Protein AF-0000000073371604 (afdb_homodimer)

Secondary structure (DSSP, 8-state):
---------------------SSS--TT-TT-SSEEPPTTSEEE-SHHHHHHHHHIIIIIHHHHHHHHH-TTTT-HHHHHHHHHTSS-----S-TTHHHHHHHHHHHHHHHHHHH--HHHHHHHHHHHHHHHHHS-TTS---HHHHHHHHHT---HHHHHTTTSSHHHHHHHHHHHHHHHHHHH---HHHHHHHHHHHHHHHHHHH--TTTTPPPSSTHHHHHHHHHHHHH--HHHHHHHHHHHHHTT-STT--TTTT-SS-GGG--S--EEHHHHHHHHHHHHHHHHHH--HHHHHHHHHHHHHIIIII--TTS----EEEEEES-S--S-GGG-EEEEEEE-STT---STT----HHHHHHHHHHHHHHHHHH--HHHHHHHHHHIIIIIGGGB-TTSS-B-SS--SEE-TT-SS--TT-SS-BS--TT-TTHHHHHHHHHHHGGGGSEEE-SSEEEE-S-SSEEEEEE-TTS-EEEEEEEE-TTT--EEEEEEEE--SS-EEEEEEE-TT--S-EEEETTEE--SPP-TTEEEEEEE---TT-EEEEE----EEEEEE-TT-GGGTT-BEEEETTEEEEEEGGGS-TT--GGGEEE-TT---EEEEEEETTEEEEEEEEEEEE-S----TT-SEEEPP----EEEEEEEEEGGGTTTTSS--EESSBB-/---------------------SSS--TT-TT-SSEEPPTTSEEE-SHHHHHHHHHIIIIIHHHHHHHHH-TTTT-HHHHHHHHHTSS-----S-TTHHHHHHHHHHHHHHHHHHH--HHHHHHHHHHHHHHHHHS-TTS---HHHHHHHHHT---HHHHHTTTSSHHHHHHHHHHHHHHHHHHH---HHHHHHHHHHHHHHHHHHH--TTTTPPPSSTHHHHHHHHHHHHH--HHHHHHHHHHHHHTT-STT--TTTT-SS-GGG--S--EEHHHHHHHHHHHHHHHHHH--HHHHHHHHHHHHHIIIII--TTS----EEEEEES-S--S-GGG-EEEEEEE-STT---STT----HHHHHHHHHHHHHHHHHH--HHHHHHHHHHIIIIIGGGB-TTSS-B-SS--SEE-TT-SS--SS-SS-BS--TT-TTHHHHHHHHHHHGGGGSEEE-SSEEEE-S-SSEEEEEE-TTS-EEEEEEEE-TTT--EEEEEEEE--SS-EEEEEEE-TT--S-EEEETTEE--S---TTEEEEEEE---TT-EEEEE----EEEEEE-TT-GGGTT-BEEEETTEEEEEEGGGS-TT--GGGEEE-TT---EEEEEEETTEEEEEEEEEEEE-S----TT-SEEEPP-S--EEEEEEEEEGGGTTTTSS--EESSBB-

Foldseek 3Di:
DPPPPPDPPPPPPPPPPPFQQFLQRLLPQQLWFWGFFHLQQKFFDDADLNLLLCLLVPPQLVLVVVQCVDCVHANLLVLLCLLLVVDPDADDFDQLSLLLVLLSLLLLLSLCLHVVDVVSVVVSVVSLVSQVSNADPQLQHGSNQSNCVVVVNDDPVVVVVPQACSLVNLLSQLSSQLNNCSSPVDCSSVVSNVSNLSSLLVCVVPDDLSSLPAYQAQSNLSSLLSNCSRVVPVSSLVSSVVNLVSALVDCPDDQQSPRVHRLLPAQAFKHALLNRLSVLLSLLSSCSRVVDVSSVNSSVRHVCRCVAFFADQLLFHQFAQKDWPPPPPDPDVVNIGIGGSITHPGLAHAFQRGFRFLSSLLSLLSNLLSVCRSPVFLLSLLSNLSSVQFSNLLQAASSNQWGFGGAGQWDWPPDPDADPRGDATGRADRNDRSSSSNSSSCSSRVSRSQWIARPQAIEGRDARFIWGWGAHPVGFTWIWTWDDNPPVFQKIKIFTQGDDQDKHKYWYAAAQVFDPKWKDKPNHTDDDDDDHRGTDIDIDRDDHGIMMIIGGDWDWDWDDGDVSNVNQHQWTFIDTRSFTKKFWCVQDPPPAIQQQKAFDPPWPQDWDWDDDPNDIFIKTKGKIWGDPPDDCVVHDDDDDDPDDTDIDITIIGTNSNPCSVHDTIMHRIHHD/DCPPPPDDDDPPPPPPPPFQQFLQRLLPLQLWFWGFFHLQQKFFDDADLNLLLCLLVPPQLVLVVVQCVDCVHANLLVLLCLLLVVDPDADDFDQLSLLLVLLSLLLLLSLCLHVVDVVSVVVSVVSLVSQVSNADPQLQHGSNQSNCVVVVNDDPVVVVVPQACSLVNLLSQLSSQLNNCSSPVDCSSVVSNVSNLRSLLVCVVPDDLVSLAAYQAQSNLSSLLSNCSRVVPVSSLVSSVVNLVSALVDCPDDQQQPRVHRLLPAQAFKHALLNRLSVLLSLLSSCSRVVDVSSVNSSVRHVCRCPAFFADQLLFHQFAQKDWPPPPPDPDCVNIGIGGSITHPGLAHAFQRGFRFLSSLLSLLSNLLSVCRSPVFLLSLLSNLSSVQFSNLLQAASSNQWGFGGAGQWDWPPDPDADPGHPATGRADRNDRSSSSNSSSCSSRVSRSQWIARPQAIEGRDARFIWGWGAHPVGFTWIWTWDDNPPVFQKIKIFTQGDDQDKHKYWYAAAQVFDPKWKDKPNHTDDDDDDHRGTDIDIDRDDHGIMMIIGGDWDWDWDDGDVSNVNQHQWTFIDTRSFTKKFWCVQDPPPAIQQQKAFDPPWPQDWDWDDDPNDIFIKTKGKIWGDPPDDCVVHDDDDDDPDDTDIDITIIGTNSNPCSVHDTIMHRIHHD

Organism: Flavobacterium johnsoniae (strain ATCC 17061 / DSM 2064 / JCM 8514 / BCRC 14874 / CCUG 350202 / NBRC 14942 / NCIMB 11054 / UW101) (NCBI:txid376686)

Sequence (1344 aa):
MKKNIIISSLFLSTVIFAQNKGLVANSESPYSKLQSVGLQDVKWTNGFWKEQFDVETKNTLPYMWDLYHNDEISHAYKNFEIAAGLSKGTFKGPSFHDGDFYKIFEGMAATYAVTKDKKLDAEMDKAIALFAKVQRKDGYIHTPVLIDERWGTLGPEEVKKQLGFEKYNMGHLMTAACIHYRATGKTNFLNIAKGVADFLYDFYKKASPELARNAICPSHYMGIVEMYRTTKNPKYLELANNLIDIRGTTNDGTDDNQDRVPFRQQTTAMGHAVRANYLYAGVADLYAETGEKKLLDNLESIWDDVTYRKMYITGGCGSLYDGVSPDGTSYDPTVVQKIHQAYGRPFQLPNATAHTETCANIGNVLWNWRMLQITGDAKYADIIELALYNSVLSGMDLEGEKFLYNNPLNVSNDLPFHQRWGNEREGYIALSNCCAPNVTRTIAEVGNYAYNISKEGLYVNLYGSNQLKTKSLNGEEIEIEQQTNYPWDGKITLKIVKAPKDLQNFFLRIPGWSQNAEILINNSKINDKIVSGTYLKLNQKWKKGDVIELNFPMPVELMEANPLVEEVKNQVAVKRGPLVYCLESDQLPAKVSVNDVALNLKSNFATNNFILNNRNLVSIDAEAVINSNNSWNKTLYKPLSSKNADAVQVKLIPYFAWGNKGKGEMTVWMSHMKKNIIISSLFLSTVIFAQNKGLVANSESPYSKLQSVGLQDVKWTNGFWKEQFDVETKNTLPYMWDLYHNDEISHAYKNFEIAAGLSKGTFKGPSFHDGDFYKIFEGMAATYAVTKDKKLDAEMDKAIALFAKVQRKDGYIHTPVLIDERWGTLGPEEVKKQLGFEKYNMGHLMTAACIHYRATGKTNFLNIAKGVADFLYDFYKKASPELARNAICPSHYMGIVEMYRTTKNPKYLELANNLIDIRGTTNDGTDDNQDRVPFRQQTTAMGHAVRANYLYAGVADLYAETGEKKLLDNLESIWDDVTYRKMYITGGCGSLYDGVSPDGTSYDPTVVQKIHQAYGRPFQLPNATAHTETCANIGNVLWNWRMLQITGDAKYADIIELALYNSVLSGMDLEGEKFLYNNPLNVSNDLPFHQRWGNEREGYIALSNCCAPNVTRTIAEVGNYAYNISKEGLYVNLYGSNQLKTKSLNGEEIEIEQQTNYPWDGKITLKIVKAPKDLQNFFLRIPGWSQNAEILINNSKINDKIVSGTYLKLNQKWKKGDVIELNFPMPVELMEANPLVEEVKNQVAVKRGPLVYCLESDQLPAKVSVNDVALNLKSNFATNNFILNNRNLVSIDAEAVINSNNSWNKTLYKPLSSKNADAVQVKLIPYFAWGNKGKGEMTVWMSH

pLDDT: mean 92.51, std 12.66, range [18.44, 98.94]

Nearest PDB structures (foldseek):
  5mqo-assembly1_A  TM=9.715E-01  e=7.439E-67  Bacteroides thetaiotaomicron
  4qk0-assembly2_D  TM=9.090E-01  e=9.825E-52  Geobacillus stearothermophilus
  3wrf-assembly1_A  TM=8.839E-01  e=6.726E-46  Bifidobacterium longum subsp. longum JCM 1217
  3wkw-assembly1_A-2  TM=8.711E-01  e=8.942E-45  Bifidobacterium longum subsp. longum JCM 1217
  8qf8-assembly1_A  TM=7.336E-01  e=1.470E-26  Bacteroides thetaiotaomicron

InterPro domains:
  IPR008928 Six-hairpin glycosidase superfamily [SSF48208] (45-420)
  IPR012878 Non-reducing end beta-L-arabinofuranosidase-like, GH127 catalytic domain [PF07944] (41-447)
  IPR049046 Non-reducing end beta-L-arabinofuranosidase-like, GH127 middle domain [PF20736] (458-554)
  IPR049049 Non-reducing end beta-L-arabinofuranosidase-like, GH127 C-terminal domain [PF20737] (556-670)
  IPR049174 Non-reducing end beta-L-arabinofuranosidase-like [PTHR43465] (1-671)

Radius of gyration: 36.55 Å; Cα contacts (8 Å, |Δi|>4): 3092; chains: 2; bounding box: 75×176×73 Å

Structure (mmCIF, N/CA/C/O backbone):
data_AF-0000000073371604-model_v1
#
loop_
_entity.id
_entity.type
_entity.pdbx_description
1 polymer 'ATP-binding protein'
#
loop_
_atom_site.group_PDB
_atom_site.id
_atom_site.type_symbol
_atom_site.label_atom_id
_atom_site.label_alt_id
_atom_site.label_comp_id
_atom_site.label_asym_id
_atom_site.label_entity_id
_atom_site.label_seq_id
_atom_site.pdbx_PDB_ins_code
_atom_site.Cartn_x
_atom_site.Cartn_y
_atom_site.Cartn_z
_atom_site.occupancy
_atom_site.B_iso_or_equiv
_atom_site.auth_seq_id
_atom_site.auth_comp_id
_atom_site.auth_asym_id
_atom_site.auth_atom_id
_atom_site.pdbx_PDB_model_num
ATOM 1 N N . MET A 1 1 ? 28.234 91.875 9.203 1 18.44 1 MET A N 1
ATOM 2 C CA . MET A 1 1 ? 26.938 91.375 8.734 1 18.44 1 MET A CA 1
ATOM 3 C C . MET A 1 1 ? 26.875 89.875 8.781 1 18.44 1 MET A C 1
ATOM 5 O O . MET A 1 1 ? 27.438 89.188 7.922 1 18.44 1 MET A O 1
ATOM 9 N N . LYS A 1 2 ? 26.984 89.438 10.07 1 27.58 2 LYS A N 1
ATOM 10 C CA . LYS A 1 2 ? 27.016 88.062 10.555 1 27.58 2 LYS A CA 1
ATOM 11 C C . LYS A 1 2 ? 25.797 87.25 10.078 1 27.58 2 LYS A C 1
ATOM 13 O O . LYS A 1 2 ? 24.672 87.625 10.359 1 27.58 2 LYS A O 1
ATOM 18 N N . LYS A 1 3 ? 25.859 86.688 8.789 1 34.72 3 LYS A N 1
ATOM 19 C CA . LYS A 1 3 ? 24.844 85.875 8.125 1 34.72 3 LYS A CA 1
ATOM 20 C C . LYS A 1 3 ? 24.328 84.812 9.047 1 34.72 3 LYS A C 1
ATOM 22 O O . LYS A 1 3 ? 25.094 83.938 9.484 1 34.72 3 LYS A O 1
ATOM 27 N N . ASN A 1 4 ? 23.297 85.062 9.906 1 27.45 4 ASN A N 1
ATOM 28 C CA . ASN A 1 4 ? 22.688 84.125 10.875 1 27.45 4 ASN A CA 1
ATOM 29 C C . ASN A 1 4 ? 21.922 83 10.188 1 27.45 4 ASN A C 1
ATOM 31 O O . ASN A 1 4 ? 20.953 83.25 9.453 1 27.45 4 ASN A O 1
ATOM 35 N N . ILE A 1 5 ? 22.484 81.938 9.789 1 39.12 5 ILE A N 1
ATOM 36 C CA . ILE A 1 5 ? 21.906 80.75 9.148 1 39.12 5 ILE A CA 1
ATOM 37 C C . ILE A 1 5 ? 20.969 80.062 10.125 1 39.12 5 ILE A C 1
ATOM 39 O O . ILE A 1 5 ? 21.406 79.562 11.188 1 39.12 5 ILE A O 1
ATOM 43 N N . ILE A 1 6 ? 19.734 80.438 10.25 1 39.75 6 ILE A N 1
ATOM 44 C CA . ILE A 1 6 ? 18.719 79.75 11.031 1 39.75 6 ILE A CA 1
ATOM 45 C C . ILE A 1 6 ? 18.578 78.312 10.531 1 39.75 6 ILE A C 1
ATOM 47 O O . ILE A 1 6 ? 18.312 78.062 9.344 1 39.75 6 ILE A O 1
ATOM 51 N N . ILE A 1 7 ? 19.031 77.25 11.266 1 39.25 7 ILE A N 1
ATOM 52 C CA . ILE A 1 7 ? 18.953 75.812 11.172 1 39.25 7 ILE A CA 1
ATOM 53 C C . ILE A 1 7 ? 17.5 75.375 11.352 1 39.25 7 ILE A C 1
ATOM 55 O O . ILE A 1 7 ? 16.906 75.562 12.414 1 39.25 7 ILE A O 1
ATOM 59 N N . SER A 1 8 ? 16.625 75.375 10.383 1 37.47 8 SER A N 1
ATOM 60 C CA . SER A 1 8 ? 15.305 74.75 10.391 1 37.47 8 SER A CA 1
ATOM 61 C C . SER A 1 8 ? 15.391 73.312 10.781 1 37.47 8 SER A C 1
ATOM 63 O O . SER A 1 8 ? 16.094 72.5 10.133 1 37.47 8 SER A O 1
ATOM 65 N N . SER A 1 9 ? 15.117 72.938 12.031 1 35 9 SER A N 1
ATOM 66 C CA . SER A 1 9 ? 15.055 71.562 12.547 1 35 9 SER A CA 1
ATOM 67 C C . SER A 1 9 ? 13.922 70.812 11.898 1 35 9 SER A C 1
ATOM 69 O O . SER A 1 9 ? 12.75 71.125 12.047 1 35 9 SER A O 1
ATOM 71 N N . LEU A 1 10 ? 14.047 70.125 10.805 1 39.75 10 LEU A N 1
ATOM 72 C CA . LEU A 1 10 ? 13.141 69.125 10.219 1 39.75 10 LEU A CA 1
ATOM 73 C C . LEU A 1 10 ? 12.859 68 11.195 1 39.75 10 LEU A C 1
ATOM 75 O O . LEU A 1 10 ? 13.766 67.25 11.531 1 39.75 10 LEU A O 1
ATOM 79 N N . PHE A 1 11 ? 11.82 68.062 12.047 1 37.44 11 PHE A N 1
ATOM 80 C CA . PHE A 1 11 ? 11.297 66.938 12.805 1 37.44 11 PHE A CA 1
ATOM 81 C C . PHE A 1 11 ? 10.945 65.812 11.875 1 37.44 11 PHE A C 1
ATOM 83 O O . PHE A 1 11 ? 10 65.875 11.086 1 37.44 11 PHE A O 1
ATOM 90 N N . LEU A 1 12 ? 11.867 64.938 11.484 1 36.81 12 LEU A N 1
ATOM 91 C CA . LEU A 1 12 ? 11.555 63.656 10.867 1 36.81 12 LEU A CA 1
ATOM 92 C C . LEU A 1 12 ? 10.633 62.844 11.75 1 36.81 12 LEU A C 1
ATOM 94 O O . LEU A 1 12 ? 11.023 62.406 12.844 1 36.81 12 LEU A O 1
ATOM 98 N N . SER A 1 13 ? 9.359 63.094 11.68 1 34.16 13 SER A N 1
ATOM 99 C CA . SER A 1 13 ? 8.422 62.125 12.25 1 34.16 13 SER A CA 1
ATOM 100 C C . SER A 1 13 ? 8.812 60.688 11.906 1 34.16 13 SER A C 1
ATOM 102 O O . SER A 1 13 ? 8.789 60.312 10.734 1 34.16 13 SER A O 1
ATOM 104 N N . THR A 1 14 ? 9.68 60.156 12.602 1 35.03 14 THR A N 1
ATOM 105 C CA . THR A 1 14 ? 9.859 58.719 12.5 1 35.03 14 THR A CA 1
ATOM 106 C C . THR A 1 14 ? 8.516 58 12.617 1 35.03 14 THR A C 1
ATOM 108 O O . THR A 1 14 ? 7.887 58.031 13.672 1 35.03 14 THR A O 1
ATOM 111 N N . VAL A 1 15 ? 7.723 57.938 11.594 1 36.44 15 VAL A N 1
ATOM 112 C CA . VAL A 1 15 ? 6.625 56.969 11.578 1 36.44 15 VAL A CA 1
ATOM 113 C C . VAL A 1 15 ? 7.102 55.656 12.148 1 36.44 15 VAL A C 1
ATOM 115 O O . VAL A 1 15 ? 7.949 54.969 11.555 1 36.44 15 VAL A O 1
ATOM 118 N N . ILE A 1 16 ? 7.188 55.562 13.406 1 38.84 16 ILE A N 1
ATOM 119 C CA . ILE A 1 16 ? 7.359 54.25 14.023 1 38.84 16 ILE A CA 1
ATOM 120 C C . ILE A 1 16 ? 6.371 53.25 13.414 1 38.84 16 ILE A C 1
ATOM 122 O O . ILE A 1 16 ? 5.168 53.344 13.672 1 38.84 16 ILE A O 1
ATOM 126 N N . PHE A 1 17 ? 6.551 52.875 12.234 1 44.5 17 PHE A N 1
ATOM 127 C CA . PHE A 1 17 ? 5.777 51.719 11.719 1 44.5 17 PHE A CA 1
ATOM 128 C C . PHE A 1 17 ? 5.684 50.625 12.766 1 44.5 17 PHE A C 1
ATOM 130 O O . PHE A 1 17 ? 6.703 50.094 13.203 1 44.5 17 PHE A O 1
ATOM 137 N N . ALA A 1 18 ? 4.684 50.656 13.555 1 52.22 18 ALA A N 1
ATOM 138 C CA . ALA A 1 18 ? 4.387 49.625 14.531 1 52.22 18 ALA A CA 1
ATOM 139 C C . ALA A 1 18 ? 4.539 48.219 13.914 1 52.22 18 ALA A C 1
ATOM 141 O O . ALA A 1 18 ? 3.955 47.938 12.867 1 52.22 18 ALA A O 1
ATOM 142 N N . GLN A 1 19 ? 5.543 47.625 14.188 1 63.91 19 GLN A N 1
ATOM 143 C CA . GLN A 1 19 ? 5.852 46.25 13.734 1 63.91 19 GLN A CA 1
ATOM 144 C C . GLN A 1 19 ? 4.637 45.344 13.875 1 63.91 19 GLN A C 1
ATOM 146 O O . GLN A 1 19 ? 3.936 45.375 14.891 1 63.91 19 GLN A O 1
ATOM 151 N N . ASN A 1 20 ? 4.273 44.656 12.719 1 75.19 20 ASN A N 1
ATOM 152 C CA . ASN A 1 20 ? 3.248 43.625 12.727 1 75.19 20 ASN A CA 1
ATOM 153 C C . ASN A 1 20 ? 3.525 42.562 13.797 1 75.19 20 ASN A C 1
ATOM 155 O O . ASN A 1 20 ? 4.625 42 13.852 1 75.19 20 ASN A O 1
ATOM 159 N N . LYS A 1 21 ? 2.639 42.344 14.656 1 89 21 LYS A N 1
ATOM 160 C CA . LYS A 1 21 ? 2.809 41.469 15.82 1 89 21 LYS A CA 1
ATOM 161 C C . LYS A 1 21 ? 2.076 40.125 15.633 1 89 21 LYS A C 1
ATOM 163 O O . LYS A 1 21 ? 1.649 39.5 16.609 1 89 21 LYS A O 1
ATOM 168 N N . GLY A 1 22 ? 1.844 39.812 14.352 1 94.62 22 GLY A N 1
ATOM 169 C CA . GLY A 1 22 ? 1.153 38.562 14.094 1 94.62 22 GLY A CA 1
ATOM 170 C C . GLY A 1 22 ? 2.084 37.375 14.055 1 94.62 22 GLY A C 1
ATOM 171 O O . GLY A 1 22 ? 3.307 37.531 14.07 1 94.62 22 GLY A O 1
ATOM 172 N N . LEU A 1 23 ? 1.544 36.125 14.109 1 95.5 23 LEU A N 1
ATOM 173 C CA . LEU A 1 23 ? 2.301 34.906 13.984 1 95.5 23 LEU A CA 1
ATOM 174 C C . LEU A 1 23 ? 3.127 34.906 12.695 1 95.5 23 LEU A C 1
ATOM 176 O O . LEU A 1 23 ? 4.281 34.469 12.695 1 95.5 23 LEU A O 1
ATOM 180 N N . VAL A 1 24 ? 2.484 35.25 11.617 1 96.06 24 VAL A N 1
ATOM 181 C CA . VAL A 1 24 ? 3.143 35.562 10.352 1 96.06 24 VAL A CA 1
ATOM 182 C C . VAL A 1 24 ? 3.166 37.062 10.133 1 96.06 24 VAL A C 1
ATOM 184 O O . VAL A 1 24 ? 2.113 37.719 10.055 1 96.06 24 VAL A O 1
ATOM 187 N N . ALA A 1 25 ? 4.312 37.688 10.07 1 95.94 25 ALA A N 1
ATOM 188 C CA . ALA A 1 25 ? 4.441 39.156 10.008 1 95.94 25 ALA A CA 1
ATOM 189 C C . ALA A 1 25 ? 4.359 39.625 8.562 1 95.94 25 ALA A C 1
ATOM 191 O O . ALA A 1 25 ? 5.312 40.219 8.055 1 95.94 25 ALA A O 1
ATOM 192 N N . ASN A 1 26 ? 3.164 39.562 7.98 1 95.25 26 ASN A N 1
ATOM 193 C CA . ASN A 1 26 ? 3.041 39.812 6.547 1 95.25 26 ASN A CA 1
ATOM 194 C C . ASN A 1 26 ? 2.32 41.125 6.273 1 95.25 26 ASN A C 1
ATOM 196 O O . ASN A 1 26 ? 1.763 41.312 5.191 1 95.25 26 ASN A O 1
ATOM 200 N N . SER A 1 27 ? 2.262 42.031 7.242 1 93.25 27 SER A N 1
ATOM 201 C CA . SER A 1 27 ? 1.56 43.312 7.062 1 93.25 27 SER A CA 1
ATOM 202 C C . SER A 1 27 ? 2.201 44.125 5.957 1 93.25 27 SER A C 1
ATOM 204 O O . SER A 1 27 ? 1.529 44.938 5.312 1 93.25 27 SER A O 1
ATOM 206 N N . GLU A 1 28 ? 3.498 43.938 5.754 1 94.19 28 GLU A N 1
ATOM 207 C CA . GLU A 1 28 ? 4.195 44.719 4.734 1 94.19 28 GLU A CA 1
ATOM 208 C C . GLU A 1 28 ? 4.609 43.844 3.559 1 94.19 28 GLU A C 1
ATOM 210 O O . GLU A 1 28 ? 5.449 44.25 2.748 1 94.19 28 GLU A O 1
ATOM 215 N N . SER A 1 29 ? 4.133 42.656 3.492 1 96.81 29 SER A N 1
ATOM 216 C CA . SER A 1 29 ? 4.391 41.781 2.354 1 96.81 29 SER A CA 1
ATOM 217 C C . SER A 1 29 ? 3.562 42.188 1.141 1 96.81 29 SER A C 1
ATOM 219 O O . SER A 1 29 ? 2.334 42.094 1.155 1 96.81 29 SER A O 1
ATOM 221 N N . PRO A 1 30 ? 4.195 42.5 0.097 1 97.06 30 PRO A N 1
ATOM 222 C CA . PRO A 1 30 ? 3.484 43.156 -1 1 97.06 30 PRO A CA 1
ATOM 223 C C . PRO A 1 30 ? 2.484 42.25 -1.693 1 97.06 30 PRO A C 1
ATOM 225 O O . PRO A 1 30 ? 1.519 42.719 -2.299 1 97.06 30 PRO A O 1
ATOM 228 N N . TYR A 1 31 ? 2.658 40.969 -1.651 1 97.94 31 TYR A N 1
ATOM 229 C CA . TYR A 1 31 ? 1.809 40.062 -2.428 1 97.94 31 TYR A CA 1
ATOM 230 C C . TYR A 1 31 ? 0.915 39.219 -1.515 1 97.94 31 TYR A C 1
ATOM 232 O O . TYR A 1 31 ? 0.353 38.219 -1.94 1 97.94 31 TYR A O 1
ATOM 240 N N . SER A 1 32 ? 0.854 39.594 -0.247 1 97.31 32 SER A N 1
ATOM 241 C CA . SER A 1 32 ? -0.151 39.031 0.663 1 97.31 32 SER A CA 1
ATOM 242 C C . SER A 1 32 ? -1.464 39.812 0.556 1 97.31 32 SER A C 1
ATOM 244 O O . SER A 1 32 ? -1.471 41.062 0.57 1 97.31 32 SER A O 1
ATOM 246 N N . LYS A 1 33 ? -2.5 39.094 0.413 1 97.56 33 LYS A N 1
ATOM 247 C CA . LYS A 1 33 ? -3.822 39.688 0.365 1 97.56 33 LYS A CA 1
ATOM 248 C C . LYS A 1 33 ? -4.359 39.969 1.769 1 97.56 33 LYS A C 1
ATOM 250 O O . LYS A 1 33 ? -5.023 40.969 2.01 1 97.56 33 LYS A O 1
ATOM 255 N N . LEU A 1 34 ? -4.148 39.062 2.641 1 98.06 34 LEU A N 1
ATOM 256 C CA . LEU A 1 34 ? -4.598 39.125 4.023 1 98.06 34 LEU A CA 1
ATOM 257 C C . LEU A 1 34 ? -3.414 39.25 4.977 1 98.06 34 LEU A C 1
ATOM 259 O O . LEU A 1 34 ? -2.365 38.656 4.746 1 98.06 34 LEU A O 1
ATOM 263 N N . GLN A 1 35 ? -3.592 39.969 6.047 1 96.94 35 GLN A N 1
ATOM 264 C CA . GLN A 1 35 ? -2.562 40.156 7.062 1 96.94 35 GLN A CA 1
ATOM 265 C C . GLN A 1 35 ? -3.004 39.594 8.406 1 96.94 35 GLN A C 1
ATOM 267 O O . GLN A 1 35 ? -4.184 39.656 8.758 1 96.94 35 GLN A O 1
ATOM 272 N N . SER A 1 36 ? -2.057 39.188 9.148 1 97.38 36 SER A N 1
ATOM 273 C CA . SER A 1 36 ? -2.322 38.594 10.461 1 97.38 36 SER A CA 1
ATOM 274 C C . SER A 1 36 ? -2.74 39.656 11.461 1 97.38 36 SER A C 1
ATOM 276 O O . SER A 1 36 ? -2.295 40.812 11.375 1 97.38 36 SER A O 1
ATOM 278 N N . VAL A 1 37 ? -3.596 39.312 12.391 1 97.25 37 VAL A N 1
ATOM 279 C CA . VAL A 1 37 ? -3.793 40.125 13.586 1 97.25 37 VAL A CA 1
ATOM 280 C C . VAL A 1 37 ? -2.654 39.875 14.57 1 97.25 37 VAL A C 1
ATOM 282 O O . VAL A 1 37 ? -1.853 38.938 14.391 1 97.25 37 VAL A O 1
ATOM 285 N N . GLY A 1 38 ? -2.582 40.719 15.594 1 96.56 38 GLY A N 1
ATOM 286 C CA . GLY A 1 38 ? -1.527 40.531 16.578 1 96.56 38 GLY A CA 1
ATOM 287 C C . GLY A 1 38 ? -1.698 39.312 17.422 1 96.56 38 GLY A C 1
ATOM 288 O O . GLY A 1 38 ? -2.816 38.812 17.625 1 96.56 38 GLY A O 1
ATOM 289 N N . LEU A 1 39 ? -0.634 38.844 18 1 96.88 39 LEU A N 1
ATOM 290 C CA . LEU A 1 39 ? -0.629 37.625 18.812 1 96.88 39 LEU A CA 1
ATOM 291 C C . LEU A 1 39 ? -1.572 37.781 20 1 96.88 39 LEU A C 1
ATOM 293 O O . LEU A 1 39 ? -2.156 36.812 20.469 1 96.88 39 LEU A O 1
ATOM 297 N N . GLN A 1 40 ? -1.719 38.938 20.469 1 96.06 40 GLN A N 1
ATOM 298 C CA . GLN A 1 40 ? -2.482 39.188 21.688 1 96.06 40 GLN A CA 1
ATOM 299 C C . GLN A 1 40 ? -3.912 39.625 21.375 1 96.06 40 GLN A C 1
ATOM 301 O O . GLN A 1 40 ? -4.73 39.812 22.281 1 96.06 40 GLN A O 1
ATOM 306 N N . ASP A 1 41 ? -4.168 39.781 20.109 1 97.69 41 ASP A N 1
ATOM 307 C CA . ASP A 1 41 ? -5.391 40.469 19.703 1 97.69 41 ASP A CA 1
ATOM 308 C C . ASP A 1 41 ? -6.617 39.594 19.953 1 97.69 41 ASP A C 1
ATOM 310 O O . ASP A 1 41 ? -7.742 40.094 20.031 1 97.69 41 ASP A O 1
ATOM 314 N N . VAL A 1 42 ? -6.457 38.281 20.016 1 98.38 42 VAL A N 1
ATOM 315 C CA . VAL A 1 42 ? -7.574 37.375 20.156 1 98.38 42 VAL A CA 1
ATOM 316 C C . VAL A 1 42 ? -7.465 36.625 21.484 1 98.38 42 VAL A C 1
ATOM 318 O O . VAL A 1 42 ? -6.445 36 21.766 1 98.38 42 VAL A O 1
ATOM 321 N N . LYS A 1 43 ? -8.453 36.688 22.266 1 98.25 43 LYS A N 1
ATOM 322 C CA . LYS A 1 43 ? -8.531 35.969 23.531 1 98.25 43 LYS A CA 1
ATOM 323 C C . LYS A 1 43 ? -9.75 35.031 23.562 1 98.25 43 LYS A C 1
ATOM 325 O O . LYS A 1 43 ? -10.891 35.531 23.531 1 98.25 43 LYS A 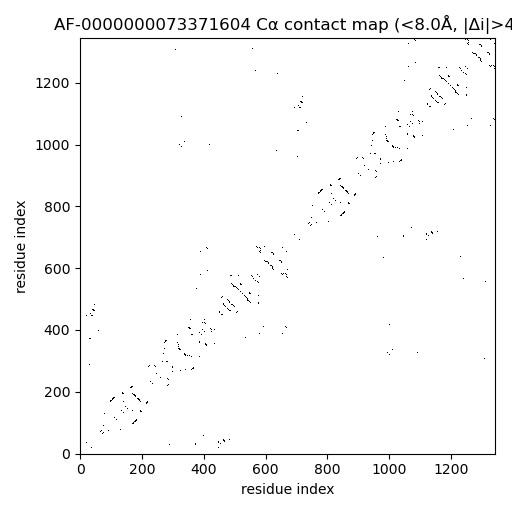O 1
ATOM 330 N N . TRP A 1 44 ? -9.484 33.781 23.625 1 98.25 44 TRP A N 1
ATOM 331 C CA . TRP A 1 44 ? -10.602 32.844 23.797 1 98.25 44 TRP A CA 1
ATOM 332 C C . TRP A 1 44 ? -11.305 33.094 25.125 1 98.25 44 TRP A C 1
ATOM 334 O O . TRP A 1 44 ? -10.656 33.25 26.156 1 98.25 44 TRP A O 1
ATOM 344 N N . THR A 1 45 ? -12.633 33.031 25.078 1 98.31 45 THR A N 1
ATOM 345 C CA . THR A 1 45 ? -13.352 33.438 26.297 1 98.31 45 THR A CA 1
ATOM 346 C C . THR A 1 45 ? -14.188 32.281 26.828 1 98.31 45 THR A C 1
ATOM 348 O O . THR A 1 45 ? -14.469 32.219 28.031 1 98.31 45 THR A O 1
ATOM 351 N N . ASN A 1 46 ? -14.617 31.422 26.016 1 97.56 46 ASN A N 1
ATOM 352 C CA . ASN A 1 46 ? -15.438 30.266 26.391 1 97.56 46 ASN A CA 1
ATOM 353 C C . ASN A 1 46 ? -15.438 29.203 25.297 1 97.56 46 ASN A C 1
ATOM 355 O O . ASN A 1 46 ? -14.875 29.406 24.219 1 97.56 46 ASN A O 1
ATOM 359 N N . GLY A 1 47 ? -15.961 28.031 25.688 1 97 47 GLY A N 1
ATOM 360 C CA . GLY A 1 47 ? -16.203 27 24.672 1 97 47 GLY A CA 1
ATOM 361 C C . GLY A 1 47 ? -14.969 26.188 24.359 1 97 47 GLY A C 1
ATOM 362 O O . GLY A 1 47 ? -14.047 26.094 25.172 1 97 47 GLY A O 1
ATOM 363 N N . PHE A 1 48 ? -14.977 25.547 23.188 1 97.75 48 PHE A N 1
ATOM 364 C CA . PHE A 1 48 ? -14.062 24.484 22.797 1 97.75 48 PHE A CA 1
ATOM 365 C C . PHE A 1 48 ? -12.625 24.984 22.812 1 97.75 48 PHE A C 1
ATOM 367 O O . PHE A 1 48 ? -11.766 24.375 23.469 1 97.75 48 PHE A O 1
ATOM 374 N N . TRP A 1 49 ? -12.32 26.062 22.125 1 98.19 49 TRP A N 1
ATOM 375 C CA . TRP A 1 49 ? -10.938 26.5 21.969 1 98.19 49 TRP A CA 1
ATOM 376 C C . TRP A 1 49 ? -10.422 27.125 23.266 1 98.19 49 TRP A C 1
ATOM 378 O O . TRP A 1 49 ? -9.227 27.094 23.547 1 98.19 49 TRP A O 1
ATOM 388 N N . LYS A 1 50 ? -11.328 27.734 24.078 1 98 50 LYS A N 1
ATOM 389 C CA . LYS A 1 50 ? -10.906 28.188 25.406 1 98 50 LYS A CA 1
ATOM 390 C C . LYS A 1 50 ? -10.469 27 26.266 1 98 50 LYS A C 1
ATOM 392 O O . LYS A 1 50 ? -9.453 27.078 26.969 1 98 50 LYS A O 1
ATOM 397 N N . GLU A 1 51 ? -11.258 25.953 26.234 1 96.88 51 GLU A N 1
ATOM 398 C CA . GLU A 1 51 ? -10.898 24.75 26.969 1 96.88 51 GLU A CA 1
ATOM 399 C C . GLU A 1 51 ? -9.555 24.188 26.5 1 96.88 51 GLU A C 1
ATOM 401 O O . GLU A 1 51 ? -8.727 23.797 27.328 1 96.88 51 GLU A O 1
ATOM 406 N N . GLN A 1 52 ? -9.398 24.156 25.203 1 97.38 52 GLN A N 1
ATOM 407 C CA . GLN A 1 52 ? -8.133 23.672 24.656 1 97.38 52 GLN A CA 1
ATOM 408 C C . GLN A 1 52 ? -6.969 24.547 25.078 1 97.38 52 GLN A C 1
ATOM 410 O O . GLN A 1 52 ? -5.891 24.047 25.406 1 97.38 52 GLN A O 1
ATOM 415 N N . PHE A 1 53 ? -7.145 25.844 25 1 97.75 53 PHE A N 1
ATOM 416 C CA . PHE A 1 53 ? -6.105 26.781 25.406 1 97.75 53 PHE A CA 1
ATOM 417 C C . PHE A 1 53 ? -5.789 26.641 26.891 1 97.75 53 PHE A C 1
ATOM 419 O O . PHE A 1 53 ? -4.625 26.734 27.297 1 97.75 53 PHE A O 1
ATOM 426 N N . ASP A 1 54 ? -6.801 26.391 27.688 1 97.31 54 ASP A N 1
ATOM 427 C CA . ASP A 1 54 ? -6.586 26.172 29.125 1 97.31 54 ASP A CA 1
ATOM 428 C C . ASP A 1 54 ? -5.758 24.906 29.359 1 97.31 54 ASP A C 1
ATOM 430 O O . ASP A 1 54 ? -4.855 24.906 30.203 1 97.31 54 ASP A O 1
ATOM 434 N N . VAL A 1 55 ? -6.105 23.875 28.672 1 97.44 55 VAL A N 1
ATOM 435 C CA . VAL A 1 55 ? -5.324 22.641 28.766 1 97.44 55 VAL A CA 1
ATOM 436 C C . VAL A 1 55 ? -3.873 22.922 28.375 1 97.44 55 VAL A C 1
ATOM 438 O O . VAL A 1 55 ? -2.945 22.469 29.047 1 97.44 55 VAL A O 1
ATOM 441 N N . GLU A 1 56 ? -3.68 23.656 27.312 1 97.5 56 GLU A N 1
ATOM 442 C CA . GLU A 1 56 ? -2.346 24.016 26.828 1 97.5 56 GLU A CA 1
ATOM 443 C C . GLU A 1 56 ? -1.565 24.781 27.891 1 97.5 56 GLU A C 1
ATOM 445 O O . GLU A 1 56 ? -0.418 24.453 28.203 1 97.5 56 GLU A O 1
ATOM 450 N N . THR A 1 57 ? -2.182 25.781 28.547 1 96.62 57 THR A N 1
ATOM 451 C CA . THR A 1 57 ? -1.499 26.703 29.453 1 96.62 57 THR A CA 1
ATOM 452 C C . THR A 1 57 ? -1.287 26.062 30.828 1 96.62 57 THR A C 1
ATOM 454 O O . THR A 1 57 ? -0.275 26.312 31.484 1 96.62 57 THR A O 1
ATOM 457 N N . LYS A 1 58 ? -2.191 25.188 31.188 1 96.56 58 LYS A N 1
ATOM 458 C CA . LYS A 1 58 ? -2.164 24.688 32.562 1 96.56 58 LYS A CA 1
ATOM 459 C C . LYS A 1 58 ? -1.485 23.312 32.594 1 96.56 58 LYS A C 1
ATOM 461 O O . LYS A 1 58 ? -0.932 22.938 33.656 1 96.56 58 LYS A O 1
ATOM 466 N N . ASN A 1 59 ? -1.58 22.578 31.516 1 97.56 59 ASN A N 1
ATOM 467 C CA . ASN A 1 59 ? -1.088 21.219 31.562 1 97.56 59 ASN A CA 1
ATOM 468 C C . ASN A 1 59 ? 0.035 21 30.547 1 97.56 59 ASN A C 1
ATOM 470 O O . ASN A 1 59 ? 1.16 20.656 30.922 1 97.56 59 ASN A O 1
ATOM 474 N N . THR A 1 60 ? -0.226 21.219 29.297 1 98.06 60 THR A N 1
ATOM 475 C CA . THR A 1 60 ? 0.662 20.797 28.219 1 98.06 60 THR A CA 1
ATOM 476 C C . THR A 1 60 ? 1.997 21.531 28.297 1 98.06 60 THR A C 1
ATOM 478 O O . THR A 1 60 ? 3.057 20.906 28.312 1 98.06 60 THR A O 1
ATOM 481 N N . LEU A 1 61 ? 1.927 22.859 28.328 1 97.69 61 LEU A N 1
ATOM 482 C CA . LEU A 1 61 ? 3.129 23.688 28.297 1 97.69 61 LEU A CA 1
ATOM 483 C C . LEU A 1 61 ? 3.99 23.438 29.531 1 97.69 61 LEU A C 1
ATOM 485 O O . LEU A 1 61 ? 5.195 23.219 29.422 1 97.69 61 LEU A O 1
ATOM 489 N N . PRO A 1 62 ? 3.418 23.406 30.766 1 97.19 62 PRO A N 1
ATOM 490 C CA . PRO A 1 62 ? 4.234 23.094 31.938 1 97.19 62 PRO A CA 1
ATOM 491 C C . PRO A 1 62 ? 4.832 21.688 31.875 1 97.19 62 PRO A C 1
ATOM 493 O O . PRO A 1 62 ? 5.992 21.484 32.25 1 97.19 62 PRO A O 1
ATOM 496 N N . TYR A 1 63 ? 4.047 20.734 31.438 1 97.62 63 TYR A N 1
ATOM 497 C CA . TYR A 1 63 ? 4.527 19.359 31.312 1 97.62 63 TYR A CA 1
ATOM 498 C C . TYR A 1 63 ? 5.727 19.297 30.375 1 97.62 63 TYR A C 1
ATOM 500 O O . TYR A 1 63 ? 6.746 18.688 30.703 1 97.62 63 TYR A O 1
ATOM 508 N N . MET A 1 64 ? 5.625 19.891 29.219 1 97.19 64 MET A N 1
ATOM 509 C CA . MET A 1 64 ? 6.688 19.859 28.219 1 97.19 64 MET A CA 1
ATOM 510 C C . MET A 1 64 ? 7.93 20.578 28.734 1 97.19 64 MET A C 1
ATOM 512 O O . MET A 1 64 ? 9.055 20.125 28.5 1 97.19 64 MET A O 1
ATOM 516 N N . TRP A 1 65 ? 7.723 21.734 29.344 1 96.94 65 TRP A N 1
ATOM 517 C CA . TRP A 1 65 ? 8.844 22.5 29.875 1 96.94 65 TRP A CA 1
ATOM 518 C C . TRP A 1 65 ? 9.617 21.703 30.922 1 96.94 65 TRP A C 1
ATOM 520 O O . TRP A 1 65 ? 10.844 21.656 30.891 1 96.94 65 TRP A O 1
ATOM 530 N N . ASP A 1 66 ? 8.883 21.047 31.812 1 97 66 ASP A N 1
ATOM 531 C CA . ASP A 1 66 ? 9.5 20.203 32.844 1 97 66 ASP A CA 1
ATOM 532 C C . ASP A 1 66 ? 10.219 19.016 32.219 1 97 66 ASP A C 1
ATOM 534 O O . ASP A 1 66 ? 11.336 18.672 32.625 1 97 66 ASP A O 1
ATOM 538 N N . LEU A 1 67 ? 9.562 18.406 31.297 1 96.75 67 LEU A N 1
ATOM 539 C CA . LEU A 1 67 ? 10.117 17.25 30.609 1 96.75 67 LEU A CA 1
ATOM 540 C C . LEU A 1 67 ? 11.445 17.594 29.938 1 96.75 67 LEU A C 1
ATOM 542 O O . LEU A 1 67 ? 12.422 16.844 30.047 1 96.75 67 LEU A O 1
ATOM 546 N N . TYR A 1 68 ? 11.555 18.719 29.281 1 96.38 68 TYR A N 1
ATOM 547 C CA . TYR A 1 68 ? 12.734 19.109 28.516 1 96.38 68 TYR A CA 1
ATOM 548 C C . TYR A 1 68 ? 13.82 19.656 29.438 1 96.38 68 TYR A C 1
ATOM 550 O O . TYR A 1 68 ? 14.969 19.812 29.016 1 96.38 68 TYR A O 1
ATOM 558 N N . HIS A 1 69 ? 13.469 19.859 30.688 1 96.56 69 HIS A N 1
ATOM 559 C CA . HIS A 1 69 ? 14.461 20.219 31.703 1 96.56 69 HIS A CA 1
ATOM 560 C C . HIS A 1 69 ? 14.898 19 32.5 1 96.56 69 HIS A C 1
ATOM 562 O O . HIS A 1 69 ? 15.805 19.094 33.312 1 96.56 69 HIS A O 1
ATOM 568 N N . ASN A 1 70 ? 14.211 17.938 32.25 1 96.06 70 ASN A N 1
ATOM 569 C CA . ASN A 1 70 ? 14.586 16.703 32.938 1 96.06 70 ASN A CA 1
ATOM 570 C C . ASN A 1 70 ? 15.773 16.031 32.25 1 96.06 70 ASN A C 1
ATOM 572 O O . ASN A 1 70 ? 15.641 15.469 31.172 1 96.06 70 ASN A O 1
ATOM 576 N N . ASP A 1 71 ? 16.859 15.969 32.906 1 93.75 71 ASP A N 1
ATOM 577 C CA . ASP A 1 71 ? 18.109 15.461 32.344 1 93.75 71 ASP A CA 1
ATOM 578 C C . ASP A 1 71 ? 18.078 13.938 32.25 1 93.75 71 ASP A C 1
ATOM 580 O O . ASP A 1 71 ? 18.844 13.359 31.453 1 93.75 71 ASP A O 1
ATOM 584 N N . GLU A 1 72 ? 17.188 13.32 32.938 1 93.88 72 GLU A N 1
ATOM 585 C CA . GLU A 1 72 ? 17.109 11.867 32.938 1 93.88 72 GLU A CA 1
ATOM 586 C C . GLU A 1 72 ? 16.219 11.359 31.812 1 93.88 72 GLU A C 1
ATOM 588 O O . GLU A 1 72 ? 16.344 10.211 31.375 1 93.88 72 GLU A O 1
ATOM 593 N N . ILE A 1 73 ? 15.352 12.211 31.312 1 93.56 73 ILE A N 1
ATOM 594 C CA . ILE A 1 73 ? 14.383 11.75 30.328 1 93.56 73 ILE A CA 1
ATOM 595 C C . ILE A 1 73 ? 14.688 12.375 28.969 1 93.56 73 ILE A C 1
ATOM 597 O O . ILE A 1 73 ? 15.18 11.703 28.062 1 93.56 73 ILE A O 1
ATOM 601 N N . SER A 1 74 ? 14.562 13.68 28.828 1 92.31 74 SER A N 1
ATOM 602 C CA . SER A 1 74 ? 14.719 14.359 27.547 1 92.31 74 SER A CA 1
ATOM 603 C C . SER A 1 74 ? 16.156 14.812 27.328 1 92.31 74 SER A C 1
ATOM 605 O O . SER A 1 74 ? 16.719 14.617 26.25 1 92.31 74 SER A O 1
ATOM 607 N N . HIS A 1 75 ? 16.797 15.461 28.359 1 93.81 75 HIS A N 1
ATOM 608 C CA . HIS A 1 75 ? 18.188 15.898 28.359 1 93.81 75 HIS A CA 1
ATOM 609 C C . HIS A 1 75 ? 18.375 17.125 27.469 1 93.81 75 HIS A C 1
ATOM 611 O O . HIS A 1 75 ? 19.516 17.516 27.188 1 93.81 75 HIS A O 1
ATOM 617 N N . ALA A 1 76 ? 17.312 17.766 26.984 1 95.06 76 ALA A N 1
ATOM 618 C CA . ALA A 1 76 ? 17.406 18.844 26.016 1 95.06 76 ALA A CA 1
ATOM 619 C C . ALA A 1 76 ? 18.078 20.078 26.625 1 95.06 76 ALA A C 1
ATOM 621 O O . ALA A 1 76 ? 19.031 20.625 26.062 1 95.06 76 ALA A O 1
ATOM 622 N N . TYR A 1 77 ? 17.609 20.547 27.703 1 96.5 77 TYR A N 1
ATOM 623 C CA . TYR A 1 77 ? 18.172 21.703 28.375 1 96.5 77 TYR A CA 1
ATOM 624 C C . TYR A 1 77 ? 19.594 21.438 28.844 1 96.5 77 TYR A C 1
ATOM 626 O O . TYR A 1 77 ? 20.469 22.312 28.734 1 96.5 77 TYR A O 1
ATOM 634 N N . LYS A 1 78 ? 19.859 20.266 29.297 1 97 78 LYS A N 1
ATOM 635 C CA . LYS A 1 78 ? 21.188 19.844 29.719 1 97 78 LYS A CA 1
ATOM 636 C C . LYS A 1 78 ? 22.188 19.938 28.578 1 97 78 LYS A C 1
ATOM 638 O O . LYS A 1 78 ? 23.344 20.297 28.781 1 97 78 LYS A O 1
ATOM 643 N N . ASN A 1 79 ? 21.75 19.562 27.391 1 97.12 79 ASN A N 1
ATOM 644 C CA . ASN A 1 79 ? 22.609 19.703 26.234 1 97.12 79 ASN A CA 1
ATOM 645 C C . ASN A 1 79 ? 23.109 21.141 26.062 1 97.12 79 ASN A C 1
ATOM 647 O O . ASN A 1 79 ? 24.266 21.359 25.703 1 97.12 79 ASN A O 1
ATOM 651 N N . PHE A 1 80 ? 22.25 22.094 26.312 1 97.75 80 PHE A N 1
ATOM 652 C CA . PHE A 1 80 ? 22.641 23.5 26.203 1 97.75 80 PHE A CA 1
ATOM 653 C C . PHE A 1 80 ? 23.625 23.875 27.312 1 97.75 80 PHE A C 1
ATOM 655 O O . PHE A 1 80 ? 24.578 24.609 27.078 1 97.75 80 PHE A O 1
ATOM 662 N N . GLU A 1 81 ? 23.406 23.375 28.484 1 97.69 81 GLU A N 1
ATOM 663 C CA . GLU A 1 81 ? 24.344 23.625 29.578 1 97.69 81 GLU A CA 1
ATOM 664 C C . GLU A 1 81 ? 25.734 23.078 29.266 1 97.69 81 GLU A C 1
ATOM 666 O O . GLU A 1 81 ? 26.734 23.75 29.531 1 97.69 81 GLU A O 1
ATOM 671 N N . ILE A 1 82 ? 25.703 21.891 28.703 1 97.25 82 ILE A N 1
ATOM 672 C CA . ILE A 1 82 ? 26.969 21.266 28.344 1 97.25 82 ILE A CA 1
ATOM 673 C C . ILE A 1 82 ? 27.641 22.078 27.234 1 97.25 82 ILE A C 1
ATOM 675 O O . ILE A 1 82 ? 28.844 22.375 27.312 1 97.25 82 ILE A O 1
ATOM 679 N N . ALA A 1 83 ? 26.906 22.438 26.266 1 96.81 83 ALA A N 1
ATOM 680 C CA . ALA A 1 83 ? 27.453 23.219 25.156 1 96.81 83 ALA A CA 1
ATOM 681 C C . ALA A 1 83 ? 27.984 24.562 25.641 1 96.81 83 ALA A C 1
ATOM 683 O O . ALA A 1 83 ? 28.953 25.078 25.094 1 96.81 83 ALA A O 1
ATOM 684 N N . ALA A 1 84 ? 27.391 25.141 26.703 1 96.69 84 ALA A N 1
ATOM 685 C CA . ALA A 1 84 ? 27.781 26.438 27.25 1 96.69 84 ALA A CA 1
ATOM 686 C C . ALA A 1 84 ? 29 26.312 28.156 1 96.69 84 ALA A C 1
ATOM 688 O O . ALA A 1 84 ? 29.578 27.312 28.578 1 96.69 84 ALA A O 1
ATOM 689 N N . GLY A 1 85 ? 29.297 25.078 28.484 1 95.06 85 GLY A N 1
ATOM 690 C CA . GLY A 1 85 ? 30.422 24.828 29.375 1 95.06 85 GLY A CA 1
ATOM 691 C C . GLY A 1 85 ? 30.062 24.938 30.844 1 95.06 85 GLY A C 1
ATOM 692 O O . GLY A 1 85 ? 30.953 24.984 31.703 1 95.06 85 GLY A O 1
ATOM 693 N N . LEU A 1 86 ? 28.859 24.891 31.109 1 95.94 86 LEU A N 1
ATOM 694 C CA . LEU A 1 86 ? 28.391 25.016 32.469 1 95.94 86 LEU A CA 1
ATOM 695 C C . LEU A 1 86 ? 28.359 23.656 33.156 1 95.94 86 LEU A C 1
ATOM 697 O O . LEU A 1 86 ? 28.297 23.578 34.406 1 95.94 86 LEU A O 1
ATOM 701 N N . SER A 1 87 ? 28.359 22.625 32.375 1 92.94 87 SER A N 1
ATOM 702 C CA . SER A 1 87 ? 28.391 21.25 32.844 1 92.94 87 SER A CA 1
ATOM 703 C C . SER A 1 87 ? 29.188 20.359 31.906 1 92.94 87 SER A C 1
ATOM 705 O O . SER A 1 87 ? 29.344 20.672 30.734 1 92.94 87 SER A O 1
ATOM 707 N N . LYS A 1 88 ? 29.641 19.25 32.469 1 92.69 88 LYS A N 1
ATOM 708 C CA . LYS A 1 88 ? 30.297 18.234 31.641 1 92.69 88 LYS A CA 1
ATOM 709 C C . LYS A 1 88 ? 29.297 17.188 31.141 1 92.69 88 LYS A C 1
ATOM 711 O O . LYS A 1 88 ? 28.25 16.984 31.75 1 92.69 88 LYS A O 1
ATOM 716 N N . GLY A 1 89 ? 29.656 16.625 30.047 1 93.12 89 GLY A N 1
ATOM 717 C CA . GLY A 1 89 ? 28.828 15.555 29.531 1 93.12 89 GLY A CA 1
ATOM 718 C C . GLY A 1 89 ? 28.828 15.461 28.016 1 93.12 89 GLY A C 1
ATOM 719 O O . GLY A 1 89 ? 29.609 16.141 27.359 1 93.12 89 GLY A O 1
ATOM 720 N N . THR A 1 90 ? 28.047 14.461 27.5 1 92.75 90 THR A N 1
ATOM 721 C CA . THR A 1 90 ? 27.891 14.242 26.062 1 92.75 90 THR A CA 1
ATOM 722 C C . THR A 1 90 ? 26.453 14.562 25.609 1 92.75 90 THR A C 1
ATOM 724 O O . THR A 1 90 ? 25.547 14.633 26.438 1 92.75 90 THR A O 1
ATOM 727 N N . PHE A 1 91 ? 26.375 14.812 24.328 1 93.25 91 PHE A N 1
ATOM 728 C CA . PHE A 1 91 ? 25.047 15.055 23.766 1 93.25 91 PHE A CA 1
ATOM 729 C C . PHE A 1 91 ? 24.156 13.82 23.922 1 93.25 91 PHE A C 1
ATOM 731 O O . PHE A 1 91 ? 24.625 12.695 23.734 1 93.25 91 PHE A O 1
ATOM 738 N N . LYS A 1 92 ? 22.953 13.961 24.281 1 92.88 92 LYS A N 1
ATOM 739 C CA . LYS A 1 92 ? 21.953 12.898 24.297 1 92.88 92 LYS A CA 1
ATOM 740 C C . LYS A 1 92 ? 20.672 13.336 23.578 1 92.88 92 LYS A C 1
ATOM 742 O O . LYS A 1 92 ? 20.297 14.508 23.625 1 92.88 92 LYS A O 1
ATOM 747 N N . GLY A 1 93 ? 19.984 12.328 22.953 1 90.31 93 GLY A N 1
ATOM 748 C CA . GLY A 1 93 ? 18.75 12.602 22.219 1 90.31 93 GLY A CA 1
ATOM 749 C C . GLY A 1 93 ? 18.953 12.719 20.719 1 90.31 93 GLY A C 1
ATOM 750 O O . GLY A 1 93 ? 20.078 12.57 20.234 1 90.31 93 GLY A O 1
ATOM 751 N N . PRO A 1 94 ? 17.828 12.977 20.047 1 89.81 94 PRO A N 1
ATOM 752 C CA . PRO A 1 94 ? 17.969 13.125 18.609 1 89.81 94 PRO A CA 1
ATOM 753 C C . PRO A 1 94 ? 18.656 14.43 18.203 1 89.81 94 PRO A C 1
ATOM 755 O O . PRO A 1 94 ? 18.703 15.375 19 1 89.81 94 PRO A O 1
ATOM 758 N N . SER A 1 95 ? 19.125 14.484 17 1 87.69 95 SER A N 1
ATOM 759 C CA . SER A 1 95 ? 19.891 15.633 16.516 1 87.69 95 SER A CA 1
ATOM 760 C C . SER A 1 95 ? 19.016 16.875 16.391 1 87.69 95 SER A C 1
ATOM 762 O O . SER A 1 95 ? 19.516 17.984 16.312 1 87.69 95 SER A O 1
ATOM 764 N N . PHE A 1 96 ? 17.688 16.719 16.359 1 90.81 96 PHE A N 1
ATOM 765 C CA . PHE A 1 96 ? 16.781 17.844 16.172 1 90.81 96 PHE A CA 1
ATOM 766 C C . PHE A 1 96 ? 16.25 18.344 17.516 1 90.81 96 PHE A C 1
ATOM 768 O O . PHE A 1 96 ? 15.32 19.156 17.562 1 90.81 96 PHE A O 1
ATOM 775 N N . HIS A 1 97 ? 16.859 17.969 18.578 1 92.06 97 HIS A N 1
ATOM 776 C CA . HIS A 1 97 ? 16.375 18.234 19.922 1 92.06 97 HIS A CA 1
ATOM 777 C C . HIS A 1 97 ? 16.328 19.734 20.219 1 92.06 97 HIS A C 1
ATOM 779 O O . HIS A 1 97 ? 15.438 20.203 20.922 1 92.06 97 HIS A O 1
ATOM 785 N N . ASP A 1 98 ? 17.328 20.484 19.703 1 95.62 98 ASP A N 1
ATOM 786 C CA . ASP A 1 98 ? 17.328 21.938 19.906 1 95.62 98 ASP A CA 1
ATOM 787 C C . ASP A 1 98 ? 16.047 22.562 19.375 1 95.62 98 ASP A C 1
ATOM 789 O O . ASP A 1 98 ? 15.438 23.391 20.047 1 95.62 98 ASP A O 1
ATOM 793 N N . GLY A 1 99 ? 15.719 22.125 18.141 1 95.81 99 GLY A N 1
ATOM 794 C CA . GLY A 1 99 ? 14.523 22.656 17.5 1 95.81 99 GLY A CA 1
ATOM 795 C C . GLY A 1 99 ? 13.258 22.375 18.281 1 95.81 99 GLY A C 1
ATOM 796 O O . GLY A 1 99 ? 12.352 23.203 18.344 1 95.81 99 GLY A O 1
ATOM 797 N N . ASP A 1 100 ? 13.219 21.25 18.875 1 95.81 100 ASP A N 1
ATOM 798 C CA . ASP A 1 100 ? 12.047 20.859 19.672 1 95.81 100 ASP A CA 1
ATOM 799 C C . ASP A 1 100 ? 11.93 21.719 20.922 1 95.81 100 ASP A C 1
ATOM 801 O O . ASP A 1 100 ? 10.828 22.062 21.344 1 95.81 100 ASP A O 1
ATOM 805 N N . PHE A 1 101 ? 13.062 22.016 21.453 1 97.19 101 PHE A N 1
ATOM 806 C CA . PHE A 1 101 ? 13.062 22.922 22.594 1 97.19 101 PHE A CA 1
ATOM 807 C C . PHE A 1 101 ? 12.602 24.312 22.172 1 97.19 101 PHE A C 1
ATOM 809 O O . PHE A 1 101 ? 11.836 24.969 22.891 1 97.19 101 PHE A O 1
ATOM 816 N N . TYR A 1 102 ? 13.094 24.766 21.016 1 98.25 102 TYR A N 1
ATOM 817 C CA . TYR A 1 102 ? 12.68 26.078 20.5 1 98.25 102 TYR A CA 1
ATOM 818 C C . TYR A 1 102 ? 11.18 26.094 20.219 1 98.25 102 TYR A C 1
ATOM 820 O O . TYR A 1 102 ? 10.531 27.141 20.391 1 98.25 102 TYR A O 1
ATOM 828 N N . LYS A 1 103 ? 10.578 25 19.828 1 98.19 103 LYS A N 1
ATOM 829 C CA . LYS A 1 103 ? 9.133 24.922 19.609 1 98.19 103 LYS A CA 1
ATOM 830 C C . LYS A 1 103 ? 8.375 25.156 20.922 1 98.19 103 LYS A C 1
ATOM 832 O O . LYS A 1 103 ? 7.363 25.859 20.938 1 98.19 103 LYS A O 1
ATOM 837 N N . ILE A 1 104 ? 8.844 24.5 21.953 1 98.12 104 ILE A N 1
ATOM 838 C CA . ILE A 1 104 ? 8.227 24.719 23.266 1 98.12 104 ILE A CA 1
ATOM 839 C C . ILE A 1 104 ? 8.336 26.188 23.641 1 98.12 104 ILE A C 1
ATOM 841 O O . ILE A 1 104 ? 7.363 26.797 24.078 1 98.12 104 ILE A O 1
ATOM 845 N N . PHE A 1 105 ? 9.516 26.734 23.453 1 98.44 105 PHE A N 1
ATOM 846 C CA . PHE A 1 105 ? 9.758 28.156 23.719 1 98.44 105 PHE A CA 1
ATOM 847 C C . PHE A 1 105 ? 8.789 29.031 22.938 1 98.44 105 PHE A C 1
ATOM 849 O O . PHE A 1 105 ? 8.242 30 23.469 1 98.44 105 PHE A O 1
ATOM 856 N N . GLU A 1 106 ? 8.648 28.719 21.672 1 98.62 106 GLU A N 1
ATOM 857 C CA . GLU A 1 106 ? 7.703 29.438 20.828 1 98.62 106 GLU A CA 1
ATOM 858 C C . GLU A 1 106 ? 6.301 29.422 21.438 1 98.62 106 GLU A C 1
ATOM 860 O O . GLU A 1 106 ? 5.605 30.438 21.453 1 98.62 106 GLU A O 1
ATOM 865 N N . GLY A 1 107 ? 5.875 28.25 21.938 1 98.44 107 GLY A N 1
ATOM 866 C CA . GLY A 1 107 ? 4.598 28.141 22.625 1 98.44 107 GLY A CA 1
ATOM 867 C C . GLY A 1 107 ? 4.504 29.016 23.859 1 98.44 107 GLY A C 1
ATOM 868 O O . GLY A 1 107 ? 3.459 29.609 24.125 1 98.44 107 GLY A O 1
ATOM 869 N N . MET A 1 108 ? 5.609 29.156 24.609 1 98.5 108 MET A N 1
ATOM 870 C CA . MET A 1 108 ? 5.656 30.016 25.781 1 98.5 108 MET A CA 1
ATOM 871 C C . MET A 1 108 ? 5.473 31.484 25.375 1 98.5 108 MET A C 1
ATOM 873 O O . MET A 1 108 ? 4.715 32.219 26.016 1 98.5 108 MET A O 1
ATOM 877 N N . ALA A 1 109 ? 6.156 31.844 24.344 1 98.62 109 ALA A N 1
ATOM 878 C CA . ALA A 1 109 ? 6.066 33.219 23.875 1 98.62 109 ALA A CA 1
ATOM 879 C C . ALA A 1 109 ? 4.648 33.562 23.422 1 98.62 109 ALA A C 1
ATOM 881 O O . ALA A 1 109 ? 4.121 34.625 23.75 1 98.62 109 ALA A O 1
ATOM 882 N N . ALA A 1 110 ? 4.07 32.656 22.656 1 98.19 110 ALA A N 1
ATOM 883 C CA . ALA A 1 110 ? 2.705 32.875 22.172 1 98.19 110 ALA A CA 1
ATOM 884 C C . ALA A 1 110 ? 1.725 32.938 23.344 1 98.19 110 ALA A C 1
ATOM 886 O O . ALA A 1 110 ? 0.807 33.781 23.344 1 98.19 110 ALA A O 1
ATOM 887 N N . THR A 1 111 ? 1.89 32.062 24.328 1 98.12 111 THR A N 1
ATOM 888 C CA . THR A 1 111 ? 1.043 32.062 25.516 1 98.12 111 THR A CA 1
ATOM 889 C C . THR A 1 111 ? 1.214 33.344 26.297 1 98.12 111 THR A C 1
ATOM 891 O O . THR A 1 111 ? 0.232 33.969 26.75 1 98.12 111 THR A O 1
ATOM 894 N N . TYR A 1 112 ? 2.424 33.812 26.453 1 98.19 112 TYR A N 1
ATOM 895 C CA . TYR A 1 112 ? 2.715 35.062 27.141 1 98.19 112 TYR A CA 1
ATOM 896 C C . TYR A 1 112 ? 2.035 36.25 26.469 1 98.19 112 TYR A C 1
ATOM 898 O O . TYR A 1 112 ? 1.55 37.156 27.141 1 98.19 112 TYR A O 1
ATOM 906 N N . ALA A 1 113 ? 2.049 36.25 25.156 1 97.75 113 ALA A N 1
ATOM 907 C CA . ALA A 1 113 ? 1.447 37.344 24.406 1 97.75 113 ALA A CA 1
ATOM 908 C C . ALA A 1 113 ? -0.003 37.562 24.828 1 97.75 113 ALA A C 1
ATOM 910 O O . ALA A 1 113 ? -0.479 38.719 24.859 1 97.75 113 ALA A O 1
ATOM 911 N N . VAL A 1 114 ? -0.67 36.5 25.172 1 96.5 114 VAL A N 1
ATOM 912 C CA . VAL A 1 114 ? -2.092 36.562 25.5 1 96.5 114 VAL A CA 1
ATOM 913 C C . VAL A 1 114 ? -2.271 36.719 27 1 96.5 114 VAL A C 1
ATOM 915 O O . VAL A 1 114 ? -3.096 37.531 27.453 1 96.5 114 VAL A O 1
ATOM 918 N N . THR A 1 115 ? -1.462 36.031 27.844 1 96.56 115 THR A N 1
ATOM 919 C CA . THR A 1 115 ? -1.702 35.938 29.281 1 96.56 115 THR A CA 1
ATOM 920 C C . THR A 1 115 ? -0.898 37 30.031 1 96.56 115 THR A C 1
ATOM 922 O O . THR A 1 115 ? -1.244 37.375 31.156 1 96.56 115 THR A O 1
ATOM 925 N N . LYS A 1 116 ? 0.231 37.406 29.5 1 97.25 116 LYS A N 1
ATOM 926 C CA . LYS A 1 116 ? 1.183 38.312 30.125 1 97.25 116 LYS A CA 1
ATOM 927 C C . LYS A 1 116 ? 1.674 37.75 31.469 1 97.25 116 LYS A C 1
ATOM 929 O O . LYS A 1 116 ? 1.886 38.531 32.406 1 97.25 116 LYS A O 1
ATOM 934 N N . ASP A 1 117 ? 1.744 36.469 31.516 1 97.12 117 ASP A N 1
ATOM 935 C CA . ASP A 1 117 ? 2.227 35.812 32.719 1 97.12 117 ASP A CA 1
ATOM 936 C C . ASP A 1 117 ? 3.709 36.094 32.938 1 97.12 117 ASP A C 1
ATOM 938 O O . ASP A 1 117 ? 4.562 35.594 32.219 1 97.12 117 ASP A O 1
ATOM 942 N N . LYS A 1 118 ? 4.082 36.625 34.031 1 97.44 118 LYS A N 1
ATOM 943 C CA . LYS A 1 118 ? 5.445 37.062 34.312 1 97.44 118 LYS A CA 1
ATOM 944 C C . LYS A 1 118 ? 6.371 35.875 34.5 1 97.44 118 LYS A C 1
ATOM 946 O O . LYS A 1 118 ? 7.57 35.938 34.25 1 97.44 118 LYS A O 1
ATOM 951 N N . LYS A 1 119 ? 5.801 34.812 35 1 97.12 119 LYS A N 1
ATOM 952 C CA . LYS A 1 119 ? 6.609 33.625 35.188 1 97.12 119 LYS A CA 1
ATOM 953 C C . LYS A 1 119 ? 7.148 33.094 33.844 1 97.12 119 LYS A C 1
ATOM 955 O O . LYS A 1 119 ? 8.312 32.688 33.75 1 97.12 119 LYS A O 1
ATOM 960 N N . LEU A 1 120 ? 6.273 33.094 32.812 1 97.69 120 LEU A N 1
ATOM 961 C CA . LEU A 1 120 ? 6.707 32.688 31.484 1 97.69 120 LEU A CA 1
ATOM 962 C C . LEU A 1 120 ? 7.828 33.594 30.984 1 97.69 120 LEU A C 1
ATOM 964 O O . LEU A 1 120 ? 8.82 33.094 30.422 1 97.69 120 LEU A O 1
ATOM 968 N N . ASP A 1 121 ? 7.656 34.812 31.172 1 97.88 121 ASP A N 1
ATOM 969 C CA . ASP A 1 121 ? 8.648 35.781 30.734 1 97.88 121 ASP A CA 1
ATOM 970 C C . ASP A 1 121 ? 10.008 35.531 31.375 1 97.88 121 ASP A C 1
ATOM 972 O O . ASP A 1 121 ? 11.039 35.531 30.703 1 97.88 121 ASP A O 1
ATOM 976 N N . ALA A 1 122 ? 10.016 35.25 32.656 1 98.12 122 ALA A N 1
ATOM 977 C CA . ALA A 1 122 ? 11.25 35 33.375 1 98.12 122 ALA A CA 1
ATOM 978 C C . ALA A 1 122 ? 11.922 33.719 32.906 1 98.12 122 ALA A C 1
ATOM 980 O O . ALA A 1 122 ? 13.148 33.688 32.781 1 98.12 122 ALA A O 1
ATOM 981 N N . GLU A 1 123 ? 11.156 32.719 32.75 1 97.75 123 GLU A N 1
ATOM 982 C CA . GLU A 1 123 ? 11.688 31.453 32.281 1 97.75 123 GLU A CA 1
ATOM 983 C C . GLU A 1 123 ? 12.305 31.578 30.906 1 97.75 123 GLU A C 1
ATOM 985 O O . GLU A 1 123 ? 13.359 31.016 30.625 1 97.75 123 GLU A O 1
ATOM 990 N N . MET A 1 124 ? 11.648 32.312 30.031 1 98.5 124 MET A N 1
ATOM 991 C CA . MET A 1 124 ? 12.172 32.531 28.688 1 98.5 124 MET A CA 1
ATOM 992 C C . MET A 1 124 ? 13.484 33.312 28.75 1 98.5 124 MET A C 1
ATOM 994 O O . MET A 1 124 ? 14.438 33 28.031 1 98.5 124 MET A O 1
ATOM 998 N N . ASP A 1 125 ? 13.539 34.312 29.609 1 98.5 125 ASP A N 1
ATOM 999 C CA . ASP A 1 125 ? 14.766 35.094 29.75 1 98.5 125 ASP A CA 1
ATOM 1000 C C . ASP A 1 125 ? 15.938 34.219 30.172 1 98.5 125 ASP A C 1
ATOM 1002 O O . ASP A 1 125 ? 17.047 34.375 29.672 1 98.5 125 ASP A O 1
ATOM 1006 N N . LYS A 1 126 ? 15.648 33.375 31.094 1 98.12 126 LYS A N 1
ATOM 1007 C CA . LYS A 1 126 ? 16.688 32.438 31.562 1 98.12 126 LYS A CA 1
ATOM 1008 C C . LYS A 1 126 ? 17.188 31.562 30.422 1 98.12 126 LYS A C 1
ATOM 1010 O O . LYS A 1 126 ? 18.391 31.359 30.281 1 98.12 126 LYS A O 1
ATOM 1015 N N . ALA A 1 127 ? 16.297 31.031 29.703 1 98.38 127 ALA A N 1
ATOM 1016 C CA . ALA A 1 127 ? 16.672 30.188 28.578 1 98.38 127 ALA A CA 1
ATOM 1017 C C . ALA A 1 127 ? 17.469 30.953 27.547 1 98.38 127 ALA A C 1
ATOM 1019 O O . ALA A 1 127 ? 18.453 30.453 27 1 98.38 127 ALA A O 1
ATOM 1020 N N . ILE A 1 128 ? 17.047 32.156 27.219 1 98.75 128 ILE A N 1
ATOM 1021 C CA . ILE A 1 128 ? 17.703 33 26.219 1 98.75 128 ILE A CA 1
ATOM 1022 C C . ILE A 1 128 ? 19.141 33.281 26.641 1 98.75 128 ILE A C 1
ATOM 1024 O O . ILE A 1 128 ? 20.047 33.281 25.812 1 98.75 128 ILE A O 1
ATOM 1028 N N . ALA A 1 129 ? 19.312 33.531 27.875 1 98.38 129 ALA A N 1
ATOM 1029 C CA . ALA A 1 129 ? 20.656 33.75 28.391 1 98.38 129 ALA A CA 1
ATOM 1030 C C . ALA A 1 129 ? 21.547 32.531 28.125 1 98.38 129 ALA A C 1
ATOM 1032 O O . ALA A 1 129 ? 22.734 32.688 27.797 1 98.38 129 ALA A O 1
ATOM 1033 N N . LEU A 1 130 ? 21.031 31.406 28.328 1 98.19 130 LEU A N 1
ATOM 1034 C CA . LEU A 1 130 ? 21.766 30.172 28.062 1 98.19 130 LEU A CA 1
ATOM 1035 C C . LEU A 1 130 ? 22.062 30.031 26.578 1 98.19 130 LEU A C 1
ATOM 1037 O O . LEU A 1 130 ? 23.172 29.625 26.203 1 98.19 130 LEU A O 1
ATOM 1041 N N . PHE A 1 131 ? 21.062 30.312 25.688 1 98.56 131 PHE A N 1
ATOM 1042 C CA . PHE A 1 131 ? 21.281 30.281 24.25 1 98.56 131 PHE A CA 1
ATOM 1043 C C . PHE A 1 131 ? 22.453 31.172 23.859 1 98.56 131 PHE A C 1
ATOM 1045 O O . PHE A 1 131 ? 23.281 30.797 23.031 1 98.56 131 PHE A O 1
ATOM 1052 N N . ALA A 1 132 ? 22.438 32.344 24.438 1 98.25 132 ALA A N 1
ATOM 1053 C CA . ALA A 1 132 ? 23.484 33.312 24.141 1 98.25 132 ALA A CA 1
ATOM 1054 C C . ALA A 1 132 ? 24.859 32.781 24.484 1 98.25 132 ALA A C 1
ATOM 1056 O O . ALA A 1 132 ? 25.844 33.031 23.781 1 98.25 132 ALA A O 1
ATOM 1057 N N . LYS A 1 133 ? 24.953 32.062 25.547 1 97.5 133 LYS A N 1
ATOM 1058 C CA . LYS A 1 133 ? 26.219 31.484 25.984 1 97.5 133 LYS A CA 1
ATOM 1059 C C . LYS A 1 133 ? 26.688 30.375 25.047 1 97.5 133 LYS A C 1
ATOM 1061 O O . LYS A 1 133 ? 27.891 30.125 24.922 1 97.5 133 LYS A O 1
ATOM 1066 N N . VAL A 1 134 ? 25.797 29.703 24.469 1 97.62 134 VAL A N 1
ATOM 1067 C CA . VAL A 1 134 ? 26.078 28.562 23.625 1 97.62 134 VAL A CA 1
ATOM 1068 C C . VAL A 1 134 ? 26.516 29.031 22.234 1 97.62 134 VAL A C 1
ATOM 1070 O O . VAL A 1 134 ? 27.328 28.391 21.578 1 97.62 134 VAL A O 1
ATOM 1073 N N . GLN A 1 135 ? 25.922 30.109 21.719 1 97.81 135 GLN A N 1
ATOM 1074 C CA . GLN A 1 135 ? 26.125 30.562 20.359 1 97.81 135 GLN A CA 1
ATOM 1075 C C . GLN A 1 135 ? 27.594 30.875 20.109 1 97.81 135 GLN A C 1
ATOM 1077 O O . GLN A 1 135 ? 28.234 31.594 20.891 1 97.81 135 GLN A O 1
ATOM 1082 N N . ARG A 1 136 ? 28.109 30.375 19.062 1 96.31 136 ARG A N 1
ATOM 1083 C CA . ARG A 1 136 ? 29.484 30.656 18.641 1 96.31 136 ARG A CA 1
ATOM 1084 C C . ARG A 1 136 ? 29.609 32.094 18.141 1 96.31 136 ARG A C 1
ATOM 1086 O O . ARG A 1 136 ? 28.609 32.719 17.734 1 96.31 136 ARG A O 1
ATOM 1093 N N . LYS A 1 137 ? 30.781 32.625 17.984 1 95.88 137 LYS A N 1
ATOM 1094 C CA . LYS A 1 137 ? 31.047 34.031 17.625 1 95.88 137 LYS A CA 1
ATOM 1095 C C . LYS A 1 137 ? 30.531 34.344 16.234 1 95.88 137 LYS A C 1
ATOM 1097 O O . LYS A 1 137 ? 30.109 35.469 15.953 1 95.88 137 LYS A O 1
ATOM 1102 N N . ASP A 1 138 ? 30.453 33.375 15.422 1 95.25 138 ASP A N 1
ATOM 1103 C CA . ASP A 1 138 ? 30.016 33.625 14.039 1 95.25 138 ASP A CA 1
ATOM 1104 C C . ASP A 1 138 ? 28.516 33.438 13.906 1 95.25 138 ASP A C 1
ATOM 1106 O O . ASP A 1 138 ? 27.984 33.438 12.789 1 95.25 138 ASP A O 1
ATOM 1110 N N . GLY A 1 139 ? 27.844 33.188 15 1 96.88 139 GLY A N 1
ATOM 1111 C CA . GLY A 1 139 ? 26.406 33.094 15.008 1 96.88 139 GLY A CA 1
ATOM 1112 C C . GLY A 1 139 ? 25.891 31.656 15.016 1 96.88 139 GLY A C 1
ATOM 1113 O O . GLY A 1 139 ? 24.703 31.422 15.25 1 96.88 139 GLY A O 1
ATOM 1114 N N . TYR A 1 140 ? 26.797 30.625 14.82 1 94.19 140 TYR A N 1
ATOM 1115 C CA . TYR A 1 140 ? 26.422 29.219 14.758 1 94.19 140 TYR A CA 1
ATOM 1116 C C . TYR A 1 140 ? 25.906 28.719 16.109 1 94.19 140 TYR A C 1
ATOM 1118 O O . TYR A 1 140 ? 26.484 29.047 17.156 1 94.19 140 TYR A O 1
ATOM 1126 N N . ILE A 1 141 ? 24.812 28.016 16.094 1 95.75 141 ILE A N 1
ATOM 1127 C CA . ILE A 1 141 ? 24.297 27.391 17.312 1 95.75 141 ILE A CA 1
ATOM 1128 C C . ILE A 1 141 ? 23.672 26.031 16.984 1 95.75 141 ILE A C 1
ATOM 1130 O O . ILE A 1 141 ? 22.734 25.969 16.188 1 95.75 141 ILE A O 1
ATOM 1134 N N . HIS A 1 142 ? 24.172 24.984 17.469 1 94.38 142 HIS A N 1
ATOM 1135 C CA . HIS A 1 142 ? 23.75 23.594 17.375 1 94.38 142 HIS A CA 1
ATOM 1136 C C . HIS A 1 142 ? 24.469 22.734 18.406 1 94.38 142 HIS A C 1
ATOM 1138 O O . HIS A 1 142 ? 25.672 22.469 18.266 1 94.38 142 HIS A O 1
ATOM 1144 N N . THR A 1 143 ? 23.734 22.266 19.375 1 95.12 143 THR A N 1
ATOM 1145 C CA . THR A 1 143 ? 24.375 21.734 20.578 1 95.12 143 THR A CA 1
ATOM 1146 C C . THR A 1 143 ? 25.156 20.469 20.266 1 95.12 143 THR A C 1
ATOM 1148 O O . THR A 1 143 ? 26.234 20.234 20.812 1 95.12 143 THR A O 1
ATOM 1151 N N . PRO A 1 144 ? 24.547 19.5 19.391 1 91.5 144 PRO A N 1
ATOM 1152 C CA . PRO A 1 144 ? 25.344 18.297 19.141 1 91.5 144 PRO A CA 1
ATOM 1153 C C . PRO A 1 144 ? 26.766 18.594 18.672 1 91.5 144 PRO A C 1
ATOM 1155 O O . PRO A 1 144 ? 27.719 18.031 19.219 1 91.5 144 PRO A O 1
ATOM 1158 N N . VAL A 1 145 ? 26.938 19.469 17.766 1 89.94 145 VAL A N 1
ATOM 1159 C CA . VAL A 1 145 ? 28.25 19.781 17.188 1 89.94 145 VAL A CA 1
ATOM 1160 C C . VAL A 1 145 ? 29.078 20.578 18.188 1 89.94 145 VAL A C 1
ATOM 1162 O O . VAL A 1 145 ? 30.266 20.328 18.359 1 89.94 145 VAL A O 1
ATOM 1165 N N . LEU A 1 146 ? 28.469 21.547 18.859 1 93.12 146 LEU A N 1
ATOM 1166 C CA . LEU A 1 146 ? 29.188 22.438 19.766 1 93.12 146 LEU A CA 1
ATOM 1167 C C . LEU A 1 146 ? 29.703 21.672 20.984 1 93.12 146 LEU A C 1
ATOM 1169 O O . LEU A 1 146 ? 30.766 21.984 21.531 1 93.12 146 LEU A O 1
ATOM 1173 N N . ILE A 1 147 ? 28.922 20.672 21.391 1 93.38 147 ILE A N 1
ATOM 1174 C CA . ILE A 1 147 ? 29.359 19.812 22.484 1 93.38 147 ILE A CA 1
ATOM 1175 C C . ILE A 1 147 ? 30.578 19 22.062 1 93.38 147 ILE A C 1
ATOM 1177 O O . ILE A 1 147 ? 31.578 18.922 22.781 1 93.38 147 ILE A O 1
ATOM 1181 N N . ASP A 1 148 ? 30.484 18.422 20.922 1 89.19 148 ASP A N 1
ATOM 1182 C CA . ASP A 1 148 ? 31.594 17.625 20.406 1 89.19 148 ASP A CA 1
ATOM 1183 C C . ASP A 1 148 ? 32.844 18.5 20.203 1 89.19 148 ASP A C 1
ATOM 1185 O O . ASP A 1 148 ? 33.969 18.047 20.438 1 89.19 148 ASP A O 1
ATOM 1189 N N . GLU A 1 149 ? 32.625 19.672 19.656 1 86.75 149 GLU A N 1
ATOM 1190 C CA . GLU A 1 149 ? 33.75 20.609 19.5 1 86.75 149 GLU A CA 1
ATOM 1191 C C . GLU A 1 149 ? 34.375 20.953 20.844 1 86.75 149 GLU A C 1
ATOM 1193 O O . GLU A 1 149 ? 35.625 21.031 20.938 1 86.75 149 GLU A O 1
ATOM 1198 N N . ARG A 1 150 ? 33.531 21.172 21.812 1 87.38 150 ARG A N 1
ATOM 1199 C CA . ARG A 1 150 ? 34 21.562 23.141 1 87.38 150 ARG A CA 1
ATOM 1200 C C . ARG A 1 150 ? 34.875 20.469 23.766 1 87.38 150 ARG A C 1
ATOM 1202 O O . ARG A 1 150 ? 35.875 20.766 24.438 1 87.38 150 ARG A O 1
ATOM 1209 N N . TRP A 1 151 ? 34.5 19.25 23.469 1 85.94 151 TRP A N 1
ATOM 1210 C CA . TRP A 1 151 ? 35.188 18.156 24.125 1 85.94 151 TRP A CA 1
ATOM 1211 C C . TRP A 1 151 ? 36.188 17.5 23.188 1 85.94 151 TRP A C 1
ATOM 1213 O O . TRP A 1 151 ? 36.844 16.516 23.531 1 85.94 151 TRP A O 1
ATOM 1223 N N . GLY A 1 152 ? 36.438 18.109 21.984 1 77.19 152 GLY A N 1
ATOM 1224 C CA . GLY A 1 152 ? 37.406 17.641 21.016 1 77.19 152 GLY A CA 1
ATOM 1225 C C . GLY A 1 152 ? 37.031 16.312 20.391 1 77.19 152 GLY A C 1
ATOM 1226 O O . GLY A 1 152 ? 37.938 15.516 20.047 1 77.19 152 GLY A O 1
ATOM 1227 N N . THR A 1 153 ? 35.781 15.961 20.312 1 73.75 153 THR A N 1
ATOM 1228 C CA . THR A 1 153 ? 35.344 14.656 19.828 1 73.75 153 THR A CA 1
ATOM 1229 C C . THR A 1 153 ? 34.719 14.773 18.438 1 73.75 153 THR A C 1
ATOM 1231 O O . THR A 1 153 ? 34.156 13.805 17.922 1 73.75 153 THR A O 1
ATOM 1234 N N . LEU A 1 154 ? 34.812 15.953 17.953 1 72.44 154 LEU A N 1
ATOM 1235 C CA . LEU A 1 154 ? 34.25 16.172 16.641 1 72.44 154 LEU A CA 1
ATOM 1236 C C . LEU A 1 154 ? 35.031 15.414 15.562 1 72.44 154 LEU A C 1
ATOM 1238 O O . LEU A 1 154 ? 36.219 15.664 15.375 1 72.44 154 LEU A O 1
ATOM 1242 N N . GLY A 1 155 ? 34.375 14.328 15.055 1 61.84 155 GLY A N 1
ATOM 1243 C CA . GLY A 1 155 ? 35.062 13.57 14.016 1 61.84 155 GLY A CA 1
ATOM 1244 C C . GLY A 1 155 ? 35 14.234 12.656 1 61.84 155 GLY A C 1
ATOM 1245 O O . GLY A 1 155 ? 34.219 15.156 12.445 1 61.84 155 GLY A O 1
ATOM 1246 N N . PRO A 1 156 ? 35.938 13.797 11.773 1 56.97 156 PRO A N 1
ATOM 1247 C CA . PRO A 1 156 ? 36.031 14.383 10.438 1 56.97 156 PRO A CA 1
ATOM 1248 C C . PRO A 1 156 ? 34.688 14.297 9.68 1 56.97 156 PRO A C 1
ATOM 1250 O O . PRO A 1 156 ? 34.375 15.195 8.906 1 56.97 156 PRO A O 1
ATOM 1253 N N . GLU A 1 157 ? 34 13.25 9.844 1 52.47 157 GLU A N 1
ATOM 1254 C CA . GLU A 1 157 ? 32.75 13.008 9.102 1 52.47 157 GLU A CA 1
ATOM 1255 C C . GLU A 1 157 ? 31.641 13.953 9.547 1 52.47 157 GLU A C 1
ATOM 1257 O O . GLU A 1 157 ? 30.812 14.367 8.742 1 52.47 157 GLU A O 1
ATOM 1262 N N . GLU A 1 158 ? 31.688 14.227 10.758 1 53.25 158 GLU A N 1
ATOM 1263 C CA . GLU A 1 158 ? 30.641 15.102 11.289 1 53.25 158 GLU A CA 1
ATOM 1264 C C . GLU A 1 158 ? 30.797 16.531 10.781 1 53.25 158 GLU A C 1
ATOM 1266 O O . GLU A 1 158 ? 29.812 17.234 10.57 1 53.25 158 GLU A O 1
ATOM 1271 N N . VAL A 1 159 ? 32.031 16.938 10.594 1 47.97 159 VAL A N 1
ATOM 1272 C CA . VAL A 1 159 ? 32.281 18.219 9.961 1 47.97 159 VAL A CA 1
ATOM 1273 C C . VAL A 1 159 ? 31.688 18.234 8.555 1 47.97 159 VAL A C 1
ATOM 1275 O O . VAL A 1 159 ? 31.141 19.25 8.117 1 47.97 159 VAL A O 1
ATOM 1278 N N . LYS A 1 160 ? 31.766 17 7.934 1 47.53 160 LYS A N 1
ATOM 1279 C CA . LYS A 1 160 ? 31.281 16.844 6.566 1 47.53 160 LYS A CA 1
ATOM 1280 C C . LYS A 1 160 ? 29.75 16.781 6.531 1 47.53 160 LYS A C 1
ATOM 1282 O O . LYS A 1 160 ? 29.141 17.141 5.527 1 47.53 160 LYS A O 1
ATOM 1287 N N . LYS A 1 161 ? 29.312 16.172 7.59 1 53.66 161 LYS A N 1
ATOM 1288 C CA . LYS A 1 161 ? 27.875 16.016 7.695 1 53.66 161 LYS A CA 1
ATOM 1289 C C . LYS A 1 161 ? 27.219 17.297 8.211 1 53.66 161 LYS A C 1
ATOM 1291 O O . LYS A 1 161 ? 26.062 17.281 8.656 1 53.66 161 LYS A O 1
ATOM 1296 N N . GLN A 1 162 ? 28.047 18.328 8.156 1 51.06 162 GLN A N 1
ATOM 1297 C CA . GLN A 1 162 ? 27.594 19.656 8.523 1 51.06 162 GLN A CA 1
ATOM 1298 C C . GLN A 1 162 ? 26.359 20.062 7.723 1 51.06 162 GLN A C 1
ATOM 1300 O O . GLN A 1 162 ? 26.266 19.781 6.527 1 51.06 162 GLN A O 1
ATOM 1305 N N . LEU A 1 163 ? 25.125 20.234 8.453 1 56.28 163 LEU A N 1
ATOM 1306 C CA . LEU A 1 163 ? 23.812 20.828 8.156 1 56.28 163 LEU A CA 1
ATOM 1307 C C . LEU A 1 163 ? 22.766 19.734 7.914 1 56.28 163 LEU A C 1
ATOM 1309 O O . LEU A 1 163 ? 21.875 19.906 7.086 1 56.28 163 LEU A O 1
ATOM 1313 N N . GLY A 1 164 ? 23.062 18.609 8.68 1 70.06 164 GLY A N 1
ATOM 1314 C CA . GLY A 1 164 ? 21.953 17.672 8.695 1 70.06 164 GLY A CA 1
ATOM 1315 C C . GLY A 1 164 ? 20.672 18.266 9.258 1 70.06 164 GLY A C 1
ATOM 1316 O O . GLY A 1 164 ? 19.938 18.938 8.539 1 70.06 164 GLY A O 1
ATOM 1317 N N . PHE A 1 165 ? 20.438 18.234 10.617 1 80.25 165 PHE A N 1
ATOM 1318 C CA . PHE A 1 165 ? 19.25 18.781 11.266 1 80.25 165 PHE A CA 1
ATOM 1319 C C . PHE A 1 165 ? 19.531 20.156 11.844 1 80.25 165 PHE A C 1
ATOM 1321 O O . PHE A 1 165 ? 18.688 20.75 12.516 1 80.25 165 PHE A O 1
ATOM 1328 N N . GLU A 1 166 ? 20.75 20.766 11.516 1 87.81 166 GLU A N 1
ATOM 1329 C CA . GLU A 1 166 ? 21.109 22.109 11.977 1 87.81 166 GLU A CA 1
ATOM 1330 C C . GLU A 1 166 ? 20.141 23.141 11.438 1 87.81 166 GLU A C 1
ATOM 1332 O O . GLU A 1 166 ? 19.625 23.969 12.188 1 87.81 166 GLU A O 1
ATOM 1337 N N . LYS A 1 167 ? 19.875 23.016 10.141 1 88.81 167 LYS A N 1
ATOM 1338 C CA . LYS A 1 167 ? 19 24 9.516 1 88.81 167 LYS A CA 1
ATOM 1339 C C . LYS A 1 167 ? 17.578 23.875 10.055 1 88.81 167 LYS A C 1
ATOM 1341 O O . LYS A 1 167 ? 16.859 24.875 10.172 1 88.81 167 LYS A O 1
ATOM 1346 N N . TYR A 1 168 ? 17.234 22.672 10.344 1 91.44 168 TYR A N 1
ATOM 1347 C CA . TYR A 1 168 ? 15.945 22.438 10.992 1 91.44 168 TYR A CA 1
ATOM 1348 C C . TYR A 1 168 ? 15.875 23.172 12.328 1 91.44 168 TYR A C 1
ATOM 1350 O O . TYR A 1 168 ? 14.914 23.906 12.586 1 91.44 168 TYR A O 1
ATOM 1358 N N . ASN A 1 169 ? 16.859 23.016 13.117 1 94.81 169 ASN A N 1
ATOM 1359 C CA . ASN A 1 169 ? 16.922 23.641 14.43 1 94.81 169 ASN A CA 1
ATOM 1360 C C . ASN A 1 169 ? 16.984 25.172 14.328 1 94.81 169 ASN A C 1
ATOM 1362 O O . ASN A 1 169 ? 16.297 25.875 15.055 1 94.81 169 ASN A O 1
ATOM 1366 N N . MET A 1 170 ? 17.812 25.641 13.43 1 95.81 170 MET A N 1
ATOM 1367 C CA . MET A 1 170 ? 17.984 27.062 13.242 1 95.81 170 MET A CA 1
ATOM 1368 C C . MET A 1 170 ? 16.703 27.719 12.742 1 95.81 170 MET A C 1
ATOM 1370 O O . MET A 1 170 ? 16.406 28.859 13.094 1 95.81 170 MET A O 1
ATOM 1374 N N . GLY A 1 171 ? 15.969 26.969 11.859 1 96.69 171 GLY A N 1
ATOM 1375 C CA . GLY A 1 171 ? 14.68 27.484 11.414 1 96.69 171 GLY A CA 1
ATOM 1376 C C . GLY A 1 171 ? 13.711 27.719 12.547 1 96.69 171 GLY A C 1
ATOM 1377 O O . GLY A 1 171 ? 13.062 28.766 12.602 1 96.69 171 GLY A O 1
ATOM 1378 N N . HIS A 1 172 ? 13.617 26.781 13.438 1 97.75 172 HIS A N 1
ATOM 1379 C CA . HIS A 1 172 ? 12.734 26.922 14.586 1 97.75 172 HIS A CA 1
ATOM 1380 C C . HIS A 1 172 ? 13.234 28.016 15.523 1 97.75 172 HIS A C 1
ATOM 1382 O O . HIS A 1 172 ? 12.43 28.734 16.125 1 97.75 172 HIS A O 1
ATOM 1388 N N . LEU A 1 173 ? 14.539 28.141 15.672 1 98.5 173 LEU A N 1
ATOM 1389 C CA . LEU A 1 173 ? 15.117 29.203 16.484 1 98.5 173 LEU A CA 1
ATOM 1390 C C . LEU A 1 173 ? 14.711 30.578 15.953 1 98.5 173 LEU A C 1
ATOM 1392 O O . LEU A 1 173 ? 14.242 31.438 16.719 1 98.5 173 LEU A O 1
ATOM 1396 N N . MET A 1 174 ? 14.875 30.781 14.695 1 98.62 174 MET A N 1
ATOM 1397 C CA . MET A 1 174 ? 14.555 32.062 14.078 1 98.62 174 MET A CA 1
ATOM 1398 C C . MET A 1 174 ? 13.078 32.406 14.242 1 98.62 174 MET A C 1
ATOM 1400 O O . MET A 1 174 ? 12.719 33.531 14.609 1 98.62 174 MET A O 1
ATOM 1404 N N . THR A 1 175 ? 12.211 31.422 13.969 1 98.44 175 THR A N 1
ATOM 1405 C CA . THR A 1 175 ? 10.773 31.641 14.117 1 98.44 175 THR A CA 1
ATOM 1406 C C . THR A 1 175 ? 10.422 31.984 15.562 1 98.44 175 THR A C 1
ATOM 1408 O O . THR A 1 175 ? 9.695 32.938 15.82 1 98.44 175 THR A O 1
ATOM 1411 N N . ALA A 1 176 ? 10.969 31.203 16.5 1 98.69 176 ALA A N 1
ATOM 1412 C CA . ALA A 1 176 ? 10.688 31.422 17.906 1 98.69 176 ALA A CA 1
ATOM 1413 C C . ALA A 1 176 ? 11.172 32.812 18.359 1 98.69 176 ALA A C 1
ATOM 1415 O O . ALA A 1 176 ? 10.5 33.5 19.125 1 98.69 176 ALA A O 1
ATOM 1416 N N . ALA A 1 177 ? 12.289 33.219 17.906 1 98.81 177 ALA A N 1
ATOM 1417 C CA . ALA A 1 177 ? 12.852 34.531 18.25 1 98.81 177 ALA A CA 1
ATOM 1418 C C . ALA A 1 177 ? 11.969 35.656 17.766 1 98.81 177 ALA A C 1
ATOM 1420 O O . ALA A 1 177 ? 11.758 36.656 18.469 1 98.81 177 ALA A O 1
ATOM 1421 N N . CYS A 1 178 ? 11.523 35.531 16.594 1 98.56 178 CYS A N 1
ATOM 1422 C CA . CYS A 1 178 ? 10.633 36.562 16.047 1 98.56 178 CYS A CA 1
ATOM 1423 C C . CYS A 1 178 ? 9.344 36.625 16.859 1 98.56 178 CYS A C 1
ATOM 1425 O O . CYS A 1 178 ? 8.875 37.719 17.188 1 98.56 178 CYS A O 1
ATOM 1427 N N . ILE A 1 179 ? 8.766 35.5 17.172 1 98.44 179 ILE A N 1
ATOM 1428 C CA . ILE A 1 179 ? 7.523 35.469 17.938 1 98.44 179 ILE A CA 1
ATOM 1429 C C . ILE A 1 179 ? 7.754 36.031 19.328 1 98.44 179 ILE A C 1
ATOM 1431 O O . ILE A 1 179 ? 6.922 36.781 19.844 1 98.44 179 ILE A O 1
ATOM 1435 N N . HIS A 1 180 ? 8.883 35.75 19.969 1 98.75 180 HIS A N 1
ATOM 1436 C CA . HIS A 1 180 ? 9.227 36.312 21.266 1 98.75 180 HIS A CA 1
ATOM 1437 C C . HIS A 1 180 ? 9.328 37.812 21.203 1 98.75 180 HIS A C 1
ATOM 1439 O O . HIS A 1 180 ? 8.828 38.5 22.094 1 98.75 180 HIS A O 1
ATOM 1445 N N . TYR A 1 181 ? 9.969 38.312 20.172 1 98.5 181 TYR A N 1
ATOM 1446 C CA . TYR A 1 181 ? 10.102 39.75 19.984 1 98.5 181 TYR A CA 1
ATOM 1447 C C . TYR A 1 181 ? 8.734 40.406 19.891 1 98.5 181 TYR A C 1
ATOM 1449 O O . TYR A 1 181 ? 8.492 41.438 20.516 1 98.5 181 TYR A O 1
ATOM 1457 N N . ARG A 1 182 ? 7.922 39.812 19.156 1 97.69 182 ARG A N 1
ATOM 1458 C CA . ARG A 1 182 ? 6.586 40.375 18.953 1 97.69 182 ARG A CA 1
ATOM 1459 C C . ARG A 1 182 ? 5.766 40.281 20.25 1 97.69 182 ARG A C 1
ATOM 1461 O O . ARG A 1 182 ? 4.941 41.156 20.516 1 97.69 182 ARG A O 1
ATOM 1468 N N . ALA A 1 183 ? 5.953 39.281 21.031 1 97.75 183 ALA A N 1
ATOM 1469 C CA . ALA A 1 183 ? 5.199 39.094 22.266 1 97.75 183 ALA A CA 1
ATOM 1470 C C . ALA A 1 183 ? 5.688 40 23.375 1 97.75 183 ALA A C 1
ATOM 1472 O O . ALA A 1 183 ? 4.898 40.438 24.203 1 97.75 183 ALA A O 1
ATOM 1473 N N . THR A 1 184 ? 7.035 40.406 23.359 1 97.38 184 THR A N 1
ATOM 1474 C CA . THR A 1 184 ? 7.609 41.031 24.547 1 97.38 184 THR A CA 1
ATOM 1475 C C . THR A 1 184 ? 8.211 42.375 24.188 1 97.38 184 THR A C 1
ATOM 1477 O O . THR A 1 184 ? 8.398 43.219 25.062 1 97.38 184 THR A O 1
ATOM 1480 N N . GLY A 1 185 ? 8.656 42.531 22.938 1 96.62 185 GLY A N 1
ATOM 1481 C CA . GLY A 1 185 ? 9.406 43.719 22.531 1 96.62 185 GLY A CA 1
ATOM 1482 C C . GLY A 1 185 ? 10.891 43.594 22.812 1 96.62 185 GLY A C 1
ATOM 1483 O O . GLY A 1 185 ? 11.672 44.438 22.359 1 96.62 185 GLY A O 1
ATOM 1484 N N . LYS A 1 186 ? 11.312 42.5 23.438 1 97.94 186 LYS A N 1
ATOM 1485 C CA . LYS A 1 186 ? 12.727 42.344 23.75 1 97.94 186 LYS A CA 1
ATOM 1486 C C . LYS A 1 186 ? 13.508 41.875 22.531 1 97.94 186 LYS A C 1
ATOM 1488 O O . LYS A 1 186 ? 12.992 41.125 21.688 1 97.94 186 LYS A O 1
ATOM 1493 N N . THR A 1 187 ? 14.766 42.281 22.484 1 98.25 187 THR A N 1
ATOM 1494 C CA . THR A 1 187 ? 15.531 41.969 21.281 1 98.25 187 THR A CA 1
ATOM 1495 C C . THR A 1 187 ? 16.625 40.938 21.562 1 98.25 187 THR A C 1
ATOM 1497 O O . THR A 1 187 ? 17.328 40.5 20.656 1 98.25 187 THR A O 1
ATOM 1500 N N . ASN A 1 188 ? 16.797 40.531 22.812 1 98.06 188 ASN A N 1
ATOM 1501 C CA . ASN A 1 188 ? 17.906 39.656 23.172 1 98.06 188 ASN A CA 1
ATOM 1502 C C . ASN A 1 188 ? 17.875 38.344 22.391 1 98.06 188 ASN A C 1
ATOM 1504 O O . ASN A 1 188 ? 18.906 37.938 21.844 1 98.06 188 ASN A O 1
ATOM 1508 N N . PHE A 1 189 ? 16.703 37.656 22.328 1 98.75 189 PHE A N 1
ATOM 1509 C CA . PHE A 1 189 ? 16.609 36.438 21.547 1 98.75 189 PHE A CA 1
ATOM 1510 C C . PHE A 1 189 ? 16.719 36.75 20.047 1 98.75 189 PHE A C 1
ATOM 1512 O O . PHE A 1 189 ? 17.312 36 19.297 1 98.75 189 PHE A O 1
ATOM 1519 N N . LEU A 1 190 ? 16.109 37.844 19.578 1 98.69 190 LEU A N 1
ATOM 1520 C CA . LEU A 1 190 ? 16.172 38.281 18.172 1 98.69 190 LEU A CA 1
ATOM 1521 C C . LEU A 1 190 ? 17.625 38.469 17.75 1 98.69 190 LEU A C 1
ATOM 1523 O O . LEU A 1 190 ? 17.984 38.156 16.609 1 98.69 190 LEU A O 1
ATOM 1527 N N . ASN A 1 191 ? 18.438 39.031 18.625 1 98.62 191 ASN A N 1
ATOM 1528 C CA . ASN A 1 191 ? 19.844 39.219 18.312 1 98.62 191 ASN A CA 1
ATOM 1529 C C . ASN A 1 191 ? 20.578 37.906 18.078 1 98.62 191 ASN A C 1
ATOM 1531 O O . ASN A 1 191 ? 21.438 37.812 17.219 1 98.62 191 ASN A O 1
ATOM 1535 N N . ILE A 1 192 ? 20.281 36.906 18.875 1 98.75 192 ILE A N 1
ATOM 1536 C CA . ILE A 1 192 ? 20.828 35.594 18.656 1 98.75 192 ILE A CA 1
ATOM 1537 C C . ILE A 1 192 ? 20.406 35.062 17.281 1 98.75 192 ILE A C 1
ATOM 1539 O O . ILE A 1 192 ? 21.234 34.562 16.531 1 98.75 192 ILE A O 1
ATOM 1543 N N . ALA A 1 193 ? 19.141 35.281 16.922 1 98.81 193 ALA A N 1
ATOM 1544 C CA . ALA A 1 193 ? 18.609 34.812 15.648 1 98.81 193 ALA A CA 1
ATOM 1545 C C . ALA A 1 193 ? 19.266 35.531 14.484 1 98.81 193 ALA A C 1
ATOM 1547 O O . ALA A 1 193 ? 19.484 34.969 13.422 1 98.81 193 ALA A O 1
ATOM 1548 N N . LYS A 1 194 ? 19.516 36.844 14.656 1 98.62 194 LYS A N 1
ATOM 1549 C CA . LYS A 1 194 ? 20.25 37.594 13.641 1 98.62 194 LYS A CA 1
ATOM 1550 C C . LYS A 1 194 ? 21.609 36.969 13.375 1 98.62 194 LYS A C 1
ATOM 1552 O O . LYS A 1 194 ? 22.031 36.844 12.219 1 98.62 194 LYS A O 1
ATOM 1557 N N . GLY A 1 195 ? 22.266 36.594 14.492 1 98.38 195 GLY A N 1
ATOM 1558 C CA . GLY A 1 195 ? 23.531 35.875 14.336 1 98.38 195 GLY A CA 1
ATOM 1559 C C . GLY A 1 195 ? 23.406 34.594 13.508 1 98.38 195 GLY A C 1
ATOM 1560 O O . GLY A 1 195 ? 24.234 34.344 12.648 1 98.38 195 GLY A O 1
ATOM 1561 N N . VAL A 1 196 ? 22.391 33.812 13.773 1 97.38 196 VAL A N 1
ATOM 1562 C CA . VAL A 1 196 ? 22.156 32.562 13.07 1 97.38 196 VAL A CA 1
ATOM 1563 C C . VAL A 1 196 ? 21.875 32.844 11.594 1 97.38 196 VAL A C 1
ATOM 1565 O O . VAL A 1 196 ? 22.438 32.156 10.719 1 97.38 196 VAL A O 1
ATOM 1568 N N . ALA A 1 197 ? 21 33.781 11.281 1 97.25 197 ALA A N 1
ATOM 1569 C CA . ALA A 1 197 ? 20.656 34.125 9.906 1 97.25 197 ALA A CA 1
ATOM 1570 C C . ALA A 1 197 ? 21.891 34.594 9.133 1 97.25 197 ALA A C 1
ATOM 1572 O O . ALA A 1 197 ? 22.078 34.25 7.973 1 97.25 197 ALA A O 1
ATOM 1573 N N . ASP A 1 198 ? 22.672 35.438 9.789 1 97.19 198 ASP A N 1
ATOM 1574 C CA . ASP A 1 198 ? 23.906 35.906 9.172 1 97.19 198 ASP A CA 1
ATOM 1575 C C . ASP A 1 198 ? 24.875 34.75 8.898 1 97.19 198 ASP A C 1
ATOM 1577 O O . ASP A 1 198 ? 25.531 34.719 7.859 1 97.19 198 ASP A O 1
ATOM 1581 N N . PHE A 1 199 ? 25 33.875 9.836 1 94.75 199 PHE A N 1
ATOM 1582 C CA . PHE A 1 199 ? 25.828 32.688 9.641 1 94.75 199 PHE A CA 1
ATOM 1583 C C . PHE A 1 199 ? 25.391 31.922 8.406 1 94.75 199 PHE A C 1
ATOM 1585 O O . PHE A 1 199 ? 26.219 31.547 7.57 1 94.75 199 PHE A O 1
ATOM 1592 N N . LEU A 1 200 ? 24.062 31.672 8.297 1 92.44 200 LEU A N 1
ATOM 1593 C CA . LEU A 1 200 ? 23.531 30.938 7.156 1 92.44 200 LEU A CA 1
ATOM 1594 C C . LEU A 1 200 ? 23.797 31.688 5.852 1 92.44 200 LEU A C 1
ATOM 1596 O O . LEU A 1 200 ? 24.141 31.078 4.84 1 92.44 200 LEU A O 1
ATOM 1600 N N . TYR A 1 201 ? 23.562 33 5.875 1 93.94 201 TYR A N 1
ATOM 1601 C CA . TYR A 1 201 ? 23.797 33.812 4.691 1 93.94 201 TYR A CA 1
ATOM 1602 C C . TYR A 1 201 ? 25.25 33.656 4.219 1 93.94 201 TYR A C 1
ATOM 1604 O O . TYR A 1 201 ? 25.5 33.406 3.037 1 93.94 201 TYR A O 1
ATOM 1612 N N . ASP A 1 202 ? 26.172 33.812 5.188 1 91.88 202 ASP A N 1
ATOM 1613 C CA . ASP A 1 202 ? 27.594 33.719 4.863 1 91.88 202 ASP A CA 1
ATOM 1614 C C . ASP A 1 202 ? 27.969 32.312 4.391 1 91.88 202 ASP A C 1
ATOM 1616 O O . ASP A 1 202 ? 28.766 32.156 3.473 1 91.88 202 ASP A O 1
ATOM 1620 N N . PHE A 1 203 ? 27.406 31.391 5.062 1 86.94 203 PHE A N 1
ATOM 1621 C CA . PHE A 1 203 ? 27.672 30.016 4.703 1 86.94 203 PHE A CA 1
ATOM 1622 C C . PHE A 1 203 ? 27.297 29.75 3.25 1 86.94 203 PHE A C 1
ATOM 1624 O O . PHE A 1 203 ? 28.094 29.172 2.49 1 86.94 203 PHE A O 1
ATOM 1631 N N . TYR A 1 204 ? 26.109 30.172 2.732 1 87.19 204 TYR A N 1
ATOM 1632 C CA . TYR A 1 204 ? 25.594 29.844 1.408 1 87.19 204 TYR A CA 1
ATOM 1633 C C . TYR A 1 204 ? 26.203 30.75 0.343 1 87.19 204 TYR A C 1
ATOM 1635 O O . TYR A 1 204 ? 26.156 30.422 -0.848 1 87.19 204 TYR A O 1
ATOM 1643 N N . LYS A 1 205 ? 26.688 31.797 0.766 1 85.06 205 LYS A N 1
ATOM 1644 C CA . LYS A 1 205 ? 27.422 32.656 -0.175 1 85.06 205 LYS A CA 1
ATOM 1645 C C . LYS A 1 205 ? 28.75 32 -0.57 1 85.06 205 LYS A C 1
ATOM 1647 O O . LYS A 1 205 ? 29.25 32.219 -1.682 1 85.06 205 LYS A O 1
ATOM 1652 N N . LYS A 1 206 ? 29.234 31.172 0.312 1 79.25 206 LYS A N 1
ATOM 1653 C CA . LYS A 1 206 ? 30.562 30.594 0.088 1 79.25 206 LYS A CA 1
ATOM 1654 C C . LYS A 1 206 ? 30.453 29.125 -0.283 1 79.25 206 LYS A C 1
ATOM 1656 O O . LYS A 1 206 ? 31.406 28.531 -0.794 1 79.25 206 LYS A O 1
ATOM 1661 N N . ALA A 1 207 ? 29.375 28.594 0.011 1 69.88 207 ALA A N 1
ATOM 1662 C CA . ALA A 1 207 ? 29.25 27.141 -0.053 1 69.88 207 ALA A CA 1
ATOM 1663 C C . ALA A 1 207 ? 29.312 26.641 -1.496 1 69.88 207 ALA A C 1
ATOM 1665 O O . ALA A 1 207 ? 28.781 27.297 -2.402 1 69.88 207 ALA A O 1
ATOM 1666 N N . SER A 1 208 ? 30.047 25.531 -1.668 1 62.78 208 SER A N 1
ATOM 1667 C CA . SER A 1 208 ? 30 24.781 -2.926 1 62.78 208 SER A CA 1
ATOM 1668 C C . SER A 1 208 ? 28.625 24.156 -3.141 1 62.78 208 SER A C 1
ATOM 1670 O O . SER A 1 208 ? 27.844 24.016 -2.199 1 62.78 208 SER A O 1
ATOM 1672 N N . PRO A 1 209 ? 28.391 23.812 -4.41 1 59.47 209 PRO A N 1
ATOM 1673 C CA . PRO A 1 209 ? 27.141 23.125 -4.695 1 59.47 209 PRO A CA 1
ATOM 1674 C C . PRO A 1 209 ? 26.922 21.891 -3.814 1 59.47 209 PRO A C 1
ATOM 1676 O O . PRO A 1 209 ? 25.797 21.609 -3.398 1 59.47 209 PRO A O 1
ATOM 1679 N N . GLU A 1 210 ? 27.953 21.25 -3.533 1 58.31 210 GLU A N 1
ATOM 1680 C CA . GLU A 1 210 ? 27.875 20.031 -2.736 1 58.31 210 GLU A CA 1
ATOM 1681 C C . GLU A 1 210 ? 27.469 20.344 -1.298 1 58.31 210 GLU A C 1
ATOM 1683 O O . GLU A 1 210 ? 26.703 19.594 -0.695 1 58.31 210 GLU A O 1
ATOM 1688 N N . LEU A 1 211 ? 28.094 21.359 -0.87 1 57.28 211 LEU A N 1
ATOM 1689 C CA . LEU A 1 211 ? 27.844 21.75 0.511 1 57.28 211 LEU A CA 1
ATOM 1690 C C . LEU A 1 211 ? 26.453 22.375 0.644 1 57.28 211 LEU A C 1
ATOM 16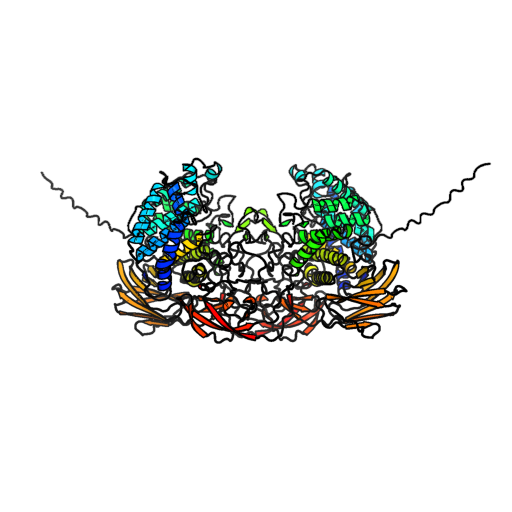92 O O . LEU A 1 211 ? 25.859 22.375 1.725 1 57.28 211 LEU A O 1
ATOM 1696 N N . ALA A 1 212 ? 26.109 22.859 -0.465 1 56.62 212 ALA A N 1
ATOM 1697 C CA . ALA A 1 212 ? 24.781 23.469 -0.49 1 56.62 212 ALA A CA 1
ATOM 1698 C C . ALA A 1 212 ? 23.688 22.422 -0.585 1 56.62 212 ALA A C 1
ATOM 1700 O O . ALA A 1 212 ? 22.531 22.734 -0.869 1 56.62 212 ALA A O 1
ATOM 1701 N N . ARG A 1 213 ? 24.25 21.281 -0.332 1 58.56 213 ARG A N 1
ATOM 1702 C CA . ARG A 1 213 ? 23.25 20.219 -0.355 1 58.56 213 ARG A CA 1
ATOM 1703 C C . ARG A 1 213 ? 22.062 20.578 0.532 1 58.56 213 ARG A C 1
ATOM 1705 O O . ARG A 1 213 ? 22.219 21.281 1.533 1 58.56 213 ARG A O 1
ATOM 1712 N N . ASN A 1 214 ? 20.953 20.156 -0.055 1 59.25 214 ASN A N 1
ATOM 1713 C CA . ASN A 1 214 ? 19.703 20.719 0.424 1 59.25 214 ASN A CA 1
ATOM 1714 C C . ASN A 1 214 ? 19.344 20.203 1.812 1 59.25 214 ASN A C 1
ATOM 1716 O O . ASN A 1 214 ? 19.578 19.031 2.121 1 59.25 214 ASN A O 1
ATOM 1720 N N . ALA A 1 215 ? 19.141 21.062 2.564 1 59.84 215 ALA A N 1
ATOM 1721 C CA . ALA A 1 215 ? 18.688 20.859 3.938 1 59.84 215 ALA A CA 1
ATOM 1722 C C . ALA A 1 215 ? 17.516 19.891 3.984 1 59.84 215 ALA A C 1
ATOM 1724 O O . ALA A 1 215 ? 16.609 19.953 3.148 1 59.84 215 ALA A O 1
ATOM 1725 N N . ILE A 1 216 ? 17.5 18.875 4.762 1 59.97 216 ILE A N 1
ATOM 1726 C CA . ILE A 1 216 ? 16.516 17.812 4.965 1 59.97 216 ILE A CA 1
ATOM 1727 C C . ILE A 1 216 ? 15.242 18.391 5.559 1 59.97 216 ILE A C 1
ATOM 1729 O O . ILE A 1 216 ? 14.141 18.062 5.109 1 59.97 216 ILE A O 1
ATOM 1733 N N . CYS A 1 217 ? 15.188 19.25 6.52 1 65.62 217 CYS A N 1
ATOM 1734 C CA . CYS A 1 217 ? 13.953 19.688 7.164 1 65.62 217 CYS A CA 1
ATOM 1735 C C . CYS A 1 217 ? 13.781 21.203 7.039 1 65.62 217 CYS A C 1
ATOM 1737 O O . CYS A 1 217 ? 14.492 21.969 7.695 1 65.62 217 CYS A O 1
ATOM 1739 N N . PRO A 1 218 ? 12.672 21.594 6.316 1 83.88 218 PRO A N 1
ATOM 1740 C CA . PRO A 1 218 ? 12.656 22.906 5.695 1 83.88 218 PRO A CA 1
ATOM 1741 C C . PRO A 1 218 ? 12.047 23.984 6.602 1 83.88 218 PRO A C 1
ATOM 1743 O O . PRO A 1 218 ? 11.383 24.906 6.117 1 83.88 218 PRO A O 1
ATOM 1746 N N . SER A 1 219 ? 12.266 23.906 7.879 1 89.38 219 SER A N 1
ATOM 1747 C CA . SER A 1 219 ? 11.766 24.953 8.766 1 89.38 219 SER A CA 1
ATOM 1748 C C . SER A 1 219 ? 12.484 26.266 8.539 1 89.38 219 SER A C 1
ATOM 1750 O O . SER A 1 219 ? 11.938 27.344 8.812 1 89.38 219 SER A O 1
ATOM 1752 N N . HIS A 1 220 ? 13.648 26.266 7.961 1 91.62 220 HIS A N 1
ATOM 1753 C CA . HIS A 1 220 ? 14.492 27.453 7.801 1 91.62 220 HIS A CA 1
ATOM 1754 C C . HIS A 1 220 ? 13.938 28.391 6.734 1 91.62 220 HIS A C 1
ATOM 1756 O O . HIS A 1 220 ? 14.156 29.594 6.785 1 91.62 220 HIS A O 1
ATOM 1762 N N . TYR A 1 221 ? 13.18 27.875 5.809 1 94.25 221 TYR A N 1
ATOM 1763 C CA . TYR A 1 221 ? 12.594 28.766 4.809 1 94.25 221 TYR A CA 1
ATOM 1764 C C . TYR A 1 221 ? 11.641 29.75 5.457 1 94.25 221 TYR A C 1
ATOM 1766 O O . TYR A 1 221 ? 11.758 30.969 5.234 1 94.25 221 TYR A O 1
ATOM 1774 N N . MET A 1 222 ? 10.758 29.281 6.285 1 97.38 222 MET A N 1
ATOM 1775 C CA . MET A 1 222 ? 9.836 30.156 7.012 1 97.38 222 MET A CA 1
ATOM 1776 C C . MET A 1 222 ? 10.602 31.062 7.969 1 97.38 222 MET A C 1
ATOM 1778 O O . MET A 1 222 ? 10.312 32.25 8.055 1 97.38 222 MET A O 1
ATOM 1782 N N . GLY A 1 223 ? 11.586 30.469 8.641 1 97.94 223 GLY A N 1
ATOM 1783 C CA . GLY A 1 223 ? 12.359 31.234 9.602 1 97.94 223 GLY A CA 1
ATOM 1784 C C . GLY A 1 223 ? 13.117 32.375 8.984 1 97.94 223 GLY A C 1
ATOM 1785 O O . GLY A 1 223 ? 13.117 33.5 9.516 1 97.94 223 GLY A O 1
ATOM 1786 N N . ILE A 1 224 ? 13.734 32.188 7.852 1 97.56 224 ILE A N 1
ATOM 1787 C CA . ILE A 1 224 ? 14.547 33.188 7.176 1 97.56 224 ILE A CA 1
ATOM 1788 C C . ILE A 1 224 ? 13.641 34.312 6.668 1 97.56 224 ILE A C 1
ATOM 1790 O O . ILE A 1 224 ? 13.977 35.5 6.801 1 97.56 224 ILE A O 1
ATOM 1794 N N . VAL A 1 225 ? 12.539 33.969 6.105 1 98.25 225 VAL A N 1
ATOM 1795 C CA . VAL A 1 225 ? 11.625 35 5.609 1 98.25 225 VAL A CA 1
ATOM 1796 C C . VAL A 1 225 ? 11.086 35.812 6.781 1 98.25 225 VAL A C 1
ATOM 1798 O O . VAL A 1 225 ? 10.93 37.031 6.676 1 98.25 225 VAL A O 1
ATOM 1801 N N . GLU A 1 226 ? 10.797 35.156 7.883 1 98.06 226 GLU A N 1
ATOM 1802 C CA . GLU A 1 226 ? 10.328 35.875 9.062 1 98.06 226 GLU A CA 1
ATOM 1803 C C . GLU A 1 226 ? 11.398 36.844 9.586 1 98.06 226 GLU A C 1
ATOM 1805 O O . GLU A 1 226 ? 11.078 37.906 10.07 1 98.06 226 GLU A O 1
ATOM 1810 N N . MET A 1 227 ? 12.633 36.375 9.492 1 98.44 227 MET A N 1
ATOM 1811 C CA . MET A 1 227 ? 13.727 37.281 9.867 1 98.44 227 MET A CA 1
ATOM 1812 C C . MET A 1 227 ? 13.758 38.5 8.977 1 98.44 227 MET A C 1
ATOM 1814 O O . MET A 1 227 ? 13.984 39.625 9.461 1 98.44 227 MET A O 1
ATOM 1818 N N . TYR A 1 228 ? 13.562 38.438 7.672 1 98.19 228 TYR A N 1
ATOM 1819 C CA . TYR A 1 228 ? 13.477 39.562 6.754 1 98.19 228 TYR A CA 1
ATOM 1820 C C . TYR A 1 228 ? 12.344 40.5 7.145 1 98.19 228 TYR A C 1
ATOM 1822 O O . TYR A 1 228 ? 12.547 41.688 7.273 1 98.19 228 TYR A O 1
ATOM 1830 N N . ARG A 1 229 ? 11.18 39.844 7.371 1 98.06 229 ARG A N 1
ATOM 1831 C CA . ARG A 1 229 ? 10 40.625 7.703 1 98.06 229 ARG A CA 1
ATOM 1832 C C . ARG A 1 229 ? 10.219 41.406 8.984 1 98.06 229 ARG A C 1
ATOM 1834 O O . ARG A 1 229 ? 9.773 42.562 9.102 1 98.06 229 ARG A O 1
ATOM 1841 N N . THR A 1 230 ? 10.891 40.812 9.945 1 97.69 230 THR A N 1
ATOM 1842 C CA . THR A 1 230 ? 11.062 41.375 11.281 1 97.69 230 THR A CA 1
ATOM 1843 C C . THR A 1 230 ? 12.18 42.438 11.281 1 97.69 230 THR A C 1
ATOM 1845 O O . THR A 1 230 ? 12.047 43.469 11.898 1 97.69 230 THR A O 1
ATOM 1848 N N . THR A 1 231 ? 13.273 42.156 10.547 1 97.44 231 THR A N 1
ATOM 1849 C CA . THR A 1 231 ? 14.461 43 10.633 1 97.44 231 THR A CA 1
ATOM 1850 C C . THR A 1 231 ? 14.547 43.938 9.43 1 97.44 231 THR A C 1
ATOM 1852 O O . THR A 1 231 ? 15.312 44.906 9.445 1 97.44 231 THR A O 1
ATOM 1855 N N . LYS A 1 232 ? 13.938 43.594 8.367 1 96.62 232 LYS A N 1
ATOM 1856 C CA . LYS A 1 232 ? 13.945 44.344 7.098 1 96.62 232 LYS A CA 1
ATOM 1857 C C . LYS A 1 232 ? 15.32 44.281 6.441 1 96.62 232 LYS A C 1
ATOM 1859 O O . LYS A 1 232 ? 15.656 45.125 5.621 1 96.62 232 LYS A O 1
ATOM 1864 N N . ASN A 1 233 ? 16.078 43.281 6.926 1 97.94 233 ASN A N 1
ATOM 1865 C CA . ASN A 1 233 ? 17.375 43.094 6.289 1 97.94 233 ASN A CA 1
ATOM 1866 C C . ASN A 1 233 ? 17.25 42.344 4.961 1 97.94 233 ASN A C 1
ATOM 1868 O O . ASN A 1 233 ? 16.906 41.188 4.938 1 97.94 233 ASN A O 1
ATOM 1872 N N . PRO A 1 234 ? 17.578 42.969 3.838 1 97.62 234 PRO A N 1
ATOM 1873 C CA . PRO A 1 234 ? 17.344 42.344 2.523 1 97.62 234 PRO A CA 1
ATOM 1874 C C . PRO A 1 234 ? 18.203 41.094 2.301 1 97.62 234 PRO A C 1
ATOM 1876 O O . PRO A 1 234 ? 17.859 40.25 1.465 1 97.62 234 PRO A O 1
ATOM 1879 N N . LYS A 1 235 ? 19.281 40.938 3.061 1 97.31 235 LYS A N 1
ATOM 1880 C CA . LYS A 1 235 ? 20.125 39.75 2.963 1 97.31 235 LYS A CA 1
ATOM 1881 C C . LYS A 1 235 ? 19.312 38.469 3.207 1 97.31 235 LYS A C 1
ATOM 1883 O O . LYS A 1 235 ? 19.578 37.438 2.588 1 97.31 235 LYS A O 1
ATOM 1888 N N . TYR A 1 236 ? 18.438 38.594 4.039 1 97.94 236 TYR A N 1
ATOM 1889 C CA . TYR A 1 236 ? 17.688 37.406 4.418 1 97.94 236 TYR A CA 1
ATOM 1890 C C . TYR A 1 236 ? 16.719 37 3.314 1 97.94 236 TYR A C 1
ATOM 1892 O O . TYR A 1 236 ? 16.516 35.812 3.066 1 97.94 236 TYR A O 1
ATOM 1900 N N . LEU A 1 237 ? 16.047 37.906 2.641 1 98 237 LEU A N 1
ATOM 1901 C CA . LEU A 1 237 ? 15.195 37.594 1.498 1 98 237 LEU A CA 1
ATOM 1902 C C . LEU A 1 237 ? 16.016 37.031 0.352 1 98 237 LEU A C 1
ATOM 1904 O O . LEU A 1 237 ? 15.586 36.094 -0.328 1 98 237 LEU A O 1
ATOM 1908 N N . GLU A 1 238 ? 17.188 37.656 0.161 1 96.88 238 GLU A N 1
ATOM 1909 C CA . GLU A 1 238 ? 18.125 37.094 -0.832 1 96.88 238 GLU A CA 1
ATOM 1910 C C . GLU A 1 238 ? 18.484 35.656 -0.524 1 96.88 238 GLU A C 1
ATOM 1912 O O . GLU A 1 238 ? 18.5 34.812 -1.423 1 96.88 238 GLU A O 1
ATOM 1917 N N . LEU A 1 239 ? 18.75 35.375 0.728 1 94.69 239 LEU A N 1
ATOM 1918 C CA . LEU A 1 239 ? 19.078 34.031 1.157 1 94.69 239 LEU A CA 1
ATOM 1919 C C . LEU A 1 239 ? 17.938 33.062 0.878 1 94.69 239 LEU A C 1
ATOM 1921 O O . LEU A 1 239 ? 18.141 31.984 0.337 1 94.69 239 LEU A O 1
ATOM 1925 N N . ALA A 1 240 ? 16.703 33.438 1.225 1 95.25 240 ALA A N 1
ATOM 1926 C CA . ALA A 1 240 ? 15.539 32.594 1.007 1 95.25 240 ALA A CA 1
ATOM 1927 C C . ALA A 1 240 ? 15.367 32.281 -0.474 1 95.25 240 ALA A C 1
ATOM 1929 O O . ALA A 1 240 ? 15.109 31.125 -0.838 1 95.25 240 ALA A O 1
ATOM 1930 N N . ASN A 1 241 ? 15.5 33.281 -1.279 1 94.75 241 ASN A N 1
ATOM 1931 C CA . ASN A 1 241 ? 15.391 33.094 -2.723 1 94.75 241 ASN A CA 1
ATOM 1932 C C . ASN A 1 241 ? 16.469 32.125 -3.246 1 94.75 241 ASN A C 1
ATOM 1934 O O . ASN A 1 241 ? 16.188 31.25 -4.051 1 94.75 241 ASN A O 1
ATOM 1938 N N . ASN A 1 242 ? 17.672 32.375 -2.785 1 91.94 242 ASN A N 1
ATOM 1939 C CA . ASN A 1 242 ? 18.797 31.547 -3.223 1 91.94 242 ASN A CA 1
ATOM 1940 C C . ASN A 1 242 ? 18.609 30.094 -2.834 1 91.94 242 ASN A C 1
ATOM 1942 O O . ASN A 1 242 ? 18.984 29.188 -3.582 1 91.94 242 ASN A O 1
ATOM 1946 N N . LEU A 1 243 ? 18.125 29.875 -1.681 1 91.31 243 LEU A N 1
ATOM 1947 C CA . LEU A 1 243 ? 17.906 28.516 -1.208 1 91.31 243 LEU A CA 1
ATOM 1948 C C . LEU A 1 243 ? 16.922 27.781 -2.102 1 91.31 243 LEU A C 1
ATOM 1950 O O . LEU A 1 243 ? 17.078 26.594 -2.371 1 91.31 243 LEU A O 1
ATOM 1954 N N . ILE A 1 244 ? 15.852 28.438 -2.605 1 92.38 244 ILE A N 1
ATOM 1955 C CA . ILE A 1 244 ? 14.891 27.828 -3.51 1 92.38 244 ILE A CA 1
ATOM 1956 C C . ILE A 1 244 ? 15.523 27.625 -4.883 1 92.38 244 ILE A C 1
ATOM 1958 O O . ILE A 1 244 ? 15.289 26.609 -5.539 1 92.38 244 ILE A O 1
ATOM 1962 N N . ASP A 1 245 ? 16.391 28.562 -5.262 1 90.94 245 ASP A N 1
ATOM 1963 C CA . ASP A 1 245 ? 17.047 28.5 -6.562 1 90.94 245 ASP A CA 1
ATOM 1964 C C . ASP A 1 245 ? 17.953 27.266 -6.668 1 90.94 245 ASP A C 1
ATOM 1966 O O . ASP A 1 245 ? 18.031 26.641 -7.727 1 90.94 245 ASP A O 1
ATOM 1970 N N . ILE A 1 246 ? 18.547 26.953 -5.562 1 87.19 246 ILE A N 1
ATOM 1971 C CA . ILE A 1 246 ? 19.562 25.906 -5.645 1 87.19 246 ILE A CA 1
ATOM 1972 C C . ILE A 1 246 ? 18.938 24.547 -5.301 1 87.19 246 ILE A C 1
ATOM 1974 O O . ILE A 1 246 ? 19.547 23.5 -5.504 1 87.19 246 ILE A O 1
ATOM 1978 N N . ARG A 1 247 ? 17.766 24.547 -4.824 1 88.88 247 ARG A N 1
ATOM 1979 C CA . ARG A 1 247 ? 17.125 23.297 -4.445 1 88.88 247 ARG A CA 1
ATOM 1980 C C . ARG A 1 247 ? 16.828 22.438 -5.672 1 88.88 247 ARG A C 1
ATOM 1982 O O . ARG A 1 247 ? 16.25 22.906 -6.652 1 88.88 247 ARG A O 1
ATOM 1989 N N . GLY A 1 248 ? 17.172 21.156 -5.605 1 84.75 248 GLY A N 1
ATOM 1990 C CA . GLY A 1 248 ? 16.906 20.219 -6.68 1 84.75 248 GLY A CA 1
ATOM 1991 C C . GLY A 1 248 ? 17.875 20.344 -7.84 1 84.75 248 GLY A C 1
ATOM 1992 O O . GLY A 1 248 ? 17.578 19.875 -8.945 1 84.75 248 GLY A O 1
ATOM 1993 N N . THR A 1 249 ? 18.938 20.984 -7.629 1 84.56 249 THR A N 1
ATOM 1994 C CA . THR A 1 249 ? 19.891 21.188 -8.719 1 84.56 249 THR A CA 1
ATOM 1995 C C . THR A 1 249 ? 21.062 20.219 -8.594 1 84.56 249 THR A C 1
ATOM 1997 O O . THR A 1 249 ? 21.938 20.172 -9.469 1 84.56 249 THR A O 1
ATOM 2000 N N . THR A 1 250 ? 21.016 19.438 -7.516 1 81.12 250 THR A N 1
ATOM 2001 C CA . THR A 1 250 ? 22.094 18.469 -7.348 1 81.12 250 THR A CA 1
ATOM 2002 C C . THR A 1 250 ? 21.656 17.094 -7.836 1 81.12 250 THR A C 1
ATOM 2004 O O . THR A 1 250 ? 20.469 16.797 -7.91 1 81.12 250 THR A O 1
ATOM 2007 N N . ASN A 1 251 ? 22.609 16.203 -8.062 1 82.19 251 ASN A N 1
ATOM 2008 C CA . ASN A 1 251 ? 22.328 14.898 -8.641 1 82.19 251 ASN A CA 1
ATOM 2009 C C . ASN A 1 251 ? 21.906 13.898 -7.566 1 82.19 251 ASN A C 1
ATOM 2011 O O . ASN A 1 251 ? 21.391 12.82 -7.883 1 82.19 251 ASN A O 1
ATOM 2015 N N . ASP A 1 252 ? 22.031 14.25 -6.379 1 83.69 252 ASP A N 1
ATOM 2016 C CA . ASP A 1 252 ? 21.75 13.297 -5.309 1 83.69 252 ASP A CA 1
ATOM 2017 C C . ASP A 1 252 ? 20.438 13.625 -4.605 1 83.69 252 ASP A C 1
ATOM 2019 O O . ASP A 1 252 ? 20.188 13.141 -3.502 1 83.69 252 ASP A O 1
ATOM 2023 N N . GLY A 1 253 ? 19.688 14.484 -5.199 1 88.44 253 GLY A N 1
ATOM 2024 C CA . GLY A 1 253 ? 18.375 14.797 -4.633 1 88.44 253 GLY A CA 1
ATOM 2025 C C . GLY A 1 253 ? 17.453 13.594 -4.582 1 88.44 253 GLY A C 1
ATOM 2026 O O . GLY A 1 253 ? 17.625 12.633 -5.336 1 88.44 253 GLY A O 1
ATOM 2027 N N . THR A 1 254 ? 16.562 13.641 -3.637 1 92.25 254 THR A N 1
ATOM 2028 C CA . THR A 1 254 ? 15.648 12.523 -3.438 1 92.25 254 THR A CA 1
ATOM 2029 C C . THR A 1 254 ? 14.203 13.008 -3.402 1 92.25 254 THR A C 1
ATOM 2031 O O . THR A 1 254 ? 13.945 14.18 -3.104 1 92.25 254 THR A O 1
ATOM 2034 N N . ASP A 1 255 ? 13.273 12.164 -3.721 1 93.5 255 ASP A N 1
ATOM 2035 C CA . ASP A 1 255 ? 11.859 12.461 -3.516 1 93.5 255 ASP A CA 1
ATOM 2036 C C . ASP A 1 255 ? 11.539 12.633 -2.031 1 93.5 255 ASP A C 1
ATOM 2038 O O . ASP A 1 255 ? 10.695 13.445 -1.66 1 93.5 255 ASP A O 1
ATOM 2042 N N . ASP A 1 256 ? 12.25 11.898 -1.228 1 93.88 256 ASP A N 1
ATOM 2043 C CA . ASP A 1 256 ? 12.023 11.953 0.214 1 93.88 256 ASP A CA 1
ATOM 2044 C C . ASP A 1 256 ? 12.25 13.367 0.75 1 93.88 256 ASP A C 1
ATOM 2046 O O . ASP A 1 256 ? 11.539 13.812 1.655 1 93.88 256 ASP A O 1
ATOM 2050 N N . ASN A 1 257 ? 13.219 14.078 0.22 1 91.81 257 ASN A N 1
ATOM 2051 C CA . ASN A 1 257 ? 13.555 15.422 0.666 1 91.81 257 ASN A CA 1
ATOM 2052 C C . ASN A 1 257 ? 12.953 16.484 -0.25 1 91.81 257 ASN A C 1
ATOM 2054 O O . ASN A 1 257 ? 13.281 17.672 -0.137 1 91.81 257 ASN A O 1
ATOM 2058 N N . GLN A 1 258 ? 12.234 16.125 -1.217 1 92.06 258 GLN A N 1
ATOM 2059 C CA . GLN A 1 258 ? 11.617 17.031 -2.18 1 92.06 258 GLN A CA 1
ATOM 2060 C C . GLN A 1 258 ? 12.672 17.828 -2.932 1 92.06 258 GLN A C 1
ATOM 2062 O O . GLN A 1 258 ? 12.539 19.047 -3.082 1 92.06 258 GLN A O 1
ATOM 2067 N N . ASP A 1 259 ? 13.711 17.188 -3.34 1 91.88 259 ASP A N 1
ATOM 2068 C CA . ASP A 1 259 ? 14.742 17.938 -4.043 1 91.88 259 ASP A CA 1
ATOM 2069 C C . ASP A 1 259 ? 15.336 17.125 -5.191 1 91.88 259 ASP A C 1
ATOM 2071 O O . ASP A 1 259 ? 16.469 17.375 -5.617 1 91.88 259 ASP A O 1
ATOM 2075 N N . ARG A 1 260 ? 14.617 16.125 -5.582 1 91.69 260 ARG A N 1
ATOM 2076 C CA . ARG A 1 260 ? 15.039 15.391 -6.777 1 91.69 260 ARG A CA 1
ATOM 2077 C C . ARG A 1 260 ? 15.047 16.297 -7.996 1 91.69 260 ARG A C 1
ATOM 2079 O O . ARG A 1 260 ? 15.906 16.172 -8.875 1 91.69 260 ARG A O 1
ATOM 2086 N N . VAL A 1 261 ? 14.062 17.188 -8.078 1 92.94 261 VAL A N 1
ATOM 2087 C CA . VAL A 1 261 ? 13.961 18.203 -9.125 1 92.94 261 VAL A CA 1
ATOM 2088 C C . VAL A 1 261 ? 13.773 19.578 -8.5 1 92.94 261 VAL A C 1
ATOM 2090 O O . VAL A 1 261 ? 13.328 19.688 -7.355 1 92.94 261 VAL A O 1
ATOM 2093 N N . PRO A 1 262 ? 14.094 20.625 -9.266 1 93.75 262 PRO A N 1
ATOM 2094 C CA . PRO A 1 262 ? 13.844 21.969 -8.742 1 93.75 262 PRO A CA 1
ATOM 2095 C C . PRO A 1 262 ? 12.383 22.203 -8.367 1 93.75 262 PRO A C 1
ATOM 2097 O O . PRO A 1 262 ? 11.484 21.672 -9.016 1 93.75 262 PRO A O 1
ATOM 2100 N N . PHE A 1 263 ? 12.188 23.062 -7.383 1 94.69 263 PHE A N 1
ATOM 2101 C CA . PHE A 1 263 ? 10.828 23.297 -6.902 1 94.69 263 PHE A CA 1
ATOM 2102 C C . PHE A 1 263 ? 9.93 23.781 -8.031 1 94.69 263 PHE A C 1
ATOM 2104 O O . PHE A 1 263 ? 8.773 23.359 -8.141 1 94.69 263 PHE A O 1
ATOM 2111 N N . ARG A 1 264 ? 10.438 24.594 -8.836 1 97 264 ARG A N 1
ATOM 2112 C CA . ARG A 1 264 ? 9.688 25.25 -9.898 1 97 264 ARG A CA 1
ATOM 2113 C C . ARG A 1 264 ? 9.258 24.25 -10.969 1 97 264 ARG A C 1
ATOM 2115 O O . ARG A 1 264 ? 8.492 24.578 -11.875 1 97 264 ARG A O 1
ATOM 2122 N N . GLN A 1 265 ? 9.664 23 -10.82 1 96.81 265 GLN A N 1
ATOM 2123 C CA . GLN A 1 265 ? 9.25 21.922 -11.711 1 96.81 265 GLN A CA 1
ATOM 2124 C C . GLN A 1 265 ? 8.289 20.953 -11.016 1 96.81 265 GLN A C 1
ATOM 2126 O O . GLN A 1 265 ? 7.684 20.094 -11.656 1 96.81 265 GLN A O 1
ATOM 2131 N N . GLN A 1 266 ? 8.133 21.062 -9.758 1 96.44 266 GLN A N 1
ATOM 2132 C CA . GLN A 1 266 ? 7.285 20.156 -8.992 1 96.44 266 GLN A CA 1
ATOM 2133 C C . GLN A 1 266 ? 5.809 20.484 -9.188 1 96.44 266 GLN A C 1
ATOM 2135 O O . GLN A 1 266 ? 5.422 21.656 -9.172 1 96.44 266 GLN A O 1
ATOM 2140 N N . THR A 1 267 ? 4.973 19.422 -9.359 1 97.5 267 THR A N 1
ATOM 2141 C CA . THR A 1 267 ? 3.549 19.656 -9.562 1 97.5 267 THR A CA 1
ATOM 2142 C C . THR A 1 267 ? 2.715 18.75 -8.656 1 97.5 267 THR A C 1
ATOM 2144 O O . THR A 1 267 ? 1.489 18.891 -8.602 1 97.5 267 THR A O 1
ATOM 2147 N N . THR A 1 268 ? 3.32 17.828 -7.98 1 97.12 268 THR A N 1
ATOM 2148 C CA . THR A 1 268 ? 2.639 16.906 -7.082 1 97.12 268 THR A CA 1
ATOM 2149 C C . THR A 1 268 ? 3.41 16.766 -5.773 1 97.12 268 THR A C 1
ATOM 2151 O O . THR A 1 268 ? 4.605 17.047 -5.715 1 97.12 268 THR A O 1
ATOM 2154 N N . ALA A 1 269 ? 2.695 16.422 -4.742 1 97.25 269 ALA A N 1
ATOM 2155 C CA . ALA A 1 269 ? 3.344 16.141 -3.465 1 97.25 269 ALA A CA 1
ATOM 2156 C C . ALA A 1 269 ? 3.949 14.734 -3.453 1 97.25 269 ALA A C 1
ATOM 2158 O O . ALA A 1 269 ? 3.342 13.789 -3.955 1 97.25 269 ALA A O 1
ATOM 2159 N N . MET A 1 270 ? 5.137 14.625 -2.977 1 91.19 270 MET A N 1
ATOM 2160 C CA . MET A 1 270 ? 5.805 13.336 -2.844 1 91.19 270 MET A CA 1
ATOM 2161 C C . MET A 1 270 ? 6.781 13.344 -1.673 1 91.19 270 MET A C 1
ATOM 2163 O O . MET A 1 270 ? 7.125 14.406 -1.154 1 91.19 270 MET A O 1
ATOM 2167 N N . GLY A 1 271 ? 7.207 12.227 -1.307 1 95.25 271 GLY A N 1
ATOM 2168 C CA . GLY A 1 271 ? 8.242 12.078 -0.299 1 95.25 271 GLY A CA 1
ATOM 2169 C C . GLY A 1 271 ? 7.758 12.367 1.107 1 95.25 271 GLY A C 1
ATOM 2170 O O . GLY A 1 271 ? 6.574 12.18 1.409 1 95.25 271 GLY A O 1
ATOM 2171 N N . HIS A 1 272 ? 8.68 12.719 2.008 1 97 272 HIS A N 1
ATOM 2172 C CA . HIS A 1 272 ? 8.406 12.93 3.424 1 97 272 HIS A CA 1
ATOM 2173 C C . HIS A 1 272 ? 7.398 14.055 3.631 1 97 272 HIS A C 1
ATOM 2175 O O . HIS A 1 272 ? 7.656 15.195 3.258 1 97 272 HIS A O 1
ATOM 2181 N N . ALA A 1 273 ? 6.312 13.789 4.32 1 98.19 273 ALA A N 1
ATOM 2182 C CA . ALA A 1 273 ? 5.168 14.695 4.367 1 98.19 273 ALA A CA 1
ATOM 2183 C C . ALA A 1 273 ? 5.488 15.938 5.191 1 98.19 273 ALA A C 1
ATOM 2185 O O . ALA A 1 273 ? 5.082 17.047 4.836 1 98.19 273 ALA A O 1
ATOM 2186 N N . VAL A 1 274 ? 6.199 15.758 6.285 1 97.31 274 VAL A N 1
ATOM 2187 C CA . VAL A 1 274 ? 6.57 16.906 7.102 1 97.31 274 VAL A CA 1
ATOM 2188 C C . VAL A 1 274 ? 7.457 17.859 6.289 1 97.31 274 VAL A C 1
ATOM 2190 O O . VAL A 1 274 ? 7.195 19.062 6.223 1 97.31 274 VAL A O 1
ATOM 2193 N N . ARG A 1 275 ? 8.508 17.297 5.656 1 95.94 275 ARG A N 1
ATOM 2194 C CA . ARG A 1 275 ? 9.438 18.094 4.859 1 95.94 275 ARG A CA 1
ATOM 2195 C C . ARG A 1 275 ? 8.695 18.812 3.736 1 95.94 275 ARG A C 1
ATOM 2197 O O . ARG A 1 275 ? 8.945 20 3.486 1 95.94 275 ARG A O 1
ATOM 2204 N N . ALA A 1 276 ? 7.781 18.125 3.172 1 97.56 276 ALA A N 1
ATOM 2205 C CA . ALA A 1 276 ? 7.008 18.688 2.066 1 97.56 276 ALA A CA 1
ATOM 2206 C C . ALA A 1 276 ? 6.156 19.859 2.533 1 97.56 276 ALA A C 1
ATOM 2208 O O . ALA A 1 276 ? 6.285 20.969 2.016 1 97.56 276 ALA A O 1
ATOM 2209 N N . ASN A 1 277 ? 5.344 19.625 3.5 1 98.38 277 ASN A N 1
ATOM 2210 C CA . ASN A 1 277 ? 4.402 20.656 3.938 1 98.38 277 ASN A CA 1
ATOM 2211 C C . ASN A 1 277 ? 5.121 21.891 4.461 1 98.38 277 ASN A C 1
ATOM 2213 O O . ASN A 1 277 ? 4.664 23.016 4.246 1 98.38 277 ASN A O 1
ATOM 2217 N N . TYR A 1 278 ? 6.234 21.719 5.16 1 97.44 278 TYR A N 1
ATOM 2218 C CA . TYR A 1 278 ? 7.004 22.859 5.641 1 97.44 278 TYR A CA 1
ATOM 2219 C C . TYR A 1 278 ? 7.652 23.609 4.48 1 97.44 278 TYR A C 1
ATOM 2221 O O . TYR A 1 278 ? 7.738 24.828 4.496 1 97.44 278 TYR A O 1
ATOM 2229 N N . LEU A 1 279 ? 8.148 22.844 3.529 1 97 279 LEU A N 1
ATOM 2230 C CA . LEU A 1 279 ? 8.688 23.469 2.332 1 97 279 LEU A CA 1
ATOM 2231 C C . LEU A 1 279 ? 7.629 24.328 1.636 1 97 279 LEU A C 1
ATOM 2233 O O . LEU A 1 279 ? 7.891 25.469 1.264 1 97 279 LEU A O 1
ATOM 2237 N N . TYR A 1 280 ? 6.465 23.766 1.46 1 98.44 280 TYR A N 1
ATOM 2238 C CA . TYR A 1 280 ? 5.379 24.469 0.787 1 98.44 280 TYR A CA 1
ATOM 2239 C C . TYR A 1 280 ? 5.008 25.734 1.542 1 98.44 280 TYR A C 1
ATOM 2241 O O . TYR A 1 280 ? 4.754 26.781 0.931 1 98.44 280 TYR A O 1
ATOM 2249 N N . ALA A 1 281 ? 4.977 25.672 2.846 1 98.5 281 ALA A N 1
ATOM 2250 C CA . ALA A 1 281 ? 4.715 26.859 3.662 1 98.5 281 ALA A CA 1
ATOM 2251 C C . ALA A 1 281 ? 5.781 27.922 3.439 1 98.5 281 ALA A C 1
ATOM 2253 O O . ALA A 1 281 ? 5.465 29.109 3.273 1 98.5 281 ALA A O 1
ATOM 2254 N N . GLY A 1 282 ? 7.023 27.516 3.404 1 98 282 GLY A N 1
ATOM 2255 C CA . GLY A 1 282 ? 8.117 28.438 3.164 1 98 282 GLY A CA 1
ATOM 2256 C C . GLY A 1 282 ? 8.07 29.078 1.787 1 98 282 GLY A C 1
ATOM 2257 O O . GLY A 1 282 ? 8.352 30.266 1.637 1 98 282 GLY A O 1
ATOM 2258 N N . VAL A 1 283 ? 7.734 28.281 0.822 1 98.31 283 VAL A N 1
ATOM 2259 C CA . VAL A 1 283 ? 7.633 28.797 -0.542 1 98.31 283 VAL A CA 1
ATOM 2260 C C . VAL A 1 283 ? 6.484 29.797 -0.637 1 98.31 283 VAL A C 1
ATOM 2262 O O . VAL A 1 283 ? 6.582 30.797 -1.348 1 98.31 283 VAL A O 1
ATOM 2265 N N . ALA A 1 284 ? 5.402 29.5 0.033 1 98.81 284 ALA A N 1
ATOM 2266 C CA . ALA A 1 284 ? 4.301 30.469 0.08 1 98.81 284 ALA A CA 1
ATOM 2267 C C . ALA A 1 284 ? 4.754 31.797 0.688 1 98.81 284 ALA A C 1
ATOM 2269 O O . ALA A 1 284 ? 4.363 32.875 0.216 1 98.81 284 ALA A O 1
ATOM 2270 N N . ASP A 1 285 ? 5.566 31.734 1.719 1 98.62 285 ASP A N 1
ATOM 2271 C CA . ASP A 1 285 ? 6.133 32.938 2.311 1 98.62 285 ASP A CA 1
ATOM 2272 C C . ASP A 1 285 ? 6.992 33.688 1.301 1 98.62 285 ASP A C 1
ATOM 2274 O O . ASP A 1 285 ? 6.945 34.938 1.233 1 98.62 285 ASP A O 1
ATOM 2278 N N . LEU A 1 286 ? 7.781 32.969 0.603 1 98.44 286 LEU A N 1
ATOM 2279 C CA . LEU A 1 286 ? 8.633 33.625 -0.398 1 98.44 286 LEU A CA 1
ATOM 2280 C C . LEU A 1 286 ? 7.789 34.312 -1.471 1 98.44 286 LEU A C 1
ATOM 2282 O O . LEU A 1 286 ? 8.094 35.406 -1.885 1 98.44 286 LEU A O 1
ATOM 2286 N N . TYR A 1 287 ? 6.781 33.688 -1.952 1 98.62 287 TYR A N 1
ATOM 2287 C CA . TYR A 1 287 ? 5.879 34.312 -2.912 1 98.62 287 TYR A CA 1
ATOM 2288 C C . TYR A 1 287 ? 5.32 35.625 -2.361 1 98.62 287 TYR A C 1
ATOM 2290 O O . TYR A 1 287 ? 5.25 36.625 -3.078 1 98.62 287 TYR A O 1
ATOM 2298 N N . ALA A 1 288 ? 4.863 35.594 -1.099 1 98.69 288 ALA A N 1
ATOM 2299 C CA . ALA A 1 288 ? 4.258 36.75 -0.48 1 98.69 288 ALA A CA 1
ATOM 2300 C C . ALA A 1 288 ? 5.191 37.969 -0.562 1 98.69 288 ALA A C 1
ATOM 2302 O O . ALA A 1 288 ? 4.734 39.094 -0.596 1 98.69 288 ALA A O 1
ATOM 2303 N N . GLU A 1 289 ? 6.484 37.719 -0.61 1 98.56 289 GLU A N 1
ATOM 2304 C CA . GLU A 1 289 ? 7.473 38.781 -0.621 1 98.56 289 GLU A CA 1
ATOM 2305 C C . GLU A 1 289 ? 7.914 39.125 -2.045 1 98.56 289 GLU A C 1
ATOM 2307 O O . GLU A 1 289 ? 8.258 40.25 -2.346 1 98.56 289 GLU A O 1
ATOM 2312 N N . THR A 1 290 ? 7.879 38.125 -2.992 1 98.25 290 THR A N 1
ATOM 2313 C CA . THR A 1 290 ? 8.531 38.312 -4.285 1 98.25 290 THR A CA 1
ATOM 2314 C C . THR A 1 290 ? 7.496 38.406 -5.402 1 98.25 290 THR A C 1
ATOM 2316 O O . THR A 1 290 ? 7.781 38.938 -6.473 1 98.25 290 THR A O 1
ATOM 2319 N N . GLY A 1 291 ? 6.383 37.719 -5.223 1 98.38 291 GLY A N 1
ATOM 2320 C CA . GLY A 1 291 ? 5.332 37.719 -6.227 1 98.38 291 GLY A CA 1
ATOM 2321 C C . GLY A 1 291 ? 5.641 36.844 -7.422 1 98.38 291 GLY A C 1
ATOM 2322 O O . GLY A 1 291 ? 4.957 36.906 -8.445 1 98.38 291 GLY A O 1
ATOM 2323 N N . GLU A 1 292 ? 6.613 35.969 -7.293 1 98.38 292 GLU A N 1
ATOM 2324 C CA . GLU A 1 292 ? 6.941 35.094 -8.422 1 98.38 292 GLU A CA 1
ATOM 2325 C C . GLU A 1 292 ? 5.797 34.156 -8.734 1 98.38 292 GLU A C 1
ATOM 2327 O O . GLU A 1 292 ? 5.602 33.156 -8.031 1 98.38 292 GLU A O 1
ATOM 2332 N N . LYS A 1 293 ? 5.188 34.312 -9.836 1 98.44 293 LYS A N 1
ATOM 2333 C CA . LYS A 1 293 ? 3.967 33.594 -10.203 1 98.44 293 LYS A CA 1
ATOM 2334 C C . LYS A 1 293 ? 4.219 32.094 -10.297 1 98.44 293 LYS A C 1
ATOM 2336 O O . LYS A 1 293 ? 3.342 31.297 -9.977 1 98.44 293 LYS A O 1
ATOM 2341 N N . LYS A 1 294 ? 5.355 31.688 -10.789 1 98.31 294 LYS A N 1
ATOM 2342 C CA . LYS A 1 294 ? 5.688 30.281 -10.953 1 98.31 294 LYS A CA 1
ATOM 2343 C C . LYS A 1 294 ? 5.621 29.547 -9.617 1 98.31 294 LYS A C 1
ATOM 2345 O O . LYS A 1 294 ? 5.203 28.375 -9.562 1 98.31 294 LYS A O 1
ATOM 2350 N N . LEU A 1 295 ? 6.031 30.156 -8.531 1 98.56 295 LEU A N 1
ATOM 2351 C CA . LEU A 1 295 ? 5.949 29.547 -7.207 1 98.56 295 LEU A CA 1
ATOM 2352 C C . LEU A 1 295 ? 4.5 29.266 -6.824 1 98.56 295 LEU A C 1
ATOM 2354 O O . LEU A 1 295 ? 4.176 28.188 -6.332 1 98.56 295 LEU A O 1
ATOM 2358 N N . LEU A 1 296 ? 3.635 30.25 -7.066 1 98.75 296 LEU A N 1
ATOM 2359 C CA . LEU A 1 296 ? 2.225 30.109 -6.719 1 98.75 296 LEU A CA 1
ATOM 2360 C C . LEU A 1 296 ? 1.561 29.031 -7.582 1 98.75 296 LEU A C 1
ATOM 2362 O O . LEU A 1 296 ? 0.771 28.234 -7.086 1 98.75 296 LEU A O 1
ATOM 2366 N N . ASP A 1 297 ? 1.896 29.016 -8.914 1 98.69 297 ASP A N 1
ATOM 2367 C CA . ASP A 1 297 ? 1.346 28.016 -9.82 1 98.69 297 ASP A CA 1
ATOM 2368 C C . ASP A 1 297 ? 1.676 26.609 -9.336 1 98.69 297 ASP A C 1
ATOM 2370 O O . ASP A 1 297 ? 0.815 25.719 -9.344 1 98.69 297 ASP A O 1
ATOM 2374 N N . ASN A 1 298 ? 2.922 26.391 -8.969 1 98.62 298 ASN A N 1
ATOM 2375 C CA . ASN A 1 298 ? 3.357 25.094 -8.477 1 98.62 298 ASN A CA 1
ATOM 2376 C C . ASN A 1 298 ? 2.664 24.734 -7.164 1 98.62 298 ASN A C 1
ATOM 2378 O O . ASN A 1 298 ? 2.221 23.594 -6.984 1 98.62 298 ASN A O 1
ATOM 2382 N N . LEU A 1 299 ? 2.555 25.703 -6.246 1 98.81 299 LEU A N 1
ATOM 2383 C CA . LEU A 1 299 ? 1.894 25.453 -4.969 1 98.81 299 LEU A CA 1
ATOM 2384 C C . LEU A 1 299 ? 0.438 25.062 -5.176 1 98.81 299 LEU A C 1
ATOM 2386 O O . LEU A 1 299 ? -0.063 24.156 -4.5 1 98.81 299 LEU A O 1
ATOM 2390 N N . GLU A 1 300 ? -0.228 25.734 -6.102 1 98.81 300 GLU A N 1
ATOM 2391 C CA . GLU A 1 300 ? -1.633 25.438 -6.359 1 98.81 300 GLU A CA 1
ATOM 2392 C C . GLU A 1 300 ? -1.799 24.031 -6.949 1 98.81 300 GLU A C 1
ATOM 2394 O O . GLU A 1 300 ? -2.727 23.312 -6.59 1 98.81 300 GLU A O 1
ATOM 2399 N N . SER A 1 301 ? -0.902 23.672 -7.852 1 98.75 301 SER A N 1
ATOM 2400 C CA . SER A 1 301 ? -0.943 22.328 -8.43 1 98.75 301 SER A CA 1
ATOM 2401 C C . SER A 1 301 ? -0.705 21.266 -7.363 1 98.75 301 SER A C 1
ATOM 2403 O O . SER A 1 301 ? -1.416 20.266 -7.312 1 98.75 301 SER A O 1
ATOM 2405 N N . ILE A 1 302 ? 0.297 21.484 -6.551 1 98.75 302 ILE A N 1
ATOM 2406 C CA . ILE A 1 302 ? 0.628 20.547 -5.477 1 98.75 302 ILE A CA 1
ATOM 2407 C C . ILE A 1 302 ? -0.534 20.469 -4.492 1 98.75 302 ILE A C 1
ATOM 2409 O O . ILE A 1 302 ? -0.876 19.375 -4.016 1 98.75 302 ILE A O 1
ATOM 2413 N N . TRP A 1 303 ? -1.13 21.625 -4.215 1 98.88 303 TRP A N 1
ATOM 2414 C CA . TRP A 1 303 ? -2.258 21.656 -3.289 1 98.88 303 TRP A CA 1
ATOM 2415 C C . TRP A 1 303 ? -3.424 20.828 -3.816 1 98.88 303 TRP A C 1
ATOM 2417 O O . TRP A 1 303 ? -4.055 20.094 -3.061 1 98.88 303 TRP A O 1
ATOM 2427 N N . ASP A 1 304 ? -3.711 20.953 -5.094 1 98.56 304 ASP A N 1
ATOM 2428 C CA . ASP A 1 304 ? -4.762 20.141 -5.711 1 98.56 304 ASP A CA 1
ATOM 2429 C C . ASP A 1 304 ? -4.469 18.656 -5.566 1 98.56 304 ASP A C 1
ATOM 2431 O O . ASP A 1 304 ? -5.367 17.859 -5.266 1 98.56 304 ASP A O 1
ATOM 2435 N N . ASP A 1 305 ? -3.25 18.281 -5.777 1 98.38 305 ASP A N 1
ATOM 2436 C CA . ASP A 1 305 ? -2.844 16.891 -5.645 1 98.38 305 ASP A CA 1
ATOM 2437 C C . ASP A 1 305 ? -3.086 16.375 -4.23 1 98.38 305 ASP A C 1
ATOM 2439 O O . ASP A 1 305 ? -3.676 15.305 -4.043 1 98.38 305 ASP A O 1
ATOM 2443 N N . VAL A 1 306 ? -2.643 17.125 -3.24 1 98.81 306 VAL A N 1
ATOM 2444 C CA . VAL A 1 306 ? -2.764 16.719 -1.844 1 98.81 306 VAL A CA 1
ATOM 2445 C C . VAL A 1 306 ? -4.238 16.656 -1.451 1 98.81 306 VAL A C 1
ATOM 2447 O O . VAL A 1 306 ? -4.707 15.648 -0.932 1 98.81 306 VAL A O 1
ATOM 2450 N N . THR A 1 307 ? -5 17.688 -1.753 1 98.69 307 THR A N 1
ATOM 2451 C CA . THR A 1 307 ? -6.348 17.875 -1.226 1 98.69 307 THR A CA 1
ATOM 2452 C C . THR A 1 307 ? -7.328 16.938 -1.913 1 98.69 307 THR A C 1
ATOM 2454 O O . THR A 1 307 ? -8.25 16.406 -1.276 1 98.69 307 THR A O 1
ATOM 2457 N N . TYR A 1 308 ? -7.078 16.672 -3.178 1 98.19 308 TYR A N 1
ATOM 2458 C CA . TYR A 1 308 ? -8.117 15.961 -3.918 1 98.19 308 TYR A CA 1
ATOM 2459 C C . TYR A 1 308 ? -7.703 14.516 -4.176 1 98.19 308 TYR A C 1
ATOM 2461 O O . TYR A 1 308 ? -8.492 13.727 -4.695 1 98.19 308 TYR A O 1
ATOM 2469 N N . ARG A 1 309 ? -6.461 14.117 -3.703 1 98.25 309 ARG A N 1
ATOM 2470 C CA . ARG A 1 309 ? -6.062 12.75 -4.031 1 98.25 309 ARG A CA 1
ATOM 2471 C C . ARG A 1 309 ? -5.309 12.102 -2.877 1 98.25 309 ARG A C 1
ATOM 2473 O O . ARG A 1 309 ? -5.223 10.875 -2.791 1 98.25 309 ARG A O 1
ATOM 2480 N N . LYS A 1 310 ? -4.723 12.891 -1.963 1 98.69 310 LYS A N 1
ATOM 2481 C CA . LYS A 1 310 ? -3.736 12.281 -1.08 1 98.69 310 LYS A CA 1
ATOM 2482 C C . LYS A 1 310 ? -4.027 12.609 0.382 1 98.69 310 LYS A C 1
ATOM 2484 O O . LYS A 1 310 ? -3.348 12.109 1.282 1 98.69 310 LYS A O 1
ATOM 2489 N N . MET A 1 311 ? -5.023 13.367 0.696 1 98.88 311 MET A N 1
ATOM 2490 C CA . MET A 1 311 ? -5.324 13.789 2.062 1 98.88 311 MET A CA 1
ATOM 2491 C C . MET A 1 311 ? -6.422 12.922 2.67 1 98.88 311 MET A C 1
ATOM 2493 O O . MET A 1 311 ? -7.391 12.578 1.993 1 98.88 311 MET A O 1
ATOM 2497 N N . TYR A 1 312 ? -6.281 12.539 3.908 1 98.88 312 TYR A N 1
ATOM 2498 C CA . TYR A 1 312 ? -7.316 11.781 4.605 1 98.88 312 TYR A CA 1
ATOM 2499 C C . TYR A 1 312 ? -8.508 12.664 4.941 1 98.88 312 TYR A C 1
ATOM 2501 O O . TYR A 1 312 ? -8.383 13.891 5 1 98.88 312 TYR A O 1
ATOM 2509 N N . ILE A 1 313 ? -9.625 12.109 5.234 1 98.88 313 ILE A N 1
ATOM 2510 C CA . ILE A 1 313 ? -10.875 12.805 5.523 1 98.88 313 ILE A CA 1
ATOM 2511 C C . ILE A 1 313 ? -10.711 13.641 6.789 1 98.88 313 ILE A C 1
ATOM 2513 O O . ILE A 1 313 ? -11.484 14.578 7.023 1 98.88 313 ILE A O 1
ATOM 2517 N N . THR A 1 314 ? -9.672 13.391 7.613 1 98.88 314 THR A N 1
ATOM 2518 C CA . THR A 1 314 ? -9.383 14.094 8.859 1 98.88 314 THR A CA 1
ATOM 2519 C C . THR A 1 314 ? -8.445 15.273 8.609 1 98.88 314 THR A C 1
ATOM 2521 O O . THR A 1 314 ? -8.055 15.969 9.547 1 98.88 314 THR A O 1
ATOM 2524 N N . GLY A 1 315 ? -8 15.469 7.402 1 98.81 315 GLY A N 1
ATOM 2525 C CA . GLY A 1 315 ? -6.996 16.469 7.09 1 98.81 315 GLY A CA 1
ATOM 2526 C C . GLY A 1 315 ? -5.574 15.961 7.234 1 98.81 315 GLY A C 1
ATOM 2527 O O . GLY A 1 315 ? -4.617 16.703 7.035 1 98.81 315 GLY A O 1
ATOM 2528 N N . GLY A 1 316 ? -5.426 14.641 7.551 1 98.81 316 GLY A N 1
ATOM 2529 C CA . GLY A 1 316 ? -4.109 14.047 7.742 1 98.81 316 GLY A CA 1
ATOM 2530 C C . GLY A 1 316 ? -3.326 13.906 6.449 1 98.81 316 GLY A C 1
ATOM 2531 O O . GLY A 1 316 ? -3.906 13.688 5.387 1 98.81 316 GLY A O 1
ATOM 2532 N N . CYS A 1 317 ? -1.981 14.062 6.539 1 98.69 317 CYS A N 1
ATOM 2533 C CA . CYS A 1 317 ? -1.066 13.977 5.406 1 98.69 317 CYS A CA 1
ATOM 2534 C C . CYS A 1 317 ? 0.024 12.945 5.668 1 98.69 317 CYS A C 1
ATOM 2536 O O . CYS A 1 317 ? 0.469 12.781 6.805 1 98.69 317 CYS A O 1
ATOM 2538 N N . GLY A 1 318 ? 0.507 12.336 4.562 1 98.25 318 GLY A N 1
ATOM 2539 C CA . GLY A 1 318 ? 1.539 11.32 4.699 1 98.25 318 GLY A CA 1
ATOM 2540 C C . GLY A 1 318 ? 0.985 9.945 5.027 1 98.25 318 GLY A C 1
ATOM 2541 O O . GLY A 1 318 ? 0.941 9.547 6.191 1 98.25 318 GLY A O 1
ATOM 2542 N N . SER A 1 319 ? 0.694 9.188 3.984 1 97.88 319 SER A N 1
ATOM 2543 C CA . SER A 1 319 ? -0.022 7.926 4.168 1 97.88 319 SER A CA 1
ATOM 2544 C C . SER A 1 319 ? 0.939 6.781 4.473 1 97.88 319 SER A C 1
ATOM 2546 O O . SER A 1 319 ? 0.543 5.773 5.055 1 97.88 319 SER A O 1
ATOM 2548 N N . LEU A 1 320 ? 2.227 6.918 4.176 1 97.38 320 LEU A N 1
ATOM 2549 C CA . LEU A 1 320 ? 3.115 5.758 4.195 1 97.38 320 LEU A CA 1
ATOM 2550 C C . LEU A 1 320 ? 4.109 5.855 5.348 1 97.38 320 LEU A C 1
ATOM 2552 O O . LEU A 1 320 ? 4.73 6.902 5.551 1 97.38 320 LEU A O 1
ATOM 2556 N N . TYR A 1 321 ? 4.32 4.703 6.082 1 96.44 321 TYR A N 1
ATOM 2557 C CA . TYR A 1 321 ? 5.477 4.578 6.961 1 96.44 321 TYR A CA 1
ATOM 2558 C C . TYR A 1 321 ? 6.77 4.531 6.156 1 96.44 321 TYR A C 1
ATOM 2560 O O . TYR A 1 321 ? 7.641 5.391 6.32 1 96.44 321 TYR A O 1
ATOM 2568 N N . ASP A 1 322 ? 6.855 3.494 5.363 1 96.62 322 ASP A N 1
ATOM 2569 C CA . ASP A 1 322 ? 7.914 3.291 4.383 1 96.62 322 ASP A CA 1
ATOM 2570 C C . ASP A 1 322 ? 7.336 2.938 3.014 1 96.62 322 ASP A C 1
ATOM 2572 O O . ASP A 1 322 ? 6.254 2.355 2.924 1 96.62 322 ASP A O 1
ATOM 2576 N N . GLY A 1 323 ? 8 3.338 1.933 1 96.56 323 GLY A N 1
ATOM 2577 C CA . GLY A 1 323 ? 7.602 3.037 0.566 1 96.56 323 GLY A CA 1
ATOM 2578 C C . GLY A 1 323 ? 8.656 3.42 -0.458 1 96.56 323 GLY A C 1
ATOM 2579 O O . GLY A 1 323 ? 9.852 3.424 -0.157 1 96.56 323 GLY A O 1
ATOM 2580 N N . VAL A 1 324 ? 8.242 3.639 -1.689 1 96.81 324 VAL A N 1
ATOM 2581 C CA . VAL A 1 324 ? 9.148 4.051 -2.754 1 96.81 324 VAL A CA 1
ATOM 2582 C C . VAL A 1 324 ? 8.5 5.148 -3.594 1 96.81 324 VAL A C 1
ATOM 2584 O O . VAL A 1 324 ? 7.277 5.32 -3.564 1 96.81 324 VAL A O 1
ATOM 2587 N N . SER A 1 325 ? 9.25 5.844 -4.273 1 95.31 325 SER A N 1
ATOM 2588 C CA . SER A 1 325 ? 8.82 6.859 -5.23 1 95.31 325 SER A CA 1
ATOM 2589 C C . SER A 1 325 ? 9.797 6.965 -6.398 1 95.31 325 SER A C 1
ATOM 2591 O O . SER A 1 325 ? 11.008 7.113 -6.195 1 95.31 325 SER A O 1
ATOM 2593 N N . PRO A 1 326 ? 9.367 6.91 -7.75 1 94.31 326 PRO A N 1
ATOM 2594 C CA . PRO A 1 326 ? 7.98 6.582 -8.078 1 94.31 326 PRO A CA 1
ATOM 2595 C C . PRO A 1 326 ? 7.656 5.105 -7.855 1 94.31 326 PRO A C 1
ATOM 2597 O O . PRO A 1 326 ? 8.562 4.262 -7.859 1 94.31 326 PRO A O 1
ATOM 2600 N N . ASP A 1 327 ? 6.383 4.816 -7.613 1 93.69 327 ASP A N 1
ATOM 2601 C CA . ASP A 1 327 ? 5.926 3.447 -7.387 1 93.69 327 ASP A CA 1
ATOM 2602 C C . ASP A 1 327 ? 5.227 2.891 -8.625 1 93.69 327 ASP A C 1
ATOM 2604 O O . ASP A 1 327 ? 4.168 3.381 -9.023 1 93.69 327 ASP A O 1
ATOM 2608 N N . GLY A 1 328 ? 5.855 1.84 -9.172 1 93.25 328 GLY A N 1
ATOM 2609 C CA . GLY A 1 328 ? 5.215 1.009 -10.18 1 93.25 328 GLY A CA 1
ATOM 2610 C C . GLY A 1 328 ? 5.156 1.667 -11.547 1 93.25 328 GLY A C 1
ATOM 2611 O O . GLY A 1 328 ? 4.5 1.16 -12.461 1 93.25 328 GLY A O 1
ATOM 2612 N N . THR A 1 329 ? 5.816 2.754 -11.812 1 92.44 329 THR A N 1
ATOM 2613 C CA . THR A 1 329 ? 5.598 3.486 -13.055 1 92.44 329 THR A CA 1
ATOM 2614 C C . THR A 1 329 ? 6.883 3.561 -13.875 1 92.44 329 THR A C 1
ATOM 2616 O O . THR A 1 329 ? 6.855 3.9 -15.055 1 92.44 329 THR A O 1
ATOM 2619 N N . SER A 1 330 ? 8.008 3.262 -13.266 1 91.88 330 SER A N 1
ATOM 2620 C CA . SER A 1 330 ? 9.281 3.371 -13.961 1 91.88 330 SER A CA 1
ATOM 2621 C C . SER A 1 330 ? 9.828 1.996 -14.336 1 91.88 330 SER A C 1
ATOM 2623 O O . SER A 1 330 ? 9.773 1.062 -13.531 1 91.88 330 SER A O 1
ATOM 2625 N N . TYR A 1 331 ? 10.422 1.885 -15.531 1 88.38 331 TYR A N 1
ATOM 2626 C CA . TYR A 1 331 ? 11.109 0.672 -15.961 1 88.38 331 TYR A CA 1
ATOM 2627 C C . TYR A 1 331 ? 12.562 0.678 -15.492 1 88.38 331 TYR A C 1
ATOM 2629 O O . TYR A 1 331 ? 13.234 -0.354 -15.531 1 88.38 331 TYR A O 1
ATOM 2637 N N . ASP A 1 332 ? 13.008 1.914 -15.047 1 89.19 332 ASP A N 1
ATOM 2638 C CA . ASP A 1 332 ? 14.375 2.059 -14.555 1 89.19 332 ASP A CA 1
ATOM 2639 C C . ASP A 1 332 ? 14.422 1.982 -13.031 1 89.19 332 ASP A C 1
ATOM 2641 O O . ASP A 1 332 ? 14.086 2.949 -12.344 1 89.19 332 ASP A O 1
ATOM 2645 N N . PRO A 1 333 ? 14.875 0.94 -12.539 1 85.62 333 PRO A N 1
ATOM 2646 C CA . PRO A 1 333 ? 14.875 0.776 -11.086 1 85.62 333 PRO A CA 1
ATOM 2647 C C . PRO A 1 333 ? 15.742 1.81 -10.375 1 85.62 333 PRO A C 1
ATOM 2649 O O . PRO A 1 333 ? 15.562 2.055 -9.172 1 85.62 333 PRO A O 1
ATOM 2652 N N . THR A 1 334 ? 16.656 2.436 -11.109 1 88.5 334 THR A N 1
ATOM 2653 C CA . THR A 1 334 ? 17.594 3.355 -10.469 1 88.5 334 THR A CA 1
ATOM 2654 C C . THR A 1 334 ? 16.891 4.66 -10.086 1 88.5 334 THR A C 1
ATOM 2656 O O . THR A 1 334 ? 17.391 5.414 -9.25 1 88.5 334 THR A O 1
ATOM 2659 N N . VAL A 1 335 ? 15.781 4.914 -10.719 1 92.62 335 VAL A N 1
ATOM 2660 C CA . VAL A 1 335 ? 15.078 6.156 -10.414 1 92.62 335 VAL A CA 1
ATOM 2661 C C . VAL A 1 335 ? 14.109 5.93 -9.258 1 92.62 335 VAL A C 1
ATOM 2663 O O . VAL A 1 335 ? 13.609 6.887 -8.656 1 92.62 335 VAL A O 1
ATOM 2666 N N . VAL A 1 336 ? 13.781 4.641 -8.906 1 95.06 336 VAL A N 1
ATOM 2667 C CA . VAL A 1 336 ? 12.898 4.32 -7.789 1 95.06 336 VAL A CA 1
ATOM 2668 C C . VAL A 1 336 ? 13.656 4.473 -6.473 1 95.06 336 VAL A C 1
ATOM 2670 O O . VAL A 1 336 ? 14.664 3.799 -6.246 1 95.06 336 VAL A O 1
ATOM 2673 N N . GLN A 1 337 ? 13.203 5.328 -5.605 1 95.38 337 GLN A N 1
ATOM 2674 C CA . GLN A 1 337 ? 13.883 5.645 -4.355 1 95.38 337 GLN A CA 1
ATOM 2675 C C . GLN A 1 337 ? 13.039 5.242 -3.152 1 95.38 337 GLN A C 1
ATOM 2677 O O . GLN A 1 337 ? 11.805 5.309 -3.201 1 95.38 337 GLN A O 1
ATOM 2682 N N . LYS A 1 338 ? 13.727 4.863 -2.08 1 95.25 338 LYS A N 1
ATOM 2683 C CA . LYS A 1 338 ? 13.039 4.672 -0.805 1 95.25 338 LYS A CA 1
ATOM 2684 C C . LYS A 1 338 ? 12.594 6.008 -0.218 1 95.25 338 LYS A C 1
ATOM 2686 O O . LYS A 1 338 ? 13.312 7 -0.296 1 95.25 338 LYS A O 1
ATOM 2691 N N . ILE A 1 339 ? 11.406 6.016 0.308 1 96.19 339 ILE A N 1
ATOM 2692 C CA . ILE A 1 339 ? 10.883 7.18 1.018 1 96.19 339 ILE A CA 1
ATOM 2693 C C . ILE A 1 339 ? 10.328 6.75 2.373 1 96.19 339 ILE A C 1
ATOM 2695 O O . ILE A 1 339 ? 9.992 5.578 2.572 1 96.19 339 ILE A O 1
ATOM 2699 N N . HIS A 1 340 ? 10.25 7.645 3.377 1 95.06 340 HIS A N 1
ATOM 2700 C CA . HIS A 1 340 ? 9.773 7.375 4.73 1 95.06 340 HIS A CA 1
ATOM 2701 C C . HIS A 1 340 ? 8.859 8.492 5.23 1 95.06 340 HIS A C 1
ATOM 2703 O O . HIS A 1 340 ? 9.039 9.656 4.867 1 95.06 340 HIS A O 1
ATOM 2709 N N . GLN A 1 341 ? 7.75 8.039 5.984 1 96 341 GLN A N 1
ATOM 2710 C CA . GLN A 1 341 ? 6.812 9 6.543 1 96 341 GLN A CA 1
ATOM 2711 C C . GLN A 1 341 ? 6.273 9.938 5.461 1 96 341 GLN A C 1
ATOM 2713 O O . GLN A 1 341 ? 6.293 11.156 5.625 1 96 341 GLN A O 1
ATOM 2718 N N . ALA A 1 342 ? 5.777 9.32 4.348 1 97.88 342 ALA A N 1
ATOM 2719 C CA . ALA A 1 342 ? 5.723 10.031 3.072 1 97.88 342 ALA A CA 1
ATOM 2720 C C . ALA A 1 342 ? 4.309 10.016 2.498 1 97.88 342 ALA A C 1
ATOM 2722 O O . ALA A 1 342 ? 3.465 9.227 2.924 1 97.88 342 ALA A O 1
ATOM 2723 N N . TYR A 1 343 ? 4.121 10.914 1.542 1 98.31 343 TYR A N 1
ATOM 2724 C CA . TYR A 1 343 ? 2.975 10.789 0.649 1 98.31 343 TYR A CA 1
ATOM 2725 C C . TYR A 1 343 ? 3.105 9.555 -0.234 1 98.31 343 TYR A C 1
ATOM 2727 O O . TYR A 1 343 ? 4.215 9.18 -0.625 1 98.31 343 TYR A O 1
ATOM 2735 N N . GLY A 1 344 ? 1.995 8.891 -0.47 1 96.31 344 GLY A N 1
ATOM 2736 C CA . GLY A 1 344 ? 1.963 7.789 -1.417 1 96.31 344 GLY A CA 1
ATOM 2737 C C . GLY A 1 344 ? 1.456 8.195 -2.789 1 96.31 344 GLY A C 1
ATOM 2738 O O . GLY A 1 344 ? 1.39 9.383 -3.105 1 96.31 344 GLY A O 1
ATOM 2739 N N . ARG A 1 345 ? 1.112 7.258 -3.635 1 95.31 345 ARG A N 1
ATOM 2740 C CA . ARG A 1 345 ? 0.472 7.508 -4.922 1 95.31 345 ARG A CA 1
ATOM 2741 C C . ARG A 1 345 ? -0.901 8.148 -4.734 1 95.31 345 ARG A C 1
ATOM 2743 O O . ARG A 1 345 ? -1.477 8.086 -3.646 1 95.31 345 ARG A O 1
ATOM 2750 N N . PRO A 1 346 ? -1.369 8.75 -5.855 1 97.25 346 PRO A N 1
ATOM 2751 C CA . PRO A 1 346 ? -2.754 9.219 -5.758 1 97.25 346 PRO A CA 1
ATOM 2752 C C . PRO A 1 346 ? -3.711 8.125 -5.281 1 97.25 346 PRO A C 1
ATOM 2754 O O . PRO A 1 346 ? -3.666 7 -5.785 1 97.25 346 PRO A O 1
ATOM 2757 N N . PHE A 1 347 ? -4.508 8.414 -4.191 1 97.88 347 PHE A N 1
ATOM 2758 C CA . PHE A 1 347 ? -5.621 7.629 -3.678 1 97.88 347 PHE A CA 1
ATOM 2759 C C . PHE A 1 347 ? -5.117 6.469 -2.826 1 97.88 347 PHE A C 1
ATOM 2761 O O . PHE A 1 347 ? -5.906 5.625 -2.389 1 97.88 347 PHE A O 1
ATOM 2768 N N . GLN A 1 348 ? -3.764 6.352 -2.619 1 97.62 348 GLN A N 1
ATOM 2769 C CA . GLN A 1 348 ? -3.234 5.355 -1.692 1 97.62 348 GLN A CA 1
ATOM 2770 C C . GLN A 1 348 ? -3.369 5.824 -0.246 1 97.62 348 GLN A C 1
ATOM 2772 O O . GLN A 1 348 ? -2.479 6.496 0.279 1 97.62 348 GLN A O 1
ATOM 2777 N N . LEU A 1 349 ? -4.477 5.434 0.377 1 98.5 349 LEU A N 1
ATOM 2778 C CA . LEU A 1 349 ? -4.801 5.953 1.701 1 98.5 349 LEU A CA 1
ATOM 2779 C C . LEU A 1 349 ? -5.223 4.828 2.639 1 98.5 349 LEU A C 1
ATOM 2781 O O . LEU A 1 349 ? -6.371 4.785 3.086 1 98.5 349 LEU A O 1
ATOM 2785 N N . PRO A 1 350 ? -4.289 3.939 3.035 1 97.62 350 PRO A N 1
ATOM 2786 C CA . PRO A 1 350 ? -4.621 2.912 4.023 1 97.62 350 PRO A CA 1
ATOM 2787 C C . PRO A 1 350 ? -5.02 3.504 5.375 1 97.62 350 PRO A C 1
ATOM 2789 O O . PRO A 1 350 ? -4.629 4.625 5.703 1 97.62 350 PRO A O 1
ATOM 2792 N N . ASN A 1 351 ? -5.785 2.756 6.16 1 98 351 ASN A N 1
ATOM 2793 C CA . ASN A 1 351 ? -6.289 3.287 7.426 1 98 351 ASN A CA 1
ATOM 2794 C C . ASN A 1 351 ? -5.496 2.75 8.609 1 98 351 ASN A C 1
ATOM 2796 O O . ASN A 1 351 ? -5.09 3.514 9.492 1 98 351 ASN A O 1
ATOM 2800 N N . ALA A 1 352 ? -5.246 1.419 8.672 1 96.5 352 ALA A N 1
ATOM 2801 C CA . ALA A 1 352 ? -4.547 0.798 9.797 1 96.5 352 ALA A CA 1
ATOM 2802 C C . ALA A 1 352 ? -3.078 1.207 9.82 1 96.5 352 ALA A C 1
ATOM 2804 O O . ALA A 1 352 ? -2.477 1.317 10.891 1 96.5 352 ALA A O 1
ATOM 2805 N N . THR A 1 353 ? -2.523 1.461 8.633 1 96.19 353 THR A N 1
ATOM 2806 C CA . THR A 1 353 ? -1.115 1.831 8.539 1 96.19 353 THR A CA 1
ATOM 2807 C C . THR A 1 353 ? -0.967 3.289 8.109 1 96.19 353 THR A C 1
ATOM 2809 O O . THR A 1 353 ? 0.051 3.672 7.531 1 96.19 353 THR A O 1
ATOM 2812 N N . ALA A 1 354 ? -2.025 4.086 8.289 1 97.19 354 ALA A N 1
ATOM 2813 C CA . ALA A 1 354 ? -1.894 5.52 8.039 1 97.19 354 ALA A CA 1
ATOM 2814 C C . ALA A 1 354 ? -0.819 6.133 8.93 1 97.19 354 ALA A C 1
ATOM 2816 O O . ALA A 1 354 ? -0.911 6.066 10.156 1 97.19 354 ALA A O 1
ATOM 2817 N N . HIS A 1 355 ? 0.185 6.652 8.312 1 97.31 355 HIS A N 1
ATOM 2818 C CA . HIS A 1 355 ? 1.207 7.312 9.117 1 97.31 355 HIS A CA 1
ATOM 2819 C C . HIS A 1 355 ? 0.69 8.625 9.695 1 97.31 355 HIS A C 1
ATOM 2821 O O . HIS A 1 355 ? 0.446 8.727 10.898 1 97.31 355 HIS A O 1
ATOM 2827 N N . THR A 1 356 ? 0.354 9.594 8.766 1 97.81 356 THR A N 1
ATOM 2828 C CA . THR A 1 356 ? -0.272 10.844 9.172 1 97.81 356 THR A CA 1
ATOM 2829 C C . THR A 1 356 ? 0.414 11.422 10.406 1 97.81 356 THR A C 1
ATOM 2831 O O . THR A 1 356 ? -0.245 11.727 11.406 1 97.81 356 THR A O 1
ATOM 2834 N N . GLU A 1 357 ? 1.72 11.641 10.297 1 97.88 357 GLU A N 1
ATOM 2835 C CA . GLU A 1 357 ? 2.473 12.219 11.406 1 97.88 357 GLU A CA 1
ATOM 2836 C C . GLU A 1 357 ? 1.834 13.523 11.883 1 97.88 357 GLU A C 1
ATOM 2838 O O . GLU A 1 357 ? 1.451 14.367 11.07 1 97.88 357 GLU A O 1
ATOM 2843 N N . THR A 1 358 ? 1.761 13.672 13.18 1 98.31 358 THR A N 1
ATOM 2844 C CA . THR A 1 358 ? 1.163 14.891 13.727 1 98.31 358 THR A CA 1
ATOM 2845 C C . THR A 1 358 ? 1.864 16.125 13.18 1 98.31 358 THR A C 1
ATOM 2847 O O . THR A 1 358 ? 1.211 17.125 12.844 1 98.31 358 THR A O 1
ATOM 2850 N N . CYS A 1 359 ? 3.186 16.078 13.023 1 98 359 CYS A N 1
ATOM 2851 C CA . CYS A 1 359 ? 3.93 17.219 12.508 1 98 359 CYS A CA 1
ATOM 2852 C C . CYS A 1 359 ? 3.555 17.5 11.055 1 98 359 CYS A C 1
ATOM 2854 O O . CYS A 1 359 ? 3.541 18.656 10.625 1 98 359 CYS A O 1
ATOM 2856 N N . ALA A 1 360 ? 3.297 16.469 10.297 1 98.5 360 ALA A N 1
ATOM 2857 C CA . ALA A 1 360 ? 2.854 16.672 8.922 1 98.5 360 ALA A CA 1
ATOM 2858 C C . ALA A 1 360 ? 1.505 17.391 8.883 1 98.5 360 ALA A C 1
ATOM 2860 O O . ALA A 1 360 ? 1.27 18.234 8.016 1 98.5 360 ALA A O 1
ATOM 2861 N N . ASN A 1 361 ? 0.64 17.031 9.766 1 98.81 361 ASN A N 1
ATOM 2862 C CA . ASN A 1 361 ? -0.674 17.656 9.852 1 98.81 361 ASN A CA 1
ATOM 2863 C C . ASN A 1 361 ? -0.568 19.125 10.273 1 98.81 361 ASN A C 1
ATOM 2865 O O . ASN A 1 361 ? -1.319 19.969 9.781 1 98.81 361 ASN A O 1
ATOM 2869 N N . ILE A 1 362 ? 0.33 19.391 11.164 1 98.81 362 ILE A N 1
ATOM 2870 C CA . ILE A 1 362 ? 0.586 20.781 11.547 1 98.81 362 ILE A CA 1
ATOM 2871 C C . ILE A 1 362 ? 1.177 21.531 10.367 1 98.81 362 ILE A C 1
ATOM 2873 O O . ILE A 1 362 ? 0.8 22.688 10.102 1 98.81 362 ILE A O 1
ATOM 2877 N N . GLY A 1 363 ? 2.113 20.891 9.648 1 98.69 363 GLY A N 1
ATOM 2878 C CA . GLY A 1 363 ? 2.617 21.5 8.422 1 98.69 363 GLY A CA 1
ATOM 2879 C C . GLY A 1 363 ? 1.521 21.844 7.438 1 98.69 363 GLY A C 1
ATOM 2880 O O . GLY A 1 363 ? 1.595 22.875 6.762 1 98.69 363 GLY A O 1
ATOM 2881 N N . ASN A 1 364 ? 0.514 21 7.379 1 98.88 364 ASN A N 1
ATOM 2882 C CA . ASN A 1 364 ? -0.649 21.266 6.535 1 98.88 364 ASN A CA 1
ATOM 2883 C C . ASN A 1 364 ? -1.369 22.547 6.957 1 98.88 364 ASN A C 1
ATOM 2885 O O . ASN A 1 364 ? -1.763 23.344 6.109 1 98.88 364 ASN A O 1
ATOM 2889 N N . VAL A 1 365 ? -1.496 22.766 8.219 1 98.88 365 VAL A N 1
ATOM 2890 C CA . VAL A 1 365 ? -2.115 23.984 8.758 1 98.88 365 VAL A CA 1
ATOM 2891 C C . VAL A 1 365 ? -1.273 25.203 8.398 1 98.88 365 VAL A C 1
ATOM 2893 O O . VAL A 1 365 ? -1.8 26.203 7.902 1 98.88 365 VAL A O 1
ATOM 2896 N N . LEU A 1 366 ? 0.042 25.125 8.594 1 98.81 366 LEU A N 1
ATOM 2897 C CA . LEU A 1 366 ? 0.943 26.234 8.305 1 98.81 366 LEU A CA 1
ATOM 2898 C C . LEU A 1 366 ? 0.894 26.609 6.828 1 98.81 366 LEU A C 1
ATOM 2900 O O . LEU A 1 366 ? 0.836 27.797 6.484 1 98.81 366 LEU A O 1
ATOM 2904 N N . TRP A 1 367 ? 0.882 25.578 6 1 98.81 367 TRP A N 1
ATOM 2905 C CA . TRP A 1 367 ? 0.854 25.781 4.555 1 98.81 367 TRP A CA 1
ATOM 2906 C C . TRP A 1 367 ? -0.46 26.422 4.117 1 98.81 367 TRP A C 1
ATOM 2908 O O . TRP A 1 367 ? -0.46 27.438 3.414 1 98.81 367 TRP A O 1
ATOM 2918 N N . ASN A 1 368 ? -1.553 25.938 4.59 1 98.94 368 ASN A N 1
ATOM 2919 C CA . ASN A 1 368 ? -2.857 26.438 4.18 1 98.94 368 ASN A CA 1
ATOM 2920 C C . ASN A 1 368 ? -3.119 27.828 4.738 1 98.94 368 ASN A C 1
ATOM 2922 O O . ASN A 1 368 ? -3.789 28.641 4.098 1 98.94 368 ASN A O 1
ATOM 2926 N N . TRP A 1 369 ? -2.588 28.141 5.895 1 98.88 369 TRP A N 1
ATOM 2927 C CA . TRP A 1 369 ? -2.697 29.5 6.426 1 98.88 369 TRP A CA 1
ATOM 2928 C C . TRP A 1 369 ? -2.045 30.5 5.488 1 98.88 369 TRP A C 1
ATOM 2930 O O . TRP A 1 369 ? -2.631 31.547 5.176 1 98.88 369 TRP A O 1
ATOM 2940 N N . ARG A 1 370 ? -0.897 30.188 5.023 1 98.81 370 ARG A N 1
ATOM 2941 C CA . ARG A 1 370 ? -0.171 31.062 4.117 1 98.81 370 ARG A CA 1
ATOM 2942 C C . ARG A 1 370 ? -0.871 31.156 2.766 1 98.81 370 ARG A C 1
ATOM 2944 O O . ARG A 1 370 ? -0.95 32.25 2.174 1 98.81 370 ARG A O 1
ATOM 2951 N N . MET A 1 371 ? -1.371 30 2.33 1 98.94 371 MET A N 1
ATOM 2952 C CA . MET A 1 371 ? -2.133 30.031 1.085 1 98.94 371 MET A CA 1
ATOM 2953 C C . MET A 1 371 ? -3.367 30.906 1.224 1 98.94 371 MET A C 1
ATOM 2955 O O . MET A 1 371 ? -3.711 31.656 0.302 1 98.94 371 MET A O 1
ATOM 2959 N N . LEU A 1 372 ? -4.07 30.828 2.328 1 98.88 372 LEU A N 1
ATOM 2960 C CA . LEU A 1 372 ? -5.207 31.703 2.596 1 98.88 372 LEU A CA 1
ATOM 2961 C C . LEU A 1 372 ? -4.785 33.188 2.537 1 98.88 372 LEU A C 1
ATOM 2963 O O . LEU A 1 372 ? -5.453 34 1.9 1 98.88 372 LEU A O 1
ATOM 2967 N N . GLN A 1 373 ? -3.688 33.5 3.125 1 98.69 373 GLN A N 1
ATOM 2968 C CA . GLN A 1 373 ? -3.25 34.906 3.238 1 98.69 373 GLN A CA 1
ATOM 2969 C C . GLN A 1 373 ? -2.842 35.469 1.88 1 98.69 373 GLN A C 1
ATOM 2971 O O . GLN A 1 373 ? -3.037 36.656 1.608 1 98.69 373 GLN A O 1
ATOM 2976 N N . ILE A 1 374 ? -2.32 34.625 1.028 1 98.38 374 ILE A N 1
ATOM 2977 C CA . ILE A 1 374 ? -1.848 35.125 -0.255 1 98.38 374 ILE A CA 1
ATOM 2978 C C . ILE A 1 374 ? -3.004 35.156 -1.251 1 98.38 374 ILE A C 1
ATOM 2980 O O . ILE A 1 374 ? -2.98 35.938 -2.205 1 98.38 374 ILE A O 1
ATOM 2984 N N . THR A 1 375 ? -4.164 34.344 -0.986 1 98.19 375 THR A N 1
ATOM 2985 C CA . THR A 1 375 ? -5.199 34.25 -2.01 1 98.19 375 THR A CA 1
ATOM 2986 C C . THR A 1 375 ? -6.52 34.812 -1.516 1 98.19 375 THR A C 1
ATOM 2988 O O . THR A 1 375 ? -7.355 35.25 -2.316 1 98.19 375 THR A O 1
ATOM 2991 N N . GLY A 1 376 ? -6.77 34.75 -0.209 1 98.31 376 GLY A N 1
ATOM 2992 C CA . GLY A 1 376 ? -8.062 35.125 0.342 1 98.31 376 GLY A CA 1
ATOM 2993 C C . GLY A 1 376 ? -9.156 34.094 0.054 1 98.31 376 GLY A C 1
ATOM 2994 O O . GLY A 1 376 ? -10.336 34.406 0.211 1 98.31 376 GLY A O 1
ATOM 2995 N N . ASP A 1 377 ? -8.766 32.875 -0.412 1 98.56 377 ASP A N 1
ATOM 2996 C CA . ASP A 1 377 ? -9.719 31.828 -0.775 1 98.56 377 ASP A CA 1
ATOM 2997 C C . ASP A 1 377 ? -10.109 30.984 0.442 1 98.56 377 ASP A C 1
ATOM 2999 O O . ASP A 1 377 ? -9.25 30.422 1.115 1 98.56 377 ASP A O 1
ATOM 3003 N N . ALA A 1 378 ? -11.422 30.781 0.665 1 98.75 378 ALA A N 1
ATOM 3004 C CA . ALA A 1 378 ? -11.953 30.156 1.869 1 98.75 378 ALA A CA 1
ATOM 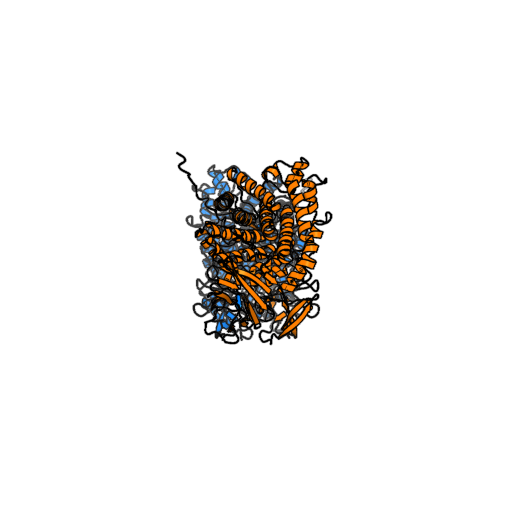3005 C C . ALA A 1 378 ? -11.602 28.672 1.917 1 98.75 378 ALA A C 1
ATOM 3007 O O . ALA A 1 378 ? -11.594 28.062 2.99 1 98.75 378 ALA A O 1
ATOM 3008 N N . LYS A 1 379 ? -11.281 28.078 0.733 1 98.5 379 LYS A N 1
ATOM 3009 C CA . LYS A 1 379 ? -10.992 26.656 0.7 1 98.5 379 LYS A CA 1
ATOM 3010 C C . LYS A 1 379 ? -9.773 26.328 1.556 1 98.5 379 LYS A C 1
ATOM 3012 O O . LYS A 1 379 ? -9.695 25.234 2.141 1 98.5 379 LYS A O 1
ATOM 3017 N N . TYR A 1 380 ? -8.828 27.25 1.647 1 98.88 380 TYR A N 1
ATOM 3018 C CA . TYR A 1 380 ? -7.648 27.016 2.479 1 98.88 380 TYR A CA 1
ATOM 3019 C C . TYR A 1 380 ? -8.008 27.062 3.959 1 98.88 380 TYR A C 1
ATOM 3021 O O . TYR A 1 380 ? -7.473 26.297 4.758 1 98.88 380 TYR A O 1
ATOM 3029 N N . ALA A 1 381 ? -8.93 27.953 4.406 1 98.81 381 ALA A N 1
ATOM 3030 C CA . ALA A 1 381 ? -9.406 28.016 5.785 1 98.81 381 ALA A CA 1
ATOM 3031 C C . ALA A 1 381 ? -10.18 26.75 6.148 1 98.81 381 ALA A C 1
ATOM 3033 O O . ALA A 1 381 ? -10.133 26.281 7.289 1 98.81 381 ALA A O 1
ATOM 3034 N N . ASP A 1 382 ? -10.867 26.203 5.129 1 98.81 382 ASP A N 1
ATOM 3035 C CA . ASP A 1 382 ? -11.578 24.953 5.352 1 98.81 382 ASP A CA 1
ATOM 3036 C C . ASP A 1 382 ? -10.617 23.844 5.766 1 98.81 382 ASP A C 1
ATOM 3038 O O . ASP A 1 382 ? -10.93 23.031 6.645 1 98.81 382 ASP A O 1
ATOM 3042 N N . ILE A 1 383 ? -9.461 23.828 5.156 1 98.88 383 ILE A N 1
ATOM 3043 C CA . ILE A 1 383 ? -8.477 22.781 5.465 1 98.88 383 ILE A CA 1
ATOM 3044 C C . ILE A 1 383 ? -7.863 23.062 6.836 1 98.88 383 ILE A C 1
ATOM 3046 O O . ILE A 1 383 ? -7.59 22.125 7.594 1 98.88 383 ILE A O 1
ATOM 3050 N N . ILE A 1 384 ? -7.617 24.297 7.188 1 98.88 384 ILE A N 1
ATOM 3051 C CA . ILE A 1 384 ? -7.102 24.641 8.508 1 98.88 384 ILE A CA 1
ATOM 3052 C C . ILE A 1 384 ? -8.047 24.125 9.586 1 98.88 384 ILE A C 1
ATOM 3054 O O . ILE A 1 384 ? -7.625 23.453 10.523 1 98.88 384 ILE A O 1
ATOM 3058 N N . GLU A 1 385 ? -9.336 24.438 9.391 1 98.88 385 GLU A N 1
ATOM 3059 C CA . GLU A 1 385 ? -10.344 23.984 10.352 1 98.88 385 GLU A CA 1
ATOM 3060 C C . GLU A 1 385 ? -10.375 22.469 10.453 1 98.88 385 GLU A C 1
ATOM 3062 O O . GLU A 1 385 ? -10.375 21.906 11.555 1 98.88 385 GLU A O 1
ATOM 3067 N N . LEU A 1 386 ? -10.367 21.828 9.32 1 98.88 386 LEU A N 1
ATOM 3068 C CA . LEU A 1 386 ? -10.422 20.359 9.25 1 98.88 386 LEU A CA 1
ATOM 3069 C C . LEU A 1 386 ? -9.258 19.734 10.008 1 98.88 386 LEU A C 1
ATOM 3071 O O . LEU A 1 386 ? -9.461 18.859 10.844 1 98.88 386 LEU A O 1
ATOM 3075 N N . ALA A 1 387 ? -8.062 20.219 9.734 1 98.88 387 ALA A N 1
ATOM 3076 C CA . ALA A 1 387 ? -6.867 19.625 10.344 1 98.88 387 ALA A CA 1
ATOM 3077 C C . ALA A 1 387 ? -6.82 19.922 11.844 1 98.88 387 ALA A C 1
ATOM 3079 O O . ALA A 1 387 ? -6.531 19.031 12.641 1 98.88 387 ALA A O 1
ATOM 3080 N N . LEU A 1 388 ? -7.125 21.141 12.25 1 98.88 388 LEU A N 1
ATOM 3081 C CA . LEU A 1 388 ? -7.039 21.531 13.656 1 98.88 388 LEU A CA 1
ATOM 3082 C C . LEU A 1 388 ? -7.98 20.688 14.508 1 98.88 388 LEU A C 1
ATOM 3084 O O . LEU A 1 388 ? -7.574 20.156 15.547 1 98.88 388 LEU A O 1
ATOM 3088 N N . TYR A 1 389 ? -9.234 20.453 14.031 1 98.75 389 TYR A N 1
ATOM 3089 C CA . TYR A 1 389 ? -10.25 19.797 14.852 1 98.75 389 TYR A CA 1
ATOM 3090 C C . TYR A 1 389 ? -10.062 18.281 14.844 1 98.75 389 TYR A C 1
ATOM 3092 O O . TYR A 1 389 ? -10.656 17.578 15.656 1 98.75 389 TYR A O 1
ATOM 3100 N N . ASN A 1 390 ? -9.289 17.75 13.852 1 98.81 390 ASN A N 1
ATOM 3101 C CA . ASN A 1 390 ? -9.242 16.297 13.711 1 98.81 390 ASN A CA 1
ATOM 3102 C C . ASN A 1 390 ? -7.805 15.781 13.781 1 98.81 390 ASN A C 1
ATOM 3104 O O . ASN A 1 390 ? -7.316 15.438 14.859 1 98.81 390 ASN A O 1
ATOM 3108 N N . SER A 1 391 ? -6.992 15.984 12.742 1 98.56 391 SER A N 1
ATOM 3109 C CA . SER A 1 391 ? -5.707 15.305 12.633 1 98.56 391 SER A CA 1
ATOM 3110 C C . SER A 1 391 ? -4.656 15.945 13.531 1 98.56 391 SER A C 1
ATOM 3112 O O . SER A 1 391 ? -3.697 15.289 13.938 1 98.56 391 SER A O 1
ATOM 3114 N N . VAL A 1 392 ? -4.777 17.234 13.852 1 98.75 392 VAL A N 1
ATOM 3115 C CA . VAL A 1 392 ? -3.834 17.875 14.766 1 98.75 392 VAL A CA 1
ATOM 3116 C C . VAL A 1 392 ? -4.184 17.5 16.203 1 98.75 392 VAL A C 1
ATOM 3118 O O . VAL A 1 392 ? -3.334 16.984 16.953 1 98.75 392 VAL A O 1
ATOM 3121 N N . LEU A 1 393 ? -5.438 17.609 16.562 1 98.56 393 LEU A N 1
ATOM 3122 C CA . LEU A 1 393 ? -5.844 17.375 17.938 1 98.56 393 LEU A CA 1
ATOM 3123 C C . LEU A 1 393 ? -5.777 15.898 18.281 1 98.56 393 LEU A C 1
ATOM 3125 O O . LEU A 1 393 ? -5.641 15.531 19.453 1 98.56 393 LEU A O 1
ATOM 3129 N N . SER A 1 394 ? -5.922 15.016 17.25 1 98 394 SER A N 1
ATOM 3130 C CA . SER A 1 394 ? -5.781 13.594 17.531 1 98 394 SER A CA 1
ATOM 3131 C C . SER A 1 394 ? -4.383 13.273 18.062 1 98 394 SER A C 1
ATOM 3133 O O . SER A 1 394 ? -4.18 12.242 18.703 1 98 394 SER A O 1
ATOM 3135 N N . GLY A 1 395 ? -3.428 14.156 17.859 1 97.5 395 GLY A N 1
ATOM 3136 C CA . GLY A 1 395 ? -2.041 13.953 18.25 1 97.5 395 GLY A CA 1
ATOM 3137 C C . GLY A 1 395 ? -1.803 14.141 19.734 1 97.5 395 GLY A C 1
ATOM 3138 O O . GLY A 1 395 ? -0.696 13.906 20.219 1 97.5 395 GLY A O 1
ATOM 3139 N N . MET A 1 396 ? -2.85 14.484 20.5 1 97.25 396 MET A N 1
ATOM 3140 C CA . MET A 1 396 ? -2.707 14.703 21.938 1 97.25 396 MET A CA 1
ATOM 3141 C C . MET A 1 396 ? -3.926 14.188 22.688 1 97.25 396 MET A C 1
ATOM 3143 O O . MET A 1 396 ? -5.031 14.156 22.141 1 97.25 396 MET A O 1
ATOM 3147 N N . ASP A 1 397 ? -3.717 13.711 23.906 1 97.44 397 ASP A N 1
ATOM 3148 C CA . ASP A 1 397 ? -4.859 13.289 24.703 1 97.44 397 ASP A CA 1
ATOM 3149 C C . ASP A 1 397 ? -5.613 14.492 25.266 1 97.44 397 ASP A C 1
ATOM 3151 O O . ASP A 1 397 ? -5.16 15.625 25.141 1 97.44 397 ASP A O 1
ATOM 3155 N N . LEU A 1 398 ? -6.762 14.273 25.844 1 97.94 398 LEU A N 1
ATOM 3156 C CA . LEU A 1 398 ? -7.652 15.336 26.297 1 97.94 398 LEU A CA 1
ATOM 3157 C C . LEU A 1 398 ? -7.023 16.109 27.453 1 97.94 398 LEU A C 1
ATOM 3159 O O . LEU A 1 398 ? -7.32 17.297 27.641 1 97.94 398 LEU A O 1
ATOM 3163 N N . GLU A 1 399 ? -6.094 15.492 28.156 1 97.19 399 GLU A N 1
ATOM 3164 C CA . GLU A 1 399 ? -5.438 16.141 29.281 1 97.19 399 GLU A CA 1
ATOM 3165 C C . GLU A 1 399 ? -4.195 16.906 28.844 1 97.19 399 GLU A C 1
ATOM 3167 O O . GLU A 1 399 ? -3.678 17.734 29.578 1 97.19 399 GLU A O 1
ATOM 3172 N N . GLY A 1 400 ? -3.662 16.594 27.688 1 97.44 400 GLY A N 1
ATOM 3173 C CA . GLY A 1 400 ? -2.58 17.359 27.094 1 97.44 400 GLY A CA 1
ATOM 3174 C C . GLY A 1 400 ? -1.206 16.906 27.547 1 97.44 400 GLY A C 1
ATOM 3175 O O . GLY A 1 400 ? -0.241 17.672 27.484 1 97.44 400 GLY A O 1
ATOM 3176 N N . GLU A 1 401 ? -1.058 15.617 27.969 1 97.5 401 GLU A N 1
ATOM 3177 C CA . GLU A 1 401 ? 0.231 15.18 28.5 1 97.5 401 GLU A CA 1
ATOM 3178 C C . GLU A 1 401 ? 0.71 13.906 27.812 1 97.5 401 GLU A C 1
ATOM 3180 O O . GLU A 1 401 ? 1.772 13.375 28.141 1 97.5 401 GLU A O 1
ATOM 3185 N N . LYS A 1 402 ? -0.034 13.344 26.938 1 96.88 402 LYS A N 1
ATOM 3186 C CA . LYS A 1 402 ? 0.336 12.203 26.109 1 96.88 402 LYS A CA 1
ATOM 3187 C C . LYS A 1 402 ? 0.073 12.492 24.641 1 96.88 402 LYS A C 1
ATOM 3189 O O . LYS A 1 402 ? -0.854 13.227 24.297 1 96.88 402 LYS A O 1
ATOM 3194 N N . PHE A 1 403 ? 0.915 11.859 23.812 1 96.75 403 PHE A N 1
ATOM 3195 C CA . PHE A 1 403 ? 0.911 12.312 22.422 1 96.75 403 PHE A CA 1
ATOM 3196 C C . PHE A 1 403 ? 1.044 11.125 21.469 1 96.75 403 PHE A C 1
ATOM 3198 O O . PHE A 1 403 ? 1.555 10.07 21.844 1 96.75 403 PHE A O 1
ATOM 3205 N N . LEU A 1 404 ? 0.532 11.289 20.25 1 96.19 404 LEU A N 1
ATOM 3206 C CA . LEU A 1 404 ? 0.745 10.359 19.141 1 96.19 404 LEU A CA 1
ATOM 3207 C C . LEU A 1 404 ? 1.743 10.922 18.141 1 96.19 404 LEU A C 1
ATOM 3209 O O . LEU A 1 404 ? 1.716 12.117 17.844 1 96.19 404 LEU A O 1
ATOM 3213 N N . TYR A 1 405 ? 2.617 10.047 17.703 1 96.25 405 TYR A N 1
ATOM 3214 C CA . TYR A 1 405 ? 3.438 10.375 16.531 1 96.25 405 TYR A CA 1
ATOM 3215 C C . TYR A 1 405 ? 2.641 10.211 15.25 1 96.25 405 TYR A C 1
ATOM 3217 O O . TYR A 1 405 ? 2.584 11.133 14.43 1 96.25 405 TYR A O 1
ATOM 3225 N N . ASN A 1 406 ? 2.064 9.031 15.016 1 95.88 406 ASN A N 1
ATOM 3226 C CA . ASN A 1 406 ? 1.186 8.734 13.891 1 95.88 406 ASN A CA 1
ATOM 3227 C C . ASN A 1 406 ? -0.285 8.805 14.297 1 95.88 406 ASN A C 1
ATOM 3229 O O . ASN A 1 406 ? -0.619 8.664 15.469 1 95.88 406 ASN A O 1
ATOM 3233 N N . ASN A 1 407 ? -1.137 9.055 13.344 1 97.62 407 ASN A N 1
ATOM 3234 C CA . ASN A 1 407 ? -2.574 9.164 13.57 1 97.62 407 ASN A CA 1
ATOM 3235 C C . ASN A 1 407 ? -3.361 8.242 12.648 1 97.62 407 ASN A C 1
ATOM 3237 O O . ASN A 1 407 ? -3.822 8.664 11.586 1 97.62 407 ASN A O 1
ATOM 3241 N N . PRO A 1 408 ? -3.553 7 13.055 1 97.31 408 PRO A N 1
ATOM 3242 C CA . PRO A 1 408 ? -4.273 6.043 12.211 1 97.31 408 PRO A CA 1
ATOM 3243 C C . PRO A 1 408 ? -5.777 6.32 12.164 1 97.31 408 PRO A C 1
ATOM 3245 O O . PRO A 1 408 ? -6.297 7.07 12.992 1 97.31 408 PRO A O 1
ATOM 3248 N N . LEU A 1 409 ? -6.465 5.773 11.156 1 98.5 409 LEU A N 1
ATOM 3249 C CA . LEU A 1 409 ? -7.918 5.875 11.078 1 98.5 409 LEU A CA 1
ATOM 3250 C C . LEU A 1 409 ? -8.578 4.535 11.398 1 98.5 409 LEU A C 1
ATOM 3252 O O . LEU A 1 409 ? -9.805 4.43 11.406 1 98.5 409 LEU A O 1
ATOM 3256 N N . ASN A 1 410 ? -7.73 3.471 11.609 1 97.94 410 ASN A N 1
ATOM 3257 C CA . ASN A 1 410 ? -8.148 2.168 12.117 1 97.94 410 ASN A CA 1
ATOM 3258 C C . ASN A 1 410 ? -7.105 1.57 13.055 1 97.94 410 ASN A C 1
ATOM 3260 O O . ASN A 1 410 ? -5.91 1.59 12.758 1 97.94 410 ASN A O 1
ATOM 3264 N N . VAL A 1 411 ? -7.488 1.227 14.203 1 97 411 VAL A N 1
ATOM 3265 C CA . VAL A 1 411 ? -6.688 0.47 15.164 1 97 411 VAL A CA 1
ATOM 3266 C C . VAL A 1 411 ? -7.328 -0.896 15.406 1 97 411 VAL A C 1
ATOM 3268 O O . VAL A 1 411 ? -8.477 -0.98 15.836 1 97 411 VAL A O 1
ATOM 3271 N N . SER A 1 412 ? -6.633 -1.893 15.039 1 94.25 412 SER A N 1
ATOM 3272 C CA . SER A 1 412 ? -7.141 -3.254 15.18 1 94.25 412 SER A CA 1
ATOM 3273 C C . SER A 1 412 ? -6.188 -4.117 16 1 94.25 412 SER A C 1
ATOM 3275 O O . SER A 1 412 ? -4.969 -4.055 15.812 1 94.25 412 SER A O 1
ATOM 3277 N N . ASN A 1 413 ? -6.738 -4.941 16.844 1 91.94 413 ASN A N 1
ATOM 3278 C CA . ASN A 1 413 ? -5.938 -5.859 17.656 1 91.94 413 ASN A CA 1
ATOM 3279 C C . ASN A 1 413 ? -5.504 -7.078 16.844 1 91.94 413 ASN A C 1
ATOM 3281 O O . ASN A 1 413 ? -4.602 -7.812 17.266 1 91.94 413 ASN A O 1
ATOM 3285 N N . ASP A 1 414 ? -6.07 -7.285 15.703 1 90.38 414 ASP A N 1
ATOM 3286 C CA . ASP A 1 414 ? -5.879 -8.523 14.953 1 90.38 414 ASP A CA 1
ATOM 3287 C C . ASP A 1 414 ? -4.742 -8.391 13.945 1 90.38 414 ASP A C 1
ATOM 3289 O O . ASP A 1 414 ? -4.375 -9.359 13.281 1 90.38 414 ASP A O 1
ATOM 3293 N N . LEU A 1 415 ? -4.18 -7.207 13.805 1 92.38 415 LEU A N 1
ATOM 3294 C CA . LEU A 1 415 ? -3.051 -7.059 12.898 1 92.38 415 LEU A CA 1
ATOM 3295 C C . LEU A 1 415 ? -1.89 -7.953 13.32 1 92.38 415 LEU A C 1
ATOM 3297 O O . LEU A 1 415 ? -1.466 -7.918 14.477 1 92.38 415 LEU A O 1
ATOM 3301 N N . PRO A 1 416 ? -1.295 -8.727 12.453 1 93.62 416 PRO A N 1
ATOM 3302 C CA . PRO A 1 416 ? -0.254 -9.68 12.852 1 93.62 416 PRO A CA 1
ATOM 3303 C C . PRO A 1 416 ? 1.139 -9.055 12.875 1 93.62 416 PRO A C 1
ATOM 3305 O O . PRO A 1 416 ? 2.141 -9.766 12.773 1 93.62 416 PRO A O 1
ATOM 3308 N N . PHE A 1 417 ? 1.291 -7.777 12.852 1 91.38 417 PHE A N 1
ATOM 3309 C CA . PHE A 1 417 ? 2.551 -7.055 12.953 1 91.38 417 PHE A CA 1
ATOM 3310 C C . PHE A 1 417 ? 2.377 -5.781 13.781 1 91.38 417 PHE A C 1
ATOM 3312 O O . PHE A 1 417 ? 1.253 -5.332 14 1 91.38 417 PHE A O 1
ATOM 3319 N N . HIS A 1 418 ? 3.494 -5.266 14.266 1 90.44 418 HIS A N 1
ATOM 3320 C CA . HIS A 1 418 ? 3.496 -4.031 15.047 1 90.44 418 HIS A CA 1
ATOM 3321 C C . HIS A 1 418 ? 4.254 -2.922 14.32 1 90.44 418 HIS A C 1
ATOM 3323 O O . HIS A 1 418 ? 5.41 -3.107 13.93 1 90.44 418 HIS A O 1
ATOM 3329 N N . GLN A 1 419 ? 3.621 -1.814 14.25 1 90.44 419 GLN A N 1
ATOM 3330 C CA . GLN A 1 419 ? 4.254 -0.666 13.609 1 90.44 419 GLN A CA 1
ATOM 3331 C C . GLN A 1 419 ? 5.141 0.095 14.594 1 90.44 419 GLN A C 1
ATOM 3333 O O . GLN A 1 419 ? 4.914 0.051 15.805 1 90.44 419 GLN A O 1
ATOM 3338 N N . ARG A 1 420 ? 6.23 0.772 14.203 1 87.06 420 ARG A N 1
ATOM 3339 C CA . ARG A 1 420 ? 7.223 1.479 15.008 1 87.06 420 ARG A CA 1
ATOM 3340 C C . ARG A 1 420 ? 6.559 2.484 15.938 1 87.06 420 ARG A C 1
ATOM 3342 O O . ARG A 1 420 ? 6.941 2.609 17.109 1 87.06 420 ARG A O 1
ATOM 3349 N N . TRP A 1 421 ? 5.598 3.445 15.539 1 84.56 421 TRP A N 1
ATOM 3350 C CA . TRP A 1 421 ? 4.977 4.457 16.391 1 84.56 421 TRP A CA 1
ATOM 3351 C C . TRP A 1 421 ? 3.535 4.082 16.719 1 84.56 421 TRP A C 1
ATOM 3353 O O . TRP A 1 421 ? 2.787 4.891 17.266 1 84.56 421 TRP A O 1
ATOM 3363 N N . GLY A 1 422 ? 3.342 2.879 17.156 1 73.88 422 GLY A N 1
ATOM 3364 C CA . GLY A 1 422 ? 2.123 2.197 17.562 1 73.88 422 GLY A CA 1
ATOM 3365 C C . GLY A 1 422 ? 0.887 3.07 17.453 1 73.88 422 GLY A C 1
ATOM 3366 O O . GLY A 1 422 ? 0.853 4.012 16.672 1 73.88 422 GLY A O 1
ATOM 3367 N N . ASN A 1 423 ? -0.19 2.758 18.219 1 87 423 ASN A N 1
ATOM 3368 C CA . ASN A 1 423 ? -1.524 3.35 18.219 1 87 423 ASN A CA 1
ATOM 3369 C C . ASN A 1 423 ? -1.928 3.803 19.625 1 87 423 ASN A C 1
ATOM 3371 O O . ASN A 1 423 ? -3.117 3.938 19.922 1 87 423 ASN A O 1
ATOM 3375 N N . GLU A 1 424 ? -0.846 3.986 20.469 1 91.56 424 GLU A N 1
ATOM 3376 C CA . GLU A 1 424 ? -1.086 4.48 21.828 1 91.56 424 GLU A CA 1
ATOM 3377 C C . GLU A 1 424 ? -0.319 5.773 22.078 1 91.56 424 GLU A C 1
ATOM 3379 O O . GLU A 1 424 ? 0.838 5.906 21.688 1 91.56 424 GLU A O 1
ATOM 3384 N N . ARG A 1 425 ? -0.978 6.723 22.781 1 95.25 425 ARG A N 1
ATOM 3385 C CA . ARG A 1 425 ? -0.322 7.98 23.125 1 95.25 425 ARG A CA 1
ATOM 3386 C C . ARG A 1 425 ? 0.701 7.781 24.234 1 95.25 425 ARG A C 1
ATOM 3388 O O . ARG A 1 425 ? 0.482 6.984 25.156 1 95.25 425 ARG A O 1
ATOM 3395 N N . GLU A 1 426 ? 1.768 8.5 24.156 1 94.12 426 GLU A N 1
ATOM 3396 C CA . GLU A 1 426 ? 2.867 8.414 25.109 1 94.12 426 GLU A CA 1
ATOM 3397 C C . GLU A 1 426 ? 3.258 9.797 25.625 1 94.12 426 GLU A C 1
ATOM 3399 O O . GLU A 1 426 ? 3.141 10.789 24.906 1 94.12 426 GLU A O 1
ATOM 3404 N N . GLY A 1 427 ? 3.699 9.734 26.844 1 94.25 427 GLY A N 1
ATOM 3405 C CA . GLY A 1 427 ? 4.152 10.992 27.406 1 94.25 427 GLY A CA 1
ATOM 3406 C C . GLY A 1 427 ? 5.441 11.5 26.781 1 94.25 427 GLY A C 1
ATOM 3407 O O . GLY A 1 427 ? 5.66 12.711 26.688 1 94.25 427 GLY A O 1
ATOM 3408 N N . TYR A 1 428 ? 6.344 10.633 26.438 1 93.56 428 TYR A N 1
ATOM 3409 C CA . TYR A 1 428 ? 7.609 10.953 25.797 1 93.56 428 TYR A CA 1
ATOM 3410 C C . TYR A 1 428 ? 7.969 9.898 24.75 1 93.56 428 TYR A C 1
ATOM 3412 O O . TYR A 1 428 ? 8.102 8.711 25.078 1 93.56 428 TYR A O 1
ATOM 3420 N N . ILE A 1 429 ? 8.094 10.328 23.516 1 89.12 429 ILE A N 1
ATOM 3421 C CA . ILE A 1 429 ? 8.523 9.461 22.422 1 89.12 429 ILE A CA 1
ATOM 3422 C C . ILE A 1 429 ? 10.016 9.672 22.156 1 89.12 429 ILE A C 1
ATOM 3424 O O . ILE A 1 429 ? 10.391 10.562 21.391 1 89.12 429 ILE A O 1
ATOM 3428 N N . ALA A 1 430 ? 10.828 8.906 22.641 1 83.12 430 ALA A N 1
ATOM 3429 C CA . ALA A 1 430 ? 12.266 9.141 22.797 1 83.12 430 ALA A CA 1
ATOM 3430 C C . ALA A 1 430 ? 12.93 9.32 21.422 1 83.12 430 ALA A C 1
ATOM 3432 O O . ALA A 1 430 ? 13.789 10.195 21.266 1 83.12 430 ALA A O 1
ATOM 3433 N N . LEU A 1 431 ? 12.539 8.523 20.438 1 78.62 431 LEU A N 1
ATOM 3434 C CA . LEU A 1 431 ? 13.273 8.562 19.172 1 78.62 431 LEU A CA 1
ATOM 3435 C C . LEU A 1 431 ? 12.625 9.547 18.203 1 78.62 431 LEU A C 1
ATOM 3437 O O . LEU A 1 431 ? 13.203 9.875 17.172 1 78.62 431 LEU A O 1
ATOM 3441 N N . SER A 1 432 ? 11.453 10.094 18.562 1 82.25 432 SER A N 1
ATOM 3442 C CA . SER A 1 432 ? 10.719 10.992 17.672 1 82.25 432 SER A CA 1
ATOM 3443 C C . SER A 1 432 ? 9.758 11.883 18.453 1 82.25 432 SER A C 1
ATOM 3445 O O . SER A 1 432 ? 8.547 11.82 18.25 1 82.25 432 SER A O 1
ATOM 3447 N N . ASN A 1 433 ? 10.375 12.75 19.141 1 89 433 ASN A N 1
ATOM 3448 C CA . ASN A 1 433 ? 9.531 13.523 20.047 1 89 433 ASN A CA 1
ATOM 3449 C C . ASN A 1 433 ? 9.141 14.867 19.438 1 89 433 ASN A C 1
ATOM 3451 O O . ASN A 1 433 ? 8.758 15.797 20.141 1 89 433 ASN A O 1
ATOM 3455 N N . CYS A 1 434 ? 9.25 14.992 18.172 1 94.25 434 CYS A N 1
ATOM 3456 C CA . CYS A 1 434 ? 9.07 16.297 17.531 1 94.25 434 CYS A CA 1
ATOM 3457 C C . CYS A 1 434 ? 7.605 16.719 17.562 1 94.25 434 CYS A C 1
ATOM 3459 O O . CYS A 1 434 ? 7.293 17.906 17.516 1 94.25 434 CYS A O 1
ATOM 3461 N N . CYS A 1 435 ? 6.699 15.773 17.625 1 96.81 435 CYS A N 1
ATOM 3462 C CA . CYS A 1 435 ? 5.277 16.062 17.469 1 96.81 435 CYS A CA 1
ATOM 3463 C C . CYS A 1 435 ? 4.723 16.75 18.703 1 96.81 435 CYS A C 1
ATOM 3465 O O . CYS A 1 435 ? 3.916 17.672 18.609 1 96.81 435 CYS A O 1
ATOM 3467 N N . ALA A 1 436 ? 5.172 16.359 19.906 1 96.81 436 ALA A N 1
ATOM 3468 C CA . ALA A 1 436 ? 4.629 16.875 21.156 1 96.81 436 ALA A CA 1
ATOM 3469 C C . ALA A 1 436 ? 4.941 18.359 21.312 1 96.81 436 ALA A C 1
ATOM 3471 O O . ALA A 1 436 ? 4.035 19.188 21.516 1 96.81 436 ALA A O 1
ATOM 3472 N N . PRO A 1 437 ? 6.184 18.812 21.156 1 97.31 437 PRO A N 1
ATOM 3473 C CA . PRO A 1 437 ? 6.465 20.25 21.188 1 97.31 437 PRO A CA 1
ATOM 3474 C C . PRO A 1 437 ? 5.727 21.031 20.109 1 97.31 437 PRO A C 1
ATOM 3476 O O . PRO A 1 437 ? 5.305 22.156 20.328 1 97.31 437 PRO A O 1
ATOM 3479 N N . ASN A 1 438 ? 5.57 20.391 18.938 1 98.19 438 ASN A N 1
ATOM 3480 C CA . ASN A 1 438 ? 4.918 21.062 17.828 1 98.19 438 ASN A CA 1
ATOM 3481 C C . ASN A 1 438 ? 3.43 21.281 18.094 1 98.19 438 ASN A C 1
ATOM 3483 O O . ASN A 1 438 ? 2.881 22.328 17.75 1 98.19 438 ASN A O 1
ATOM 3487 N N . VAL A 1 439 ? 2.762 20.328 18.703 1 97.31 439 VAL A N 1
ATOM 3488 C CA . VAL A 1 439 ? 1.357 20.484 19.078 1 97.31 439 VAL A CA 1
ATOM 3489 C C . VAL A 1 439 ? 1.223 21.562 20.156 1 97.31 439 VAL A C 1
ATOM 3491 O O . VAL A 1 439 ? 0.289 22.375 20.125 1 97.31 439 VAL A O 1
ATOM 3494 N N . THR A 1 440 ? 2.148 21.594 21.047 1 96.56 440 THR A N 1
ATOM 3495 C CA . THR A 1 440 ? 2.156 22.562 22.141 1 96.56 440 THR A CA 1
ATOM 3496 C C . THR A 1 440 ? 2.125 23.984 21.609 1 96.56 440 THR A C 1
ATOM 3498 O O . THR A 1 440 ? 1.26 24.781 21.984 1 96.56 440 THR A O 1
ATOM 3501 N N . ARG A 1 441 ? 3.016 24.297 20.766 1 97.81 441 ARG A N 1
ATOM 3502 C CA . ARG A 1 441 ? 3.043 25.672 20.25 1 97.81 441 ARG A CA 1
ATOM 3503 C C . ARG A 1 441 ? 1.833 25.938 19.359 1 97.81 441 ARG A C 1
ATOM 3505 O O . ARG A 1 441 ? 1.314 27.062 19.328 1 97.81 441 ARG A O 1
ATOM 3512 N N . THR A 1 442 ? 1.361 24.922 18.594 1 98.5 442 THR A N 1
ATOM 3513 C CA . THR A 1 442 ? 0.231 25.109 17.688 1 98.5 442 THR A CA 1
ATOM 3514 C C . THR A 1 442 ? -1.03 25.469 18.469 1 98.5 442 THR A C 1
ATOM 3516 O O . THR A 1 442 ? -1.745 26.406 18.109 1 98.5 442 THR A O 1
ATOM 3519 N N . ILE A 1 443 ? -1.276 24.766 19.578 1 98.12 443 ILE A N 1
ATOM 3520 C CA . ILE A 1 443 ? -2.471 25.031 20.375 1 98.12 443 ILE A CA 1
ATOM 3521 C C . ILE A 1 443 ? -2.383 26.422 21 1 98.12 443 ILE A C 1
ATOM 3523 O O . ILE A 1 443 ? -3.385 27.141 21.062 1 98.12 443 ILE A O 1
ATOM 3527 N N . ALA A 1 444 ? -1.212 26.859 21.375 1 98.06 444 ALA A N 1
ATOM 3528 C CA . ALA A 1 444 ? -1.003 28.188 21.938 1 98.06 444 ALA A CA 1
ATOM 3529 C C . ALA A 1 444 ? -1.316 29.266 20.906 1 98.06 444 ALA A C 1
ATOM 3531 O O . ALA A 1 444 ? -1.716 30.375 21.266 1 98.06 444 ALA A O 1
ATOM 3532 N N . GLU A 1 445 ? -1.25 28.906 19.672 1 98.38 445 GLU A N 1
ATOM 3533 C CA . GLU A 1 445 ? -1.248 29.906 18.625 1 98.38 445 GLU A CA 1
ATOM 3534 C C . GLU A 1 445 ? -2.566 29.906 17.859 1 98.38 445 GLU A C 1
ATOM 3536 O O . GLU A 1 445 ? -2.768 30.719 16.953 1 98.38 445 GLU A O 1
ATOM 3541 N N . VAL A 1 446 ? -3.557 29.094 18.156 1 98.5 446 VAL A N 1
ATOM 3542 C CA . VAL A 1 446 ? -4.758 28.891 17.344 1 98.5 446 VAL A CA 1
ATOM 3543 C C . VAL A 1 446 ? -5.52 30.203 17.203 1 98.5 446 VAL A C 1
ATOM 3545 O O . VAL A 1 446 ? -6.121 30.484 16.172 1 98.5 446 VAL A O 1
ATOM 3548 N N . GLY A 1 447 ? -5.516 31.062 18.219 1 97.75 447 GLY A N 1
ATOM 3549 C CA . GLY A 1 447 ? -6.215 32.344 18.172 1 97.75 447 GLY A CA 1
ATOM 3550 C C . GLY A 1 447 ? -5.805 33.188 16.984 1 97.75 447 GLY A C 1
ATOM 3551 O O . GLY A 1 447 ? -6.613 33.969 16.453 1 97.75 447 GLY A O 1
ATOM 3552 N N . ASN A 1 448 ? -4.562 33.062 16.578 1 97.38 448 ASN A N 1
ATOM 3553 C CA . ASN A 1 448 ? -4.035 33.875 15.484 1 97.38 448 ASN A CA 1
ATOM 3554 C C . ASN A 1 448 ? -4.605 33.438 14.141 1 97.38 448 ASN A C 1
ATOM 3556 O O . ASN A 1 448 ? -4.488 34.156 13.148 1 97.38 448 ASN A O 1
ATOM 3560 N N . TYR A 1 449 ? -5.277 32.281 14.07 1 98.5 449 TYR A N 1
ATOM 3561 C CA . TYR A 1 449 ? -5.867 31.812 12.828 1 98.5 449 TYR A CA 1
ATOM 3562 C C . TYR A 1 449 ? -7.32 32.25 12.703 1 98.5 449 TYR A C 1
ATOM 3564 O O . TYR A 1 449 ? -7.957 32.031 11.672 1 98.5 449 TYR A O 1
ATOM 3572 N N . ALA A 1 450 ? -7.863 32.906 13.711 1 98.62 450 ALA A N 1
ATOM 3573 C CA . ALA A 1 450 ? -9.297 33.188 13.766 1 98.62 450 ALA A CA 1
ATOM 3574 C C . ALA A 1 450 ? -9.672 34.344 12.836 1 98.62 450 ALA A C 1
ATOM 3576 O O . ALA A 1 450 ? -10.781 34.375 12.305 1 98.62 450 ALA A O 1
ATOM 3577 N N . TYR A 1 451 ? -8.703 35.25 12.648 1 98.62 451 TYR A N 1
ATOM 3578 C CA . TYR A 1 451 ? -9.016 36.469 11.891 1 98.62 451 TYR A CA 1
ATOM 3579 C C . TYR A 1 451 ? -7.855 36.844 10.984 1 98.62 451 TYR A C 1
ATOM 3581 O O . TYR A 1 451 ? -6.715 36.438 11.211 1 98.62 451 TYR A O 1
ATOM 3589 N N . ASN A 1 452 ? -8.164 37.625 9.977 1 98.38 452 ASN A N 1
ATOM 3590 C CA . ASN A 1 452 ? -7.223 38.406 9.195 1 98.38 452 ASN A CA 1
ATOM 3591 C C . ASN A 1 452 ? -7.742 39.812 8.938 1 98.38 452 ASN A C 1
ATOM 3593 O O . ASN A 1 452 ? -8.945 40.062 9.062 1 98.38 452 ASN A O 1
ATOM 3597 N N . ILE A 1 453 ? -6.812 40.688 8.68 1 96.44 453 ILE A N 1
ATOM 3598 C CA . ILE A 1 453 ? -7.145 42.031 8.234 1 96.44 453 ILE A CA 1
ATOM 3599 C C . ILE A 1 453 ? -6.645 42.219 6.809 1 96.44 453 ILE A C 1
ATOM 3601 O O . ILE A 1 453 ? -5.605 41.688 6.422 1 96.44 453 ILE A O 1
ATOM 3605 N N . SER A 1 454 ? -7.414 42.938 6.023 1 96.25 454 SER A N 1
ATOM 3606 C CA . SER A 1 454 ? -6.996 43.344 4.688 1 96.25 454 SER A CA 1
ATOM 3607 C C . SER A 1 454 ? -7.332 44.781 4.426 1 96.25 454 SER A C 1
ATOM 3609 O O . SER A 1 454 ? -7.934 45.469 5.273 1 96.25 454 SER A O 1
ATOM 3611 N N . LYS A 1 455 ? -6.914 45.25 3.277 1 92.75 455 LYS A N 1
ATOM 3612 C CA . LYS A 1 455 ? -7.293 46.594 2.859 1 92.75 455 LYS A CA 1
ATOM 3613 C C . LYS A 1 455 ? -8.805 46.719 2.717 1 92.75 455 LYS A C 1
ATOM 3615 O O . LYS A 1 455 ? -9.359 47.812 2.891 1 92.75 455 LYS A O 1
ATOM 3620 N N . GLU A 1 456 ? -9.367 45.594 2.484 1 94.31 456 GLU A N 1
ATOM 3621 C CA . GLU A 1 456 ? -10.805 45.594 2.219 1 94.31 456 GLU A CA 1
ATOM 3622 C C . GLU A 1 456 ? -11.602 45.469 3.508 1 94.31 456 GLU A C 1
ATOM 3624 O O . GLU A 1 456 ? -12.797 45.781 3.545 1 94.31 456 GLU A O 1
ATOM 3629 N N . GLY A 1 457 ? -10.984 44.969 4.535 1 95.94 457 GLY A N 1
ATOM 3630 C CA . GLY A 1 457 ? -11.734 44.812 5.773 1 95.94 457 GLY A CA 1
ATOM 3631 C C . GLY A 1 457 ? -11.281 43.625 6.598 1 95.94 457 GLY A C 1
ATOM 3632 O O . GLY A 1 457 ? -10.148 43.156 6.473 1 95.94 457 GLY A O 1
ATOM 3633 N N . LEU A 1 458 ? -12.18 43.188 7.555 1 97.75 458 LEU A N 1
ATOM 3634 C CA . LEU A 1 458 ? -11.898 42.125 8.516 1 97.75 458 LEU A CA 1
ATOM 3635 C C . LEU A 1 458 ? -12.375 40.781 7.984 1 97.75 458 LEU A C 1
ATOM 3637 O O . LEU A 1 458 ? -13.508 40.656 7.504 1 97.75 458 LEU A O 1
ATOM 3641 N N . TYR A 1 459 ? -11.547 39.781 8.039 1 98.62 459 TYR A N 1
ATOM 3642 C CA . TYR A 1 459 ? -11.898 38.406 7.695 1 98.62 459 TYR A CA 1
ATOM 3643 C C . TYR A 1 459 ? -12.078 37.562 8.953 1 98.62 459 TYR A C 1
ATOM 3645 O O . TYR A 1 459 ? -11.195 37.531 9.82 1 98.62 459 TYR A O 1
ATOM 3653 N N . VAL A 1 460 ? -13.172 36.875 9.133 1 98.81 460 VAL A N 1
ATOM 3654 C CA . VAL A 1 460 ? -13.406 35.875 10.188 1 98.81 460 VAL A CA 1
ATOM 3655 C C . VAL A 1 460 ? -13.211 34.469 9.633 1 98.81 460 VAL A C 1
ATOM 3657 O O . VAL A 1 460 ? -14.008 34 8.828 1 98.81 460 VAL A O 1
ATOM 3660 N N . ASN A 1 461 ? -12.188 33.781 10.078 1 98.81 461 ASN A N 1
ATOM 3661 C CA . ASN A 1 461 ? -11.766 32.531 9.484 1 98.81 461 ASN A CA 1
ATOM 3662 C C . ASN A 1 461 ? -12.258 31.328 10.305 1 98.81 461 ASN A C 1
ATOM 3664 O O . ASN A 1 461 ? -12.703 30.328 9.742 1 98.81 461 ASN A O 1
ATOM 3668 N N . LEU A 1 462 ? -12.031 31.391 11.625 1 98.62 462 LEU A N 1
ATOM 3669 C CA . LEU A 1 462 ? -12.438 30.328 12.539 1 98.62 462 LEU A CA 1
ATOM 3670 C C . LEU A 1 462 ? -13.492 30.828 13.516 1 98.62 462 LEU A C 1
ATOM 3672 O O . LEU A 1 462 ? -13.523 32 13.852 1 98.62 462 LEU A O 1
ATOM 3676 N N . TYR A 1 463 ? -14.297 29.969 13.914 1 98.75 463 TYR A N 1
ATOM 3677 C CA . TYR A 1 463 ? -15.367 30.312 14.844 1 98.75 463 TYR A CA 1
ATOM 3678 C C . TYR A 1 463 ? -15.133 29.656 16.203 1 98.75 463 TYR A C 1
ATOM 3680 O O . TYR A 1 463 ? -14.836 28.469 16.297 1 98.75 463 TYR A O 1
ATOM 3688 N N . GLY A 1 464 ? -15.242 30.375 17.234 1 98.56 464 GLY A N 1
ATOM 3689 C CA . GLY A 1 464 ? -15.086 30.078 18.656 1 98.56 464 GLY A CA 1
ATOM 3690 C C . GLY A 1 464 ? -15.242 31.312 19.531 1 98.56 464 GLY A C 1
ATOM 3691 O O . GLY A 1 464 ? -14.883 32.406 19.141 1 98.56 464 GLY A O 1
ATOM 3692 N N . SER A 1 465 ? -15.773 31.109 20.672 1 98.75 465 SER A N 1
ATOM 3693 C CA . SER A 1 465 ? -16 32.25 21.547 1 98.75 465 SER A CA 1
ATOM 3694 C C . SER A 1 465 ? -14.688 32.969 21.891 1 98.75 465 SER A C 1
ATOM 3696 O O . SER A 1 465 ? -13.781 32.344 22.453 1 98.75 465 SER A O 1
ATOM 3698 N N . ASN A 1 466 ? -14.688 34.281 21.531 1 98.75 466 ASN A N 1
ATOM 3699 C CA . ASN A 1 466 ? -13.477 35.062 21.781 1 98.75 466 ASN A CA 1
ATOM 3700 C C . ASN A 1 466 ? -13.75 36.562 21.75 1 98.75 466 ASN A C 1
ATOM 3702 O O . ASN A 1 466 ? -14.867 36.969 21.453 1 98.75 466 ASN A O 1
ATOM 3706 N N . GLN A 1 467 ? -12.789 37.281 22.172 1 98.69 467 GLN A N 1
ATOM 3707 C CA . GLN A 1 467 ? -12.742 38.719 22 1 98.69 467 GLN A CA 1
ATOM 3708 C C . GLN A 1 467 ? -11.609 39.125 21.062 1 98.69 467 GLN A C 1
ATOM 3710 O O . GLN A 1 467 ? -10.461 38.719 21.25 1 98.69 467 GLN A O 1
ATOM 3715 N N . LEU A 1 468 ? -11.969 39.844 20.062 1 98.62 468 LEU A N 1
ATOM 3716 C CA . LEU A 1 468 ? -10.984 40.438 19.156 1 98.62 468 LEU A CA 1
ATOM 3717 C C . LEU A 1 468 ? -10.773 41.938 19.484 1 98.62 468 LEU A C 1
ATOM 3719 O O . LEU A 1 468 ? -11.734 42.688 19.562 1 98.62 468 LEU A O 1
ATOM 3723 N N . LYS A 1 469 ? -9.656 42.344 19.766 1 98.19 469 LYS A N 1
ATOM 3724 C CA . LYS A 1 469 ? -9.219 43.75 19.844 1 98.19 469 LYS A CA 1
ATOM 3725 C C . LYS A 1 469 ? -8.031 44 18.922 1 98.19 469 LYS A C 1
ATOM 3727 O O . LYS A 1 469 ? -6.906 43.594 19.234 1 98.19 469 LYS A O 1
ATOM 3732 N N . THR A 1 470 ? -8.305 44.656 17.828 1 96.75 470 THR A N 1
ATOM 3733 C CA . THR A 1 470 ? -7.266 44.906 16.844 1 96.75 470 THR A CA 1
ATOM 3734 C C . THR A 1 470 ? -7.461 46.25 16.156 1 96.75 470 THR A C 1
ATOM 3736 O O . THR A 1 470 ? -8.234 47.094 16.641 1 96.75 470 THR A O 1
ATOM 3739 N N . LYS A 1 471 ? -6.633 46.531 15.219 1 94.38 471 LYS A N 1
ATOM 3740 C CA . LYS A 1 471 ? -6.738 47.719 14.414 1 94.38 471 LYS A CA 1
ATOM 3741 C C . LYS A 1 471 ? -6.793 47.406 12.922 1 94.38 471 LYS A C 1
ATOM 3743 O O . LYS A 1 471 ? -6.133 46.469 12.469 1 94.38 471 LYS A O 1
ATOM 3748 N N . SER A 1 472 ? -7.629 48.156 12.266 1 91.94 472 SER A N 1
ATOM 3749 C CA . SER A 1 472 ? -7.602 48.094 10.805 1 91.94 472 SER A CA 1
ATOM 3750 C C . SER A 1 472 ? -6.281 48.594 10.25 1 91.94 472 SER A C 1
ATOM 3752 O O . SER A 1 472 ? -5.469 49.156 10.984 1 91.94 472 SER A O 1
ATOM 3754 N N . LEU A 1 473 ? -6.094 48.375 8.977 1 87.38 473 LEU A N 1
ATOM 3755 C CA . LEU A 1 473 ? -4.848 48.812 8.359 1 87.38 473 LEU A CA 1
ATOM 3756 C C . LEU A 1 473 ? -4.719 50.344 8.398 1 87.38 473 LEU A C 1
ATOM 3758 O O . LEU A 1 473 ? -3.611 50.875 8.359 1 87.38 473 LEU A O 1
ATOM 3762 N N . ASN A 1 474 ? -5.816 51.031 8.5 1 86.75 474 ASN A N 1
ATOM 3763 C CA . ASN A 1 474 ? -5.793 52.5 8.586 1 86.75 474 ASN A CA 1
ATOM 3764 C C . ASN A 1 474 ? -5.633 52.969 10.031 1 86.75 474 ASN A C 1
ATOM 3766 O O . ASN A 1 474 ? -5.707 54.156 10.305 1 86.75 474 ASN A O 1
ATOM 3770 N N . GLY A 1 475 ? -5.598 52 10.969 1 89.75 475 GLY A N 1
ATOM 3771 C CA . GLY A 1 475 ? -5.289 52.344 12.352 1 89.75 475 GLY A CA 1
ATOM 3772 C C . GLY A 1 475 ? -6.52 52.469 13.227 1 89.75 475 GLY A C 1
ATOM 3773 O O . GLY A 1 475 ? -6.414 52.75 14.422 1 89.75 475 GLY A O 1
ATOM 3774 N N . GLU A 1 476 ? -7.625 52.25 12.664 1 93.12 476 GLU A N 1
ATOM 3775 C CA . GLU A 1 476 ? -8.852 52.344 13.445 1 93.12 476 GLU A CA 1
ATOM 3776 C C . GLU A 1 476 ? -9.109 51.094 14.242 1 93.12 476 GLU A C 1
ATOM 3778 O O . GLU A 1 476 ? -8.844 49.969 13.758 1 93.12 476 GLU A O 1
ATOM 3783 N N . GLU A 1 477 ? -9.672 51.25 15.367 1 95.5 477 GLU A N 1
ATOM 3784 C CA . GLU A 1 477 ? -9.867 50.156 16.281 1 95.5 477 GLU A CA 1
ATOM 3785 C C . GLU A 1 477 ? -11.055 49.281 15.859 1 95.5 477 GLU A C 1
ATOM 3787 O O . GLU A 1 477 ? -12.078 49.812 15.414 1 95.5 477 GLU A O 1
ATOM 3792 N N . ILE A 1 478 ? -10.906 48.062 15.969 1 97 478 ILE A N 1
ATOM 3793 C CA . ILE A 1 478 ? -11.953 47.062 15.773 1 97 478 ILE A CA 1
ATOM 3794 C C . ILE A 1 478 ? -12.023 46.156 16.984 1 97 478 ILE A C 1
ATOM 3796 O O . ILE A 1 478 ? -11.023 45.5 17.328 1 97 478 ILE A O 1
ATOM 3800 N N . GLU A 1 479 ? -13.117 46.125 17.672 1 98.31 479 GLU A N 1
ATOM 3801 C CA . GLU A 1 479 ? -13.375 45.188 18.797 1 98.31 479 GLU A CA 1
ATOM 3802 C C . GLU A 1 479 ? -14.664 44.406 18.578 1 98.31 479 GLU A C 1
ATOM 3804 O O . GLU A 1 479 ? -15.727 45 18.391 1 98.31 479 GLU A O 1
ATOM 3809 N N . ILE A 1 480 ? -14.516 43.125 18.594 1 98.44 480 ILE A N 1
ATOM 3810 C CA . ILE A 1 480 ? -15.648 42.25 18.359 1 98.44 480 ILE A CA 1
ATOM 3811 C C . ILE A 1 480 ? -15.695 41.156 19.453 1 98.44 480 ILE A C 1
ATOM 3813 O O . ILE A 1 480 ? -14.656 40.625 19.859 1 98.44 480 ILE A O 1
ATOM 3817 N N . GLU A 1 481 ? -16.875 40.875 19.969 1 98.69 481 GLU A N 1
ATOM 3818 C CA . GLU A 1 481 ? -17.125 39.719 20.812 1 98.69 481 GLU A CA 1
ATOM 3819 C C . GLU A 1 481 ? -17.828 38.625 20.047 1 98.69 481 GLU A C 1
ATOM 3821 O O . GLU A 1 481 ? -18.938 38.812 19.547 1 98.69 481 GLU A O 1
ATOM 3826 N N . GLN A 1 482 ? -17.172 37.531 19.922 1 98.75 482 GLN A N 1
ATOM 3827 C CA . GLN A 1 482 ? -17.734 36.344 19.297 1 98.75 482 GLN A CA 1
ATOM 3828 C C . GLN A 1 482 ? -18.234 35.344 20.344 1 98.75 482 GLN A C 1
ATOM 3830 O O . GLN A 1 482 ? -17.484 34.938 21.234 1 98.75 482 GLN A O 1
ATOM 3835 N N . GLN A 1 483 ? -19.469 34.969 20.297 1 98.69 483 GLN A N 1
ATOM 3836 C CA . GLN A 1 483 ? -20.078 34 21.203 1 98.69 483 GLN A CA 1
ATOM 3837 C C . GLN A 1 483 ? -20.672 32.844 20.438 1 98.69 483 GLN A C 1
ATOM 3839 O O . GLN A 1 483 ? -21.469 33.031 19.516 1 98.69 483 GLN A O 1
ATOM 3844 N N . THR A 1 484 ? -20.25 31.656 20.797 1 98.62 484 THR A N 1
ATOM 3845 C CA . THR A 1 484 ? -20.719 30.469 20.094 1 98.62 484 THR A CA 1
ATOM 3846 C C . THR A 1 484 ? -20.391 29.203 20.875 1 98.62 484 THR A C 1
ATOM 3848 O O . THR A 1 484 ? -19.547 29.219 21.766 1 98.62 484 THR A O 1
ATOM 3851 N N . ASN A 1 485 ? -21.109 28.125 20.672 1 97.75 485 ASN A N 1
ATOM 3852 C CA . ASN A 1 485 ? -20.781 26.781 21.141 1 97.75 485 ASN A CA 1
ATOM 3853 C C . ASN A 1 485 ? -20.156 25.938 20.047 1 97.75 485 ASN A C 1
ATOM 3855 O O . ASN A 1 485 ? -20.125 24.703 20.141 1 97.75 485 ASN A O 1
ATOM 3859 N N . TYR A 1 486 ? -19.688 26.594 18.953 1 98.12 486 TYR A N 1
ATOM 3860 C CA . TYR A 1 486 ? -18.953 25.906 17.891 1 98.12 486 TYR A CA 1
ATOM 3861 C C . TYR A 1 486 ? -17.797 25.109 18.469 1 98.12 486 TYR A C 1
ATOM 3863 O O . TYR A 1 486 ? -17.109 25.578 19.391 1 98.12 486 TYR A O 1
ATOM 3871 N N . PRO A 1 487 ? -17.625 23.875 18.047 1 98.19 487 PRO A N 1
ATOM 3872 C CA . PRO A 1 487 ? -18.156 23.219 16.859 1 98.19 487 PRO A CA 1
ATOM 3873 C C . PRO A 1 487 ? -19.375 22.344 17.156 1 98.19 487 PRO A C 1
ATOM 3875 O O . PRO A 1 487 ? -19.828 21.594 16.297 1 98.19 487 PRO A O 1
ATOM 3878 N N . TRP A 1 488 ? -19.906 22.375 18.406 1 98.25 488 TRP A N 1
ATOM 3879 C CA . TRP A 1 488 ? -21.016 21.531 18.812 1 98.25 488 TRP A CA 1
ATOM 3880 C C . TRP A 1 488 ? -22.344 22.078 18.266 1 98.25 488 TRP A C 1
ATOM 3882 O O . TRP A 1 488 ? -23.281 21.312 18.047 1 98.25 488 TRP A O 1
ATOM 3892 N N . ASP A 1 489 ? -22.375 23.359 18.094 1 96.94 489 ASP A N 1
ATOM 3893 C CA . ASP A 1 489 ? -23.531 24.078 17.562 1 96.94 489 ASP A CA 1
ATOM 3894 C C . ASP A 1 489 ? -23.094 25.109 16.531 1 96.94 489 ASP A C 1
ATOM 3896 O O . ASP A 1 489 ? -22.047 25.75 16.672 1 96.94 489 ASP A O 1
ATOM 3900 N N . GLY A 1 490 ? -23.953 25.391 15.469 1 97.94 490 GLY A N 1
ATOM 3901 C CA . GLY A 1 490 ? -23.578 26.219 14.344 1 97.94 490 GLY A CA 1
ATOM 3902 C C . GLY A 1 490 ? -23.984 27.672 14.508 1 97.94 490 GLY A C 1
ATOM 3903 O O . GLY A 1 490 ? -23.719 28.5 13.641 1 97.94 490 GLY A O 1
ATOM 3904 N N . LYS A 1 491 ? -24.578 27.969 15.617 1 98.31 491 LYS A N 1
ATOM 3905 C CA . LYS A 1 491 ? -24.969 29.344 15.875 1 98.31 491 LYS A CA 1
ATOM 3906 C C . LYS A 1 491 ? -23.797 30.188 16.375 1 98.31 491 LYS A C 1
ATOM 3908 O O . LYS A 1 491 ? -23.156 29.828 17.359 1 98.31 491 LYS A O 1
ATOM 3913 N N . ILE A 1 492 ? -23.5 31.266 15.703 1 98.69 492 ILE A N 1
ATOM 3914 C CA . ILE A 1 492 ? -22.406 32.188 16.031 1 98.69 492 ILE A CA 1
ATOM 3915 C C . ILE A 1 492 ? -22.953 33.625 16.141 1 98.69 492 ILE A C 1
ATOM 3917 O O . ILE A 1 492 ? -23.719 34.062 15.281 1 98.69 492 ILE A O 1
ATOM 3921 N N . THR A 1 493 ? -22.594 34.281 17.141 1 98.75 493 THR A N 1
ATOM 3922 C CA . THR A 1 493 ? -22.953 35.688 17.328 1 98.75 493 THR A CA 1
ATOM 3923 C C . THR A 1 493 ? -21.719 36.562 17.391 1 98.75 493 THR A C 1
ATOM 3925 O O . THR A 1 493 ? -20.828 36.344 18.203 1 98.75 493 THR A O 1
ATOM 3928 N N . LEU A 1 494 ? -21.625 37.531 16.531 1 98.75 494 LEU A N 1
ATOM 3929 C CA . LEU A 1 494 ? -20.609 38.562 16.562 1 98.75 494 LEU A CA 1
ATOM 3930 C C . LEU A 1 494 ? -21.188 39.906 17.031 1 98.75 494 LEU A C 1
ATOM 3932 O O . LEU A 1 494 ? -22 40.5 16.312 1 98.75 494 LEU A O 1
ATOM 3936 N N . LYS A 1 495 ? -20.797 40.312 18.125 1 98.69 495 LYS A N 1
ATOM 3937 C CA . LYS A 1 495 ? -21.219 41.625 18.641 1 98.69 495 LYS A CA 1
ATOM 3938 C C . LYS A 1 495 ? -20.125 42.688 18.422 1 98.69 495 LYS A C 1
ATOM 3940 O O . LYS A 1 495 ? -18.984 42.5 18.859 1 98.69 495 LYS A O 1
ATOM 3945 N N . ILE A 1 496 ? -20.5 43.781 17.828 1 98.19 496 ILE A N 1
ATOM 3946 C CA . ILE A 1 496 ? -19.547 44.844 17.578 1 98.19 496 ILE A CA 1
ATOM 3947 C C . ILE A 1 496 ? -19.406 45.719 18.828 1 98.19 496 ILE A C 1
ATOM 3949 O O . ILE A 1 496 ? -20.406 46.25 19.328 1 98.19 496 ILE A O 1
ATOM 3953 N N . VAL A 1 497 ? -18.266 45.812 19.328 1 98.38 497 VAL A N 1
ATOM 3954 C CA . VAL A 1 497 ? -17.969 46.625 20.5 1 98.38 497 VAL A CA 1
ATOM 3955 C C . VAL A 1 497 ? -17.391 47.969 20.047 1 98.38 497 VAL A C 1
ATOM 3957 O O . VAL A 1 497 ? -17.766 49.031 20.578 1 98.38 497 VAL A O 1
ATOM 3960 N N . LYS A 1 498 ? -16.422 47.906 19.109 1 96.81 498 LYS A N 1
ATOM 3961 C CA . LYS A 1 498 ? -15.852 49.094 18.453 1 96.81 498 LYS A CA 1
ATOM 3962 C C . LYS A 1 498 ? -15.648 48.844 16.969 1 96.81 498 LYS A C 1
ATOM 3964 O O . LYS A 1 498 ? -15.258 47.75 16.562 1 96.81 498 LYS A O 1
ATOM 3969 N N . ALA A 1 499 ? -15.992 49.812 16.188 1 94.12 499 ALA A N 1
ATOM 3970 C CA . ALA A 1 499 ? -15.773 49.75 14.742 1 94.12 499 ALA A CA 1
ATOM 3971 C C . ALA A 1 499 ? -15.336 51.094 14.195 1 94.12 499 ALA A C 1
ATOM 3973 O O . ALA A 1 499 ? -15.594 52.125 14.805 1 94.12 499 ALA A O 1
ATOM 3974 N N . PRO A 1 500 ? -14.688 50.969 13.07 1 90.5 500 PRO A N 1
ATOM 3975 C CA . PRO A 1 500 ? -14.359 52.219 12.406 1 90.5 500 PRO A CA 1
ATOM 3976 C C . PRO A 1 500 ? -15.594 53.062 12.094 1 90.5 500 PRO A C 1
ATOM 3978 O O . PRO A 1 500 ? -16.688 52.531 11.93 1 90.5 500 PRO A O 1
ATOM 3981 N N . LYS A 1 501 ? -15.352 54.344 11.875 1 88.56 501 LYS A N 1
ATOM 3982 C CA . LYS A 1 501 ? -16.453 55.281 11.664 1 88.56 501 LYS A CA 1
ATOM 3983 C C . LYS A 1 501 ? -17.047 55.125 10.273 1 88.56 501 LYS A C 1
ATOM 3985 O O . LYS A 1 501 ? -18.25 55.312 10.078 1 88.56 501 LYS A O 1
ATOM 3990 N N . ASP A 1 502 ? -16.203 54.812 9.344 1 88.81 502 ASP A N 1
ATOM 3991 C CA . ASP A 1 502 ? -16.656 54.719 7.957 1 88.81 502 ASP A CA 1
ATOM 3992 C C . ASP A 1 502 ? -17.078 53.281 7.609 1 88.81 502 ASP A C 1
ATOM 3994 O O . ASP A 1 502 ? -16.984 52.375 8.438 1 88.81 502 ASP A O 1
ATOM 3998 N N . LEU A 1 503 ? -17.562 53.156 6.441 1 88.75 503 LEU A N 1
ATOM 3999 C CA . LEU A 1 503 ? -17.984 51.844 5.918 1 88.75 503 LEU A CA 1
ATOM 4000 C C . LEU A 1 503 ? -16.844 50.844 6.023 1 88.75 503 LEU A C 1
ATOM 4002 O O . LEU A 1 503 ? -15.703 51.156 5.672 1 88.75 503 LEU A O 1
ATOM 4006 N N . GLN A 1 504 ? -17.188 49.688 6.629 1 91.69 504 GLN A N 1
ATOM 4007 C CA . GLN A 1 504 ? -16.219 48.594 6.789 1 91.69 504 GLN A CA 1
ATOM 4008 C C . GLN A 1 504 ? -16.781 47.281 6.297 1 91.69 504 GLN A C 1
ATOM 4010 O O . GLN A 1 504 ? -17.953 46.969 6.551 1 91.69 504 GLN A O 1
ATOM 4015 N N . ASN A 1 505 ? -15.977 46.562 5.531 1 96.06 505 ASN A N 1
ATOM 4016 C CA . ASN A 1 505 ? -16.344 45.219 5.117 1 96.06 505 ASN A CA 1
ATOM 4017 C C . ASN A 1 505 ? -15.961 44.188 6.172 1 96.06 505 ASN A C 1
ATOM 4019 O O . ASN A 1 505 ? -14.844 44.219 6.703 1 96.06 505 ASN A O 1
ATOM 4023 N N . PHE A 1 506 ? -16.891 43.344 6.523 1 97.69 506 PHE A N 1
ATOM 4024 C CA . PHE A 1 506 ? -16.609 42.094 7.219 1 97.69 506 PHE A CA 1
ATOM 4025 C C . PHE A 1 506 ? -16.812 40.906 6.293 1 97.69 506 PHE A C 1
ATOM 4027 O O . PHE A 1 506 ? -17.859 40.781 5.656 1 97.69 506 PHE A O 1
ATOM 4034 N N . PHE A 1 507 ? -15.789 40.125 6.121 1 98.5 507 PHE A N 1
ATOM 4035 C CA . PHE A 1 507 ? -15.844 38.906 5.344 1 98.5 507 PHE A CA 1
ATOM 4036 C C . PHE A 1 507 ? -16.031 37.688 6.258 1 98.5 507 PHE A C 1
ATOM 4038 O O . PHE A 1 507 ? -15.133 37.344 7.023 1 98.5 507 PHE A O 1
ATOM 4045 N N . LEU A 1 508 ? -17.172 37.062 6.258 1 98.69 508 LEU A N 1
ATOM 4046 C CA . LEU A 1 508 ? -17.5 35.906 7.098 1 98.69 508 LEU A CA 1
ATOM 4047 C C . LEU A 1 508 ? -17.359 34.594 6.328 1 98.69 508 LEU A C 1
ATOM 4049 O O . LEU A 1 508 ? -18.016 34.406 5.301 1 98.69 508 LEU A O 1
ATOM 4053 N N . ARG A 1 509 ? -16.547 33.719 6.801 1 98.81 509 ARG A N 1
ATOM 4054 C CA . ARG A 1 509 ? -16.375 32.438 6.117 1 98.81 509 ARG A CA 1
ATOM 4055 C C . ARG A 1 509 ? -17.641 31.609 6.215 1 98.81 509 ARG A C 1
ATOM 4057 O O . ARG A 1 509 ? -18.188 31.438 7.301 1 98.81 509 ARG A O 1
ATOM 4064 N N . ILE A 1 510 ? -18.078 31.156 5.105 1 98.69 510 ILE A N 1
ATOM 4065 C CA . ILE A 1 510 ? -19.078 30.094 5.051 1 98.69 510 ILE A CA 1
ATOM 4066 C C . ILE A 1 510 ? -18.391 28.766 4.809 1 98.69 510 ILE A C 1
ATOM 4068 O O . ILE A 1 510 ? -17.938 28.484 3.693 1 98.69 510 ILE A O 1
ATOM 4072 N N . PRO A 1 511 ? -18.281 27.922 5.863 1 98.44 511 PRO A N 1
ATOM 4073 C CA . PRO A 1 511 ? -17.562 26.672 5.676 1 98.44 511 PRO A CA 1
ATOM 4074 C C . PRO A 1 511 ? -18.078 25.859 4.488 1 98.44 511 PRO A C 1
ATOM 4076 O O . PRO A 1 511 ? -19.281 25.844 4.227 1 98.44 511 PRO A O 1
ATOM 4079 N N . GLY A 1 512 ? -17.125 25.203 3.812 1 97.81 512 GLY A N 1
ATOM 4080 C CA . GLY A 1 512 ? -17.469 24.422 2.643 1 97.81 512 GLY A CA 1
ATOM 4081 C C . GLY A 1 512 ? -18.484 23.328 2.943 1 97.81 512 GLY A C 1
ATOM 4082 O O . GLY A 1 512 ? -19.297 22.969 2.086 1 97.81 512 GLY A O 1
ATOM 4083 N N . TRP A 1 513 ? -18.516 22.766 4.086 1 96.94 513 TRP A N 1
ATOM 4084 C CA . TRP A 1 513 ? -19.422 21.688 4.465 1 96.94 513 TRP A CA 1
ATOM 4085 C C . TRP A 1 513 ? -20.812 22.234 4.801 1 96.94 513 TRP A C 1
ATOM 4087 O O . TRP A 1 513 ? -21.766 21.469 4.91 1 96.94 513 TRP A O 1
ATOM 4097 N N . SER A 1 514 ? -20.953 23.531 5.043 1 96.94 514 SER A N 1
ATOM 4098 C CA . SER A 1 514 ? -22.203 24.109 5.512 1 96.94 514 SER A CA 1
ATOM 4099 C C . SER A 1 514 ? -23.172 24.344 4.359 1 96.94 514 SER A C 1
ATOM 4101 O O . SER A 1 514 ? -22.812 25 3.375 1 96.94 514 SER A O 1
ATOM 4103 N N . GLN A 1 515 ? -24.328 23.812 4.5 1 95 515 GLN A N 1
ATOM 4104 C CA . GLN A 1 515 ? -25.406 24.062 3.553 1 95 515 GLN A CA 1
ATOM 4105 C C . GLN A 1 515 ? -26.562 24.828 4.219 1 95 515 GLN A C 1
ATOM 4107 O O . GLN A 1 515 ? -26.828 24.625 5.402 1 95 515 GLN A O 1
ATOM 4112 N N . ASN A 1 516 ? -27.156 25.75 3.514 1 95.69 516 ASN A N 1
ATOM 4113 C CA . ASN A 1 516 ? -28.312 26.516 3.971 1 95.69 516 ASN A CA 1
ATOM 4114 C C . ASN A 1 516 ? -27.984 27.406 5.16 1 95.69 516 ASN A C 1
ATOM 4116 O O . ASN A 1 516 ? -28.75 27.484 6.121 1 95.69 516 ASN A O 1
ATOM 4120 N N . ALA A 1 517 ? -26.844 27.984 5.137 1 97.75 517 ALA A N 1
ATOM 4121 C CA . ALA A 1 517 ? -26.453 28.938 6.176 1 97.75 517 ALA A CA 1
ATOM 4122 C C . ALA A 1 517 ? -27.359 30.156 6.176 1 97.75 517 ALA A C 1
ATOM 4124 O O . ALA A 1 517 ? -27.844 30.562 5.125 1 97.75 517 ALA A O 1
ATOM 4125 N N . GLU A 1 518 ? -27.625 30.703 7.336 1 97.5 518 GLU A N 1
ATOM 4126 C CA . GLU A 1 518 ? -28.406 31.938 7.492 1 97.5 518 GLU A CA 1
ATOM 4127 C C . GLU A 1 518 ? -27.625 33 8.25 1 97.5 518 GLU A C 1
ATOM 4129 O O . GLU A 1 518 ? -26.922 32.688 9.227 1 97.5 518 GLU A O 1
ATOM 4134 N N . ILE A 1 519 ? -27.766 34.219 7.82 1 98.06 519 ILE A N 1
ATOM 4135 C CA . ILE A 1 519 ? -27.078 35.344 8.469 1 98.06 519 ILE A CA 1
ATOM 4136 C C . ILE A 1 519 ? -28.078 36.438 8.758 1 98.06 519 ILE A C 1
ATOM 4138 O O . ILE A 1 519 ? -28.906 36.781 7.906 1 98.06 519 ILE A O 1
ATOM 4142 N N . LEU A 1 520 ? -28.062 36.969 9.93 1 98.06 520 LEU A N 1
ATOM 4143 C CA . LEU A 1 520 ? -28.891 38.125 10.359 1 98.06 520 LEU A CA 1
ATOM 4144 C C . LEU A 1 520 ? -28.016 39.25 10.844 1 98.06 520 LEU A C 1
ATOM 4146 O O . LEU A 1 520 ? -26.984 39.031 11.492 1 98.06 520 LEU A O 1
ATOM 4150 N N . ILE A 1 521 ? -28.391 40.438 10.586 1 97.94 521 ILE A N 1
ATOM 4151 C CA . ILE A 1 521 ? -27.828 41.656 11.164 1 97.94 521 ILE A CA 1
ATOM 4152 C C . ILE A 1 521 ? -28.906 42.375 11.977 1 97.94 521 ILE A C 1
ATOM 4154 O O . ILE A 1 521 ? -29.922 42.812 11.422 1 97.94 521 ILE A O 1
ATOM 4158 N N . ASN A 1 522 ? -28.703 42.438 13.203 1 97.69 522 ASN A N 1
ATOM 4159 C CA . ASN A 1 522 ? -29.672 43.031 14.109 1 97.69 522 ASN A CA 1
ATOM 4160 C C . ASN A 1 522 ? -31.062 42.438 13.922 1 97.69 522 ASN A C 1
ATOM 4162 O O . ASN A 1 522 ? -32.031 43.156 13.719 1 97.69 522 ASN A O 1
ATOM 4166 N N . ASN A 1 523 ? -31.047 41.156 13.875 1 96.12 523 ASN A N 1
ATOM 4167 C CA . ASN A 1 523 ? -32.25 40.344 13.852 1 96.12 523 ASN A CA 1
ATOM 4168 C C . ASN A 1 523 ? -32.969 40.406 12.5 1 96.12 523 ASN A C 1
ATOM 4170 O O . ASN A 1 523 ? -34.125 39.969 12.375 1 96.12 523 ASN A O 1
ATOM 4174 N N . SER A 1 524 ? -32.344 41 11.531 1 96.69 524 SER A N 1
ATOM 4175 C CA . SER A 1 524 ? -32.906 41.031 10.188 1 96.69 524 SER A CA 1
ATOM 4176 C C . SER A 1 524 ? -32.094 40.188 9.227 1 96.69 524 SER A C 1
ATOM 4178 O O . SER A 1 524 ? -30.875 40.375 9.094 1 96.69 524 SER A O 1
ATOM 4180 N N . LYS A 1 525 ? -32.75 39.344 8.586 1 96 525 LYS A N 1
ATOM 4181 C CA . LYS A 1 525 ? -32.094 38.5 7.617 1 96 525 LYS A CA 1
ATOM 4182 C C . LYS A 1 525 ? -31.5 39.312 6.465 1 96 525 LYS A C 1
ATOM 4184 O O . LYS A 1 525 ? -32.125 40.25 5.988 1 96 525 LYS A O 1
ATOM 4189 N N . ILE A 1 526 ? -30.375 38.938 6.098 1 94.81 526 ILE A N 1
ATOM 4190 C CA . ILE A 1 526 ? -29.797 39.656 4.969 1 94.81 526 ILE A CA 1
ATOM 4191 C C . ILE A 1 526 ? -30.328 39.094 3.66 1 94.81 526 ILE A C 1
ATOM 4193 O O . ILE A 1 526 ? -30.859 37.969 3.635 1 94.81 526 ILE A O 1
ATOM 4197 N N . ASN A 1 527 ? -30.141 39.812 2.516 1 90.44 527 ASN A N 1
ATOM 4198 C CA . ASN A 1 527 ? -30.641 39.406 1.209 1 90.44 527 ASN A CA 1
ATOM 4199 C C . ASN A 1 527 ? -29.516 38.844 0.34 1 90.44 527 ASN A C 1
ATOM 4201 O O . ASN A 1 527 ? -29.797 38.219 -0.686 1 90.44 527 ASN A O 1
ATOM 4205 N N . ASP A 1 528 ? -28.375 38.906 0.771 1 92.81 528 ASP A N 1
ATOM 4206 C CA . ASP A 1 528 ? -27.234 38.438 -0.027 1 92.81 528 ASP A CA 1
ATOM 4207 C C . ASP A 1 528 ? -27.266 36.938 -0.218 1 92.81 528 ASP A C 1
ATOM 4209 O O . ASP A 1 528 ? -27.781 36.188 0.639 1 92.81 528 ASP A O 1
ATOM 4213 N N . LYS A 1 529 ? -26.766 36.531 -1.31 1 94.62 529 LYS A N 1
ATOM 4214 C CA . LYS A 1 529 ? -26.594 35.125 -1.547 1 94.62 529 LYS A CA 1
ATOM 4215 C C . LYS A 1 529 ? -25.469 34.531 -0.691 1 94.62 529 LYS A C 1
ATOM 4217 O O . LYS A 1 529 ? -24.375 35.094 -0.65 1 94.62 529 LYS A O 1
ATOM 4222 N N . ILE A 1 530 ? -25.766 33.5 0.049 1 96.81 530 ILE A N 1
ATOM 4223 C CA . ILE A 1 530 ? -24.781 32.812 0.886 1 96.81 530 ILE A CA 1
ATOM 4224 C C . ILE A 1 530 ? -24.281 31.578 0.163 1 96.81 530 ILE A C 1
ATOM 4226 O O . ILE A 1 530 ? -25.062 30.688 -0.186 1 96.81 530 ILE A O 1
ATOM 4230 N N . VAL A 1 531 ? -22.984 31.516 -0.179 1 97.38 531 VAL A N 1
ATOM 4231 C CA . VAL A 1 531 ? -22.391 30.438 -0.943 1 97.38 531 VAL A CA 1
ATOM 4232 C C . VAL A 1 531 ? -21.391 29.672 -0.067 1 97.38 531 VAL A C 1
ATOM 4234 O O . VAL A 1 531 ? -20.469 30.266 0.484 1 97.38 531 VAL A O 1
ATOM 4237 N N . SER A 1 532 ? -21.578 28.328 0.065 1 97.31 532 SER A N 1
ATOM 4238 C CA . SER A 1 532 ? -20.672 27.484 0.831 1 97.31 532 SER A CA 1
ATOM 4239 C C . SER A 1 532 ? -19.266 27.531 0.266 1 97.31 532 SER A C 1
ATOM 4241 O O . SER A 1 532 ? -19.078 27.578 -0.952 1 97.31 532 SER A O 1
ATOM 4243 N N . GLY A 1 533 ? -18.297 27.547 1.184 1 97.5 533 GLY A N 1
ATOM 4244 C CA . GLY A 1 533 ? -16.891 27.484 0.784 1 97.5 533 GLY A CA 1
ATOM 4245 C C . GLY A 1 533 ? -16.359 28.828 0.288 1 97.5 533 GLY A C 1
ATOM 4246 O O . GLY A 1 533 ? -15.383 28.859 -0.46 1 97.5 533 GLY A O 1
ATOM 4247 N N . THR A 1 534 ? -17.016 29.875 0.604 1 98.44 534 THR A N 1
ATOM 4248 C CA . THR A 1 534 ? -16.594 31.219 0.23 1 98.44 534 THR A CA 1
ATOM 4249 C C . THR A 1 534 ? -16.703 32.188 1.42 1 98.44 534 THR A C 1
ATOM 4251 O O . THR A 1 534 ? -17.14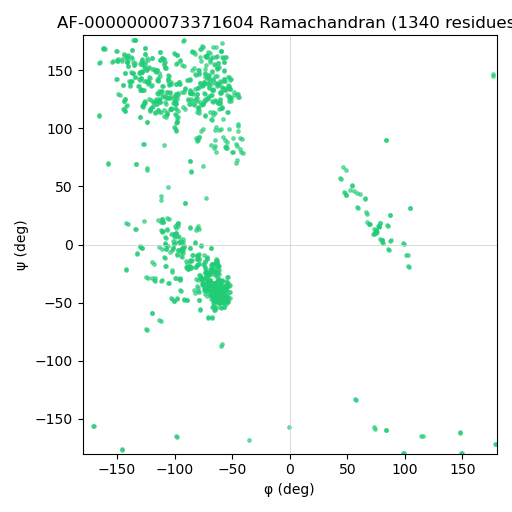1 31.781 2.5 1 98.44 534 THR A O 1
ATOM 4254 N N . TYR A 1 535 ? -16.281 33.406 1.255 1 98.56 535 TYR A N 1
ATOM 4255 C CA . TYR A 1 535 ? -16.516 34.469 2.217 1 98.56 535 TYR A CA 1
ATOM 4256 C C . TYR A 1 535 ? -17.719 35.312 1.812 1 98.56 535 TYR A C 1
ATOM 4258 O O . TYR A 1 535 ? -17.828 35.75 0.663 1 98.56 535 TYR A O 1
ATOM 4266 N N . LEU A 1 536 ? -18.609 35.531 2.721 1 98.31 536 LEU A N 1
ATOM 4267 C CA . LEU A 1 536 ? -19.688 36.5 2.537 1 98.31 536 LEU A CA 1
ATOM 4268 C C . LEU A 1 536 ? -19.234 37.906 2.924 1 98.31 536 LEU A C 1
ATOM 4270 O O . LEU A 1 536 ? -18.781 38.125 4.043 1 98.31 536 LEU A O 1
ATOM 4274 N N . LYS A 1 537 ? -19.359 38.844 2.066 1 97.75 537 LYS A N 1
ATOM 4275 C CA . LYS A 1 537 ? -18.969 40.219 2.312 1 97.75 537 LYS A CA 1
ATOM 4276 C C . LYS A 1 537 ? -20.156 41.031 2.844 1 97.75 537 LYS A C 1
ATOM 4278 O O . LYS A 1 537 ? -21.203 41.094 2.197 1 97.75 537 LYS A O 1
ATOM 4283 N N . LEU A 1 538 ? -20.031 41.531 4 1 97.38 538 LEU A N 1
ATOM 4284 C CA . LEU A 1 538 ? -21 42.469 4.574 1 97.38 538 LEU A CA 1
ATOM 4285 C C . LEU A 1 538 ? -20.406 43.875 4.645 1 97.38 538 LEU A C 1
ATOM 4287 O O . LEU A 1 538 ? -19.391 44.094 5.32 1 97.38 538 LEU A O 1
ATOM 4291 N N . ASN A 1 539 ? -20.938 44.75 3.953 1 95.5 539 ASN A N 1
ATOM 4292 C CA . ASN A 1 539 ? -20.484 46.156 3.932 1 95.5 539 ASN A CA 1
ATOM 4293 C C . ASN A 1 539 ? -21.484 47.062 4.629 1 95.5 539 ASN A C 1
ATOM 4295 O O . ASN A 1 539 ? -22.562 47.344 4.09 1 95.5 539 ASN A O 1
ATOM 4299 N N . GLN A 1 540 ? -21.094 47.594 5.797 1 93.5 540 GLN A N 1
ATOM 4300 C CA . GLN A 1 540 ? -21.969 48.469 6.586 1 93.5 540 GLN A CA 1
ATOM 4301 C C . GLN A 1 540 ? -21.172 49.469 7.383 1 93.5 540 GLN A C 1
ATOM 4303 O O . GLN A 1 540 ? -19.953 49.344 7.535 1 93.5 540 GLN A O 1
ATOM 4308 N N . LYS A 1 541 ? -21.844 50.531 7.754 1 95.5 541 LYS A N 1
ATOM 4309 C CA . LYS A 1 541 ? -21.344 51.375 8.828 1 95.5 541 LYS A CA 1
ATOM 4310 C C . LYS A 1 541 ? -21.672 50.781 10.195 1 95.5 541 LYS A C 1
ATOM 4312 O O . LYS A 1 541 ? -22.688 51.125 10.797 1 95.5 541 LYS A O 1
ATOM 4317 N N . TRP A 1 542 ? -20.781 50.031 10.617 1 96.56 542 TRP A N 1
ATOM 4318 C CA . TRP A 1 542 ? -21.016 49.312 11.867 1 96.56 542 TRP A CA 1
ATOM 4319 C C . TRP A 1 542 ? -21 50.25 13.062 1 96.56 542 TRP A C 1
ATOM 4321 O O . TRP A 1 542 ? -20.203 51.188 13.102 1 96.56 542 TRP A O 1
ATOM 4331 N N . LYS A 1 543 ? -21.828 50.031 14.039 1 95.56 543 LYS A N 1
ATOM 4332 C CA . LYS A 1 543 ? -21.906 50.781 15.289 1 95.56 543 LYS A CA 1
ATOM 4333 C C . LYS A 1 543 ? -21.797 49.844 16.5 1 95.56 543 LYS A C 1
ATOM 4335 O O . LYS A 1 543 ? -22.109 48.656 16.406 1 95.56 543 LYS A O 1
ATOM 4340 N N . LYS A 1 544 ? -21.359 50.469 17.562 1 96.94 544 LYS A N 1
ATOM 4341 C CA . LYS A 1 544 ? -21.375 49.75 18.812 1 96.94 544 LYS A CA 1
ATOM 4342 C C . LYS A 1 544 ? -22.766 49.156 19.078 1 96.94 544 LYS A C 1
ATOM 4344 O O . LYS A 1 544 ? -23.766 49.844 18.984 1 96.94 544 LYS A O 1
ATOM 4349 N N . GLY A 1 545 ? -22.797 47.844 19.328 1 97.12 545 GLY A N 1
ATOM 4350 C CA . GLY A 1 545 ? -24.062 47.188 19.656 1 97.12 545 GLY A CA 1
ATOM 4351 C C . GLY A 1 545 ? -24.641 46.406 18.5 1 97.12 545 GLY A C 1
ATOM 4352 O O . GLY A 1 545 ? -25.516 45.562 18.688 1 97.12 545 GLY A O 1
ATOM 4353 N N . ASP A 1 546 ? -24.172 46.719 17.234 1 98 546 ASP A N 1
ATOM 4354 C CA . ASP A 1 546 ? -24.625 45.906 16.109 1 98 546 ASP A CA 1
ATOM 4355 C C . ASP A 1 546 ? -24.281 44.438 16.344 1 98 546 ASP A C 1
ATOM 4357 O O . ASP A 1 546 ? -23.266 44.094 16.953 1 98 546 ASP A O 1
ATOM 4361 N N . VAL A 1 547 ? -25.172 43.562 15.945 1 98.56 547 VAL A N 1
ATOM 4362 C CA . VAL A 1 547 ? -25 42.125 16.141 1 98.56 547 VAL A CA 1
ATOM 4363 C C . VAL A 1 547 ? -25.172 41.406 14.805 1 98.56 547 VAL A C 1
ATOM 4365 O O . VAL A 1 547 ? -26.156 41.625 14.094 1 98.56 547 VAL A O 1
ATOM 4368 N N . ILE A 1 548 ? -24.188 40.688 14.398 1 98.62 548 ILE A N 1
ATOM 4369 C CA . ILE A 1 548 ? -24.281 39.75 13.281 1 98.62 548 ILE A CA 1
ATOM 4370 C C . ILE A 1 548 ? -24.5 38.312 13.812 1 98.62 548 ILE A C 1
ATOM 4372 O O . ILE A 1 548 ? -23.734 37.844 14.656 1 98.62 548 ILE A O 1
ATOM 4376 N N . GLU A 1 549 ? -25.484 37.656 13.391 1 98.62 549 GLU A N 1
ATOM 4377 C CA . GLU A 1 549 ? -25.75 36.25 13.758 1 98.62 549 GLU A CA 1
ATOM 4378 C C . GLU A 1 549 ? -25.609 35.344 12.555 1 98.62 549 GLU A C 1
ATOM 4380 O O . GLU A 1 549 ? -26.172 35.594 11.492 1 98.62 549 GLU A O 1
ATOM 4385 N N . LEU A 1 550 ? -24.781 34.375 12.688 1 98.5 550 LEU A N 1
ATOM 4386 C CA . LEU A 1 550 ? -24.672 33.281 11.719 1 98.5 550 LEU A CA 1
ATOM 4387 C C . LEU A 1 550 ? -25.281 32 12.258 1 98.5 550 LEU A C 1
ATOM 4389 O O . LEU A 1 550 ? -25.141 31.703 13.453 1 98.5 550 LEU A O 1
ATOM 4393 N N . ASN A 1 551 ? -25.906 31.266 11.445 1 98.12 551 ASN A N 1
ATOM 4394 C CA . ASN A 1 551 ? -26.391 29.922 11.758 1 98.12 551 ASN A CA 1
ATOM 4395 C C . ASN A 1 551 ? -25.969 28.922 10.68 1 98.12 551 ASN A C 1
ATOM 4397 O O . ASN A 1 551 ? -26.469 28.984 9.555 1 98.12 551 ASN A O 1
ATOM 4401 N N . PHE A 1 552 ? -25.078 28.062 11 1 98.31 552 PHE A N 1
ATOM 4402 C CA . PHE A 1 552 ? -24.656 26.953 10.141 1 98.31 552 PHE A CA 1
ATOM 4403 C C . PHE A 1 552 ? -25.328 25.656 10.555 1 98.31 552 PHE A C 1
ATOM 4405 O O . PHE A 1 552 ? -24.891 25 11.492 1 98.31 552 PHE A O 1
ATOM 4412 N N . PRO A 1 553 ? -26.375 25.25 9.867 1 97.38 553 PRO A N 1
ATOM 4413 C CA . PRO A 1 553 ? -26.922 23.922 10.188 1 97.38 553 PRO A CA 1
ATOM 4414 C C . PRO A 1 553 ? -25.859 22.828 10.141 1 97.38 553 PRO A C 1
ATOM 4416 O O . PRO A 1 553 ? -25.031 22.812 9.234 1 97.38 553 PRO A O 1
ATOM 4419 N N . MET A 1 554 ? -25.859 21.938 11.141 1 96.69 554 MET A N 1
ATOM 4420 C CA . MET A 1 554 ? -24.859 20.859 11.234 1 96.69 554 MET A CA 1
ATOM 4421 C C . MET A 1 554 ? -25.531 19.5 11.32 1 96.69 554 MET A C 1
ATOM 4423 O O . MET A 1 554 ? -25.359 18.781 12.312 1 96.69 554 MET A O 1
ATOM 4427 N N . PRO A 1 555 ? -26.234 19.078 10.305 1 96.62 555 PRO A N 1
ATOM 4428 C CA . PRO A 1 555 ? -26.75 17.703 10.328 1 96.62 555 PRO A CA 1
ATOM 4429 C C . PRO A 1 555 ? -25.625 16.656 10.344 1 96.62 555 PRO A C 1
ATOM 4431 O O . PRO A 1 555 ? -24.5 16.953 9.922 1 96.62 555 PRO A O 1
ATOM 4434 N N . VAL A 1 556 ? -25.922 15.461 10.945 1 98.06 556 VAL A N 1
ATOM 4435 C CA . VAL A 1 556 ? -25 14.344 10.789 1 98.06 556 VAL A CA 1
ATOM 4436 C C . VAL A 1 556 ? -24.938 13.914 9.328 1 98.06 556 VAL A C 1
ATOM 4438 O O . VAL A 1 556 ? -25.984 13.68 8.703 1 98.06 556 VAL A O 1
ATOM 4441 N N . GLU A 1 557 ? -23.734 13.906 8.773 1 97.25 557 GLU A N 1
ATOM 4442 C CA . GLU A 1 557 ? -23.547 13.531 7.371 1 97.25 557 GLU A CA 1
ATOM 4443 C C . GLU A 1 557 ? -22.781 12.227 7.246 1 97.25 557 GLU A C 1
ATOM 4445 O O . GLU A 1 557 ? -21.781 12.016 7.938 1 97.25 557 GLU A O 1
ATOM 4450 N N . LEU A 1 558 ? -23.297 11.312 6.449 1 97.56 558 LEU A N 1
ATOM 4451 C CA . LEU A 1 558 ? -22.562 10.125 6.039 1 97.56 558 LEU A CA 1
ATOM 4452 C C . LEU A 1 558 ? -21.719 10.406 4.789 1 97.56 558 LEU A C 1
ATOM 4454 O O . LEU A 1 558 ? -22.266 10.812 3.76 1 97.56 558 LEU A O 1
ATOM 4458 N N . MET A 1 559 ? -20.406 10.211 4.938 1 97.88 559 MET A N 1
ATOM 4459 C CA . MET A 1 559 ? -19.484 10.594 3.881 1 97.88 559 MET A CA 1
ATOM 4460 C C . MET A 1 559 ? -18.969 9.367 3.135 1 97.88 559 MET A C 1
ATOM 4462 O O . MET A 1 559 ? -18.766 8.305 3.734 1 97.88 559 MET A O 1
ATOM 4466 N N . GLU A 1 560 ? -18.734 9.453 1.881 1 95.81 560 GLU A N 1
ATOM 4467 C CA . GLU A 1 560 ? -18.062 8.453 1.057 1 95.81 560 GLU A CA 1
ATOM 4468 C C . GLU A 1 560 ? -16.797 9.039 0.419 1 95.81 560 GLU A C 1
ATOM 4470 O O . GLU A 1 560 ? -16.625 10.258 0.372 1 95.81 560 GLU A O 1
ATOM 4475 N N . ALA A 1 561 ? -15.914 8.227 -0.01 1 96.88 561 ALA A N 1
ATOM 4476 C CA . ALA A 1 561 ? -14.68 8.641 -0.666 1 96.88 561 ALA A CA 1
ATOM 4477 C C . ALA A 1 561 ? -14.703 8.289 -2.152 1 96.88 561 ALA A C 1
ATOM 4479 O O . ALA A 1 561 ? -15.5 7.457 -2.588 1 96.88 561 ALA A O 1
ATOM 4480 N N . ASN A 1 562 ? -13.805 9 -2.955 1 96.19 562 ASN A N 1
ATOM 4481 C CA . ASN A 1 562 ? -13.508 8.562 -4.316 1 96.19 562 ASN A CA 1
ATOM 4482 C C . ASN A 1 562 ? -13.258 7.062 -4.379 1 96.19 562 ASN A C 1
ATOM 4484 O O . ASN A 1 562 ? -12.508 6.516 -3.572 1 96.19 562 ASN A O 1
ATOM 4488 N N . PRO A 1 563 ? -13.945 6.371 -5.305 1 94.5 563 PRO A N 1
ATOM 4489 C CA . PRO A 1 563 ? -13.844 4.914 -5.355 1 94.5 563 PRO A CA 1
ATOM 4490 C C . PRO A 1 563 ? -12.43 4.434 -5.664 1 94.5 563 PRO A C 1
ATOM 4492 O O . PRO A 1 563 ? -12.125 3.248 -5.496 1 94.5 563 PRO A O 1
ATOM 4495 N N . LEU A 1 564 ? -11.547 5.301 -6.145 1 96.31 564 LEU A N 1
ATOM 4496 C CA . LEU A 1 564 ? -10.156 4.938 -6.395 1 96.31 564 LEU A CA 1
ATOM 4497 C C . LEU A 1 564 ? -9.383 4.793 -5.086 1 96.31 564 LEU A C 1
ATOM 4499 O O . LEU A 1 564 ? -8.281 4.246 -5.066 1 96.31 564 LEU A O 1
ATOM 4503 N N . VAL A 1 565 ? -9.961 5.301 -3.992 1 98.12 565 VAL A N 1
ATOM 4504 C CA . VAL A 1 565 ? -9.438 4.949 -2.672 1 98.12 565 VAL A CA 1
ATOM 4505 C C . VAL A 1 565 ? -9.961 3.572 -2.262 1 98.12 565 VAL A C 1
ATOM 4507 O O . VAL A 1 565 ? -10.938 3.467 -1.518 1 98.12 565 VAL A O 1
ATOM 4510 N N . GLU A 1 566 ? -9.227 2.58 -2.623 1 97.75 566 GLU A N 1
ATOM 4511 C CA . GLU A 1 566 ? -9.703 1.21 -2.467 1 97.75 566 GLU A CA 1
ATOM 4512 C C . GLU A 1 566 ? -9.93 0.869 -0.997 1 97.75 566 GLU A C 1
ATOM 4514 O O . GLU A 1 566 ? -10.844 0.107 -0.667 1 97.75 566 GLU A O 1
ATOM 4519 N N . GLU A 1 567 ? -9.172 1.421 -0.125 1 98.25 567 GLU A N 1
ATOM 4520 C CA . GLU A 1 567 ? -9.141 1.037 1.283 1 98.25 567 GLU A CA 1
ATOM 4521 C C . GLU A 1 567 ? -10.445 1.398 1.985 1 98.25 567 GLU A C 1
ATOM 4523 O O . GLU A 1 567 ? -10.742 0.887 3.068 1 98.25 567 GLU A O 1
ATOM 4528 N N . VAL A 1 568 ? -11.242 2.293 1.358 1 98.19 568 VAL A N 1
ATOM 4529 C CA . VAL A 1 568 ? -12.469 2.672 2.041 1 98.19 568 VAL A CA 1
ATOM 4530 C C . VAL A 1 568 ? -13.641 2.641 1.057 1 98.19 568 VAL A C 1
ATOM 4532 O O . VAL A 1 568 ? -14.695 3.229 1.313 1 98.19 568 VAL A O 1
ATOM 4535 N N . LYS A 1 569 ? -13.43 2.033 -0.122 1 96.25 569 LYS A N 1
ATOM 4536 C CA . LYS A 1 569 ? -14.516 1.878 -1.085 1 96.25 569 LYS A CA 1
ATOM 4537 C C . LYS A 1 569 ? -15.695 1.127 -0.47 1 96.25 569 LYS A C 1
ATOM 4539 O O . LYS A 1 569 ? -15.5 0.131 0.23 1 96.25 569 LYS A O 1
ATOM 4544 N N . ASN A 1 570 ? -16.891 1.641 -0.666 1 95.12 570 ASN A N 1
ATOM 4545 C CA . ASN A 1 570 ? -18.125 1.053 -0.172 1 95.12 570 ASN A CA 1
ATOM 4546 C C . ASN A 1 570 ? -18.219 1.137 1.35 1 95.12 570 ASN A C 1
ATOM 4548 O O . ASN A 1 570 ? -18.906 0.333 1.978 1 95.12 570 ASN A O 1
ATOM 4552 N N . GLN A 1 571 ? -17.469 1.958 2.006 1 97.25 571 GLN A N 1
ATOM 4553 C CA . GLN A 1 571 ? -17.578 2.273 3.426 1 97.25 571 GLN A CA 1
ATOM 4554 C C . GLN A 1 571 ? -18.031 3.713 3.637 1 97.25 571 GLN A C 1
ATOM 4556 O O . GLN A 1 571 ? -18.062 4.504 2.693 1 97.25 571 GLN A O 1
ATOM 4561 N N . VAL A 1 572 ? -18.453 4.047 4.828 1 97.56 572 VAL A N 1
ATOM 4562 C CA . VAL A 1 572 ? -18.906 5.402 5.121 1 97.56 572 VAL A CA 1
ATOM 4563 C C . VAL A 1 572 ? -18.203 5.926 6.371 1 97.56 572 VAL A C 1
ATOM 4565 O O . VAL A 1 572 ? -17.875 5.156 7.273 1 97.56 572 VAL A O 1
ATOM 4568 N N . ALA A 1 573 ? -17.891 7.148 6.398 1 98.62 573 ALA A N 1
ATOM 4569 C CA . ALA A 1 573 ? -17.453 7.887 7.582 1 98.62 573 ALA A CA 1
ATOM 4570 C C . ALA A 1 573 ? -18.547 8.852 8.047 1 98.62 573 ALA A C 1
ATOM 4572 O O . ALA A 1 573 ? -19.406 9.266 7.258 1 98.62 573 ALA A O 1
ATOM 4573 N N . VAL A 1 574 ? -18.562 9.133 9.305 1 98.81 574 VAL A N 1
ATOM 4574 C CA . VAL A 1 574 ? -19.562 10.031 9.875 1 98.81 574 VAL A CA 1
ATOM 4575 C C . VAL A 1 574 ? -18.922 11.375 10.227 1 98.81 574 VAL A C 1
ATOM 4577 O O . VAL A 1 574 ? -17.875 11.414 10.883 1 98.81 574 VAL A O 1
ATOM 4580 N N . LYS A 1 575 ? -19.531 12.414 9.703 1 98.69 575 LYS A N 1
ATOM 4581 C CA . LYS A 1 575 ? -19.078 13.773 10.008 1 98.69 575 LYS A CA 1
ATOM 4582 C C . LYS A 1 575 ? -20.234 14.633 10.531 1 98.69 575 LYS A C 1
ATOM 4584 O O . LYS A 1 575 ? -21.391 14.383 10.203 1 98.69 575 LYS A O 1
ATOM 4589 N N . ARG A 1 576 ? -19.984 15.57 11.289 1 98.69 576 ARG A N 1
ATOM 4590 C CA . ARG A 1 576 ? -20.891 16.625 11.727 1 98.69 576 ARG A CA 1
ATOM 4591 C C . ARG A 1 576 ? -20.156 17.953 11.844 1 98.69 576 ARG A C 1
ATOM 4593 O O . ARG A 1 576 ? -19.328 18.141 12.742 1 98.69 576 ARG A O 1
ATOM 4600 N N . GLY A 1 577 ? -20.547 18.906 10.992 1 98.06 577 GLY A N 1
ATOM 4601 C CA . GLY A 1 577 ? -19.75 20.125 10.914 1 98.06 577 GLY A CA 1
ATOM 4602 C C . GLY A 1 577 ? -18.297 19.844 10.562 1 98.06 577 GLY A C 1
ATOM 4603 O O . GLY A 1 577 ? -18.016 19.141 9.602 1 98.06 577 GLY A O 1
ATOM 4604 N N . PRO A 1 578 ? -17.391 20.484 11.32 1 98.12 578 PRO A N 1
ATOM 4605 C CA . PRO A 1 578 ? -15.961 20.297 11.008 1 98.12 578 PRO A CA 1
ATOM 4606 C C . PRO A 1 578 ? -15.391 19.016 11.609 1 98.12 578 PRO A C 1
ATOM 4608 O O . PRO A 1 578 ? -14.211 18.719 11.422 1 98.12 578 PRO A O 1
ATOM 4611 N N . LEU A 1 579 ? -16.172 18.172 12.297 1 98.81 579 LEU A N 1
ATOM 4612 C CA . LEU A 1 579 ? -15.656 17.047 13.07 1 98.81 579 LEU A CA 1
ATOM 4613 C C . LEU A 1 579 ? -15.891 15.727 12.328 1 98.81 579 LEU A C 1
ATOM 4615 O O . LEU A 1 579 ? -16.938 15.531 11.719 1 98.81 579 LEU A O 1
ATOM 4619 N N . VAL A 1 580 ? -14.898 14.883 12.359 1 98.94 580 VAL A N 1
ATOM 4620 C CA . VAL A 1 580 ? -14.992 13.484 11.953 1 98.94 580 VAL A CA 1
ATOM 4621 C C . VAL A 1 580 ? -15.219 12.609 13.188 1 98.94 580 VAL A C 1
ATOM 4623 O O . VAL A 1 580 ? -14.633 12.852 14.242 1 98.94 580 VAL A O 1
ATOM 4626 N N . TYR A 1 581 ? -16.047 11.633 13.094 1 98.88 581 TYR A N 1
ATOM 4627 C CA . TYR A 1 581 ? -16.359 10.758 14.219 1 98.88 581 TYR A CA 1
ATOM 4628 C C . TYR A 1 581 ? -15.805 9.359 14 1 98.88 581 TYR A C 1
ATOM 4630 O O . TYR A 1 581 ? -15.492 8.984 12.867 1 98.88 581 TYR A O 1
ATOM 4638 N N . CYS A 1 582 ? -15.664 8.602 15.086 1 98.69 582 CYS A N 1
ATOM 4639 C CA . CYS A 1 582 ? -15.148 7.234 15.023 1 98.69 582 CYS A CA 1
ATOM 4640 C C . CYS A 1 582 ? -15.844 6.344 16.047 1 98.69 582 CYS A C 1
ATOM 4642 O O . CYS A 1 582 ? -16.547 6.836 16.922 1 98.69 582 CYS A O 1
ATOM 4644 N N . LEU A 1 583 ? -15.711 5.082 15.859 1 98.38 583 LEU A N 1
ATOM 4645 C CA . LEU A 1 583 ? -16.188 4.047 16.766 1 98.38 583 LEU A CA 1
ATOM 4646 C C . LEU A 1 583 ? -15.031 3.404 17.516 1 98.38 583 LEU A C 1
ATOM 4648 O O . LEU A 1 583 ? -14.016 3.041 16.922 1 98.38 583 LEU A O 1
ATOM 4652 N N . GLU A 1 584 ? -15.117 3.268 18.828 1 97.38 584 GLU A N 1
ATOM 4653 C CA . GLU A 1 584 ? -14.141 2.543 19.641 1 97.38 584 GLU A CA 1
ATOM 4654 C C . GLU A 1 584 ? -14.727 1.235 20.172 1 97.38 584 GLU A C 1
ATOM 4656 O O . GLU A 1 584 ? -15.945 1.115 20.344 1 97.38 584 GLU A O 1
ATOM 4661 N N . SER A 1 585 ? -13.836 0.338 20.422 1 94.12 585 SER A N 1
ATOM 4662 C CA . SER A 1 585 ? -14.273 -0.99 20.844 1 94.12 585 SER A CA 1
ATOM 4663 C C . SER A 1 585 ? -14.891 -0.957 22.234 1 94.12 585 SER A C 1
ATOM 4665 O O . SER A 1 585 ? -15.625 -1.869 22.625 1 94.12 585 SER A O 1
ATOM 4667 N N . ASP A 1 586 ? -14.562 0.025 23.078 1 91.38 586 ASP A N 1
ATOM 4668 C CA . ASP A 1 586 ? -15.141 0.091 24.422 1 91.38 586 ASP A CA 1
ATOM 4669 C C . ASP A 1 586 ? -16.656 0.29 24.375 1 91.38 586 ASP A C 1
ATOM 4671 O O . ASP A 1 586 ? -17.344 0.085 25.359 1 91.38 586 ASP A O 1
ATOM 4675 N N . GLN A 1 587 ? -17.156 0.651 23.172 1 86.19 587 GLN A N 1
ATOM 4676 C CA . GLN A 1 587 ? -18.594 0.868 22.953 1 86.19 587 GLN A CA 1
ATOM 4677 C C . GLN A 1 587 ? -19.281 -0.405 22.469 1 86.19 587 GLN A C 1
ATOM 4679 O O . GLN A 1 587 ? -20.484 -0.406 22.203 1 86.19 587 GLN A O 1
ATOM 4684 N N . LEU A 1 588 ? -18.5 -1.422 22.234 1 91.5 588 LEU A N 1
ATOM 4685 C CA . LEU A 1 588 ? -19 -2.668 21.672 1 91.5 588 LEU A CA 1
ATOM 4686 C C . LEU A 1 588 ? -19 -3.781 22.719 1 91.5 588 LEU A C 1
ATOM 4688 O O . LEU A 1 588 ? -18.297 -3.689 23.719 1 91.5 588 LEU A O 1
ATOM 4692 N N . PRO A 1 589 ? -19.844 -4.805 22.5 1 88.25 589 PRO A N 1
ATOM 4693 C CA . PRO A 1 589 ? -19.734 -5.98 23.375 1 88.25 589 PRO A CA 1
ATOM 4694 C C . PRO A 1 589 ? -18.328 -6.586 23.375 1 88.25 589 PRO A C 1
ATOM 4696 O O . PRO A 1 589 ? -17.562 -6.363 22.453 1 88.25 589 PRO A O 1
ATOM 4699 N N . ALA A 1 590 ? -18.125 -7.348 24.406 1 85.56 590 ALA A N 1
ATOM 4700 C CA . ALA A 1 590 ? -16.812 -7.949 24.578 1 85.56 590 ALA A CA 1
ATOM 4701 C C . ALA A 1 590 ? -16.438 -8.812 23.375 1 85.56 590 ALA A C 1
ATOM 4703 O O . ALA A 1 590 ? -17.297 -9.531 22.828 1 85.56 590 ALA A O 1
ATOM 4704 N N . LYS A 1 591 ? -15.281 -8.719 22.891 1 83.88 591 LYS A N 1
ATOM 4705 C CA . LYS A 1 591 ? -14.656 -9.57 21.875 1 83.88 591 LYS A CA 1
ATOM 4706 C C . LYS A 1 591 ? -15.148 -9.211 20.469 1 83.88 591 LYS A C 1
ATOM 4708 O O . LYS A 1 591 ? -14.898 -9.945 19.516 1 83.88 591 LYS A O 1
ATOM 4713 N N . VAL A 1 592 ? -15.969 -8.141 20.406 1 89.62 592 VAL A N 1
ATOM 4714 C CA . VAL A 1 592 ? -16.375 -7.684 19.078 1 89.62 592 VAL A CA 1
ATOM 4715 C C . VAL A 1 592 ? -15.359 -6.68 18.531 1 89.62 592 VAL A C 1
ATOM 4717 O O . VAL A 1 592 ? -15 -5.719 19.219 1 89.62 592 VAL A O 1
ATOM 4720 N N . SER A 1 593 ? -14.867 -7 17.359 1 92.56 593 SER A N 1
ATOM 4721 C CA . SER A 1 593 ? -13.945 -6.086 16.688 1 92.56 593 SER A CA 1
ATOM 4722 C C . SER A 1 593 ? -14.695 -4.938 16.016 1 92.56 593 SER A C 1
ATOM 4724 O O . SER A 1 593 ? -15.805 -5.121 15.508 1 92.56 593 SER A O 1
ATOM 4726 N N . VAL A 1 594 ? -14.086 -3.734 15.953 1 94.88 594 VAL A N 1
ATOM 4727 C CA . VAL A 1 594 ? -14.68 -2.604 15.25 1 94.88 594 VAL A CA 1
ATOM 4728 C C . VAL A 1 594 ? -14.844 -2.939 13.773 1 94.88 594 VAL A C 1
ATOM 4730 O O . VAL A 1 594 ? -15.711 -2.387 13.094 1 94.88 594 VAL A O 1
ATOM 4733 N N . ASN A 1 595 ? -14.078 -3.893 13.305 1 93.38 595 ASN A N 1
ATOM 4734 C CA . ASN A 1 595 ? -14.117 -4.277 11.898 1 93.38 595 ASN A CA 1
ATOM 4735 C C . ASN A 1 595 ? -15.297 -5.199 11.602 1 93.38 595 ASN A C 1
ATOM 4737 O O . ASN A 1 595 ? -15.609 -5.465 10.445 1 93.38 595 ASN A O 1
ATOM 4741 N N . ASP A 1 596 ? -15.992 -5.688 12.633 1 90.69 596 ASP A N 1
ATOM 4742 C CA . ASP A 1 596 ? -17.141 -6.57 12.469 1 90.69 596 ASP A CA 1
ATOM 4743 C C . ASP A 1 596 ? -18.453 -5.777 12.508 1 90.69 596 ASP A C 1
ATOM 4745 O O . ASP A 1 596 ? -19.531 -6.359 12.438 1 90.69 596 ASP A O 1
ATOM 4749 N N . VAL A 1 597 ? -18.359 -4.48 12.625 1 93.38 597 VAL A N 1
ATOM 4750 C CA . VAL A 1 597 ? -19.531 -3.629 12.797 1 93.38 597 VAL A CA 1
ATOM 4751 C C . VAL A 1 597 ? -19.922 -3.016 11.461 1 93.38 597 VAL A C 1
ATOM 4753 O O . VAL A 1 597 ? -19.062 -2.492 10.734 1 93.38 597 VAL A O 1
ATOM 4756 N N . ALA A 1 598 ? -21.188 -3.117 11.062 1 94.62 598 ALA A N 1
ATOM 4757 C CA . ALA A 1 598 ? -21.766 -2.438 9.906 1 94.62 598 ALA A CA 1
ATOM 4758 C C . ALA A 1 598 ? -22.781 -1.394 10.344 1 94.62 598 ALA A C 1
ATOM 4760 O O . ALA A 1 598 ? -23.766 -1.721 11.016 1 94.62 598 ALA A O 1
ATOM 4761 N N . LEU A 1 599 ? -22.562 -0.196 9.961 1 96.5 599 LEU A N 1
ATOM 4762 C CA . LEU A 1 599 ? -23.406 0.923 10.344 1 96.5 599 LEU A CA 1
ATOM 4763 C C . LEU A 1 599 ? -24.734 0.885 9.586 1 96.5 599 LEU A C 1
ATOM 4765 O O . LEU A 1 599 ? -24.766 0.634 8.383 1 96.5 599 LEU A O 1
ATOM 4769 N N . ASN A 1 600 ? -25.875 1.005 10.344 1 96.5 600 ASN A N 1
ATOM 4770 C CA . ASN A 1 600 ? -27.172 1.188 9.695 1 96.5 600 ASN A CA 1
ATOM 4771 C C . ASN A 1 600 ? -27.328 2.6 9.133 1 96.5 600 ASN A C 1
ATOM 4773 O O . ASN A 1 600 ? -27.516 3.555 9.891 1 96.5 600 ASN A O 1
ATOM 4777 N N . LEU A 1 601 ? -27.344 2.76 7.828 1 94.81 601 LEU A N 1
ATOM 4778 C CA . LEU A 1 601 ? -27.359 4.059 7.164 1 94.81 601 LEU A CA 1
ATOM 4779 C C . LEU A 1 601 ? -28.656 4.801 7.434 1 94.81 601 LEU A C 1
ATOM 4781 O O . LEU A 1 601 ? -28.75 6.012 7.223 1 94.81 601 LEU A O 1
ATOM 4785 N N . LYS A 1 602 ? -29.641 4.09 7.887 1 93.75 602 LYS A N 1
ATOM 4786 C CA . LYS A 1 602 ? -30.938 4.691 8.133 1 93.75 602 LYS A CA 1
ATOM 4787 C C . LYS A 1 602 ? -31.125 5.02 9.609 1 93.75 602 LYS A C 1
ATOM 4789 O O . LYS A 1 602 ? -32.25 5.324 10.047 1 93.75 602 LYS A O 1
ATOM 4794 N N . SER A 1 603 ? -30.094 4.902 10.289 1 95.88 603 SER A N 1
ATOM 4795 C CA . SER A 1 603 ? -30.156 5.246 11.711 1 95.88 603 SER A CA 1
ATOM 4796 C C . SER A 1 603 ? -30.625 6.684 11.906 1 95.88 603 SER A C 1
ATOM 4798 O O . SER A 1 603 ? -30.562 7.496 10.984 1 95.88 603 SER A O 1
ATOM 4800 N N . ASN A 1 604 ? -31.172 7.051 13.062 1 94.69 604 ASN A N 1
ATOM 4801 C CA . ASN A 1 604 ? -31.562 8.422 13.398 1 94.69 604 ASN A CA 1
ATOM 4802 C C . ASN A 1 604 ? -30.344 9.297 13.656 1 94.69 604 ASN A C 1
ATOM 4804 O O . ASN A 1 604 ? -30.406 10.516 13.539 1 94.69 604 ASN A O 1
ATOM 4808 N N . PHE A 1 605 ? -29.25 8.781 13.984 1 97.75 605 PHE A N 1
ATOM 4809 C CA . PHE A 1 605 ? -27.984 9.438 14.32 1 97.75 605 PHE A CA 1
ATOM 4810 C C . PHE A 1 605 ? -28.219 10.594 15.281 1 97.75 605 PHE A C 1
ATOM 4812 O O . PHE A 1 605 ? -27.906 11.75 14.969 1 97.75 605 PHE A O 1
ATOM 4819 N N . ALA A 1 606 ? -28.625 10.352 16.469 1 98.06 606 ALA A N 1
ATOM 4820 C CA . ALA A 1 606 ? -28.953 11.352 17.484 1 98.06 606 ALA A CA 1
ATOM 4821 C C . ALA A 1 606 ? -27.688 11.844 18.188 1 98.06 606 ALA A C 1
ATOM 4823 O O . ALA A 1 606 ? -26.812 11.047 18.531 1 98.06 606 ALA A O 1
ATOM 4824 N N . THR A 1 607 ? -27.578 13.141 18.344 1 98.19 607 THR A N 1
ATOM 4825 C CA . THR A 1 607 ? -26.438 13.703 19.078 1 98.19 607 THR A CA 1
ATOM 4826 C C . THR A 1 607 ? -26.734 13.758 20.578 1 98.19 607 THR A C 1
ATOM 4828 O O . THR A 1 607 ? -27.859 14.008 20.984 1 98.19 607 THR A O 1
ATOM 4831 N N . ASN A 1 608 ? -25.703 13.477 21.344 1 97.56 608 ASN A N 1
ATOM 4832 C CA . ASN A 1 608 ? -25.797 13.539 22.797 1 97.56 608 ASN A CA 1
ATOM 4833 C C . ASN A 1 608 ? -24.562 14.18 23.406 1 97.56 608 ASN A C 1
ATOM 4835 O O . ASN A 1 608 ? -23.438 13.945 22.953 1 97.56 608 ASN A O 1
ATOM 4839 N N . ASN A 1 609 ? -24.844 14.969 24.422 1 97.19 609 ASN A N 1
ATOM 4840 C CA . ASN A 1 609 ? -23.719 15.453 25.219 1 97.19 609 ASN A CA 1
ATOM 4841 C C . ASN A 1 609 ? -23.156 14.367 26.125 1 97.19 609 ASN A C 1
ATOM 4843 O O . ASN A 1 609 ? -23.922 13.562 26.672 1 97.1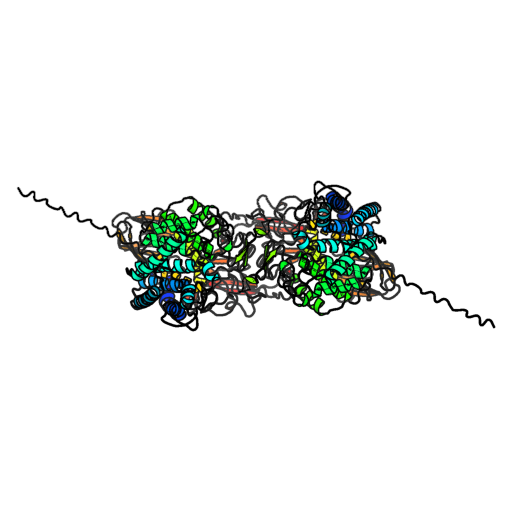9 609 ASN A O 1
ATOM 4847 N N . PHE A 1 610 ? -21.859 14.305 26.25 1 95.75 610 PHE A N 1
ATOM 4848 C CA . PHE A 1 610 ? -21.234 13.398 27.203 1 95.75 610 PHE A CA 1
ATOM 4849 C C . PHE A 1 610 ? -19.906 13.969 27.703 1 95.75 610 PHE A C 1
ATOM 4851 O O . PHE A 1 610 ? -19.391 14.93 27.125 1 95.75 610 PHE A O 1
ATOM 4858 N N . ILE A 1 611 ? -19.5 13.484 28.859 1 95.88 611 ILE A N 1
ATOM 4859 C CA . ILE A 1 611 ? -18.25 13.961 29.469 1 95.88 611 ILE A CA 1
ATOM 4860 C C . ILE A 1 611 ? -17.188 12.875 29.359 1 95.88 611 ILE A C 1
ATOM 4862 O O . ILE A 1 611 ? -17.438 11.711 29.672 1 95.88 611 ILE A O 1
ATOM 4866 N N . LEU A 1 612 ? -16.078 13.18 28.859 1 95.81 612 LEU A N 1
ATOM 4867 C CA . LEU A 1 612 ? -14.898 12.328 28.828 1 95.81 612 LEU A CA 1
ATOM 4868 C C . LEU A 1 612 ? -13.688 13.062 29.391 1 95.81 612 LEU A C 1
ATOM 4870 O O . LEU A 1 612 ? -13.297 14.117 28.875 1 95.81 612 LEU A O 1
ATOM 4874 N N . ASN A 1 613 ? -13.055 12.57 30.469 1 94.5 613 ASN A N 1
ATOM 4875 C CA . ASN A 1 613 ? -11.898 13.18 31.125 1 94.5 613 ASN A CA 1
ATOM 4876 C C . ASN A 1 613 ? -12.133 14.664 31.391 1 94.5 613 ASN A C 1
ATOM 4878 O O . ASN A 1 613 ? -11.297 15.5 31.047 1 94.5 613 ASN A O 1
ATOM 4882 N N . ASN A 1 614 ? -13.312 15.055 31.859 1 91 614 ASN A N 1
ATOM 4883 C CA . ASN A 1 614 ? -13.711 16.391 32.312 1 91 614 ASN A CA 1
ATOM 4884 C C . ASN A 1 614 ? -13.914 17.328 31.109 1 91 614 ASN A C 1
ATOM 4886 O O . ASN A 1 614 ? -13.891 18.547 31.281 1 91 614 ASN A O 1
ATOM 4890 N N . ARG A 1 615 ? -13.969 16.781 29.922 1 95.06 615 ARG A N 1
ATOM 4891 C CA . ARG A 1 615 ? -14.281 17.562 28.734 1 95.06 615 ARG A CA 1
ATOM 4892 C C . ARG A 1 615 ? -15.711 17.312 28.266 1 95.06 615 ARG A C 1
ATOM 4894 O O . ARG A 1 615 ? -16.188 16.172 28.266 1 95.06 615 ARG A O 1
ATOM 4901 N N . ASN A 1 616 ? -16.438 18.344 28.031 1 93.31 616 ASN A N 1
ATOM 4902 C CA . ASN A 1 616 ? -17.75 18.219 27.438 1 93.31 616 ASN A CA 1
ATOM 4903 C C . ASN A 1 616 ? -17.672 18.016 25.922 1 93.31 616 ASN A C 1
ATOM 4905 O O . ASN A 1 616 ? -17.172 18.875 25.203 1 93.31 616 ASN A O 1
ATOM 4909 N N . LEU A 1 617 ? -18.156 16.859 25.5 1 97.5 617 LEU A N 1
ATOM 4910 C CA . LEU A 1 617 ? -18.125 16.516 24.078 1 97.5 617 LEU A CA 1
ATOM 4911 C C . LEU A 1 617 ? -19.516 16.156 23.578 1 97.5 617 LEU A C 1
ATOM 4913 O O . LEU A 1 617 ? -20.469 16.094 24.359 1 97.5 617 LEU A O 1
ATOM 4917 N N . VAL A 1 618 ? -19.672 16.047 22.297 1 98.25 618 VAL A N 1
ATOM 4918 C CA . VAL A 1 618 ? -20.906 15.617 21.656 1 98.25 618 VAL A CA 1
ATOM 4919 C C . VAL A 1 618 ? -20.672 14.289 20.938 1 98.25 618 VAL A C 1
ATOM 4921 O O . VAL A 1 618 ? -19.766 14.164 20.125 1 98.25 618 VAL A O 1
ATOM 4924 N N . SER A 1 619 ? -21.438 13.242 21.312 1 98.31 619 SER A N 1
ATOM 4925 C CA . SER A 1 619 ? -21.406 11.945 20.641 1 98.31 619 SER A CA 1
ATOM 4926 C C . SER A 1 619 ? -22.578 11.789 19.672 1 98.31 619 SER A C 1
ATOM 4928 O O . SER A 1 619 ? -23.484 12.625 19.656 1 98.31 619 SER A O 1
ATOM 4930 N N . ILE A 1 620 ? -22.5 10.836 18.797 1 98.62 620 ILE A N 1
ATOM 4931 C CA . ILE A 1 620 ? -23.594 10.477 17.891 1 98.62 620 ILE A CA 1
ATOM 4932 C C . ILE A 1 620 ? -24.016 9.031 18.141 1 98.62 620 ILE A C 1
ATOM 4934 O O . ILE A 1 620 ? -23.203 8.109 17.984 1 98.62 620 ILE A O 1
ATOM 4938 N N . ASP A 1 621 ? -25.25 8.828 18.531 1 98 621 ASP A N 1
ATOM 4939 C CA . ASP A 1 621 ? -25.812 7.488 18.688 1 98 621 ASP A CA 1
ATOM 4940 C C . ASP A 1 621 ? -26.375 6.953 17.375 1 98 621 ASP A C 1
ATOM 4942 O O . ASP A 1 621 ? -27.078 7.668 16.656 1 98 621 ASP A O 1
ATOM 4946 N N . ALA A 1 622 ? -26 5.801 17.047 1 97.5 622 ALA A N 1
ATOM 4947 C CA . ALA A 1 622 ? -26.453 5.176 15.797 1 97.5 622 ALA A CA 1
ATOM 4948 C C . ALA A 1 622 ? -26.734 3.689 16 1 97.5 622 ALA A C 1
ATOM 4950 O O . ALA A 1 622 ? -26.406 3.129 17.047 1 97.5 622 ALA A O 1
ATOM 4951 N N . GLU A 1 623 ? -27.453 3.105 15.07 1 96.88 623 GLU A N 1
ATOM 4952 C CA . GLU A 1 623 ? -27.688 1.666 15.031 1 96.88 623 GLU A CA 1
ATOM 4953 C C . GLU A 1 623 ? -26.703 0.971 14.102 1 96.88 623 GLU A C 1
ATOM 4955 O O . GLU A 1 623 ? -26.344 1.509 13.047 1 96.88 623 GLU A O 1
ATOM 4960 N N . ALA A 1 624 ? -26.219 -0.149 14.531 1 94.94 624 ALA A N 1
ATOM 4961 C CA . ALA A 1 624 ? -25.312 -0.975 13.719 1 94.94 624 ALA A CA 1
ATOM 4962 C C . ALA A 1 624 ? -25.688 -2.451 13.836 1 94.94 624 ALA A C 1
ATOM 4964 O O . ALA A 1 624 ? -26.578 -2.82 14.602 1 94.94 624 ALA A O 1
ATOM 4965 N N . VAL A 1 625 ? -25.109 -3.207 12.953 1 92.69 625 VAL A N 1
ATOM 4966 C CA . VAL A 1 625 ? -25.234 -4.656 13.023 1 92.69 625 VAL A CA 1
ATOM 4967 C C . VAL A 1 625 ? -23.859 -5.297 13.18 1 92.69 625 VAL A C 1
ATOM 4969 O O . VAL A 1 625 ? -22.875 -4.809 12.617 1 92.69 625 VAL A O 1
ATOM 4972 N N . ILE A 1 626 ? -23.812 -6.277 14.055 1 90.25 626 ILE A N 1
ATOM 4973 C CA . ILE A 1 626 ? -22.578 -7.031 14.25 1 90.25 626 ILE A CA 1
ATOM 4974 C C . ILE A 1 626 ? -22.656 -8.352 13.492 1 90.25 626 ILE A C 1
ATOM 4976 O O . ILE A 1 626 ? -23.609 -9.117 13.656 1 90.25 626 ILE A O 1
ATOM 4980 N N . ASN A 1 627 ? -21.688 -8.539 12.594 1 78.06 627 ASN A N 1
ATOM 4981 C CA . ASN A 1 627 ? -21.594 -9.82 11.906 1 78.06 627 ASN A CA 1
ATOM 4982 C C . ASN A 1 627 ? -20.984 -10.898 12.805 1 78.06 627 ASN A C 1
ATOM 4984 O O . ASN A 1 627 ? -19.844 -10.75 13.258 1 78.06 627 ASN A O 1
ATOM 4988 N N . SER A 1 628 ? -21.75 -11.875 13.57 1 62.19 628 SER A N 1
ATOM 4989 C CA . SER A 1 628 ? -21.422 -12.852 14.602 1 62.19 628 SER A CA 1
ATOM 4990 C C . SER A 1 628 ? -20.328 -13.797 14.125 1 62.19 628 SER A C 1
ATOM 4992 O O . SER A 1 628 ? -19.5 -14.258 14.93 1 62.19 628 SER A O 1
ATOM 4994 N N . ASN A 1 629 ? -20.406 -14.438 12.961 1 58.56 629 ASN A N 1
ATOM 4995 C CA . ASN A 1 629 ? -19.578 -15.586 12.594 1 58.56 629 ASN A CA 1
ATOM 4996 C C . ASN A 1 629 ? -18.25 -15.148 11.992 1 58.56 629 ASN A C 1
ATOM 4998 O O . ASN A 1 629 ? -17.922 -15.531 10.867 1 58.56 629 ASN A O 1
ATOM 5002 N N . ASN A 1 630 ? -17.453 -14.375 12.961 1 65.19 630 ASN A N 1
ATOM 5003 C CA . ASN A 1 630 ? -16.453 -13.688 12.172 1 65.19 630 ASN A CA 1
ATOM 5004 C C . ASN A 1 630 ? -15.047 -14.227 12.461 1 65.19 630 ASN A C 1
ATOM 5006 O O . ASN A 1 630 ? -14.086 -13.453 12.531 1 65.19 630 ASN A O 1
ATOM 5010 N N . SER A 1 631 ? -14.984 -15.719 12.594 1 82 631 SER A N 1
ATOM 5011 C CA . SER A 1 631 ? -13.594 -16.109 12.773 1 82 631 SER A CA 1
ATOM 5012 C C . SER A 1 631 ? -12.859 -16.141 11.438 1 82 631 SER A C 1
ATOM 5014 O O . SER A 1 631 ? -13.375 -16.641 10.438 1 82 631 SER A O 1
ATOM 5016 N N . TRP A 1 632 ? -11.797 -15.531 11.414 1 91 632 TRP A N 1
ATOM 5017 C CA . TRP A 1 632 ? -10.938 -15.477 10.234 1 91 632 TRP A CA 1
ATOM 5018 C C . TRP A 1 632 ? -9.648 -16.266 10.461 1 91 632 TRP A C 1
ATOM 5020 O O . TRP A 1 632 ? -8.633 -16.016 9.805 1 91 632 TRP A O 1
ATOM 5030 N N . ASN A 1 633 ? -9.688 -17.219 11.422 1 92.19 633 ASN A N 1
ATOM 5031 C CA . ASN A 1 633 ? -8.516 -18.062 11.641 1 92.19 633 ASN A CA 1
ATOM 5032 C C . ASN A 1 633 ? -8.188 -18.906 10.406 1 92.19 633 ASN A C 1
ATOM 5034 O O . ASN A 1 633 ? -9.023 -19.688 9.945 1 92.19 633 ASN A O 1
ATOM 5038 N N . LYS A 1 634 ? -7.035 -18.781 9.875 1 94.5 634 LYS A N 1
ATOM 5039 C CA . LYS A 1 634 ? -6.566 -19.453 8.672 1 94.5 634 LYS A CA 1
ATOM 5040 C C . LYS A 1 634 ? -7.594 -19.359 7.551 1 94.5 634 LYS A C 1
ATOM 5042 O O . LYS A 1 634 ? -7.926 -20.359 6.918 1 94.5 634 LYS A O 1
ATOM 5047 N N . THR A 1 635 ? -8.102 -18.156 7.426 1 95.75 635 THR A N 1
ATOM 5048 C CA . THR A 1 635 ? -9.109 -17.859 6.414 1 95.75 635 THR A CA 1
ATOM 5049 C C . THR A 1 635 ? -8.914 -16.453 5.855 1 95.75 635 THR A C 1
ATOM 5051 O O . THR A 1 635 ? -8.875 -15.484 6.609 1 95.75 635 THR A O 1
ATOM 5054 N N . LEU A 1 636 ? -8.758 -16.328 4.594 1 97.62 636 LEU A N 1
ATOM 5055 C CA . LEU A 1 636 ? -8.609 -15.023 3.953 1 97.62 636 LEU A CA 1
ATOM 5056 C C . LEU A 1 636 ? -9.883 -14.617 3.225 1 97.62 636 LEU A C 1
ATOM 5058 O O . LEU A 1 636 ? -10.219 -13.438 3.152 1 97.62 636 LEU A O 1
ATOM 5062 N N . TYR A 1 637 ? -10.602 -15.578 2.689 1 97.62 637 TYR A N 1
ATOM 5063 C CA . TYR A 1 637 ? -11.859 -15.398 1.975 1 97.62 637 TYR A CA 1
ATOM 5064 C C . TYR A 1 637 ? -12.891 -16.422 2.428 1 97.62 637 TYR A C 1
ATOM 5066 O O . TYR A 1 637 ? -12.547 -17.578 2.711 1 97.62 637 TYR A O 1
ATOM 5074 N N . LYS A 1 638 ? -14.117 -16.156 2.529 1 94.62 638 LYS A N 1
ATOM 5075 C CA . LYS A 1 638 ? -15.203 -17.094 2.822 1 94.62 638 LYS A CA 1
ATOM 5076 C C . LYS A 1 638 ? -16.531 -16.594 2.256 1 94.62 638 LYS A C 1
ATOM 5078 O O . LYS A 1 638 ? -16.656 -15.422 1.904 1 94.62 638 LYS A O 1
ATOM 5083 N N . PRO A 1 639 ? -17.516 -17.438 2.006 1 94.06 639 PRO A N 1
ATOM 5084 C CA . PRO A 1 639 ? -18.828 -17 1.542 1 94.06 639 PRO A CA 1
ATOM 5085 C C . PRO A 1 639 ? -19.469 -15.984 2.488 1 94.06 639 PRO A C 1
ATOM 5087 O O . PRO A 1 639 ? -19.344 -16.109 3.709 1 94.06 639 PRO A O 1
ATOM 5090 N N . LEU A 1 640 ? -20.125 -14.977 1.877 1 91.12 640 LEU A N 1
ATOM 5091 C CA . LEU A 1 640 ? -20.859 -13.984 2.648 1 91.12 640 LEU A CA 1
ATOM 5092 C C . LEU A 1 640 ? -21.938 -14.648 3.492 1 91.12 640 LEU A C 1
ATOM 5094 O O . LEU A 1 640 ? -22.703 -15.469 2.988 1 91.12 640 LEU A O 1
ATOM 5098 N N . SER A 1 641 ? -21.844 -14.523 4.801 1 78.69 641 SER A N 1
ATOM 5099 C CA . SER A 1 641 ? -22.812 -15.141 5.699 1 78.69 641 SER A CA 1
ATOM 5100 C C . SER A 1 641 ? -24.141 -14.398 5.676 1 78.69 641 SER A C 1
ATOM 5102 O O . SER A 1 641 ? -24.172 -13.172 5.559 1 78.69 641 SER A O 1
ATOM 5104 N N . SER A 1 642 ? -25.281 -15.102 5.402 1 64.44 642 SER A N 1
ATOM 5105 C CA . SER A 1 642 ? -26.625 -14.531 5.469 1 64.44 642 SER A CA 1
ATOM 5106 C C . SER A 1 642 ? -27.078 -14.344 6.914 1 64.44 642 SER A C 1
ATOM 5108 O O . SER A 1 642 ? -28.172 -13.82 7.172 1 64.44 642 SER A O 1
ATOM 5110 N N . LYS A 1 643 ? -26.219 -14.922 7.82 1 59.72 643 LYS A N 1
ATOM 5111 C CA . LYS A 1 643 ? -26.766 -15.109 9.164 1 59.72 643 LYS A CA 1
ATOM 5112 C C . LYS A 1 643 ? -27.172 -13.773 9.773 1 59.72 643 LYS A C 1
ATOM 5114 O O . LYS A 1 643 ? -26.734 -12.719 9.328 1 59.72 643 LYS A O 1
ATOM 5119 N N . ASN A 1 644 ? -27.922 -14.008 10.859 1 62.16 644 ASN A N 1
ATOM 5120 C CA . ASN A 1 644 ? -28.656 -13.031 11.656 1 62.16 644 ASN A CA 1
ATOM 5121 C C . ASN A 1 644 ? -27.734 -11.977 12.25 1 62.16 644 ASN A C 1
ATOM 5123 O O . ASN A 1 644 ? -26.734 -12.312 12.891 1 62.16 644 ASN A O 1
ATOM 5127 N N . ALA A 1 645 ? -27.656 -10.812 11.641 1 71.62 645 ALA A N 1
ATOM 5128 C CA . ALA A 1 645 ? -27.031 -9.594 12.148 1 71.62 645 ALA A CA 1
ATOM 5129 C C . ALA A 1 645 ? -27.781 -9.047 13.352 1 71.62 645 ALA A C 1
ATOM 5131 O O . ALA A 1 645 ? -29.016 -8.969 13.344 1 71.62 645 ALA A O 1
ATOM 5132 N N . ASP A 1 646 ? -27.016 -9.164 14.508 1 82.38 646 ASP A N 1
ATOM 5133 C CA . ASP A 1 646 ? -27.594 -8.562 15.703 1 82.38 646 ASP A CA 1
ATOM 5134 C C . ASP A 1 646 ? -27.5 -7.039 15.656 1 82.38 646 ASP A C 1
ATOM 5136 O O . ASP A 1 646 ? -26.422 -6.484 15.484 1 82.38 646 ASP A O 1
ATOM 5140 N N . ALA A 1 647 ? -28.672 -6.512 15.789 1 88.38 647 ALA A N 1
ATOM 5141 C CA . ALA A 1 647 ? -28.672 -5.055 15.875 1 88.38 647 ALA A CA 1
ATOM 5142 C C . ALA A 1 647 ? -28.078 -4.574 17.188 1 88.38 647 ALA A C 1
ATOM 5144 O O . ALA A 1 647 ? -28.328 -5.18 18.25 1 88.38 647 ALA A O 1
ATOM 5145 N N . VAL A 1 648 ? -27.25 -3.602 17.125 1 92 648 VAL A N 1
ATOM 5146 C CA . VAL A 1 648 ? -26.641 -3.029 18.328 1 92 648 VAL A CA 1
ATOM 5147 C C . VAL A 1 648 ? -26.641 -1.506 18.219 1 92 648 VAL A C 1
ATOM 5149 O O . VAL A 1 648 ? -26.578 -0.954 17.125 1 92 648 VAL A O 1
ATOM 5152 N N . GLN A 1 649 ? -26.781 -0.9 19.391 1 95.06 649 GLN A N 1
ATOM 5153 C CA . GLN A 1 649 ? -26.578 0.544 19.453 1 95.06 649 GLN A CA 1
ATOM 5154 C C . GLN A 1 649 ? -25.109 0.891 19.656 1 95.06 649 GLN A C 1
ATOM 5156 O O . GLN A 1 649 ? -24.422 0.264 20.469 1 95.06 649 GLN A O 1
ATOM 5161 N N . VAL A 1 650 ? -24.672 1.809 18.859 1 96.56 650 VAL A N 1
ATOM 5162 C CA . VAL A 1 650 ? -23.281 2.232 19 1 96.56 650 VAL A CA 1
ATOM 5163 C C . VAL A 1 650 ? -23.219 3.738 19.25 1 96.56 650 VAL A C 1
ATOM 5165 O O . VAL A 1 650 ? -24.156 4.465 18.922 1 96.56 650 VAL A O 1
ATOM 5168 N N . LYS A 1 651 ? -22.188 4.129 19.922 1 97.25 651 LYS A N 1
ATOM 5169 C CA . LYS A 1 651 ? -21.891 5.535 20.188 1 97.25 651 LYS A CA 1
ATOM 5170 C C . LYS A 1 651 ? -20.609 5.961 19.469 1 97.25 651 LYS A C 1
ATOM 5172 O O . LYS A 1 651 ? -19.531 5.43 19.734 1 97.25 651 LYS A O 1
ATOM 5177 N N . LEU A 1 652 ? -20.75 6.84 18.531 1 98.5 652 LEU A N 1
ATOM 5178 C CA . LEU A 1 652 ? -19.594 7.426 17.859 1 98.5 652 LEU A CA 1
ATOM 5179 C C . LEU A 1 652 ? -19.109 8.664 18.594 1 98.5 652 LEU A C 1
ATOM 5181 O O . LEU A 1 652 ? -19.906 9.453 19.109 1 98.5 652 LEU A O 1
ATOM 5185 N N . ILE A 1 653 ? -17.844 8.883 18.688 1 98.44 653 ILE A N 1
ATOM 5186 C CA . ILE A 1 653 ? -17.25 10.031 19.375 1 98.44 653 ILE A CA 1
ATOM 5187 C C . ILE A 1 653 ? -16.359 10.805 18.406 1 98.44 653 ILE A C 1
ATOM 5189 O O . ILE A 1 653 ? -15.961 10.289 17.359 1 98.44 653 ILE A O 1
ATOM 5193 N N . PRO A 1 654 ? -16.062 12.109 18.688 1 98.75 654 PRO A N 1
ATOM 5194 C CA . PRO A 1 654 ? -15.117 12.836 17.828 1 98.75 654 PRO A CA 1
ATOM 5195 C C . PRO A 1 654 ? -13.766 12.141 17.703 1 98.75 654 PRO A C 1
ATOM 5197 O O . PRO A 1 654 ? -13.195 11.711 18.719 1 98.75 654 PRO A O 1
ATOM 5200 N N . TYR A 1 655 ? -13.289 12.031 16.531 1 98.69 655 TYR A N 1
ATOM 5201 C CA . TYR A 1 655 ? -12.062 11.32 16.219 1 98.69 655 TYR A CA 1
ATOM 5202 C C . TYR A 1 655 ? -10.906 11.797 17.094 1 98.69 655 TYR A C 1
ATOM 5204 O O . TYR A 1 655 ? -10.086 10.992 17.547 1 98.69 655 TYR A O 1
ATOM 5212 N N . PHE A 1 656 ? -10.797 13.094 17.344 1 98.44 656 PHE A N 1
ATOM 5213 C CA . PHE A 1 656 ? -9.656 13.617 18.094 1 98.44 656 PHE A CA 1
ATOM 5214 C C . PHE A 1 656 ? -9.648 13.078 19.516 1 98.44 656 PHE A C 1
ATOM 5216 O O . PHE A 1 656 ? -8.625 13.148 20.203 1 98.44 656 PHE A O 1
ATOM 5223 N N . ALA A 1 657 ? -10.758 12.469 20 1 98 657 ALA A N 1
ATOM 5224 C CA . ALA A 1 657 ? -10.898 12.055 21.391 1 98 657 ALA A CA 1
ATOM 5225 C C . ALA A 1 657 ? -10.648 10.562 21.547 1 98 657 ALA A C 1
ATOM 5227 O O . ALA A 1 657 ? -10.695 10.031 22.656 1 98 657 ALA A O 1
ATOM 5228 N N . TRP A 1 658 ? -10.352 9.844 20.5 1 97.62 658 TRP A N 1
ATOM 5229 C CA . TRP A 1 658 ? -10.195 8.398 20.609 1 97.62 658 TRP A CA 1
ATOM 5230 C C . TRP A 1 658 ? -9 8.047 21.484 1 97.62 658 TRP A C 1
ATOM 5232 O O . TRP A 1 658 ? -8.102 8.875 21.688 1 97.62 658 TRP A O 1
ATOM 5242 N N . GLY A 1 659 ? -9.008 6.902 22.078 1 96.25 659 GLY A N 1
ATOM 5243 C CA . GLY A 1 659 ? -7.871 6.375 22.812 1 96.25 659 GLY A CA 1
ATOM 5244 C C . GLY A 1 659 ? -7.75 6.953 24.203 1 96.25 659 GLY A C 1
ATOM 5245 O O . GLY A 1 659 ? -6.793 6.652 24.922 1 96.25 659 GLY A O 1
ATOM 5246 N N . ASN A 1 660 ? -8.656 7.789 24.688 1 96.75 660 ASN A N 1
ATOM 5247 C CA . ASN A 1 660 ? -8.562 8.422 26 1 96.75 660 ASN A CA 1
ATOM 5248 C C . ASN A 1 660 ? -9.109 7.516 27.094 1 96.75 660 ASN A C 1
ATOM 5250 O O . ASN A 1 660 ? -8.898 7.777 28.281 1 96.75 660 ASN A O 1
ATOM 5254 N N . LYS A 1 661 ? -9.812 6.457 26.75 1 91.81 661 LYS A N 1
ATOM 5255 C CA . LYS A 1 661 ? -10.32 5.516 27.734 1 91.81 661 LYS A CA 1
ATOM 5256 C C . LYS A 1 661 ? -9.406 4.305 27.875 1 91.81 661 LYS A C 1
ATOM 5258 O O . LYS A 1 661 ? -9.734 3.34 28.562 1 91.81 661 LYS A O 1
ATOM 5263 N N . GLY A 1 662 ? -8.312 4.316 27.281 1 85.12 662 GLY A N 1
ATOM 5264 C CA . GLY A 1 662 ? -7.379 3.207 27.359 1 85.12 662 GLY A CA 1
ATOM 5265 C C . GLY A 1 662 ? -7.188 2.496 26.031 1 85.12 662 GLY A C 1
ATOM 5266 O O . GLY A 1 662 ? -7.582 3.012 24.984 1 85.12 662 GLY A O 1
ATOM 5267 N N . LYS A 1 663 ? -6.574 1.261 26.203 1 88.94 663 LYS A N 1
ATOM 5268 C CA . LYS A 1 663 ? -6.246 0.482 25 1 88.94 663 LYS A CA 1
ATOM 5269 C C . LYS A 1 663 ? -7.5 -0.145 24.391 1 88.94 663 LYS A C 1
ATOM 5271 O O . LYS A 1 663 ? -8.391 -0.588 25.125 1 88.94 663 LYS A O 1
ATOM 5276 N N . GLY A 1 664 ? -7.625 -0.11 23.078 1 93.19 664 GLY A N 1
ATOM 5277 C CA . GLY A 1 664 ? -8.719 -0.702 22.328 1 93.19 664 GLY A CA 1
ATOM 5278 C C . GLY A 1 664 ? -8.617 -0.479 20.844 1 93.19 664 GLY A C 1
ATOM 5279 O O . GLY A 1 664 ? -7.559 -0.079 20.344 1 93.19 664 GLY A O 1
ATOM 5280 N N . GLU A 1 665 ? -9.734 -0.882 20.188 1 96.62 665 GLU A N 1
ATOM 5281 C CA . GLU A 1 665 ? -9.812 -0.69 18.75 1 96.62 665 GLU A CA 1
ATOM 5282 C C . GLU A 1 665 ? -10.539 0.603 18.391 1 96.62 665 GLU A C 1
ATOM 5284 O O . GLU A 1 665 ? -11.281 1.145 19.219 1 96.62 665 GLU A O 1
ATOM 5289 N N . MET A 1 666 ? -10.32 1.089 17.281 1 98 666 MET A N 1
ATOM 5290 C CA . MET A 1 666 ? -10.969 2.297 16.781 1 98 666 MET A CA 1
ATOM 5291 C C . MET A 1 666 ? -11.094 2.258 15.258 1 98 666 MET A C 1
ATOM 5293 O O . MET A 1 666 ? -10.195 1.756 14.578 1 98 666 MET A O 1
ATOM 5297 N N . THR A 1 667 ? -12.234 2.768 14.719 1 98.38 667 THR A N 1
ATOM 5298 C CA . THR A 1 667 ? -12.352 2.877 13.266 1 98.38 667 THR A CA 1
ATOM 5299 C C . THR A 1 667 ? -13.141 4.125 12.883 1 98.38 667 THR A C 1
ATOM 5301 O O . THR A 1 667 ? -14.109 4.48 13.547 1 98.38 667 THR A O 1
ATOM 5304 N N . VAL A 1 668 ? -12.648 4.824 11.859 1 98.81 668 VAL A N 1
ATOM 5305 C CA . VAL A 1 668 ? -13.328 5.98 11.297 1 98.81 668 VAL A CA 1
ATOM 5306 C C . VAL A 1 668 ? -14.273 5.531 10.188 1 98.81 668 VAL A C 1
ATOM 5308 O O . VAL A 1 668 ? -15.422 5.984 10.117 1 98.81 668 VAL A O 1
ATOM 5311 N N . TRP A 1 669 ? -13.789 4.703 9.281 1 98.75 669 TRP A N 1
ATOM 5312 C CA . TRP A 1 669 ? -14.586 4.191 8.172 1 98.75 669 TRP A CA 1
ATOM 5313 C C . TRP A 1 669 ? -15.273 2.885 8.547 1 98.75 669 TRP A C 1
ATOM 5315 O O . TRP A 1 669 ? -14.648 1.985 9.109 1 98.75 669 TRP A O 1
ATOM 5325 N N . MET A 1 670 ? -16.547 2.738 8.242 1 97.62 670 MET A N 1
ATOM 5326 C CA . MET A 1 670 ? -17.312 1.579 8.68 1 97.62 670 MET A CA 1
ATOM 5327 C C . MET A 1 670 ? -18.078 0.958 7.512 1 97.62 670 MET A C 1
ATOM 5329 O O . MET A 1 670 ? -18.562 1.672 6.633 1 97.62 670 MET A O 1
ATOM 5333 N N . SER A 1 671 ? -18.109 -0.353 7.559 1 95.88 671 SER A N 1
ATOM 5334 C CA . SER A 1 671 ? -19.031 -1.056 6.676 1 95.88 671 SER A CA 1
ATOM 5335 C C . SER A 1 671 ? -20.484 -0.647 6.949 1 95.88 671 SER A C 1
ATOM 5337 O O . SER A 1 671 ? -20.781 -0.039 7.98 1 95.88 671 SER A O 1
ATOM 5339 N N . HIS A 1 672 ? -21.406 -1.035 5.984 1 94.06 672 HIS A N 1
ATOM 5340 C CA . HIS A 1 672 ? -22.812 -0.696 6.148 1 94.06 672 HIS A CA 1
ATOM 5341 C C . HIS A 1 672 ? -23.703 -1.655 5.367 1 94.06 672 HIS A C 1
ATOM 5343 O O . HIS A 1 672 ? -23.234 -2.334 4.449 1 94.06 672 HIS A O 1
ATOM 5349 N N . MET B 1 1 ? 43.25 -84.938 -12.984 1 20.47 1 MET B N 1
ATOM 5350 C CA . MET B 1 1 ? 42 -85.062 -13.695 1 20.47 1 MET B CA 1
ATOM 5351 C C . MET B 1 1 ? 41.156 -83.75 -13.516 1 20.47 1 MET B C 1
ATOM 5353 O O . MET B 1 1 ? 41.312 -83.062 -12.539 1 20.47 1 MET B O 1
ATOM 5357 N N . LYS B 1 2 ? 40.25 -83.812 -14.516 1 24.94 2 LYS B N 1
ATOM 5358 C CA . LYS B 1 2 ? 39.469 -82.812 -15.242 1 24.94 2 LYS B CA 1
ATOM 5359 C C . LYS B 1 2 ? 38.344 -82.25 -14.367 1 24.94 2 LYS B C 1
ATOM 5361 O O . LYS B 1 2 ? 37.25 -82.875 -14.273 1 24.94 2 LYS B O 1
ATOM 5366 N N . LYS B 1 3 ? 38.625 -82 -12.984 1 35.78 3 LYS B N 1
ATOM 5367 C CA . LYS B 1 3 ? 37.438 -81.562 -12.227 1 35.78 3 LYS B CA 1
ATOM 5368 C C . LYS B 1 3 ? 36.719 -80.438 -12.953 1 35.78 3 LYS B C 1
ATOM 5370 O O . LYS B 1 3 ? 37.281 -79.375 -13.219 1 35.78 3 LYS B O 1
ATOM 5375 N N . ASN B 1 4 ? 35.688 -80.812 -13.844 1 28.06 4 ASN B N 1
ATOM 5376 C CA . ASN B 1 4 ? 34.875 -79.938 -14.672 1 28.06 4 ASN B CA 1
ATOM 5377 C C . ASN B 1 4 ? 34.094 -79 -13.82 1 28.06 4 ASN B C 1
ATOM 5379 O O . ASN B 1 4 ? 33.281 -79.375 -12.992 1 28.06 4 ASN B O 1
ATOM 5383 N N . ILE B 1 5 ? 34.5 -77.75 -13.594 1 35.38 5 ILE B N 1
ATOM 5384 C CA . ILE B 1 5 ? 33.969 -76.625 -12.852 1 35.38 5 ILE B CA 1
ATOM 5385 C C . ILE B 1 5 ? 32.812 -76 -13.617 1 35.38 5 ILE B C 1
ATOM 5387 O O . ILE B 1 5 ? 33 -75.438 -14.695 1 35.38 5 ILE B O 1
ATOM 5391 N N . ILE B 1 6 ? 31.719 -76.625 -13.781 1 39.97 6 ILE B N 1
ATOM 5392 C CA . ILE B 1 6 ? 30.656 -75.938 -14.516 1 39.97 6 ILE B CA 1
ATOM 5393 C C . ILE B 1 6 ? 30.203 -74.688 -13.742 1 39.97 6 ILE B C 1
ATOM 5395 O O . ILE B 1 6 ? 29.672 -74.812 -12.633 1 39.97 6 ILE B O 1
ATOM 5399 N N . ILE B 1 7 ? 30.797 -73.562 -13.719 1 37.59 7 ILE B N 1
ATOM 5400 C CA . ILE B 1 7 ? 30.266 -72.375 -13.062 1 37.59 7 ILE B CA 1
ATOM 5401 C C . ILE B 1 7 ? 28.953 -72 -13.727 1 37.59 7 ILE B C 1
ATOM 5403 O O . ILE B 1 7 ? 28.859 -71.938 -14.953 1 37.59 7 ILE B O 1
ATOM 5407 N N . SER B 1 8 ? 27.766 -72 -13.102 1 37.78 8 SER B N 1
ATOM 5408 C CA . SER B 1 8 ? 26.406 -71.5 -13.125 1 37.78 8 SER B CA 1
ATOM 5409 C C . SER B 1 8 ? 26.359 -70 -13.445 1 37.78 8 SER B C 1
ATOM 5411 O O . SER B 1 8 ? 26.938 -69.188 -12.727 1 37.78 8 SER B O 1
ATOM 5413 N N . SER B 1 9 ? 26.125 -69.562 -14.672 1 34.41 9 SER B N 1
ATOM 5414 C CA . SER B 1 9 ? 25.984 -68.188 -15.086 1 34.41 9 SER B CA 1
ATOM 5415 C C . SER B 1 9 ? 24.75 -67.562 -14.445 1 34.41 9 SER B C 1
ATOM 5417 O O . SER B 1 9 ? 23.625 -68 -14.625 1 34.41 9 SER B O 1
ATOM 5419 N N . LEU B 1 10 ? 24.812 -66.812 -13.383 1 38.22 10 LEU B N 1
ATOM 5420 C CA . LEU B 1 10 ? 23.828 -65.938 -12.758 1 38.22 10 LEU B CA 1
ATOM 5421 C C . LEU B 1 10 ? 23.359 -64.875 -13.727 1 38.22 10 LEU B C 1
ATOM 5423 O O . LEU B 1 10 ? 24.156 -64 -14.141 1 38.22 10 LEU B O 1
ATOM 5427 N N . PHE B 1 11 ? 22.281 -65 -14.516 1 36.97 11 PHE B N 1
ATOM 5428 C CA . PHE B 1 11 ? 21.594 -64 -15.273 1 36.97 11 PHE B CA 1
ATOM 5429 C C . PHE B 1 11 ? 21.172 -62.844 -14.375 1 36.97 11 PHE B C 1
ATOM 5431 O O . PHE B 1 11 ? 20.328 -63 -13.5 1 36.97 11 PHE B O 1
ATOM 5438 N N . LEU B 1 12 ? 21.984 -61.812 -14.141 1 36.41 12 LEU B N 1
ATOM 5439 C CA . LEU B 1 12 ? 21.578 -60.562 -13.547 1 36.41 12 LEU B CA 1
ATOM 5440 C C . LEU B 1 12 ? 20.438 -59.938 -14.344 1 36.41 12 LEU B C 1
ATOM 5442 O O . LEU B 1 12 ? 20.641 -59.5 -15.484 1 36.41 12 LEU B O 1
ATOM 5446 N N . SER B 1 13 ? 19.219 -60.312 -14.125 1 34.03 13 SER B N 1
ATOM 5447 C CA . SER B 1 13 ? 18.078 -59.562 -14.609 1 34.03 13 SER B CA 1
ATOM 5448 C C . SER B 1 13 ? 18.25 -58.062 -14.336 1 34.03 13 SER B C 1
ATOM 5450 O O . SER B 1 13 ? 18.312 -57.656 -13.18 1 34.03 13 SER B O 1
ATOM 5452 N N . THR B 1 14 ? 18.891 -57.375 -15.141 1 35 14 THR B N 1
ATOM 5453 C CA . THR B 1 14 ? 18.828 -55.906 -15.086 1 35 14 THR B CA 1
ATOM 5454 C C . THR B 1 14 ? 17.391 -55.438 -15.039 1 35 14 THR B C 1
ATOM 5456 O O . THR B 1 14 ? 16.641 -55.594 -16.016 1 35 14 THR B O 1
ATOM 5459 N N . VAL B 1 15 ? 16.719 -55.469 -13.938 1 37.22 15 VAL B N 1
ATOM 5460 C CA . VAL B 1 15 ? 15.469 -54.719 -13.773 1 37.22 15 VAL B CA 1
ATOM 5461 C C . VAL B 1 15 ? 15.609 -53.312 -14.383 1 37.22 15 VAL B C 1
ATOM 5463 O O . VAL B 1 15 ? 16.391 -52.5 -13.898 1 37.22 15 VAL B O 1
ATOM 5466 N N . ILE B 1 16 ? 15.5 -53.219 -15.633 1 39.09 16 ILE B N 1
ATOM 5467 C CA . ILE B 1 16 ? 15.336 -51.906 -16.25 1 39.09 16 ILE B CA 1
ATOM 5468 C C . ILE B 1 16 ? 14.281 -51.094 -15.492 1 39.09 16 ILE B C 1
ATOM 5470 O O . ILE B 1 16 ? 13.094 -51.406 -15.562 1 39.09 16 ILE B O 1
ATOM 5474 N N . PHE B 1 17 ? 14.57 -50.625 -14.352 1 44.72 17 PHE B N 1
ATOM 5475 C CA . PHE B 1 17 ? 13.688 -49.656 -13.719 1 44.72 17 PHE B CA 1
ATOM 5476 C C . PHE B 1 17 ? 13.227 -48.625 -14.719 1 44.72 17 PHE B C 1
ATOM 5478 O O . PHE B 1 17 ? 14.047 -47.906 -15.305 1 44.72 17 PHE B O 1
ATOM 5485 N N . ALA B 1 18 ? 12.141 -48.844 -15.352 1 52.16 18 ALA B N 1
ATOM 5486 C CA . ALA B 1 18 ? 11.508 -47.875 -16.266 1 52.16 18 ALA B CA 1
ATOM 5487 C C . ALA B 1 18 ? 11.492 -46.469 -15.656 1 52.16 18 ALA B C 1
ATOM 5489 O O . ALA B 1 18 ? 11.031 -46.281 -14.523 1 52.16 18 ALA B O 1
ATOM 5490 N N . GLN B 1 19 ? 12.305 -45.656 -16.078 1 63.91 19 GLN B N 1
ATOM 5491 C CA . GLN B 1 19 ? 12.422 -44.281 -15.656 1 63.91 19 GLN B CA 1
ATOM 5492 C C . GLN B 1 19 ? 11.047 -43.625 -15.586 1 63.91 19 GLN B C 1
ATOM 5494 O O . GLN B 1 19 ? 10.211 -43.812 -16.469 1 63.91 19 GLN B O 1
ATOM 5499 N N . ASN B 1 20 ? 10.75 -43 -14.367 1 75.06 20 ASN B N 1
ATOM 5500 C CA . ASN B 1 20 ? 9.562 -42.156 -14.188 1 75.06 20 ASN B CA 1
ATOM 5501 C C . ASN B 1 20 ? 9.453 -41.094 -15.266 1 75.06 20 ASN B C 1
ATOM 5503 O O . ASN B 1 20 ? 10.406 -40.344 -15.5 1 75.06 20 ASN B O 1
ATOM 5507 N N . LYS B 1 21 ? 8.406 -41.031 -15.977 1 88.94 21 LYS B N 1
ATOM 5508 C CA . LYS B 1 21 ? 8.219 -40.156 -17.125 1 88.94 21 LYS B CA 1
ATOM 5509 C C . LYS B 1 21 ? 7.285 -39 -16.797 1 88.94 21 LYS B C 1
ATOM 5511 O O . LYS B 1 21 ? 6.594 -38.469 -17.672 1 88.94 21 LYS B O 1
ATOM 5516 N N . GLY B 1 22 ? 7.207 -38.719 -15.477 1 94.5 22 GLY B N 1
ATOM 5517 C CA . GLY B 1 22 ? 6.336 -37.625 -15.086 1 94.5 22 GLY B CA 1
ATOM 5518 C C . GLY B 1 22 ? 7.008 -36.281 -15.18 1 94.5 22 GLY B C 1
ATOM 5519 O O . GLY B 1 22 ? 8.219 -36.188 -15.398 1 94.5 22 GLY B O 1
ATOM 5520 N N . LEU B 1 23 ? 6.234 -35.156 -15.133 1 95.5 23 LEU B N 1
ATOM 5521 C CA . LEU B 1 23 ? 6.742 -33.812 -15.109 1 95.5 23 LEU B CA 1
ATOM 5522 C C . LEU B 1 23 ? 7.746 -33.625 -13.977 1 95.5 23 LEU B C 1
ATOM 5524 O O . LEU B 1 23 ? 8.781 -32.969 -14.156 1 95.5 23 LEU B O 1
ATOM 5528 N N . VAL B 1 24 ? 7.371 -34.062 -12.805 1 96.12 24 VAL B N 1
ATOM 5529 C CA . VAL B 1 24 ? 8.273 -34.219 -11.664 1 96.12 24 VAL B CA 1
ATOM 5530 C C . VAL B 1 24 ? 8.617 -35.688 -11.477 1 96.12 24 VAL B C 1
ATOM 5532 O O . VAL B 1 24 ? 7.738 -36.5 -11.242 1 96.12 24 VAL B O 1
ATOM 5535 N N . ALA B 1 25 ? 9.867 -36.062 -11.609 1 95.94 25 ALA B N 1
ATOM 5536 C CA . ALA B 1 25 ? 10.281 -37.469 -11.586 1 95.94 25 ALA B CA 1
ATOM 5537 C C . ALA B 1 25 ? 10.531 -37.938 -10.156 1 95.94 25 ALA B C 1
ATOM 5539 O O . ALA B 1 25 ? 11.648 -38.344 -9.812 1 95.94 25 ALA B O 1
ATOM 5540 N N . ASN B 1 26 ? 9.453 -38.094 -9.398 1 95.19 26 ASN B N 1
ATOM 5541 C CA . ASN B 1 26 ? 9.609 -38.344 -7.973 1 95.19 26 ASN B CA 1
ATOM 5542 C C . ASN B 1 26 ? 9.211 -39.781 -7.605 1 95.19 26 ASN B C 1
ATOM 5544 O O . ASN B 1 26 ? 8.883 -40.062 -6.457 1 95.19 26 ASN B O 1
ATOM 5548 N N . SER B 1 27 ? 9.18 -40.688 -8.57 1 93.19 27 SER B N 1
ATOM 5549 C CA . SER B 1 27 ? 8.773 -42.062 -8.305 1 93.19 27 SER B CA 1
ATOM 5550 C C . SER B 1 27 ? 9.734 -42.75 -7.328 1 93.19 27 SER B C 1
ATOM 5552 O O . SER B 1 27 ? 9.344 -43.656 -6.598 1 93.19 27 SER B O 1
ATOM 5554 N N . GLU B 1 28 ? 10.984 -42.312 -7.332 1 94.19 28 GLU B N 1
ATOM 5555 C CA . GLU B 1 28 ? 11.969 -42.906 -6.449 1 94.19 28 GLU B CA 1
ATOM 5556 C C . GLU B 1 28 ? 12.383 -41.938 -5.336 1 94.19 28 GLU B C 1
ATOM 5558 O O . GLU B 1 28 ? 13.406 -42.156 -4.676 1 94.19 28 GLU B O 1
ATOM 5563 N N . SER B 1 29 ? 11.711 -40.875 -5.164 1 96.81 29 SER B N 1
ATOM 5564 C CA . SER B 1 29 ? 11.969 -39.938 -4.066 1 96.81 29 SER B CA 1
ATOM 5565 C C . SER B 1 29 ? 11.438 -40.5 -2.744 1 96.81 29 SER B C 1
ATOM 5567 O O . SER B 1 29 ? 10.227 -40.625 -2.562 1 96.81 29 SER B O 1
ATOM 5569 N N . PRO B 1 30 ? 12.273 -40.656 -1.825 1 97.06 30 PRO B N 1
ATOM 5570 C CA . PRO B 1 30 ? 11.883 -41.438 -0.64 1 97.06 30 PRO B CA 1
ATOM 5571 C C . PRO B 1 30 ? 10.844 -40.719 0.217 1 97.06 30 PRO B C 1
ATOM 5573 O O . PRO B 1 30 ? 10.102 -41.375 0.964 1 97.06 30 PRO B O 1
ATOM 5576 N N . TYR B 1 31 ? 10.766 -39.438 0.165 1 97.94 31 TYR B N 1
ATOM 5577 C CA . TYR B 1 31 ? 9.891 -38.688 1.079 1 97.94 31 TYR B CA 1
ATOM 5578 C C . TYR B 1 31 ? 8.727 -38.062 0.331 1 97.94 31 TYR B C 1
ATOM 5580 O O . TYR B 1 31 ? 8.055 -37.188 0.853 1 97.94 31 TYR B O 1
ATOM 5588 N N . SER B 1 32 ? 8.531 -38.469 -0.92 1 97.31 32 SER B N 1
ATOM 5589 C CA . SER B 1 32 ? 7.309 -38.125 -1.652 1 97.31 32 SER B CA 1
ATOM 5590 C C . SER B 1 32 ? 6.203 -39.156 -1.356 1 97.31 32 SER B C 1
ATOM 5592 O O . SER B 1 32 ? 6.434 -40.344 -1.397 1 97.31 32 SER B O 1
ATOM 5594 N N . LYS B 1 33 ? 5.078 -38.625 -1.027 1 97.56 33 LYS B N 1
ATOM 5595 C CA . LYS B 1 33 ? 3.928 -39.5 -0.779 1 97.56 33 LYS B CA 1
ATOM 5596 C C . LYS B 1 33 ? 3.236 -39.875 -2.084 1 97.56 33 LYS B C 1
ATOM 5598 O O . LYS B 1 33 ? 2.754 -41 -2.23 1 97.56 33 LYS B O 1
ATOM 5603 N N . LEU B 1 34 ? 3.135 -38.969 -2.971 1 98.06 34 LEU B N 1
ATOM 5604 C CA . LEU B 1 34 ? 2.494 -39.156 -4.266 1 98.06 34 LEU B CA 1
ATOM 5605 C C . LEU B 1 34 ? 3.514 -39.062 -5.395 1 98.06 34 LEU B C 1
ATOM 5607 O O . LEU B 1 34 ? 4.457 -38.281 -5.316 1 98.06 34 LEU B O 1
ATOM 5611 N N . GLN B 1 35 ? 3.309 -39.781 -6.438 1 96.88 35 GLN B N 1
ATOM 5612 C CA . GLN B 1 35 ? 4.18 -39.781 -7.609 1 96.88 35 GLN B CA 1
ATOM 5613 C C . GLN B 1 35 ? 3.426 -39.344 -8.852 1 96.88 35 GLN B C 1
ATOM 5615 O O . GLN B 1 35 ? 2.242 -39.625 -9.016 1 96.88 35 GLN B O 1
ATOM 5620 N N . SER B 1 36 ? 4.133 -38.781 -9.727 1 97.38 36 SER B N 1
ATOM 5621 C CA . SER B 1 36 ? 3.553 -38.281 -10.969 1 97.38 36 SER B CA 1
ATOM 5622 C C . SER B 1 36 ? 3.201 -39.406 -11.914 1 97.38 36 SER B C 1
ATOM 5624 O O . SER B 1 36 ? 3.875 -40.438 -11.922 1 97.38 36 SER B O 1
ATOM 5626 N N . VAL B 1 37 ? 2.154 -39.25 -12.68 1 97.25 37 VAL B N 1
ATOM 5627 C CA . VAL B 1 37 ? 1.931 -40.094 -13.844 1 97.25 37 VAL B CA 1
ATOM 5628 C C . VAL B 1 37 ? 2.828 -39.656 -14.992 1 97.25 37 VAL B C 1
ATOM 5630 O O . VAL B 1 37 ? 3.449 -38.594 -14.922 1 97.25 37 VAL B O 1
ATOM 5633 N N . GLY B 1 38 ? 2.898 -40.469 -16.016 1 96.5 38 GLY B N 1
ATOM 5634 C CA . GLY B 1 38 ? 3.732 -40.125 -17.156 1 96.5 38 GLY B CA 1
ATOM 5635 C C . GLY B 1 38 ? 3.189 -38.938 -17.953 1 96.5 38 GLY B C 1
ATOM 5636 O O . GLY B 1 38 ? 1.983 -38.688 -17.953 1 96.5 38 GLY B O 1
ATOM 5637 N N . LEU B 1 39 ? 4.039 -38.281 -18.672 1 96.75 39 LEU B N 1
ATOM 5638 C CA . LEU B 1 39 ? 3.676 -37.125 -19.469 1 96.75 39 LEU B CA 1
ATOM 5639 C C . LEU B 1 39 ? 2.605 -37.469 -20.484 1 96.75 39 LEU B C 1
ATOM 5641 O O . LEU B 1 39 ? 1.774 -36.625 -20.844 1 96.75 39 LEU B O 1
ATOM 5645 N N . GLN B 1 40 ? 2.613 -38.656 -20.938 1 95.94 40 GLN B N 1
ATOM 5646 C CA . GLN B 1 40 ? 1.729 -39.062 -22.031 1 95.94 40 GLN B CA 1
ATOM 5647 C C . GLN B 1 40 ? 0.479 -39.75 -21.5 1 95.94 40 GLN B C 1
ATOM 5649 O O . GLN B 1 40 ? -0.422 -40.094 -22.266 1 95.94 40 GLN B O 1
ATOM 5654 N N . ASP B 1 41 ? 0.469 -39.938 -20.203 1 97.69 41 ASP B N 1
ATOM 5655 C CA . ASP B 1 41 ? -0.519 -40.844 -19.625 1 97.69 41 ASP B CA 1
ATOM 5656 C C . ASP B 1 41 ? -1.914 -40.219 -19.656 1 97.69 41 ASP B C 1
ATOM 5658 O O . ASP B 1 41 ? -2.916 -40.938 -19.562 1 97.69 41 ASP B O 1
ATOM 5662 N N . VAL B 1 42 ? -2.014 -38.938 -19.719 1 98.31 42 VAL B N 1
ATOM 5663 C CA . VAL B 1 42 ? -3.297 -38.25 -19.672 1 98.31 42 VAL B CA 1
ATOM 5664 C C . VAL B 1 42 ? -3.551 -37.5 -20.984 1 98.31 42 VAL B C 1
ATOM 5666 O O . VAL B 1 42 ? -2.729 -36.688 -21.422 1 98.31 42 VAL B O 1
ATOM 5669 N N . LYS B 1 43 ? -4.625 -37.781 -21.609 1 98.19 43 LYS B N 1
ATOM 5670 C CA . LYS B 1 43 ? -5.043 -37.094 -22.828 1 98.19 43 LYS B CA 1
ATOM 5671 C C . LYS B 1 43 ? -6.406 -36.438 -22.656 1 98.19 43 LYS B C 1
ATOM 5673 O O . LYS B 1 43 ? -7.414 -37.125 -22.453 1 98.19 43 LYS B O 1
ATOM 5678 N N . TRP B 1 44 ? -6.41 -35.125 -22.734 1 98.25 44 TRP B N 1
ATOM 5679 C CA . TRP B 1 44 ? -7.695 -34.438 -22.719 1 98.25 44 TRP B CA 1
ATOM 5680 C C . TRP B 1 44 ? -8.547 -34.844 -23.906 1 98.25 44 TRP B C 1
ATOM 5682 O O . TRP B 1 44 ? -8.055 -34.875 -25.047 1 98.25 44 TRP B O 1
ATOM 5692 N N . THR B 1 45 ? -9.828 -35.062 -23.672 1 98.31 45 THR B N 1
ATOM 5693 C CA . THR B 1 45 ? -10.633 -35.594 -24.75 1 98.31 45 THR B CA 1
ATOM 5694 C C . THR B 1 45 ? -11.75 -34.625 -25.141 1 98.31 45 THR B C 1
ATOM 5696 O O . THR B 1 45 ? -12.219 -34.656 -26.281 1 98.31 45 THR B O 1
ATOM 5699 N N . ASN B 1 46 ? -12.219 -33.875 -24.234 1 97.56 46 ASN B N 1
ATOM 5700 C CA . ASN B 1 46 ? -13.297 -32.906 -24.453 1 97.56 46 ASN B CA 1
ATOM 5701 C C . ASN B 1 46 ? -13.328 -31.844 -23.359 1 97.56 46 ASN B C 1
ATOM 5703 O O . ASN B 1 46 ? -12.562 -31.922 -22.391 1 97.56 46 ASN B O 1
ATOM 5707 N N . GLY B 1 47 ? -14.133 -30.797 -23.641 1 97 47 GLY B N 1
ATOM 5708 C CA . GLY B 1 47 ? -14.398 -29.828 -22.594 1 97 47 GLY B CA 1
ATOM 5709 C C . GLY B 1 47 ? -13.312 -28.781 -22.469 1 97 47 GLY B C 1
ATOM 5710 O O . GLY B 1 47 ? -12.578 -28.516 -23.406 1 97 47 GLY B O 1
ATOM 5711 N N . PHE B 1 48 ? -13.258 -28.141 -21.297 1 97.75 48 PHE B N 1
ATOM 5712 C CA . PHE B 1 48 ? -12.516 -26.922 -21.031 1 97.75 48 PHE B CA 1
ATOM 5713 C C . PHE B 1 48 ? -11.023 -27.125 -21.297 1 97.75 48 PHE B C 1
ATOM 5715 O O . PHE B 1 48 ? -10.422 -26.359 -22.062 1 97.75 48 PHE B O 1
ATOM 5722 N N . TRP B 1 49 ? -10.414 -28.125 -20.672 1 98.19 49 TRP B N 1
ATOM 5723 C CA . TRP B 1 49 ? -8.969 -28.266 -20.766 1 98.19 49 TRP B CA 1
ATOM 5724 C C . TRP B 1 49 ? -8.555 -28.797 -22.125 1 98.19 49 TRP B C 1
ATOM 5726 O O . TRP B 1 49 ? -7.441 -28.547 -22.594 1 98.19 49 TRP B O 1
ATOM 5736 N N . LYS B 1 50 ? -9.438 -29.594 -22.797 1 98 50 LYS B N 1
ATOM 5737 C CA . LYS B 1 50 ? -9.156 -29.969 -24.188 1 98 50 LYS B CA 1
ATOM 5738 C C . LYS B 1 50 ? -9.094 -28.734 -25.078 1 98 50 LYS B C 1
ATOM 5740 O O . LYS B 1 50 ? -8.211 -28.625 -25.938 1 98 50 LYS B O 1
ATOM 5745 N N . GLU B 1 51 ? -10.062 -27.859 -24.906 1 96.94 51 GLU B N 1
ATOM 5746 C CA . GLU B 1 51 ? -10.062 -26.625 -25.672 1 96.94 51 GLU B CA 1
ATOM 5747 C C . GLU B 1 51 ? -8.805 -25.812 -25.422 1 96.94 51 GLU B C 1
ATOM 5749 O O . GLU B 1 51 ? -8.203 -25.266 -26.344 1 96.94 51 GLU B O 1
ATOM 5754 N N . GLN B 1 52 ? -8.445 -25.719 -24.141 1 97.44 52 GLN B N 1
ATOM 5755 C CA . GLN B 1 52 ? -7.234 -24.984 -23.797 1 97.44 52 GLN B CA 1
ATOM 5756 C C . GLN B 1 52 ? -6 -25.625 -24.422 1 97.44 52 GLN B C 1
ATOM 5758 O O . GLN B 1 52 ? -5.113 -24.922 -24.922 1 97.44 52 GLN B O 1
ATOM 5763 N N . PHE B 1 53 ? -5.902 -26.938 -24.344 1 97.75 53 PHE B N 1
ATOM 5764 C CA . PHE B 1 53 ? -4.777 -27.656 -24.922 1 97.75 53 PHE B CA 1
ATOM 5765 C C . PHE B 1 53 ? -4.73 -27.469 -26.422 1 97.75 53 PHE B C 1
ATOM 5767 O O . PHE B 1 53 ? -3.654 -27.344 -27.016 1 97.75 53 PHE B O 1
ATOM 5774 N N . ASP B 1 54 ? -5.891 -27.438 -27.062 1 97.31 54 ASP B N 1
ATOM 5775 C CA . ASP B 1 54 ? -5.945 -27.203 -28.5 1 97.31 54 ASP B CA 1
ATOM 5776 C C . ASP B 1 54 ? -5.43 -25.812 -28.844 1 97.31 54 ASP B C 1
ATOM 5778 O O . ASP B 1 54 ? -4.691 -25.641 -29.812 1 97.31 54 ASP B O 1
ATOM 5782 N N . VAL B 1 55 ? -5.867 -24.844 -28.078 1 97.44 55 VAL B N 1
ATOM 5783 C CA . VAL B 1 55 ? -5.363 -23.484 -28.281 1 97.44 55 VAL B CA 1
ATOM 5784 C C . VAL B 1 55 ? -3.844 -23.469 -28.141 1 97.44 55 VAL B C 1
ATOM 5786 O O . VAL B 1 55 ? -3.143 -22.859 -28.938 1 97.44 55 VAL B O 1
ATOM 5789 N N . GLU B 1 56 ? -3.338 -24.156 -27.125 1 97.5 56 GLU B N 1
ATOM 5790 C CA . GLU B 1 56 ? -1.901 -24.234 -26.875 1 97.5 56 GLU B CA 1
ATOM 5791 C C . GLU B 1 56 ? -1.167 -24.859 -28.062 1 97.5 56 GLU B C 1
ATOM 5793 O O . GLU B 1 56 ? -0.168 -24.312 -28.531 1 97.5 56 GLU B O 1
ATOM 5798 N N . THR B 1 57 ? -1.675 -25.953 -28.641 1 96.69 57 THR B N 1
ATOM 5799 C CA . THR B 1 57 ? -0.979 -26.734 -29.656 1 96.69 57 THR B CA 1
ATOM 5800 C C . THR B 1 57 ? -1.118 -26.094 -31.031 1 96.69 57 THR B C 1
ATOM 5802 O O . THR B 1 57 ? -0.198 -26.141 -31.844 1 96.69 57 THR B O 1
ATOM 5805 N N . LYS B 1 58 ? -2.215 -25.422 -31.219 1 96.56 58 LYS B N 1
ATOM 5806 C CA . LYS B 1 58 ? -2.508 -24.938 -32.562 1 96.56 58 LYS B CA 1
ATOM 5807 C C . LYS B 1 58 ? -2.129 -23.469 -32.719 1 96.56 58 LYS B C 1
ATOM 5809 O O . LYS B 1 58 ? -1.83 -23 -33.812 1 96.56 58 LYS B O 1
ATOM 5814 N N . ASN B 1 59 ? -2.195 -22.75 -31.594 1 97.62 59 ASN B N 1
ATOM 5815 C CA . ASN B 1 59 ? -1.993 -21.297 -31.688 1 97.62 59 ASN B CA 1
ATOM 5816 C C . ASN B 1 59 ? -0.789 -20.859 -30.859 1 97.62 59 ASN B C 1
ATOM 5818 O O . ASN B 1 59 ? 0.177 -20.312 -31.406 1 97.62 59 ASN B O 1
ATOM 5822 N N . THR B 1 60 ? -0.796 -21.109 -29.594 1 98.06 60 THR B N 1
ATOM 5823 C CA . THR B 1 60 ? 0.155 -20.516 -28.656 1 98.06 60 THR B CA 1
ATOM 5824 C C . THR B 1 60 ? 1.576 -20.969 -28.969 1 98.06 60 THR B C 1
ATOM 5826 O O . THR B 1 60 ? 2.48 -20.156 -29.141 1 98.06 60 THR B O 1
ATOM 5829 N N . LEU B 1 61 ? 1.764 -22.281 -29.016 1 97.75 61 LEU B N 1
ATOM 5830 C CA . LEU B 1 61 ? 3.092 -22.859 -29.188 1 97.75 61 LEU B CA 1
ATOM 5831 C C . LEU B 1 61 ? 3.682 -22.469 -30.531 1 97.75 61 LEU B C 1
ATOM 5833 O O . LEU B 1 61 ? 4.824 -22.016 -30.609 1 97.75 61 LEU B O 1
ATOM 5837 N N . PRO B 1 62 ? 2.93 -22.578 -31.672 1 97.25 62 PRO B N 1
ATOM 5838 C CA . PRO B 1 62 ? 3.475 -22.125 -32.938 1 97.25 62 PRO B CA 1
ATOM 5839 C C . PRO B 1 62 ? 3.785 -20.625 -32.969 1 97.25 62 PRO B C 1
ATOM 5841 O O . PRO B 1 62 ? 4.809 -20.203 -33.5 1 97.25 62 PRO B O 1
ATOM 5844 N N . TYR B 1 63 ? 2.906 -19.828 -32.406 1 97.69 63 TYR B N 1
ATOM 5845 C CA . TYR B 1 63 ? 3.125 -18.391 -32.312 1 97.69 63 TYR B CA 1
ATOM 5846 C C . TYR B 1 63 ? 4.422 -18.078 -31.578 1 97.69 63 TYR B C 1
ATOM 5848 O O . TYR B 1 63 ? 5.238 -17.297 -32.062 1 97.69 63 TYR B O 1
ATOM 5856 N N . MET B 1 64 ? 4.621 -18.672 -30.438 1 97.31 64 MET B N 1
ATOM 5857 C CA . MET B 1 64 ? 5.805 -18.422 -29.609 1 97.31 64 MET B CA 1
ATOM 5858 C C . MET B 1 64 ? 7.066 -18.891 -30.328 1 97.31 64 MET B C 1
ATOM 5860 O O . MET B 1 64 ? 8.102 -18.219 -30.281 1 97.31 64 MET B O 1
ATOM 5864 N N . TRP B 1 65 ? 6.996 -20.062 -30.922 1 97 65 TRP B N 1
ATOM 5865 C CA . TRP B 1 65 ? 8.148 -20.609 -31.641 1 97 65 TRP B CA 1
ATOM 5866 C C . TRP B 1 65 ? 8.562 -19.688 -32.781 1 97 65 TRP B C 1
ATOM 5868 O O . TRP B 1 65 ? 9.75 -19.391 -32.938 1 97 65 TRP B O 1
ATOM 5878 N N . ASP B 1 66 ? 7.586 -19.203 -33.531 1 97.06 66 ASP B N 1
ATOM 5879 C CA . ASP B 1 66 ? 7.859 -18.281 -34.625 1 97.06 66 ASP B CA 1
ATOM 5880 C C . ASP B 1 66 ? 8.422 -16.953 -34.094 1 97.06 66 ASP B C 1
ATOM 5882 O O . ASP B 1 66 ? 9.367 -16.406 -34.656 1 97.06 66 ASP B O 1
ATOM 5886 N N . LEU B 1 67 ? 7.816 -16.469 -33.062 1 96.81 67 LEU B N 1
ATOM 5887 C CA . LEU B 1 67 ? 8.242 -15.211 -32.469 1 96.81 67 LEU B CA 1
ATOM 5888 C C . LEU B 1 67 ? 9.695 -15.289 -32.031 1 96.81 67 LEU B C 1
ATOM 5890 O O . LEU B 1 67 ? 10.477 -14.359 -32.281 1 96.81 67 LEU B O 1
ATOM 5894 N N . TYR B 1 68 ? 10.125 -16.344 -31.406 1 96.44 68 TYR B N 1
ATOM 5895 C CA . TYR B 1 68 ? 11.469 -16.484 -30.859 1 96.44 68 TYR B CA 1
ATOM 5896 C C . TYR B 1 68 ? 12.477 -16.828 -31.953 1 96.44 68 TYR B C 1
ATOM 5898 O O . TYR B 1 68 ? 13.688 -16.75 -31.719 1 96.44 68 TYR B O 1
ATOM 5906 N N . HIS B 1 69 ? 11.984 -17.109 -33.125 1 96.56 69 HIS B N 1
ATOM 5907 C CA . HIS B 1 69 ? 12.844 -17.281 -34.281 1 96.56 69 HIS B CA 1
ATOM 5908 C C . HIS B 1 69 ? 12.906 -16.016 -35.125 1 96.56 69 HIS B C 1
ATOM 5910 O O . HIS B 1 69 ? 13.648 -15.938 -36.094 1 96.56 69 HIS B O 1
ATOM 5916 N N . ASN B 1 70 ? 12.062 -15.117 -34.781 1 96.06 70 ASN B N 1
ATOM 5917 C CA . ASN B 1 70 ? 12.07 -13.836 -35.469 1 96.06 70 ASN B CA 1
ATOM 5918 C C . ASN B 1 70 ? 13.195 -12.93 -34.969 1 96.06 70 ASN B C 1
ATOM 5920 O O . ASN B 1 70 ? 13.117 -12.383 -33.875 1 96.06 70 ASN B O 1
ATOM 5924 N N . ASP B 1 71 ? 14.133 -12.672 -35.812 1 93.81 71 ASP B N 1
ATOM 5925 C CA . ASP B 1 71 ? 15.328 -11.922 -35.438 1 93.81 71 ASP B CA 1
ATOM 5926 C C . ASP B 1 71 ? 15.023 -10.43 -35.281 1 93.81 71 ASP B C 1
ATOM 5928 O O . ASP B 1 71 ? 15.773 -9.695 -34.656 1 93.81 71 ASP B O 1
ATOM 5932 N N . GLU B 1 72 ? 13.922 -10 -35.812 1 94 72 GLU B N 1
ATOM 5933 C CA . GLU B 1 72 ? 13.562 -8.586 -35.781 1 94 72 GLU B CA 1
ATOM 5934 C C . GLU B 1 72 ? 12.773 -8.25 -34.531 1 94 72 GLU B C 1
ATOM 5936 O O . GLU B 1 72 ? 12.734 -7.09 -34.094 1 94 72 GLU B O 1
ATOM 5941 N N . ILE B 1 73 ? 12.195 -9.258 -33.906 1 93.56 73 ILE B N 1
ATOM 5942 C CA . ILE B 1 73 ? 11.32 -8.977 -32.781 1 93.56 73 ILE B CA 1
ATOM 5943 C C . ILE B 1 73 ? 11.953 -9.516 -31.5 1 93.56 73 ILE B C 1
ATOM 5945 O O . ILE B 1 73 ? 12.438 -8.742 -30.656 1 93.56 73 ILE B O 1
ATOM 5949 N N . SER B 1 74 ? 12.117 -10.812 -31.359 1 92.38 74 SER B N 1
ATOM 5950 C CA . SER B 1 74 ? 12.602 -11.43 -30.125 1 92.38 74 SER B CA 1
ATOM 5951 C C . SER B 1 74 ? 14.117 -11.586 -30.156 1 92.38 74 SER B C 1
ATOM 5953 O O . SER B 1 74 ? 14.805 -11.25 -29.188 1 92.38 74 SER B O 1
ATOM 5955 N N . HIS B 1 75 ? 14.695 -12.117 -31.266 1 93.88 75 HIS B N 1
ATOM 5956 C CA . HIS B 1 75 ? 16.125 -12.273 -31.5 1 93.88 75 HIS B CA 1
ATOM 5957 C C . HIS B 1 75 ? 16.688 -13.422 -30.672 1 93.88 75 HIS B C 1
ATOM 5959 O O . HIS B 1 75 ? 17.906 -13.586 -30.594 1 93.88 75 HIS B O 1
ATOM 5965 N N . ALA B 1 76 ? 15.867 -14.258 -30.047 1 95.06 76 ALA B N 1
ATOM 5966 C CA . ALA B 1 76 ? 16.328 -15.289 -29.125 1 95.06 76 ALA B CA 1
ATOM 5967 C C . ALA B 1 76 ? 17.125 -16.359 -29.859 1 95.06 76 ALA B C 1
ATOM 5969 O O . ALA B 1 76 ? 18.234 -16.703 -29.453 1 95.06 76 ALA B O 1
ATOM 5970 N N . TYR B 1 77 ? 16.578 -16.922 -30.859 1 96.56 77 TYR B N 1
ATOM 5971 C CA . TYR B 1 77 ? 17.25 -17.969 -31.625 1 96.56 77 TYR B CA 1
ATOM 5972 C C . TYR B 1 77 ? 18.5 -17.438 -32.312 1 96.56 77 TYR B C 1
ATOM 5974 O O . TYR B 1 77 ? 19.531 -18.109 -32.344 1 96.56 77 TYR B O 1
ATOM 5982 N N . LYS B 1 78 ? 18.438 -16.234 -32.781 1 97 78 LYS B N 1
ATOM 5983 C CA . LYS B 1 78 ? 19.578 -15.562 -33.406 1 97 78 LYS B CA 1
ATOM 5984 C C . LYS B 1 78 ? 20.75 -15.438 -32.438 1 97 78 LYS B C 1
ATOM 5986 O O . LYS B 1 78 ? 21.906 -15.57 -32.812 1 97 78 LYS B O 1
ATOM 5991 N N . ASN B 1 79 ? 20.453 -15.156 -31.188 1 97.19 79 ASN B N 1
ATOM 5992 C CA . ASN B 1 79 ? 21.5 -15.102 -30.172 1 97.19 79 ASN B CA 1
ATOM 5993 C C . ASN B 1 79 ? 22.297 -16.406 -30.109 1 97.19 79 ASN B C 1
ATOM 5995 O O . ASN B 1 79 ? 23.516 -16.391 -29.953 1 97.19 79 ASN B O 1
ATOM 5999 N N . PHE B 1 80 ? 21.609 -17.531 -30.234 1 97.81 80 PHE B N 1
ATOM 6000 C CA . PHE B 1 80 ? 22.281 -18.828 -30.219 1 97.81 80 PHE B CA 1
ATOM 6001 C C . PHE B 1 80 ? 23.125 -19.016 -31.469 1 97.81 80 PHE B C 1
ATOM 6003 O O . PHE B 1 80 ? 24.234 -19.547 -31.406 1 97.81 80 PHE B O 1
ATOM 6010 N N . GLU B 1 81 ? 22.625 -18.578 -32.594 1 97.75 81 GLU B N 1
ATOM 6011 C CA . GLU B 1 81 ? 23.391 -18.672 -33.812 1 97.75 81 GLU B CA 1
ATOM 6012 C C . GLU B 1 81 ? 24.688 -17.859 -33.719 1 97.75 81 GLU B C 1
ATOM 6014 O O . GLU B 1 81 ? 25.75 -18.328 -34.156 1 97.75 81 GLU B O 1
ATOM 6019 N N . ILE B 1 82 ? 24.516 -16.688 -33.156 1 97.31 82 ILE B N 1
ATOM 6020 C CA . ILE B 1 82 ? 25.688 -15.828 -32.969 1 97.31 82 ILE B CA 1
ATOM 6021 C C . ILE B 1 82 ? 26.672 -16.469 -32 1 97.31 82 ILE B C 1
ATOM 6023 O O . ILE B 1 82 ? 27.875 -16.547 -32.281 1 97.31 82 ILE B O 1
ATOM 6027 N N . ALA B 1 83 ? 26.188 -16.969 -30.953 1 96.88 83 ALA B N 1
ATOM 6028 C CA . ALA B 1 83 ? 27.031 -17.609 -29.953 1 96.88 83 ALA B CA 1
ATOM 6029 C C . ALA B 1 83 ? 27.734 -18.828 -30.531 1 96.88 83 ALA B C 1
ATOM 6031 O O . ALA B 1 83 ? 28.875 -19.141 -30.156 1 96.88 83 ALA B O 1
ATOM 6032 N N . ALA B 1 84 ? 27.094 -19.531 -31.5 1 96.75 84 ALA B N 1
ATOM 6033 C CA . ALA B 1 84 ? 27.641 -20.734 -32.125 1 96.75 84 ALA B CA 1
ATOM 6034 C C . ALA B 1 84 ? 28.656 -20.375 -33.219 1 96.75 84 ALA B C 1
ATOM 6036 O O . ALA B 1 84 ? 29.344 -21.25 -33.75 1 96.75 84 ALA B O 1
ATOM 6037 N N . GLY B 1 85 ? 28.656 -19.125 -33.562 1 95.12 85 GLY B N 1
ATOM 6038 C CA . GLY B 1 85 ? 29.562 -18.672 -34.625 1 95.12 85 GLY B CA 1
ATOM 6039 C C . GLY B 1 85 ? 28.984 -18.859 -36 1 95.12 85 GLY B C 1
ATOM 6040 O O . GLY B 1 85 ? 29.719 -18.766 -37 1 95.12 85 GLY B O 1
ATOM 6041 N N . LEU B 1 86 ? 27.766 -19.062 -36.062 1 96 86 LEU B N 1
ATOM 6042 C CA . LEU B 1 86 ? 27.125 -19.297 -37.375 1 96 86 LEU B CA 1
ATOM 6043 C C . LEU B 1 86 ? 26.719 -17.969 -38 1 96 86 LEU B C 1
ATOM 6045 O O . LEU B 1 86 ? 26.453 -17.922 -39.219 1 96 86 LEU B O 1
ATOM 6049 N N . SER B 1 87 ? 26.641 -16.938 -37.188 1 93 87 SER B N 1
ATOM 6050 C CA . SER B 1 87 ? 26.344 -15.594 -37.656 1 93 87 SER B CA 1
ATOM 6051 C C . SER B 1 87 ? 27.078 -14.539 -36.844 1 93 87 SER B C 1
ATOM 6053 O O . SER B 1 87 ? 27.5 -14.812 -35.719 1 93 87 SER B O 1
ATOM 6055 N N . LYS B 1 88 ? 27.203 -13.367 -37.438 1 92.81 88 LYS B N 1
ATOM 6056 C CA . LYS B 1 88 ? 27.781 -12.242 -36.688 1 92.81 88 LYS B CA 1
ATOM 6057 C C . LYS B 1 88 ? 26.688 -11.398 -36.031 1 92.81 88 LYS B C 1
ATOM 6059 O O . LYS B 1 88 ? 25.547 -11.406 -36.469 1 92.81 88 LYS B O 1
ATOM 6064 N N . GLY B 1 89 ? 27.109 -10.773 -35 1 93.19 89 GLY B N 1
ATOM 6065 C CA . GLY B 1 89 ? 26.172 -9.875 -34.344 1 93.19 89 GLY B CA 1
ATOM 6066 C C . GLY B 1 89 ? 26.406 -9.758 -32.844 1 93.19 89 GLY B C 1
ATOM 6067 O O . GLY B 1 89 ? 27.391 -10.273 -32.344 1 93.19 89 GLY B O 1
ATOM 6068 N N . THR B 1 90 ? 25.531 -8.922 -32.188 1 92.88 90 THR B N 1
ATOM 6069 C CA . THR B 1 90 ? 25.562 -8.727 -30.734 1 92.88 90 THR B CA 1
ATOM 6070 C C . THR B 1 90 ? 24.312 -9.312 -30.078 1 92.88 90 THR B C 1
ATOM 6072 O O . THR B 1 90 ? 23.328 -9.57 -30.75 1 92.88 90 THR B O 1
ATOM 6075 N N . PHE B 1 91 ? 24.484 -9.555 -28.797 1 93.31 91 PHE B N 1
ATOM 6076 C CA . PHE B 1 91 ? 23.344 -10.039 -28.047 1 93.31 91 PHE B CA 1
ATOM 6077 C C . PHE B 1 91 ? 22.219 -9.008 -28.031 1 93.31 91 PHE B C 1
ATOM 6079 O O . PHE B 1 91 ? 22.484 -7.805 -27.906 1 93.31 91 PHE B O 1
ATOM 6086 N N . LYS B 1 92 ? 21 -9.383 -28.219 1 93 92 LYS B N 1
ATOM 6087 C CA . LYS B 1 92 ? 19.828 -8.539 -28.062 1 93 92 LYS B CA 1
ATOM 6088 C C . LYS B 1 92 ? 18.797 -9.203 -27.156 1 93 92 LYS B C 1
ATOM 6090 O O . LYS B 1 92 ? 18.656 -10.43 -27.156 1 93 92 LYS B O 1
ATOM 6095 N N . GLY B 1 93 ? 18.031 -8.336 -26.406 1 90.5 93 GLY B N 1
ATOM 6096 C CA . GLY B 1 93 ? 17.016 -8.828 -25.5 1 90.5 93 GLY B CA 1
ATOM 6097 C C . GLY B 1 93 ? 17.469 -8.891 -24.047 1 90.5 93 GLY B C 1
ATOM 6098 O O . GLY B 1 93 ? 18.609 -8.516 -23.734 1 90.5 93 GLY B O 1
ATOM 6099 N N . PRO B 1 94 ? 16.547 -9.344 -23.219 1 90 94 PRO B N 1
ATOM 6100 C CA . PRO B 1 94 ? 16.922 -9.453 -21.797 1 90 94 PRO B CA 1
ATOM 6101 C C . PRO B 1 94 ? 17.906 -10.594 -21.547 1 90 94 PRO B C 1
ATOM 6103 O O . PRO B 1 94 ? 18 -11.523 -22.359 1 90 94 PRO B O 1
ATOM 6106 N N . SER B 1 95 ? 18.578 -10.531 -20.422 1 87.94 95 SER B N 1
ATOM 6107 C CA . SER B 1 95 ? 19.609 -11.508 -20.094 1 87.94 95 SER B CA 1
ATOM 6108 C C . SER B 1 95 ? 19.016 -12.891 -19.859 1 87.94 95 SER B C 1
ATOM 6110 O O . SER B 1 95 ? 19.734 -13.891 -19.891 1 87.94 95 SER B O 1
ATOM 6112 N N . PHE B 1 96 ? 17.703 -13.008 -19.625 1 91 96 PHE B N 1
ATOM 6113 C CA . PHE B 1 96 ? 17.094 -14.289 -19.328 1 91 96 PHE B CA 1
ATOM 6114 C C . PHE B 1 96 ? 16.453 -14.898 -20.562 1 91 96 PHE B C 1
ATOM 6116 O O . PHE B 1 96 ? 15.711 -15.883 -20.469 1 91 96 PHE B O 1
ATOM 6123 N N . HIS B 1 97 ? 16.797 -14.438 -21.719 1 92.12 97 HIS B N 1
ATOM 6124 C CA . HIS B 1 97 ? 16.156 -14.82 -22.969 1 92.12 97 HIS B CA 1
ATOM 6125 C C . HIS B 1 97 ? 16.375 -16.297 -23.266 1 92.12 97 HIS B C 1
ATOM 6127 O O . HIS B 1 97 ? 15.5 -16.953 -23.828 1 92.12 97 HIS B O 1
ATOM 6133 N N . ASP B 1 98 ? 17.578 -16.828 -22.938 1 95.69 98 ASP B N 1
ATOM 6134 C CA . ASP B 1 98 ? 17.844 -18.25 -23.141 1 95.69 98 ASP B CA 1
ATOM 6135 C C . ASP B 1 98 ? 16.797 -19.109 -22.406 1 95.69 98 ASP B C 1
ATOM 6137 O O . ASP B 1 98 ? 16.25 -20.047 -23 1 95.69 98 ASP B O 1
ATOM 6141 N N . GLY B 1 99 ? 16.594 -18.719 -21.141 1 95.88 99 GLY B N 1
ATOM 6142 C CA . GLY B 1 99 ? 15.641 -19.453 -20.328 1 95.88 99 GLY B CA 1
ATOM 6143 C C . GLY B 1 99 ? 14.234 -19.438 -20.891 1 95.88 99 GLY B C 1
ATOM 6144 O O . GLY B 1 99 ? 13.508 -20.422 -20.828 1 95.88 99 GLY B O 1
ATOM 6145 N N . ASP B 1 100 ? 13.883 -18.344 -21.453 1 95.94 100 ASP B N 1
ATOM 6146 C CA . ASP B 1 100 ? 12.555 -18.203 -22.047 1 95.94 100 ASP B CA 1
ATOM 6147 C C . ASP B 1 100 ? 12.414 -19.094 -23.281 1 95.94 100 ASP B C 1
ATOM 6149 O O . ASP B 1 100 ? 11.344 -19.672 -23.516 1 95.94 100 ASP B O 1
ATOM 6153 N N . PHE B 1 101 ? 13.477 -19.172 -23.984 1 97.25 101 PHE B N 1
ATOM 6154 C CA . PHE B 1 101 ? 13.469 -20.078 -25.125 1 97.25 101 PHE B CA 1
ATOM 6155 C C . PHE B 1 101 ? 13.367 -21.531 -24.656 1 97.25 101 PHE B C 1
ATOM 6157 O O . PHE B 1 101 ? 12.641 -22.328 -25.25 1 97.25 101 PHE B O 1
ATOM 6164 N N . TYR B 1 102 ? 14.109 -21.875 -23.609 1 98.25 102 TYR B N 1
ATOM 6165 C CA . TYR B 1 102 ? 14.047 -23.219 -23.047 1 98.25 102 TYR B CA 1
ATOM 6166 C C . TYR B 1 102 ? 12.641 -23.531 -22.547 1 98.25 102 TYR B C 1
ATOM 6168 O O . TYR B 1 102 ? 12.188 -24.688 -22.609 1 98.25 102 TYR B O 1
ATOM 6176 N N . LYS B 1 103 ? 11.906 -22.578 -22.047 1 98.25 103 LYS B N 1
ATOM 6177 C CA . LYS B 1 103 ? 10.531 -22.781 -21.594 1 98.25 103 LYS B CA 1
ATOM 6178 C C . LYS B 1 103 ? 9.625 -23.172 -22.766 1 98.25 103 LYS B C 1
ATOM 6180 O O . LYS B 1 103 ? 8.789 -24.062 -22.641 1 98.25 103 LYS B O 1
ATOM 6185 N N . ILE B 1 104 ? 9.789 -22.438 -23.859 1 98.19 104 ILE B N 1
ATOM 6186 C CA . ILE B 1 104 ? 9.031 -22.797 -25.047 1 98.19 104 ILE B CA 1
ATOM 6187 C C . ILE B 1 104 ? 9.367 -24.234 -25.453 1 98.19 104 ILE B C 1
ATOM 6189 O O . ILE B 1 104 ? 8.469 -25.031 -25.75 1 98.19 104 ILE B O 1
ATOM 6193 N N . PHE B 1 105 ? 10.641 -24.531 -25.469 1 98.44 105 PHE B N 1
ATOM 6194 C CA . PHE B 1 105 ? 11.109 -25.875 -25.797 1 98.44 105 PHE B CA 1
ATOM 6195 C C . PHE B 1 105 ? 10.469 -26.906 -24.875 1 98.44 105 PHE B C 1
ATOM 6197 O O . PHE B 1 105 ? 10.047 -27.969 -25.344 1 98.44 105 PHE B O 1
ATOM 6204 N N . GLU B 1 106 ? 10.477 -26.609 -23.609 1 98.62 106 GLU B N 1
ATOM 6205 C CA . GLU B 1 106 ? 9.828 -27.5 -22.641 1 98.62 106 GLU B CA 1
ATOM 6206 C C . GLU B 1 106 ? 8.375 -27.766 -23.016 1 98.62 106 GLU B C 1
ATOM 6208 O O . GLU B 1 106 ? 7.898 -28.891 -22.938 1 98.62 106 GLU B O 1
ATOM 6213 N N . GLY B 1 107 ? 7.648 -26.703 -23.422 1 98.44 107 GLY B N 1
ATOM 6214 C CA . GLY B 1 107 ? 6.285 -26.859 -23.891 1 98.44 107 GLY B CA 1
ATOM 6215 C C . GLY B 1 107 ? 6.172 -27.766 -25.109 1 98.44 107 GLY B C 1
ATOM 6216 O O . GLY B 1 107 ? 5.234 -28.547 -25.219 1 98.44 107 GLY B O 1
ATOM 6217 N N . MET B 1 108 ? 7.148 -27.672 -26.031 1 98.5 108 MET B N 1
ATOM 6218 C CA . MET B 1 108 ? 7.18 -28.547 -27.203 1 98.5 108 MET B CA 1
ATOM 6219 C C . MET B 1 108 ? 7.348 -30 -26.812 1 98.5 108 MET B C 1
ATOM 6221 O O . MET B 1 108 ? 6.656 -30.875 -27.328 1 98.5 108 MET B O 1
ATOM 6225 N N . ALA B 1 109 ? 8.242 -30.203 -25.906 1 98.62 109 ALA B N 1
ATOM 6226 C CA . ALA B 1 109 ? 8.5 -31.578 -25.453 1 98.62 109 ALA B CA 1
ATOM 6227 C C . ALA B 1 109 ? 7.266 -32.156 -24.781 1 98.62 109 ALA B C 1
ATOM 6229 O O . ALA B 1 109 ? 6.902 -33.312 -25.047 1 98.62 109 ALA B O 1
ATOM 6230 N N . ALA B 1 110 ? 6.656 -31.406 -23.906 1 98.19 110 ALA B N 1
ATOM 6231 C CA . ALA B 1 110 ? 5.449 -31.859 -23.234 1 98.19 110 ALA B CA 1
ATOM 6232 C C . ALA B 1 110 ? 4.328 -32.156 -24.234 1 98.19 110 ALA B C 1
ATOM 6234 O O . ALA B 1 110 ? 3.602 -33.125 -24.109 1 98.19 110 ALA B O 1
ATOM 6235 N N . THR B 1 111 ? 4.16 -31.266 -25.203 1 98.12 111 THR B N 1
ATOM 6236 C CA . THR B 1 111 ? 3.15 -31.438 -26.25 1 98.12 111 THR B CA 1
ATOM 6237 C C . THR B 1 111 ? 3.443 -32.688 -27.062 1 98.12 111 THR B C 1
ATOM 6239 O O . THR B 1 111 ? 2.537 -33.469 -27.359 1 98.12 111 THR B O 1
ATOM 6242 N N . TYR B 1 112 ? 4.684 -32.906 -27.406 1 98.19 112 TYR B N 1
ATOM 6243 C CA . TYR B 1 112 ? 5.094 -34.094 -28.172 1 98.19 112 TYR B CA 1
ATOM 6244 C C . TYR B 1 112 ? 4.77 -35.375 -27.406 1 98.19 112 TYR B C 1
ATOM 6246 O O . TYR B 1 112 ? 4.371 -36.375 -28 1 98.19 112 TYR B O 1
ATOM 6254 N N . ALA B 1 113 ? 5.004 -35.344 -26.125 1 97.75 113 ALA B N 1
ATOM 6255 C CA . ALA B 1 113 ? 4.754 -36.531 -25.297 1 97.75 113 ALA B CA 1
ATOM 6256 C C . ALA B 1 113 ? 3.328 -37.031 -25.484 1 97.75 113 ALA B C 1
ATOM 6258 O O . ALA B 1 113 ? 3.082 -38.25 -25.469 1 97.75 113 ALA B O 1
ATOM 6259 N N . VAL B 1 114 ? 2.41 -36.125 -25.719 1 96.5 114 VAL B N 1
ATOM 6260 C CA . VAL B 1 114 ? 0.993 -36.469 -25.812 1 96.5 114 VAL B CA 1
ATOM 6261 C C . VAL B 1 114 ? 0.611 -36.688 -27.266 1 96.5 114 VAL B C 1
ATOM 6263 O O . VAL B 1 114 ? -0.102 -37.625 -27.594 1 96.5 114 VAL B O 1
ATOM 6266 N N . THR B 1 115 ? 1.131 -35.875 -28.219 1 96.56 115 THR B N 1
ATOM 6267 C CA . THR B 1 115 ? 0.654 -35.844 -29.594 1 96.56 115 THR B CA 1
ATOM 6268 C C . THR B 1 115 ? 1.52 -36.75 -30.469 1 96.56 115 THR B C 1
ATOM 6270 O O . THR B 1 115 ? 1.079 -37.188 -31.531 1 96.56 115 THR B O 1
ATOM 6273 N N . LYS B 1 116 ? 2.775 -36.906 -30.141 1 97.25 116 LYS B N 1
ATOM 6274 C CA . LYS B 1 116 ? 3.777 -37.625 -30.922 1 97.25 116 LYS B CA 1
ATOM 6275 C C . LYS B 1 116 ? 3.938 -37 -32.312 1 97.25 116 LYS B C 1
ATOM 6277 O O . LYS B 1 116 ? 4.145 -37.719 -33.281 1 97.25 116 LYS B O 1
ATOM 6282 N N . ASP B 1 117 ? 3.734 -35.719 -32.344 1 97.12 117 ASP B N 1
ATOM 6283 C CA . ASP B 1 117 ? 3.881 -35 -33.594 1 97.12 117 ASP B CA 1
ATOM 6284 C C . ASP B 1 117 ? 5.336 -35 -34.062 1 97.12 117 ASP B C 1
ATOM 6286 O O . ASP B 1 117 ? 6.184 -34.344 -33.469 1 97.12 117 ASP B O 1
ATOM 6290 N N . LYS B 1 118 ? 5.633 -35.469 -35.188 1 97.44 118 LYS B N 1
ATOM 6291 C CA . LYS B 1 118 ? 6.992 -35.625 -35.688 1 97.44 118 LYS B CA 1
ATOM 6292 C C . LYS B 1 118 ? 7.621 -34.281 -36.031 1 97.44 118 LYS B C 1
ATOM 6294 O O . LYS B 1 118 ? 8.844 -34.125 -35.969 1 97.44 118 LYS B O 1
ATOM 6299 N N . LYS B 1 119 ? 6.785 -33.344 -36.406 1 97.19 119 LYS B N 1
ATOM 6300 C CA . LYS B 1 119 ? 7.305 -32.031 -36.688 1 97.19 119 LYS B CA 1
ATOM 6301 C C . LYS B 1 119 ? 7.938 -31.391 -35.438 1 97.19 119 LYS B C 1
ATOM 6303 O O . LYS B 1 119 ? 9 -30.766 -35.531 1 97.19 119 LYS B O 1
ATOM 6308 N N . LEU B 1 120 ? 7.258 -31.547 -34.281 1 97.75 120 LEU B N 1
ATOM 6309 C CA . LEU B 1 120 ? 7.805 -31.031 -33.031 1 97.75 120 LEU B CA 1
ATOM 6310 C C . LEU B 1 120 ? 9.148 -31.688 -32.719 1 97.75 120 LEU B C 1
ATOM 6312 O O . LEU B 1 120 ? 10.102 -31.016 -32.344 1 97.75 120 LEU B O 1
ATOM 6316 N N . ASP B 1 121 ? 9.188 -32.938 -32.906 1 97.88 121 ASP B N 1
ATOM 6317 C CA . ASP B 1 121 ? 10.414 -33.688 -32.656 1 97.88 121 ASP B CA 1
ATOM 6318 C C . ASP B 1 121 ? 11.57 -33.188 -33.5 1 97.88 121 ASP B C 1
ATOM 6320 O O . ASP B 1 121 ? 12.672 -32.969 -33 1 97.88 121 ASP B O 1
ATOM 6324 N N . ALA B 1 122 ? 11.328 -32.938 -34.75 1 98.12 122 ALA B N 1
ATOM 6325 C CA . ALA B 1 122 ? 12.352 -32.469 -35.688 1 98.12 122 ALA B CA 1
ATOM 6326 C C . ALA B 1 122 ? 12.828 -31.062 -35.281 1 98.12 122 ALA B C 1
ATOM 6328 O O . ALA B 1 122 ? 14.023 -30.766 -35.344 1 98.12 122 ALA B O 1
ATOM 6329 N N . GLU B 1 123 ? 11.906 -30.219 -35 1 97.75 123 GLU B N 1
ATOM 6330 C CA . GLU B 1 123 ? 12.25 -28.859 -34.594 1 97.75 123 GLU B CA 1
ATOM 6331 C C . GLU B 1 123 ? 13.094 -28.859 -33.344 1 97.75 123 GLU B C 1
ATOM 6333 O O . GLU B 1 123 ? 14.047 -28.094 -33.219 1 97.75 123 GLU B O 1
ATOM 6338 N N . MET B 1 124 ? 12.75 -29.688 -32.375 1 98.5 124 MET B N 1
ATOM 6339 C CA . MET B 1 124 ? 13.516 -29.781 -31.141 1 98.5 124 MET B CA 1
ATOM 6340 C C . MET B 1 124 ? 14.93 -30.297 -31.422 1 98.5 124 MET B C 1
ATOM 6342 O O . MET B 1 124 ? 15.898 -29.781 -30.859 1 98.5 124 MET B O 1
ATOM 6346 N N . ASP B 1 125 ? 15.039 -31.266 -32.281 1 98.5 125 ASP B N 1
ATOM 6347 C CA . ASP B 1 125 ? 16.359 -31.797 -32.625 1 98.5 125 ASP B CA 1
ATOM 6348 C C . ASP B 1 125 ? 17.25 -30.703 -33.219 1 98.5 125 ASP B C 1
ATOM 6350 O O . ASP B 1 125 ? 18.438 -30.641 -32.906 1 98.5 125 ASP B O 1
ATOM 6354 N N . LYS B 1 126 ? 16.656 -29.938 -34.094 1 98.12 126 LYS B N 1
ATOM 6355 C CA . LYS B 1 126 ? 17.406 -28.844 -34.688 1 98.12 126 LYS B CA 1
ATOM 6356 C C . LYS B 1 126 ? 17.906 -27.859 -33.625 1 98.12 126 LYS B C 1
ATOM 6358 O O . LYS B 1 126 ? 19.047 -27.422 -33.688 1 98.12 126 LYS B O 1
ATOM 6363 N N . ALA B 1 127 ? 17.047 -27.516 -32.781 1 98.38 127 ALA B N 1
ATOM 6364 C CA . ALA B 1 127 ? 17.422 -26.578 -31.719 1 98.38 127 ALA B CA 1
ATOM 6365 C C . ALA B 1 127 ? 18.5 -27.172 -30.828 1 98.38 127 ALA B C 1
ATOM 6367 O O . ALA B 1 127 ? 19.453 -26.484 -30.438 1 98.38 127 ALA B O 1
ATOM 6368 N N . ILE B 1 128 ? 18.375 -28.438 -30.469 1 98.75 128 ILE B N 1
ATOM 6369 C CA . ILE B 1 128 ? 19.344 -29.109 -29.594 1 98.75 128 ILE B CA 1
ATOM 6370 C C . ILE B 1 128 ? 20.719 -29.109 -30.234 1 98.75 128 ILE B C 1
ATOM 6372 O O . ILE B 1 128 ? 21.734 -28.891 -29.562 1 98.75 128 ILE B O 1
ATOM 6376 N N . ALA B 1 129 ? 20.734 -29.328 -31.484 1 98.44 129 ALA B N 1
ATOM 6377 C CA . ALA B 1 129 ? 22.016 -29.297 -32.219 1 98.44 129 ALA B CA 1
ATOM 6378 C C . ALA B 1 129 ? 22.672 -27.922 -32.062 1 98.44 129 ALA B C 1
ATOM 6380 O O . ALA B 1 129 ? 23.891 -27.844 -31.938 1 98.44 129 ALA B O 1
ATOM 6381 N N . LEU B 1 130 ? 21.922 -26.922 -32.188 1 98.19 130 LEU B N 1
ATOM 6382 C CA . LEU B 1 130 ? 22.438 -25.562 -32.031 1 98.19 130 LEU B CA 1
ATOM 6383 C C . LEU B 1 130 ? 22.922 -25.344 -30.594 1 98.19 130 LEU B C 1
ATOM 6385 O O . LEU B 1 130 ? 23.984 -24.719 -30.391 1 98.19 130 LEU B O 1
ATOM 6389 N N . PHE B 1 131 ? 22.156 -25.812 -29.562 1 98.56 131 PHE B N 1
ATOM 6390 C CA . PHE B 1 131 ? 22.594 -25.703 -28.188 1 98.56 131 PHE B CA 1
ATOM 6391 C C . PHE B 1 131 ? 23.953 -26.359 -28 1 98.56 131 PHE B C 1
ATOM 6393 O O . PHE B 1 131 ? 24.828 -25.812 -27.312 1 98.56 131 PHE B O 1
ATOM 6400 N N . ALA B 1 132 ? 24.078 -27.516 -28.594 1 98.25 132 ALA B N 1
ATOM 6401 C CA . ALA B 1 132 ? 25.328 -28.266 -28.469 1 98.25 132 ALA B CA 1
ATOM 6402 C C . ALA B 1 132 ? 26.516 -27.469 -29.031 1 98.25 132 ALA B C 1
ATOM 6404 O O . ALA B 1 132 ? 27.609 -27.516 -28.484 1 98.25 132 ALA B O 1
ATOM 6405 N N . LYS B 1 133 ? 26.281 -26.75 -30.062 1 97.56 133 LYS B N 1
ATOM 6406 C CA . LYS B 1 133 ? 27.328 -25.969 -30.688 1 97.56 133 LYS B CA 1
ATOM 6407 C C . LYS B 1 133 ? 27.719 -24.766 -29.812 1 97.56 133 LYS B C 1
ATOM 6409 O O . LYS B 1 133 ? 28.844 -24.281 -29.891 1 97.56 133 LYS B O 1
ATOM 6414 N N . VAL B 1 134 ? 26.812 -24.281 -29.094 1 97.62 134 VAL B N 1
ATOM 6415 C CA . VAL B 1 134 ? 27 -23.078 -28.297 1 97.62 134 VAL B CA 1
ATOM 6416 C C . VAL B 1 134 ? 27.719 -23.438 -27 1 97.62 134 VAL B C 1
ATOM 6418 O O . VAL B 1 134 ? 28.5 -22.641 -26.469 1 97.62 134 VAL B O 1
ATOM 6421 N N . GLN B 1 135 ? 27.453 -24.609 -26.406 1 97.81 135 GLN B N 1
ATOM 6422 C CA . GLN B 1 135 ? 27.953 -24.984 -25.094 1 97.81 135 GLN B CA 1
ATOM 6423 C C . GLN B 1 135 ? 29.484 -25 -25.094 1 97.81 135 GLN B C 1
ATOM 6425 O O . GLN B 1 135 ? 30.109 -25.594 -25.969 1 97.81 135 GLN B O 1
ATOM 6430 N N . ARG B 1 136 ? 30.047 -24.391 -24.141 1 96.38 136 ARG B N 1
ATOM 6431 C CA . ARG B 1 136 ? 31.5 -24.406 -23.922 1 96.38 136 ARG B CA 1
ATOM 6432 C C . ARG B 1 136 ? 31.984 -25.781 -23.484 1 96.38 136 ARG B C 1
ATOM 6434 O O . ARG B 1 136 ? 31.203 -26.562 -22.953 1 96.38 136 ARG B O 1
ATOM 6441 N N . LYS B 1 137 ? 33.25 -26.062 -23.531 1 95.88 137 LYS B N 1
ATOM 6442 C CA . LYS B 1 137 ? 33.844 -27.375 -23.25 1 95.88 137 LYS B CA 1
ATOM 6443 C C . LYS B 1 137 ? 33.625 -27.766 -21.781 1 95.88 137 LYS B C 1
ATOM 6445 O O . LYS B 1 137 ? 33.469 -28.938 -21.469 1 95.88 137 LYS B O 1
ATOM 6450 N N . ASP B 1 138 ? 33.469 -26.828 -20.953 1 95.38 138 ASP B N 1
ATOM 6451 C CA . ASP B 1 138 ? 33.312 -27.125 -19.531 1 95.38 138 ASP B CA 1
ATOM 6452 C C . ASP B 1 138 ? 31.859 -27.25 -19.156 1 95.38 138 ASP B C 1
ATOM 6454 O O . ASP B 1 138 ? 31.516 -27.328 -17.969 1 95.38 138 ASP B O 1
ATOM 6458 N N . GLY B 1 139 ? 30.984 -27.125 -20.125 1 96.88 139 GLY B N 1
ATOM 6459 C CA . GLY B 1 139 ? 29.562 -27.328 -19.906 1 96.88 139 GLY B CA 1
ATOM 6460 C C . GLY B 1 139 ? 28.781 -26.031 -19.812 1 96.88 139 GLY B C 1
ATOM 6461 O O . GLY B 1 139 ? 27.547 -26.031 -19.844 1 96.88 139 GLY B O 1
ATOM 6462 N N . TYR B 1 140 ? 29.484 -24.828 -19.75 1 94.19 140 TYR B N 1
ATOM 6463 C CA . TYR B 1 140 ? 28.875 -23.516 -19.609 1 94.19 140 TYR B CA 1
ATOM 6464 C C . TYR B 1 140 ? 28.062 -23.156 -20.844 1 94.19 140 TYR B C 1
ATOM 6466 O O . TYR B 1 140 ? 28.5 -23.375 -21.969 1 94.19 140 TYR B O 1
ATOM 6474 N N . ILE B 1 141 ? 26.859 -22.672 -20.656 1 95.75 141 ILE B N 1
ATOM 6475 C CA . ILE B 1 141 ? 26.047 -22.172 -21.766 1 95.75 141 ILE B CA 1
ATOM 6476 C C . ILE B 1 141 ? 25.219 -20.984 -21.328 1 95.75 141 ILE B C 1
ATOM 6478 O O . ILE B 1 141 ? 24.422 -21.078 -20.391 1 95.75 141 ILE B O 1
ATOM 6482 N N . HIS B 1 142 ? 25.422 -19.859 -21.859 1 94.44 142 HIS B N 1
ATOM 6483 C CA . HIS B 1 142 ? 24.766 -18.578 -21.688 1 94.44 142 HIS B CA 1
ATOM 6484 C C . HIS B 1 142 ? 25.141 -17.609 -22.797 1 94.44 142 HIS B C 1
ATOM 6486 O O . HIS B 1 142 ? 26.266 -17.109 -22.844 1 94.44 142 HIS B O 1
ATOM 6492 N N . THR B 1 143 ? 24.172 -17.297 -23.641 1 95.19 143 THR B N 1
ATOM 6493 C CA . THR B 1 143 ? 24.5 -16.688 -24.922 1 95.19 143 THR B CA 1
ATOM 6494 C C . THR B 1 143 ? 25.047 -15.273 -24.703 1 95.19 143 THR B C 1
ATOM 6496 O O . THR B 1 143 ? 25.969 -14.852 -25.422 1 95.19 143 THR B O 1
ATOM 6499 N N . PRO B 1 144 ? 24.422 -14.438 -23.719 1 91.56 144 PRO B N 1
ATOM 6500 C CA . PRO B 1 144 ? 24.984 -13.094 -23.594 1 91.56 144 PRO B CA 1
ATOM 6501 C C . PRO B 1 144 ? 26.5 -13.102 -23.359 1 91.56 144 PRO B C 1
ATOM 6503 O O . PRO B 1 144 ? 27.234 -12.375 -24.031 1 91.56 144 PRO B O 1
ATOM 6506 N N . VAL B 1 145 ? 26.984 -13.906 -22.5 1 90 145 VAL B N 1
ATOM 6507 C CA . VAL B 1 145 ? 28.391 -13.969 -22.141 1 90 145 VAL B CA 1
ATOM 6508 C C . VAL B 1 145 ? 29.188 -14.594 -23.281 1 90 145 VAL B C 1
ATOM 6510 O O . VAL B 1 145 ? 30.281 -14.117 -23.625 1 90 145 VAL B O 1
ATOM 6513 N N . LEU B 1 146 ? 28.703 -15.664 -23.859 1 93.19 146 LEU B N 1
ATOM 6514 C CA . LEU B 1 146 ? 29.422 -16.406 -24.891 1 93.19 146 LEU B CA 1
ATOM 6515 C C . LEU B 1 146 ? 29.578 -15.578 -26.156 1 93.19 146 LEU B C 1
ATOM 6517 O O . LEU B 1 146 ? 30.578 -15.68 -26.859 1 93.19 146 LEU B O 1
ATOM 6521 N N . ILE B 1 147 ? 28.562 -14.75 -26.406 1 93.44 147 ILE B N 1
ATOM 6522 C CA . ILE B 1 147 ? 28.656 -13.852 -27.562 1 93.44 147 ILE B CA 1
ATOM 6523 C C . ILE B 1 147 ? 29.734 -12.805 -27.297 1 93.44 147 ILE B C 1
ATOM 6525 O O . ILE B 1 147 ? 30.578 -12.547 -28.172 1 93.44 147 ILE B O 1
ATOM 6529 N N . ASP B 1 148 ? 29.703 -12.234 -26.156 1 89.31 148 ASP B N 1
ATOM 6530 C CA . ASP B 1 148 ? 30.719 -11.242 -25.812 1 89.31 148 ASP B CA 1
ATOM 6531 C C . ASP B 1 148 ? 32.125 -11.852 -25.812 1 89.31 148 ASP B C 1
ATOM 6533 O O . ASP B 1 148 ? 33.094 -11.195 -26.219 1 89.31 148 ASP B O 1
ATOM 6537 N N . GLU B 1 149 ? 32.25 -13.031 -25.281 1 86.94 149 GLU B N 1
ATOM 6538 C CA . GLU B 1 149 ? 33.5 -13.742 -25.312 1 86.94 149 GLU B CA 1
ATOM 6539 C C . GLU B 1 149 ? 34 -13.961 -26.734 1 86.94 149 GLU B C 1
ATOM 6541 O O . GLU B 1 149 ? 35.188 -13.797 -27.031 1 86.94 149 GLU B O 1
ATOM 6546 N N . ARG B 1 150 ? 33.062 -14.359 -27.562 1 87.56 150 ARG B N 1
ATOM 6547 C CA . ARG B 1 150 ? 33.375 -14.68 -28.953 1 87.56 150 ARG B CA 1
ATOM 6548 C C . ARG B 1 150 ? 33.906 -13.453 -29.688 1 87.56 150 ARG B C 1
ATOM 6550 O O . ARG B 1 150 ? 34.812 -13.555 -30.516 1 87.56 150 ARG B O 1
ATOM 6557 N N . TRP B 1 151 ? 33.344 -12.32 -29.328 1 86.25 151 TRP B N 1
ATOM 6558 C CA . TRP B 1 151 ? 33.719 -11.117 -30.062 1 86.25 151 TRP B CA 1
ATOM 6559 C C . TRP B 1 151 ? 34.719 -10.273 -29.281 1 86.25 151 TRP B C 1
ATOM 6561 O O . TRP B 1 151 ? 35.094 -9.188 -29.719 1 86.25 151 TRP B O 1
ATOM 6571 N N . GLY B 1 152 ? 35.25 -10.812 -28.156 1 77.56 152 GLY B N 1
ATOM 6572 C CA . GLY B 1 152 ? 36.25 -10.148 -27.344 1 77.56 152 GLY B CA 1
ATOM 6573 C C . GLY B 1 152 ? 35.75 -8.898 -26.656 1 77.56 152 GLY B C 1
ATOM 6574 O O . GLY B 1 152 ? 36.5 -7.953 -26.422 1 77.56 152 GLY B O 1
ATOM 6575 N N . THR B 1 153 ? 34.469 -8.797 -26.359 1 74.19 153 THR B N 1
ATOM 6576 C CA . THR B 1 153 ? 33.875 -7.598 -25.797 1 74.19 153 THR B CA 1
ATOM 6577 C C . THR B 1 153 ? 33.5 -7.816 -24.328 1 74.19 153 THR B C 1
ATOM 6579 O O . THR B 1 153 ? 32.875 -6.965 -23.703 1 74.19 153 THR B O 1
ATOM 6582 N N . LEU B 1 154 ? 33.906 -8.953 -23.891 1 72.62 154 LEU B N 1
ATOM 6583 C CA . LEU B 1 154 ? 33.594 -9.258 -22.484 1 72.62 154 LEU B CA 1
ATOM 6584 C C . LEU B 1 154 ? 34.375 -8.359 -21.547 1 72.62 154 LEU B C 1
ATOM 6586 O O . LEU B 1 154 ? 35.625 -8.375 -21.562 1 72.62 154 LEU B O 1
ATOM 6590 N N . GLY B 1 155 ? 33.656 -7.414 -20.922 1 62.06 155 GLY B N 1
ATOM 6591 C CA . GLY B 1 155 ? 34.312 -6.523 -19.984 1 62.06 155 GLY B CA 1
ATOM 6592 C C . GLY B 1 155 ? 34.594 -7.172 -18.641 1 62.06 155 GLY B C 1
ATOM 6593 O O . GLY B 1 155 ? 34.062 -8.227 -18.328 1 62.06 155 GLY B O 1
ATOM 6594 N N . PRO B 1 156 ? 35.594 -6.559 -17.922 1 57.06 156 PRO B N 1
ATOM 6595 C CA . PRO B 1 156 ? 35.969 -7.105 -16.625 1 57.06 156 PRO B CA 1
ATOM 6596 C C . PRO B 1 156 ? 34.812 -7.258 -15.656 1 57.06 156 PRO B C 1
ATOM 6598 O O . PRO B 1 156 ? 34.781 -8.195 -14.859 1 57.06 156 PRO B O 1
ATOM 6601 N N . GLU B 1 157 ? 33.875 -6.359 -15.688 1 52.44 157 GLU B N 1
ATOM 6602 C CA . GLU B 1 157 ? 32.781 -6.344 -14.75 1 52.44 157 GLU B CA 1
ATOM 6603 C C . GLU B 1 157 ? 31.797 -7.484 -15.039 1 52.44 157 GLU B C 1
ATOM 6605 O O . GLU B 1 157 ? 31.188 -8.031 -14.117 1 52.44 157 GLU B O 1
ATOM 6610 N N . GLU B 1 158 ? 31.703 -7.758 -16.234 1 53.25 158 GLU B N 1
ATOM 6611 C CA . GLU B 1 158 ? 30.766 -8.812 -16.609 1 53.25 158 GLU B CA 1
ATOM 6612 C C . GLU B 1 158 ? 31.25 -10.18 -16.141 1 53.25 158 GLU B C 1
ATOM 6614 O O . GLU B 1 158 ? 30.453 -11.047 -15.781 1 53.25 158 GLU B O 1
ATOM 6619 N N . VAL B 1 159 ? 32.562 -10.352 -16.141 1 47.53 159 VAL B N 1
ATOM 6620 C CA . VAL B 1 159 ? 33.156 -11.562 -15.57 1 47.53 159 VAL B CA 1
ATOM 6621 C C . VAL B 1 159 ? 32.781 -11.648 -14.086 1 47.53 159 VAL B C 1
ATOM 6623 O O . VAL B 1 159 ? 32.5 -12.734 -13.57 1 47.53 159 VAL B O 1
ATOM 6626 N N . LYS B 1 160 ? 32.75 -10.406 -13.484 1 47.66 160 LYS B N 1
ATOM 6627 C CA . LYS B 1 160 ? 32.438 -10.305 -12.062 1 47.66 160 LYS B CA 1
ATOM 6628 C C . LYS B 1 160 ? 30.953 -10.516 -11.789 1 47.66 160 LYS B C 1
ATOM 6630 O O . LYS B 1 160 ? 30.578 -10.953 -10.695 1 47.66 160 LYS B O 1
ATOM 6635 N N . LYS B 1 161 ? 30.25 -10.047 -12.773 1 53.69 161 LYS B N 1
ATOM 6636 C CA . LYS B 1 161 ? 28.797 -10.172 -12.664 1 53.69 161 LYS B CA 1
ATOM 6637 C C . LYS B 1 161 ? 28.328 -11.57 -13.07 1 53.69 161 LYS B C 1
ATOM 6639 O O . LYS B 1 161 ? 27.141 -11.781 -13.336 1 53.69 161 LYS B O 1
ATOM 6644 N N . GLN B 1 162 ? 29.359 -12.414 -13.156 1 51.44 162 GLN B N 1
ATOM 6645 C CA . GLN B 1 162 ? 29.109 -13.82 -13.453 1 51.44 162 GLN B CA 1
ATOM 6646 C C . GLN B 1 162 ? 28.109 -14.43 -12.484 1 51.44 162 GLN B C 1
ATOM 6648 O O . GLN B 1 162 ? 28.156 -14.148 -11.281 1 51.44 162 GLN B O 1
ATOM 6653 N N . LEU B 1 163 ? 26.828 -14.859 -13.016 1 56.38 163 LEU B N 1
ATOM 6654 C CA . LEU B 1 163 ? 25.734 -15.688 -12.539 1 56.38 163 LEU B CA 1
ATOM 6655 C C . LEU B 1 163 ? 24.547 -14.836 -12.109 1 56.38 163 LEU B C 1
ATOM 6657 O O . LEU B 1 163 ? 23.844 -15.172 -11.148 1 56.38 163 LEU B O 1
ATOM 6661 N N . GLY B 1 164 ? 24.469 -13.664 -12.883 1 70.12 164 GLY B N 1
ATOM 6662 C CA . GLY B 1 164 ? 23.219 -12.961 -12.703 1 70.12 164 GLY B CA 1
ATOM 6663 C C . GLY B 1 164 ? 22 -13.805 -13.07 1 70.12 164 GLY B C 1
ATOM 6664 O O . GLY B 1 164 ? 21.531 -14.602 -12.258 1 70.12 164 GLY B O 1
ATOM 6665 N N . PHE B 1 165 ? 21.578 -13.852 -14.383 1 80.38 165 PHE B N 1
ATOM 6666 C CA . PHE B 1 165 ? 20.438 -14.633 -14.844 1 80.38 165 PHE B CA 1
ATOM 6667 C C . PHE B 1 165 ? 20.906 -15.938 -15.484 1 80.38 165 PHE B C 1
ATOM 6669 O O . PHE B 1 165 ? 20.094 -16.703 -16.016 1 80.38 165 PHE B O 1
ATOM 6676 N N . GLU B 1 166 ? 22.25 -16.297 -15.375 1 88 166 GLU B N 1
ATOM 6677 C CA . GLU B 1 166 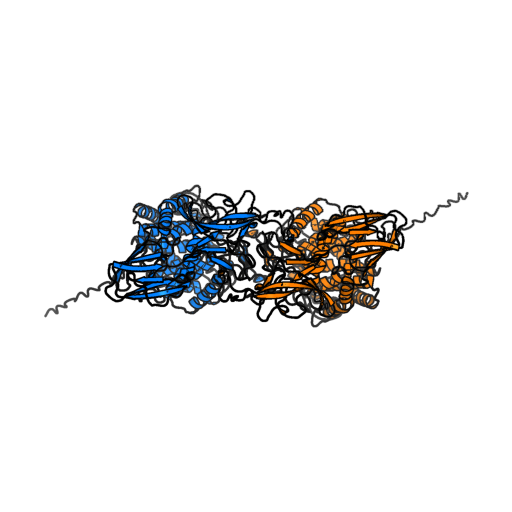? 22.781 -17.547 -15.898 1 88 166 GLU B CA 1
ATOM 6678 C C . GLU B 1 166 ? 22.125 -18.75 -15.234 1 88 166 GLU B C 1
ATOM 6680 O O . GLU B 1 166 ? 21.672 -19.672 -15.914 1 88 166 GLU B O 1
ATOM 6685 N N . LYS B 1 167 ? 22.062 -18.656 -13.922 1 88.94 167 LYS B N 1
ATOM 6686 C CA . LYS B 1 167 ? 21.5 -19.781 -13.18 1 88.94 167 LYS B CA 1
ATOM 6687 C C . LYS B 1 167 ? 20 -19.938 -13.477 1 88.94 167 LYS B C 1
ATOM 6689 O O . LYS B 1 167 ? 19.484 -21.062 -13.492 1 88.94 167 LYS B O 1
ATOM 6694 N N . TYR B 1 168 ? 19.391 -18.844 -13.703 1 91.62 168 TYR B N 1
ATOM 6695 C CA . TYR B 1 168 ? 18 -18.875 -14.133 1 91.62 168 TYR B CA 1
ATOM 6696 C C . TYR B 1 168 ? 17.859 -19.625 -15.453 1 91.62 168 TYR B C 1
ATOM 6698 O O . TYR B 1 168 ? 17.047 -20.547 -15.562 1 91.62 168 TYR B O 1
ATOM 6706 N N . ASN B 1 169 ? 18.672 -19.297 -16.391 1 94.81 169 ASN B N 1
ATOM 6707 C CA . ASN B 1 169 ? 18.641 -19.922 -17.703 1 94.81 169 ASN B CA 1
ATOM 6708 C C . ASN B 1 169 ? 19.031 -21.391 -17.625 1 94.81 169 ASN B C 1
ATOM 6710 O O . ASN B 1 169 ? 18.375 -22.234 -18.25 1 94.81 169 ASN B O 1
ATOM 6714 N N . MET B 1 170 ? 20.047 -21.672 -16.875 1 95.81 170 MET B N 1
ATOM 6715 C CA . MET B 1 170 ? 20.531 -23.047 -16.75 1 95.81 170 MET B CA 1
ATOM 6716 C C . MET B 1 170 ? 19.484 -23.922 -16.062 1 95.81 170 MET B C 1
ATOM 6718 O O . MET B 1 170 ? 19.359 -25.109 -16.375 1 95.81 170 MET B O 1
ATOM 6722 N N . GLY B 1 171 ? 18.781 -23.328 -15.055 1 96.69 171 GLY B N 1
ATOM 6723 C CA . GLY B 1 171 ? 17.703 -24.062 -14.414 1 96.69 171 GLY B CA 1
ATOM 6724 C C . GLY B 1 171 ? 16.625 -24.516 -15.383 1 96.69 171 GLY B C 1
ATOM 6725 O O . GLY B 1 171 ? 16.203 -25.672 -15.359 1 96.69 171 GLY B O 1
ATOM 6726 N N . HIS B 1 172 ? 16.203 -23.609 -16.234 1 97.81 172 HIS B N 1
ATOM 6727 C CA . HIS B 1 172 ? 15.195 -23.953 -17.234 1 97.81 172 HIS B CA 1
ATOM 6728 C C . HIS B 1 172 ? 15.742 -24.938 -18.266 1 97.81 172 HIS B C 1
ATOM 6730 O O . HIS B 1 172 ? 15.016 -25.812 -18.734 1 97.81 172 HIS B O 1
ATOM 6736 N N . LEU B 1 173 ? 17.016 -24.812 -18.609 1 98.5 173 LEU B N 1
ATOM 6737 C CA . LEU B 1 173 ? 17.641 -25.75 -19.531 1 98.5 173 LEU B CA 1
ATOM 6738 C C . LEU B 1 173 ? 17.594 -27.172 -18.953 1 98.5 173 LEU B C 1
ATOM 6740 O O . LEU B 1 173 ? 17.188 -28.109 -19.641 1 98.5 173 LEU B O 1
ATOM 6744 N N . MET B 1 174 ? 18.016 -27.328 -17.75 1 98.62 174 MET B N 1
ATOM 6745 C CA . MET B 1 174 ? 18.047 -28.641 -17.109 1 98.62 174 MET B CA 1
ATOM 6746 C C . MET B 1 174 ? 16.656 -29.25 -17.047 1 98.62 174 MET B C 1
ATOM 6748 O O . MET B 1 174 ? 16.469 -30.422 -17.359 1 98.62 174 MET B O 1
ATOM 6752 N N . THR B 1 175 ? 15.664 -28.469 -16.609 1 98.44 175 THR B N 1
ATOM 6753 C CA . THR B 1 175 ? 14.297 -28.953 -16.531 1 98.44 175 THR B CA 1
ATOM 6754 C C . THR B 1 175 ? 13.789 -29.375 -17.922 1 98.44 175 THR B C 1
ATOM 6756 O O . THR B 1 175 ? 13.234 -30.469 -18.078 1 98.44 175 THR B O 1
ATOM 6759 N N . ALA B 1 176 ? 14.016 -28.516 -18.922 1 98.69 176 ALA B N 1
ATOM 6760 C CA . ALA B 1 176 ? 13.562 -28.812 -20.281 1 98.69 176 ALA B CA 1
ATOM 6761 C C . ALA B 1 176 ? 14.234 -30.078 -20.812 1 98.69 176 ALA B C 1
ATOM 6763 O O . ALA B 1 176 ? 13.586 -30.891 -21.484 1 98.69 176 ALA B O 1
ATOM 6764 N N . ALA B 1 177 ? 15.461 -30.281 -20.531 1 98.81 177 ALA B N 1
ATOM 6765 C CA . ALA B 1 177 ? 16.203 -31.438 -21 1 98.81 177 ALA B CA 1
ATOM 6766 C C . ALA B 1 177 ? 15.648 -32.719 -20.391 1 98.81 177 ALA B C 1
ATOM 6768 O O . ALA B 1 177 ? 15.523 -33.75 -21.078 1 98.81 177 ALA B O 1
ATOM 6769 N N . CYS B 1 178 ? 15.383 -32.656 -19.156 1 98.56 178 CYS B N 1
ATOM 6770 C CA . CYS B 1 178 ? 14.805 -33.812 -18.5 1 98.56 178 CYS B CA 1
ATOM 6771 C C . CYS B 1 178 ? 13.445 -34.156 -19.094 1 98.56 178 CYS B C 1
ATOM 6773 O O . CYS B 1 178 ? 13.156 -35.344 -19.359 1 98.56 178 CYS B O 1
ATOM 6775 N N . ILE B 1 179 ? 12.617 -33.156 -19.297 1 98.44 179 ILE B N 1
ATOM 6776 C CA . ILE B 1 179 ? 11.289 -33.375 -19.859 1 98.44 179 ILE B CA 1
ATOM 6777 C C . ILE B 1 179 ? 11.406 -33.938 -21.281 1 98.44 179 ILE B C 1
ATOM 6779 O O . ILE B 1 179 ? 10.664 -34.844 -21.656 1 98.44 179 ILE B O 1
ATOM 6783 N N . HIS B 1 180 ? 12.336 -33.438 -22.062 1 98.75 180 HIS B N 1
ATOM 6784 C CA . HIS B 1 180 ? 12.57 -33.938 -23.406 1 98.75 180 HIS B CA 1
ATOM 6785 C C . HIS B 1 180 ? 12.969 -35.406 -23.391 1 98.75 180 HIS B C 1
ATOM 6787 O O . HIS B 1 180 ? 12.477 -36.188 -24.203 1 98.75 180 HIS B O 1
ATOM 6793 N N . TYR B 1 181 ? 13.852 -35.75 -22.5 1 98.44 181 TYR B N 1
ATOM 6794 C CA . TYR B 1 181 ? 14.289 -37.125 -22.359 1 98.44 181 TYR B CA 1
ATOM 6795 C C . TYR B 1 181 ? 13.117 -38.062 -22.047 1 98.44 181 TYR B C 1
ATOM 6797 O O . TYR B 1 181 ? 12.977 -39.125 -22.641 1 98.44 181 TYR B O 1
ATOM 6805 N N . ARG B 1 182 ? 12.328 -37.594 -21.188 1 97.69 182 ARG B N 1
ATOM 6806 C CA . ARG B 1 182 ? 11.172 -38.406 -20.781 1 97.69 182 ARG B CA 1
ATOM 6807 C C . ARG B 1 182 ? 10.156 -38.531 -21.906 1 97.69 182 ARG B C 1
ATOM 6809 O O . ARG B 1 182 ? 9.492 -39.562 -22.047 1 97.69 182 ARG B O 1
ATOM 6816 N N . ALA B 1 183 ? 10.023 -37.5 -22.703 1 97.75 183 ALA B N 1
ATOM 6817 C CA . ALA B 1 183 ? 9.055 -37.469 -23.797 1 97.75 183 ALA B CA 1
ATOM 6818 C C . ALA B 1 183 ? 9.539 -38.312 -24.984 1 97.75 183 ALA B C 1
ATOM 6820 O O . ALA B 1 183 ? 8.727 -38.906 -25.688 1 97.75 183 ALA B O 1
ATOM 6821 N N . THR B 1 184 ? 10.914 -38.406 -25.188 1 97.38 184 THR B N 1
ATOM 6822 C CA . THR B 1 184 ? 11.406 -38.938 -26.469 1 97.38 184 THR B CA 1
ATOM 6823 C C . THR B 1 184 ? 12.312 -40.156 -26.234 1 97.38 184 THR B C 1
ATOM 6825 O O . THR B 1 184 ? 12.523 -40.969 -27.141 1 97.38 184 THR B O 1
ATOM 6828 N N . GLY B 1 185 ? 12.977 -40.188 -25.062 1 96.62 185 GLY B N 1
ATOM 6829 C CA . GLY B 1 185 ? 13.992 -41.188 -24.812 1 96.62 185 GLY B CA 1
ATOM 6830 C C . GLY B 1 185 ? 15.367 -40.781 -25.312 1 96.62 185 GLY B C 1
ATOM 6831 O O . GLY B 1 185 ? 16.359 -41.469 -25.016 1 96.62 185 GLY B O 1
ATOM 6832 N N . LYS B 1 186 ? 15.461 -39.656 -25.984 1 97.94 186 LYS B N 1
ATOM 6833 C CA . LYS B 1 186 ? 16.75 -39.219 -26.516 1 97.94 186 LYS B CA 1
ATOM 6834 C C . LYS B 1 186 ? 17.609 -38.594 -25.422 1 97.94 186 LYS B C 1
ATOM 6836 O O . LYS B 1 186 ? 17.094 -37.938 -24.516 1 97.94 186 LYS B O 1
ATOM 6841 N N . THR B 1 187 ? 18.906 -38.719 -25.578 1 98.25 187 THR B N 1
ATOM 6842 C CA . THR B 1 187 ? 19.781 -38.25 -24.5 1 98.25 187 THR B CA 1
ATOM 6843 C C . THR B 1 187 ? 20.594 -37.062 -24.953 1 98.25 187 THR B C 1
ATOM 6845 O O . THR B 1 187 ? 21.344 -36.469 -24.172 1 98.25 187 THR B O 1
ATOM 6848 N N . ASN B 1 188 ? 20.469 -36.625 -26.203 1 98.12 188 ASN B N 1
ATOM 6849 C CA . ASN B 1 188 ? 21.328 -35.562 -26.734 1 98.12 188 ASN B CA 1
ATOM 6850 C C . ASN B 1 188 ? 21.172 -34.25 -25.938 1 98.12 188 ASN B C 1
ATOM 6852 O O . ASN B 1 188 ? 22.172 -33.625 -25.562 1 98.12 188 ASN B O 1
ATOM 6856 N N . PHE B 1 189 ? 19.906 -33.844 -25.672 1 98.75 189 PHE B N 1
ATOM 6857 C CA . PHE B 1 189 ? 19.703 -32.656 -24.859 1 98.75 189 PHE B CA 1
ATOM 6858 C C . PHE B 1 189 ? 20.109 -32.906 -23.406 1 98.75 189 PHE B C 1
ATOM 6860 O O . PHE B 1 189 ? 20.656 -32.031 -22.75 1 98.75 189 PHE B O 1
ATOM 6867 N N . LEU B 1 190 ? 19.812 -34.094 -22.859 1 98.69 190 LEU B N 1
ATOM 6868 C CA . LEU B 1 190 ? 20.188 -34.469 -21.5 1 98.69 190 LEU B CA 1
ATOM 6869 C C . LEU B 1 190 ? 21.703 -34.375 -21.312 1 98.69 190 LEU B C 1
ATOM 6871 O O . LEU B 1 190 ? 22.156 -33.969 -20.25 1 98.69 190 LEU B O 1
ATOM 6875 N N . ASN B 1 191 ? 22.453 -34.75 -22.328 1 98.62 191 ASN B N 1
ATOM 6876 C CA . ASN B 1 191 ? 23.906 -34.688 -22.234 1 98.62 191 ASN B CA 1
ATOM 6877 C C . ASN B 1 191 ? 24.391 -33.25 -22.109 1 98.62 191 ASN B C 1
ATOM 6879 O O . ASN B 1 191 ? 25.344 -32.969 -21.375 1 98.62 191 ASN B O 1
ATOM 6883 N N . ILE B 1 192 ? 23.781 -32.344 -22.828 1 98.75 192 ILE B N 1
ATOM 6884 C CA . ILE B 1 192 ? 24.094 -30.922 -22.672 1 98.75 192 ILE B CA 1
ATOM 6885 C C . ILE B 1 192 ? 23.797 -30.484 -21.234 1 98.75 192 ILE B C 1
ATOM 6887 O O . ILE B 1 192 ? 24.609 -29.797 -20.609 1 98.75 192 ILE B O 1
ATOM 6891 N N . ALA B 1 193 ? 22.672 -30.922 -20.688 1 98.81 193 ALA B N 1
ATOM 6892 C CA . ALA B 1 193 ? 22.266 -30.562 -19.344 1 98.81 193 ALA B CA 1
ATOM 6893 C C . ALA B 1 193 ? 23.234 -31.125 -18.312 1 98.81 193 ALA B C 1
ATOM 6895 O O . ALA B 1 193 ? 23.5 -30.484 -17.281 1 98.81 193 ALA B O 1
ATOM 6896 N N . LYS B 1 194 ? 23.688 -32.344 -18.531 1 98.69 194 LYS B N 1
ATOM 6897 C CA . LYS B 1 194 ? 24.719 -32.906 -17.656 1 98.69 194 LYS B CA 1
ATOM 6898 C C . LYS B 1 194 ? 25.953 -32.031 -17.609 1 98.69 194 LYS B C 1
ATOM 6900 O O . LYS B 1 194 ? 26.531 -31.828 -16.531 1 98.69 194 LYS B O 1
ATOM 6905 N N . GLY B 1 195 ? 26.344 -31.562 -18.797 1 98.38 195 GLY B N 1
ATOM 6906 C CA . GLY B 1 195 ? 27.453 -30.609 -18.828 1 98.38 195 GLY B CA 1
ATOM 6907 C C . GLY B 1 195 ? 27.203 -29.391 -17.984 1 98.38 195 GLY B C 1
ATOM 6908 O O . GLY B 1 195 ? 28.094 -28.953 -17.25 1 98.38 195 GLY B O 1
ATOM 6909 N N . VAL B 1 196 ? 26.031 -28.812 -18.062 1 97.5 196 VAL B N 1
ATOM 6910 C CA . VAL B 1 196 ? 25.672 -27.609 -17.312 1 97.5 196 VAL B CA 1
ATOM 6911 C C . VAL B 1 196 ? 25.688 -27.922 -15.812 1 97.5 196 VAL B C 1
ATOM 6913 O O . VAL B 1 196 ? 26.234 -27.141 -15.023 1 97.5 196 VAL B O 1
ATOM 6916 N N . ALA B 1 197 ? 25.078 -29.016 -15.383 1 97.31 197 ALA B N 1
ATOM 6917 C CA . ALA B 1 197 ? 25.031 -29.406 -13.977 1 97.31 197 ALA B CA 1
ATOM 6918 C C . ALA B 1 197 ? 26.438 -29.625 -13.422 1 97.31 197 ALA B C 1
ATOM 6920 O O . ALA B 1 197 ? 26.734 -29.219 -12.297 1 97.31 197 ALA B O 1
ATOM 6921 N N . ASP B 1 198 ? 27.266 -30.266 -14.203 1 97.19 198 ASP B N 1
ATOM 6922 C CA . ASP B 1 198 ? 28.641 -30.484 -13.797 1 97.19 198 ASP B CA 1
ATOM 6923 C C . ASP B 1 198 ? 29.391 -29.172 -13.664 1 97.19 198 ASP B C 1
ATOM 6925 O O . ASP B 1 198 ? 30.188 -28.984 -12.734 1 97.19 198 ASP B O 1
ATOM 6929 N N . PHE B 1 199 ? 29.188 -28.297 -14.594 1 94.75 199 PHE B N 1
ATOM 6930 C CA . PHE B 1 199 ? 29.797 -26.969 -14.508 1 94.75 199 PHE B CA 1
ATOM 6931 C C . PHE B 1 199 ? 29.406 -26.281 -13.203 1 94.75 199 PHE B C 1
ATOM 6933 O O . PHE B 1 199 ? 30.266 -25.734 -12.508 1 94.75 199 PHE B O 1
ATOM 6940 N N . LEU B 1 200 ? 28.094 -26.312 -12.891 1 92.44 200 LEU B N 1
ATOM 6941 C CA . LEU B 1 200 ? 27.609 -25.672 -11.664 1 92.44 200 LEU B CA 1
ATOM 6942 C C . LEU B 1 200 ? 28.234 -26.328 -10.43 1 92.44 200 LEU B C 1
ATOM 6944 O O . LEU B 1 200 ? 28.609 -25.641 -9.477 1 92.44 200 LEU B O 1
ATOM 6948 N N . TYR B 1 201 ? 28.25 -27.656 -10.445 1 94 201 TYR B N 1
ATOM 6949 C CA . TYR B 1 201 ? 28.828 -28.391 -9.328 1 94 201 TYR B CA 1
ATOM 6950 C C . TYR B 1 201 ? 30.281 -27.953 -9.086 1 94 201 TYR B C 1
ATOM 6952 O O . TYR B 1 201 ? 30.656 -27.656 -7.957 1 94 201 TYR B O 1
ATOM 6960 N N . ASP B 1 202 ? 31.047 -27.922 -10.188 1 91.94 202 ASP B N 1
ATOM 6961 C CA . ASP B 1 202 ? 32.469 -27.547 -10.094 1 91.94 202 ASP B CA 1
ATOM 6962 C C . ASP B 1 202 ? 32.625 -26.094 -9.656 1 91.94 202 ASP B C 1
ATOM 6964 O O . ASP B 1 202 ? 33.5 -25.766 -8.875 1 91.94 202 ASP B O 1
ATOM 6968 N N . PHE B 1 203 ? 31.797 -25.312 -10.227 1 87 203 PHE B N 1
ATOM 6969 C CA . PHE B 1 203 ? 31.844 -23.906 -9.883 1 87 203 PHE B CA 1
ATOM 6970 C C . PHE B 1 203 ? 31.656 -23.688 -8.391 1 87 203 PHE B C 1
ATOM 6972 O O . PHE B 1 203 ? 32.438 -22.969 -7.754 1 87 203 PHE B O 1
ATOM 6979 N N . TYR B 1 204 ? 30.672 -24.344 -7.699 1 87.25 204 TYR B N 1
ATOM 6980 C CA . TYR B 1 204 ? 30.312 -24.094 -6.305 1 87.25 204 TYR B CA 1
ATOM 6981 C C . TYR B 1 204 ? 31.25 -24.844 -5.363 1 87.25 204 TYR B C 1
ATOM 6983 O O . TYR B 1 204 ? 31.328 -24.531 -4.176 1 87.25 204 TYR B O 1
ATOM 6991 N N . LYS B 1 205 ? 31.875 -25.797 -5.867 1 85.12 205 LYS B N 1
ATOM 6992 C CA . LYS B 1 205 ? 32.906 -26.453 -5.07 1 85.12 205 LYS B CA 1
ATOM 6993 C C . LYS B 1 205 ? 34.125 -25.562 -4.883 1 85.12 205 LYS B C 1
ATOM 6995 O O . LYS B 1 205 ? 34.812 -25.656 -3.871 1 85.12 205 LYS B O 1
ATOM 7000 N N . LYS B 1 206 ? 34.281 -24.672 -5.816 1 79 206 LYS B N 1
ATOM 7001 C CA . LYS B 1 206 ? 35.469 -23.844 -5.801 1 79 206 LYS B CA 1
ATOM 7002 C C . LYS B 1 206 ? 35.156 -22.406 -5.398 1 79 206 LYS B C 1
ATOM 7004 O O . LYS B 1 206 ? 36.031 -21.625 -5.055 1 79 206 LYS B O 1
ATOM 7009 N N . ALA B 1 207 ? 33.938 -22.094 -5.504 1 69.75 207 ALA B N 1
ATOM 7010 C CA . ALA B 1 207 ? 33.562 -20.688 -5.398 1 69.75 207 ALA B CA 1
ATOM 7011 C C . ALA B 1 207 ? 33.75 -20.172 -3.973 1 69.75 207 ALA B C 1
ATOM 7013 O O . ALA B 1 207 ? 33.5 -20.906 -3.008 1 69.75 207 ALA B O 1
ATOM 7014 N N . SER B 1 208 ? 34.25 -18.922 -3.891 1 62.81 208 SER B N 1
ATOM 7015 C CA . SER B 1 208 ? 34.281 -18.188 -2.627 1 62.81 208 SER B CA 1
ATOM 7016 C C . SER B 1 208 ? 32.844 -17.844 -2.189 1 62.81 208 SER B C 1
ATOM 7018 O O . SER B 1 208 ? 31.922 -17.875 -2.996 1 62.81 208 SER B O 1
ATOM 7020 N N . PRO B 1 209 ? 32.75 -17.562 -0.894 1 59.34 209 PRO B N 1
ATOM 7021 C CA . PRO B 1 209 ? 31.438 -17.125 -0.404 1 59.34 209 PRO B CA 1
ATOM 7022 C C . PRO B 1 209 ? 30.859 -15.969 -1.212 1 59.34 209 PRO B C 1
ATOM 7024 O O . PRO B 1 209 ? 29.656 -15.922 -1.447 1 59.34 209 PRO B O 1
ATOM 7027 N N . GLU B 1 210 ? 31.688 -15.133 -1.648 1 58.53 210 GLU B N 1
ATOM 7028 C CA . GLU B 1 210 ? 31.234 -13.961 -2.395 1 58.53 210 GLU B CA 1
ATOM 7029 C C . GLU B 1 210 ? 30.688 -14.352 -3.764 1 58.53 210 GLU B C 1
ATOM 7031 O O . GLU B 1 210 ? 29.703 -13.773 -4.23 1 58.53 210 GLU B O 1
ATOM 7036 N N . LEU B 1 211 ? 31.438 -15.242 -4.305 1 57.56 211 LEU B N 1
ATOM 7037 C CA . LEU B 1 211 ? 31.047 -15.695 -5.637 1 57.56 211 LEU B CA 1
ATOM 7038 C C . LEU B 1 211 ? 29.812 -16.594 -5.57 1 57.56 211 LEU B C 1
ATOM 7040 O O . LEU B 1 211 ? 29.078 -16.734 -6.551 1 57.56 211 LEU B O 1
ATOM 7044 N N . ALA B 1 212 ? 29.734 -17.109 -4.426 1 57.03 212 ALA B N 1
ATOM 7045 C CA . ALA B 1 212 ? 28.578 -17.984 -4.219 1 57.03 212 ALA B CA 1
ATOM 7046 C C . ALA B 1 212 ? 27.312 -17.172 -3.93 1 57.03 212 ALA B C 1
ATOM 7048 O O . ALA B 1 212 ? 26.328 -17.719 -3.439 1 57.03 212 ALA B O 1
ATOM 7049 N N . ARG B 1 213 ? 27.578 -15.961 -4.293 1 58.91 213 ARG B N 1
ATOM 7050 C CA . ARG B 1 213 ? 26.391 -15.133 -4.094 1 58.91 213 ARG B CA 1
ATOM 7051 C C . ARG B 1 213 ? 25.156 -15.766 -4.754 1 58.91 213 ARG B C 1
ATOM 7053 O O . ARG B 1 213 ? 25.281 -16.438 -5.785 1 58.91 213 ARG B O 1
ATOM 7060 N N . ASN B 1 214 ? 24.125 -15.578 -3.986 1 59.62 214 ASN B N 1
ATOM 7061 C CA . ASN B 1 214 ? 22.938 -16.375 -4.289 1 59.62 214 ASN B CA 1
ATOM 7062 C C . ASN B 1 214 ? 22.281 -15.922 -5.594 1 59.62 214 ASN B C 1
ATOM 7064 O O . ASN B 1 214 ? 22.266 -14.734 -5.91 1 59.62 214 ASN B O 1
ATOM 7068 N N . ALA B 1 215 ? 22.109 -16.828 -6.34 1 60.41 215 ALA B N 1
ATOM 7069 C CA . ALA B 1 215 ? 21.406 -16.688 -7.613 1 60.41 215 ALA B CA 1
ATOM 7070 C C . ALA B 1 215 ? 20.094 -15.938 -7.438 1 60.41 215 ALA B C 1
ATOM 7072 O O . ALA B 1 215 ? 19.359 -16.156 -6.465 1 60.41 215 ALA B O 1
ATOM 7073 N N . ILE B 1 216 ? 19.766 -14.961 -8.195 1 60.91 216 ILE B N 1
ATOM 7074 C CA . ILE B 1 216 ? 18.594 -14.102 -8.211 1 60.91 216 ILE B CA 1
ATOM 7075 C C . ILE B 1 216 ? 17.359 -14.922 -8.586 1 60.91 216 ILE B C 1
ATOM 7077 O O . ILE B 1 216 ? 16.312 -14.805 -7.945 1 60.91 216 ILE B O 1
ATOM 7081 N N . CYS B 1 217 ? 17.344 -15.797 -9.555 1 66.25 217 CYS B N 1
ATOM 7082 C CA . CYS B 1 217 ? 16.141 -16.484 -9.992 1 66.25 217 CYS B CA 1
ATOM 7083 C C . CYS B 1 217 ? 16.297 -18 -9.852 1 66.25 217 CYS B C 1
ATOM 7085 O O . CYS B 1 217 ? 17.047 -18.625 -10.617 1 66.25 217 CYS B O 1
ATOM 7087 N N . PRO B 1 218 ? 15.414 -18.594 -8.969 1 84.38 218 PRO B N 1
ATOM 7088 C CA . PRO B 1 218 ? 15.75 -19.891 -8.375 1 84.38 218 PRO B CA 1
ATOM 7089 C C . PRO B 1 218 ? 15.227 -21.078 -9.195 1 84.38 218 PRO B C 1
ATOM 7091 O O . PRO B 1 218 ? 14.828 -22.094 -8.625 1 84.38 218 PRO B O 1
ATOM 7094 N N . SER B 1 219 ? 15.227 -20.984 -10.484 1 89.94 219 SER B N 1
ATOM 7095 C CA . SER B 1 219 ? 14.797 -22.109 -11.297 1 89.94 219 SER B CA 1
ATOM 7096 C C . SER B 1 219 ? 15.797 -23.266 -11.211 1 89.94 219 SER B C 1
ATOM 7098 O O . SER B 1 219 ? 15.43 -24.422 -11.414 1 89.94 219 SER B O 1
ATOM 7100 N N . HIS B 1 220 ? 17.016 -23.016 -10.836 1 91.94 220 HIS B N 1
ATOM 7101 C CA . HIS B 1 220 ? 18.094 -24.016 -10.836 1 91.94 220 HIS B CA 1
ATOM 7102 C C . HIS B 1 220 ? 17.906 -25.016 -9.703 1 91.94 220 HIS B C 1
ATOM 7104 O O . HIS B 1 220 ? 18.344 -26.172 -9.805 1 91.94 220 HIS B O 1
ATOM 7110 N N . TYR B 1 221 ? 17.219 -24.656 -8.656 1 94.38 221 TYR B N 1
ATOM 7111 C CA . TYR B 1 221 ? 16.984 -25.625 -7.594 1 94.38 221 TYR B CA 1
ATOM 7112 C C . TYR B 1 221 ? 16.156 -26.797 -8.102 1 94.38 221 TYR B C 1
ATOM 7114 O O . TYR B 1 221 ? 16.547 -27.953 -7.918 1 94.38 221 TYR B O 1
ATOM 7122 N N . MET B 1 222 ? 15.07 -26.516 -8.773 1 97.44 222 MET B N 1
ATOM 7123 C CA . MET B 1 222 ? 14.242 -27.562 -9.352 1 97.44 222 MET B CA 1
ATOM 7124 C C . MET B 1 222 ? 15 -28.328 -10.438 1 97.44 222 MET B C 1
ATOM 7126 O O . MET B 1 222 ? 14.945 -29.547 -10.492 1 97.44 222 MET B O 1
ATOM 7130 N N . GLY B 1 223 ? 15.727 -27.562 -11.25 1 97.94 223 GLY B N 1
ATOM 7131 C CA . GLY B 1 223 ? 16.469 -28.172 -12.336 1 97.94 223 GLY B CA 1
ATOM 7132 C C . GLY B 1 223 ? 17.531 -29.141 -11.859 1 97.94 223 GLY B C 1
ATOM 7133 O O . GLY B 1 223 ? 17.656 -30.25 -12.406 1 97.94 223 GLY B O 1
ATOM 7134 N N . ILE B 1 224 ? 18.281 -28.812 -10.836 1 97.56 224 ILE B N 1
ATOM 7135 C CA . ILE B 1 224 ? 19.359 -29.641 -10.312 1 97.56 224 ILE B CA 1
ATOM 7136 C C . ILE B 1 224 ? 18.781 -30.906 -9.688 1 97.56 224 ILE B C 1
ATOM 7138 O O . ILE B 1 224 ? 19.312 -32 -9.891 1 97.56 224 ILE B O 1
ATOM 7142 N N . VAL B 1 225 ? 17.734 -30.766 -8.945 1 98.25 225 VAL B N 1
ATOM 7143 C CA . VAL B 1 225 ? 17.125 -31.953 -8.328 1 98.25 225 VAL B CA 1
ATOM 7144 C C . VAL B 1 225 ? 16.578 -32.875 -9.414 1 98.25 225 VAL B C 1
ATOM 7146 O O . VAL B 1 225 ? 16.688 -34.094 -9.305 1 98.25 225 VAL B O 1
ATOM 7149 N N . GLU B 1 226 ? 15.992 -32.312 -10.453 1 98.12 226 GLU B N 1
ATOM 7150 C CA . GLU B 1 226 ? 15.492 -33.125 -11.555 1 98.12 226 GLU B CA 1
ATOM 7151 C C . GLU B 1 226 ? 16.641 -33.875 -12.25 1 98.12 226 GLU B C 1
ATOM 7153 O O . GLU B 1 226 ? 16.469 -35 -12.695 1 98.12 226 GLU B O 1
ATOM 7158 N N . MET B 1 227 ? 17.766 -33.188 -12.344 1 98.44 227 MET B N 1
ATOM 7159 C CA . MET B 1 227 ? 18.938 -33.844 -12.906 1 98.44 227 MET B CA 1
ATOM 7160 C C . MET B 1 227 ? 19.344 -35.031 -12.047 1 98.44 227 MET B C 1
ATOM 7162 O O . MET B 1 227 ? 19.703 -36.094 -12.578 1 98.44 227 MET B O 1
ATOM 7166 N N . TYR B 1 228 ? 19.344 -34.969 -10.734 1 98.19 228 TYR B N 1
ATOM 7167 C CA . TYR B 1 228 ? 19.641 -36.062 -9.828 1 98.19 228 TYR B CA 1
ATOM 7168 C C . TYR B 1 228 ? 18.656 -37.219 -10.055 1 98.19 228 TYR B C 1
ATOM 7170 O O . TYR B 1 228 ? 19.062 -38.375 -10.234 1 98.19 228 TYR B O 1
ATOM 7178 N N . ARG B 1 229 ? 17.359 -36.812 -10.078 1 98.06 229 ARG B N 1
ATOM 7179 C CA . ARG B 1 229 ? 16.328 -37.812 -10.234 1 98.06 229 ARG B CA 1
ATOM 7180 C C . ARG B 1 229 ? 16.484 -38.594 -11.547 1 98.06 229 ARG B C 1
ATOM 7182 O O . ARG B 1 229 ? 16.25 -39.781 -11.602 1 98.06 229 ARG B O 1
ATOM 7189 N N . THR B 1 230 ? 16.859 -37.875 -12.594 1 97.62 230 THR B N 1
ATOM 7190 C CA . THR B 1 230 ? 16.938 -38.406 -13.945 1 97.62 230 THR B CA 1
ATOM 7191 C C . THR B 1 230 ? 18.219 -39.219 -14.141 1 97.62 230 THR B C 1
ATOM 7193 O O . THR B 1 230 ? 18.203 -40.281 -14.742 1 97.62 230 THR B O 1
ATOM 7196 N N . THR B 1 231 ? 19.328 -38.719 -13.586 1 97.44 231 THR B N 1
ATOM 7197 C CA . THR B 1 231 ? 20.641 -39.312 -13.875 1 97.44 231 THR B CA 1
ATOM 7198 C C . THR B 1 231 ? 21.094 -40.188 -12.719 1 97.44 231 THR B C 1
ATOM 7200 O O . THR B 1 231 ? 22.031 -41 -12.867 1 97.44 231 THR B O 1
ATOM 7203 N N . LYS B 1 232 ? 20.609 -40 -11.562 1 96.62 232 LYS B N 1
ATOM 7204 C CA . LYS B 1 232 ? 20.969 -40.688 -10.32 1 96.62 232 LYS B CA 1
ATOM 7205 C C . LYS B 1 232 ? 22.391 -40.344 -9.891 1 96.62 232 LYS B C 1
ATOM 7207 O O . LYS B 1 232 ? 23.016 -41.125 -9.156 1 96.62 232 LYS B O 1
ATOM 7212 N N . ASN B 1 233 ? 22.844 -39.219 -10.469 1 97.94 233 ASN B N 1
ATOM 7213 C CA . ASN B 1 233 ? 24.172 -38.781 -10.047 1 97.94 233 ASN B CA 1
ATOM 7214 C C . ASN B 1 233 ? 24.094 -38.062 -8.703 1 97.94 233 ASN B C 1
ATOM 7216 O O . ASN B 1 233 ? 23.547 -36.969 -8.602 1 97.94 233 ASN B O 1
ATOM 7220 N N . PRO B 1 234 ? 24.734 -38.562 -7.652 1 97.62 234 PRO B N 1
ATOM 7221 C CA . PRO B 1 234 ? 24.594 -38 -6.309 1 97.62 234 PRO B CA 1
ATOM 7222 C C . PRO B 1 234 ? 25.203 -36.594 -6.203 1 97.62 234 PRO B C 1
ATOM 7224 O O . PRO B 1 234 ? 24.844 -35.812 -5.312 1 97.62 234 PRO B O 1
ATOM 7227 N N . LYS B 1 235 ? 26.109 -36.25 -7.109 1 97.38 235 LYS B N 1
ATOM 7228 C CA . LYS B 1 235 ? 26.703 -34.906 -7.129 1 97.38 235 LYS B CA 1
ATOM 7229 C C . LYS B 1 235 ? 25.641 -33.812 -7.223 1 97.38 235 LYS B C 1
ATOM 7231 O O . LYS B 1 235 ? 25.781 -32.75 -6.641 1 97.38 235 LYS B O 1
ATOM 7236 N N . TYR B 1 236 ? 24.672 -34.125 -7.91 1 97.94 236 TYR B N 1
ATOM 7237 C CA . TYR B 1 236 ? 23.656 -33.094 -8.148 1 97.94 236 TYR B CA 1
ATOM 7238 C C . TYR B 1 236 ? 22.812 -32.875 -6.898 1 97.94 236 TYR B C 1
ATOM 7240 O O . TYR B 1 236 ? 22.422 -31.734 -6.598 1 97.94 236 TYR B O 1
ATOM 7248 N N . LEU B 1 237 ? 22.438 -33.906 -6.137 1 98 237 LEU B N 1
ATOM 7249 C CA . LEU B 1 237 ? 21.734 -33.719 -4.871 1 98 237 LEU B CA 1
ATOM 7250 C C . LEU B 1 237 ? 22.609 -33 -3.861 1 98 237 LEU B C 1
ATOM 7252 O O . LEU B 1 237 ? 22.109 -32.156 -3.109 1 98 237 LEU B O 1
ATOM 7256 N N . GLU B 1 238 ? 23.891 -33.375 -3.867 1 96.94 238 GLU B N 1
ATOM 7257 C CA . GLU B 1 238 ? 24.844 -32.656 -3.027 1 96.94 238 GLU B CA 1
ATOM 7258 C C . GLU B 1 238 ? 24.859 -31.156 -3.365 1 96.94 238 GLU B C 1
ATOM 7260 O O . GLU B 1 238 ? 24.859 -30.312 -2.469 1 96.94 238 GLU B O 1
ATOM 7265 N N . LEU B 1 239 ? 24.875 -30.859 -4.641 1 94.75 239 LEU B N 1
ATOM 7266 C CA . LEU B 1 239 ? 24.859 -29.484 -5.098 1 94.75 239 LEU B CA 1
ATOM 7267 C C . LEU B 1 239 ? 23.609 -28.75 -4.625 1 94.75 239 LEU B C 1
ATOM 7269 O O . LEU B 1 239 ? 23.688 -27.641 -4.102 1 94.75 239 LEU B O 1
ATOM 7273 N N . ALA B 1 240 ? 22.438 -29.375 -4.781 1 95.25 240 ALA B N 1
ATOM 7274 C CA . ALA B 1 240 ? 21.188 -28.766 -4.363 1 95.25 240 ALA B CA 1
ATOM 7275 C C . ALA B 1 240 ? 21.188 -28.453 -2.869 1 95.25 240 ALA B C 1
ATOM 7277 O O . ALA B 1 240 ? 20.781 -27.375 -2.449 1 95.25 240 ALA B O 1
ATOM 7278 N N . ASN B 1 241 ? 21.641 -29.391 -2.113 1 94.81 241 ASN B N 1
ATOM 7279 C CA . ASN B 1 241 ? 21.734 -29.203 -0.669 1 94.81 241 ASN B CA 1
ATOM 7280 C C . ASN B 1 241 ? 22.672 -28.062 -0.312 1 94.81 241 ASN B C 1
ATOM 7282 O O . ASN B 1 241 ? 22.359 -27.234 0.545 1 94.81 241 ASN B O 1
ATOM 7286 N N . ASN B 1 242 ? 23.797 -28.062 -0.957 1 92 242 ASN B N 1
ATOM 7287 C CA . ASN B 1 242 ? 24.797 -27.031 -0.696 1 92 242 ASN B CA 1
ATOM 7288 C C . ASN B 1 242 ? 24.266 -25.641 -1.024 1 92 242 ASN B C 1
ATOM 7290 O O . ASN B 1 242 ? 24.578 -24.672 -0.328 1 92 242 ASN B O 1
ATOM 7294 N N . LEU B 1 243 ? 23.562 -25.547 -2.082 1 91.44 243 LEU B N 1
ATOM 7295 C CA . LEU B 1 243 ? 23.016 -24.25 -2.492 1 91.44 243 LEU B CA 1
ATOM 7296 C C . LEU B 1 243 ? 22.062 -23.703 -1.438 1 91.44 243 LEU B C 1
ATOM 7298 O O . LEU B 1 243 ? 22.047 -22.5 -1.18 1 91.44 243 LEU B O 1
ATOM 7302 N N . ILE B 1 244 ? 21.25 -24.562 -0.782 1 92.44 244 ILE B N 1
ATOM 7303 C CA . ILE B 1 244 ? 20.344 -24.125 0.276 1 92.44 244 ILE B CA 1
ATOM 7304 C C . ILE B 1 244 ? 21.141 -23.797 1.532 1 92.44 244 ILE B C 1
ATOM 7306 O O . ILE B 1 244 ? 20.828 -22.828 2.232 1 92.44 244 ILE B O 1
ATOM 7310 N N . ASP B 1 245 ? 22.219 -24.531 1.759 1 91.06 245 ASP B N 1
ATOM 7311 C CA . ASP B 1 245 ? 23.062 -24.328 2.938 1 91.06 245 ASP B CA 1
ATOM 7312 C C . ASP B 1 245 ? 23.703 -22.953 2.916 1 91.06 245 ASP B C 1
ATOM 7314 O O . ASP B 1 245 ? 23.844 -22.297 3.959 1 91.06 245 ASP B O 1
ATOM 7318 N N . ILE B 1 246 ? 24.062 -22.531 1.737 1 87.38 246 ILE B N 1
ATOM 7319 C CA . ILE B 1 246 ? 24.844 -21.312 1.67 1 87.38 246 ILE B CA 1
ATOM 7320 C C . ILE B 1 246 ? 23.922 -20.109 1.459 1 87.38 246 ILE B C 1
ATOM 7322 O O . ILE B 1 246 ? 24.359 -18.953 1.58 1 87.38 246 ILE B O 1
ATOM 7326 N N . ARG B 1 247 ? 22.703 -20.344 1.171 1 89.06 247 ARG B N 1
ATOM 7327 C CA . ARG B 1 247 ? 21.781 -19.25 0.925 1 89.06 247 ARG B CA 1
ATOM 7328 C C . ARG B 1 247 ? 21.547 -18.438 2.197 1 89.06 247 ARG B C 1
ATOM 7330 O O . ARG B 1 247 ? 21.234 -19 3.246 1 89.06 247 ARG B O 1
ATOM 7337 N N . GLY B 1 248 ? 21.609 -17.109 2.104 1 85.38 248 GLY B N 1
ATOM 7338 C CA . GLY B 1 248 ? 21.344 -16.234 3.223 1 85.38 248 GLY B CA 1
ATOM 7339 C C . GLY B 1 248 ? 22.484 -16.141 4.211 1 85.38 248 GLY B C 1
ATOM 7340 O O . GLY B 1 248 ? 22.297 -15.727 5.352 1 85.38 248 GLY B O 1
ATOM 7341 N N . THR B 1 249 ? 23.625 -16.578 3.812 1 85.19 249 THR B N 1
ATOM 7342 C CA . THR B 1 249 ? 24.766 -16.562 4.73 1 85.19 249 THR B CA 1
ATOM 7343 C C . THR B 1 249 ? 25.688 -15.383 4.43 1 85.19 249 THR B C 1
ATOM 7345 O O . THR B 1 249 ? 26.656 -15.141 5.16 1 85.19 249 THR B O 1
ATOM 7348 N N . THR B 1 250 ? 25.328 -14.648 3.375 1 81.62 250 THR B N 1
ATOM 7349 C CA . THR B 1 250 ? 26.156 -13.492 3.051 1 81.62 250 THR B CA 1
ATOM 7350 C C . THR B 1 250 ? 25.531 -12.211 3.621 1 81.62 250 THR B C 1
ATOM 7352 O O . THR B 1 250 ? 24.328 -12.164 3.896 1 81.62 250 THR B O 1
ATOM 7355 N N . ASN B 1 251 ? 26.328 -11.164 3.709 1 82.62 251 ASN B N 1
ATOM 7356 C CA . ASN B 1 251 ? 25.875 -9.922 4.34 1 82.62 251 ASN B CA 1
ATOM 7357 C C . ASN B 1 251 ? 25.109 -9.039 3.361 1 82.62 251 ASN B C 1
ATOM 7359 O O . ASN B 1 251 ? 24.453 -8.078 3.77 1 82.62 251 ASN B O 1
ATOM 7363 N N . ASP B 1 252 ? 25.109 -9.375 2.156 1 84 252 ASP B N 1
ATOM 7364 C CA . ASP B 1 252 ? 24.484 -8.516 1.155 1 84 252 ASP B CA 1
ATOM 7365 C C . ASP B 1 252 ? 23.156 -9.109 0.676 1 84 252 ASP B C 1
ATOM 7367 O O . ASP B 1 252 ? 22.625 -8.695 -0.356 1 84 252 ASP B O 1
ATOM 7371 N N . GLY B 1 253 ? 22.688 -10.078 1.384 1 88.75 253 GLY B N 1
ATOM 7372 C CA . GLY B 1 253 ? 21.391 -10.648 1.038 1 88.75 253 GLY B CA 1
ATOM 7373 C C . GLY B 1 253 ? 20.25 -9.656 1.155 1 88.75 253 GLY B C 1
ATOM 7374 O O . GLY B 1 253 ? 20.359 -8.664 1.876 1 88.75 253 GLY B O 1
ATOM 7375 N N . THR B 1 254 ? 19.25 -9.898 0.368 1 92.56 254 THR B N 1
ATOM 7376 C CA . THR B 1 254 ? 18.109 -8.977 0.334 1 92.56 254 THR B CA 1
ATOM 7377 C C . THR B 1 254 ? 16.797 -9.734 0.536 1 92.56 254 THR B C 1
ATOM 7379 O O . THR B 1 254 ? 16.734 -10.938 0.28 1 92.56 254 THR B O 1
ATOM 7382 N N . ASP B 1 255 ? 15.781 -9.078 1.008 1 93.94 255 ASP B N 1
ATOM 7383 C CA . ASP B 1 255 ? 14.438 -9.648 1.035 1 93.94 255 ASP B CA 1
ATOM 7384 C C . ASP B 1 255 ? 13.922 -9.914 -0.379 1 93.94 255 ASP B C 1
ATOM 7386 O O . ASP B 1 255 ? 13.195 -10.883 -0.614 1 93.94 255 ASP B O 1
ATOM 7390 N N . ASP B 1 256 ? 14.344 -9.078 -1.289 1 94.31 256 ASP B N 1
ATOM 7391 C CA . ASP B 1 256 ? 13.898 -9.195 -2.676 1 94.31 256 ASP B CA 1
ATOM 7392 C C . ASP B 1 256 ? 14.297 -10.555 -3.26 1 94.31 256 ASP B C 1
ATOM 7394 O O . ASP B 1 256 ? 13.555 -11.125 -4.062 1 94.31 256 ASP B O 1
ATOM 7398 N N . ASN B 1 257 ? 15.445 -11.062 -2.885 1 92.5 257 ASN B N 1
ATOM 7399 C CA . ASN B 1 257 ? 15.961 -12.328 -3.398 1 92.5 257 ASN B CA 1
ATOM 7400 C C . ASN B 1 257 ? 15.75 -13.461 -2.402 1 92.5 257 ASN B C 1
ATOM 7402 O O . ASN B 1 257 ? 16.297 -14.555 -2.58 1 92.5 257 ASN B O 1
ATOM 7406 N N . GLN B 1 258 ? 15.117 -13.219 -1.312 1 93 258 GLN B N 1
ATOM 7407 C CA . GLN B 1 258 ? 14.875 -14.188 -0.252 1 93 258 GLN B CA 1
ATOM 7408 C C . GLN B 1 258 ? 16.188 -14.758 0.284 1 93 258 GLN B C 1
ATOM 7410 O O . GLN B 1 258 ? 16.312 -15.977 0.448 1 93 258 GLN B O 1
ATOM 7415 N N . ASP B 1 259 ? 17.141 -13.93 0.508 1 92.44 259 ASP B N 1
ATOM 7416 C CA . ASP B 1 259 ? 18.406 -14.453 1.015 1 92.44 259 ASP B CA 1
ATOM 7417 C C . ASP B 1 259 ? 19 -13.523 2.062 1 92.44 259 ASP B C 1
ATOM 7419 O O . ASP B 1 259 ? 20.219 -13.539 2.291 1 92.44 259 ASP B O 1
ATOM 7423 N N . ARG B 1 260 ? 18.172 -12.672 2.574 1 92 260 ARG B N 1
ATOM 7424 C CA . ARG B 1 260 ? 18.641 -11.859 3.695 1 92 260 ARG B CA 1
ATOM 7425 C C . ARG B 1 260 ? 19.016 -12.734 4.887 1 92 260 ARG B C 1
ATOM 7427 O O . ARG B 1 260 ? 19.953 -12.414 5.617 1 92 260 ARG B O 1
ATOM 7434 N N . VAL B 1 261 ? 18.25 -13.781 5.109 1 93.19 261 VAL B N 1
ATOM 7435 C CA . VAL B 1 261 ? 18.516 -14.781 6.141 1 93.19 261 VAL B CA 1
ATOM 7436 C C . VAL B 1 261 ? 18.484 -16.172 5.527 1 93.19 261 VAL B C 1
ATOM 7438 O O . VAL B 1 261 ? 17.891 -16.391 4.469 1 93.19 261 VAL B O 1
ATOM 7441 N N . PRO B 1 262 ? 19.109 -17.141 6.207 1 94 262 PRO B N 1
ATOM 7442 C CA . PRO B 1 262 ? 19.047 -18.516 5.711 1 94 262 PRO B CA 1
ATOM 7443 C C . PRO B 1 262 ? 17.609 -19.031 5.562 1 94 262 PRO B C 1
ATOM 7445 O O . PRO B 1 262 ? 16.75 -18.656 6.355 1 94 262 PRO B O 1
ATOM 7448 N N . PHE B 1 263 ? 17.422 -19.922 4.602 1 94.94 263 PHE B N 1
ATOM 7449 C CA . PHE B 1 263 ? 16.078 -20.406 4.336 1 94.94 263 PHE B CA 1
ATOM 7450 C C . PHE B 1 263 ? 15.484 -21.047 5.582 1 94.94 263 PHE B C 1
ATOM 7452 O O . PHE B 1 263 ? 14.305 -20.859 5.883 1 94.94 263 PHE B O 1
ATOM 7459 N N . ARG B 1 264 ? 16.25 -21.734 6.285 1 97.06 264 ARG B N 1
ATOM 7460 C CA . ARG B 1 264 ? 15.812 -22.516 7.441 1 97.06 264 ARG B CA 1
ATOM 7461 C C . ARG B 1 264 ? 15.375 -21.594 8.578 1 97.06 264 ARG B C 1
ATOM 7463 O O . ARG B 1 264 ? 14.844 -22.062 9.594 1 97.06 264 ARG B O 1
ATOM 7470 N N . GLN B 1 265 ? 15.508 -20.281 8.398 1 97 265 GLN B N 1
ATOM 7471 C CA . GLN B 1 265 ? 15.039 -19.297 9.359 1 97 265 GLN B CA 1
ATOM 7472 C C . GLN B 1 265 ? 13.812 -18.562 8.836 1 97 265 GLN B C 1
ATOM 7474 O O . GLN B 1 265 ? 13.164 -17.812 9.578 1 97 265 GLN B O 1
ATOM 7479 N N . GLN B 1 266 ? 13.484 -18.703 7.625 1 96.62 266 GLN B N 1
ATOM 7480 C CA . GLN B 1 266 ? 12.367 -18 7.016 1 96.62 266 GLN B CA 1
ATOM 7481 C C . GLN B 1 266 ? 11.031 -18.609 7.422 1 96.62 266 GLN B C 1
ATOM 7483 O O . GLN B 1 266 ? 10.883 -19.828 7.422 1 96.62 266 GLN B O 1
ATOM 7488 N N . THR B 1 267 ? 10.039 -17.719 7.75 1 97.62 267 THR B N 1
ATOM 7489 C CA . THR B 1 267 ? 8.742 -18.25 8.172 1 97.62 267 THR B CA 1
ATOM 7490 C C . THR B 1 267 ? 7.613 -17.531 7.426 1 97.62 267 THR B C 1
ATOM 7492 O O . THR B 1 267 ? 6.445 -17.906 7.562 1 97.62 267 THR B O 1
ATOM 7495 N N . THR B 1 268 ? 7.906 -16.516 6.68 1 97.38 268 THR B N 1
ATOM 7496 C CA . THR B 1 268 ? 6.918 -15.758 5.918 1 97.38 268 THR B CA 1
ATOM 7497 C C . THR B 1 268 ? 7.418 -15.484 4.504 1 97.38 268 THR B C 1
ATOM 7499 O O . THR B 1 268 ? 8.625 -15.531 4.246 1 97.38 268 THR B O 1
ATOM 7502 N N . ALA B 1 269 ? 6.5 -15.305 3.613 1 97.56 269 ALA B N 1
ATOM 7503 C CA . ALA B 1 269 ? 6.863 -14.93 2.25 1 97.56 269 ALA B CA 1
ATOM 7504 C C . ALA B 1 269 ? 7.18 -13.438 2.158 1 97.56 269 ALA B C 1
ATOM 7506 O O . ALA B 1 269 ? 6.496 -12.617 2.768 1 97.56 269 ALA B O 1
ATOM 7507 N N . MET B 1 270 ? 8.227 -13.102 1.485 1 92.5 270 MET B N 1
ATOM 7508 C CA . MET B 1 270 ? 8.617 -11.711 1.266 1 92.5 270 MET B CA 1
ATOM 7509 C C . MET B 1 270 ? 9.375 -11.562 -0.05 1 92.5 270 MET B C 1
ATOM 7511 O O . MET B 1 270 ? 9.805 -12.547 -0.641 1 92.5 270 MET B O 1
ATOM 7515 N N . GLY B 1 271 ? 9.516 -10.367 -0.464 1 95.81 271 GLY B N 1
ATOM 7516 C CA . GLY B 1 271 ? 10.344 -10.055 -1.622 1 95.81 271 GLY B CA 1
ATOM 7517 C C . GLY B 1 271 ? 9.695 -10.453 -2.936 1 95.81 271 GLY B C 1
ATOM 7518 O O . GLY B 1 271 ? 8.469 -10.508 -3.039 1 95.81 271 GLY B O 1
ATOM 7519 N N . HIS B 1 272 ? 10.516 -10.625 -3.973 1 97.12 272 HIS B N 1
ATOM 7520 C CA . HIS B 1 272 ? 10.062 -10.906 -5.332 1 97.12 272 HIS B CA 1
ATOM 7521 C C . HIS B 1 272 ? 9.273 -12.211 -5.391 1 97.12 272 HIS B C 1
ATOM 7523 O O . HIS B 1 272 ? 9.797 -13.273 -5.074 1 97.12 272 HIS B O 1
ATOM 7529 N N . ALA B 1 273 ? 8.07 -12.18 -5.895 1 98.31 273 ALA B N 1
ATOM 7530 C CA . ALA B 1 273 ? 7.125 -13.289 -5.77 1 98.31 273 ALA B CA 1
ATOM 7531 C C . ALA B 1 273 ? 7.539 -14.461 -6.656 1 98.31 273 ALA B C 1
ATOM 7533 O O . ALA B 1 273 ? 7.418 -15.617 -6.262 1 98.31 273 ALA B O 1
ATOM 7534 N N . VAL B 1 274 ? 8.008 -14.156 -7.844 1 97.5 274 VAL B N 1
ATOM 7535 C CA . VAL B 1 274 ? 8.461 -15.227 -8.727 1 97.5 274 VAL B CA 1
ATOM 7536 C C . VAL B 1 274 ? 9.625 -15.969 -8.086 1 97.5 274 VAL B C 1
ATOM 7538 O O . VAL B 1 274 ? 9.617 -17.203 -7.996 1 97.5 274 VAL B O 1
ATOM 7541 N N . ARG B 1 275 ? 10.641 -15.203 -7.625 1 96.19 275 ARG B N 1
ATOM 7542 C CA . ARG B 1 275 ? 11.82 -15.797 -6.996 1 96.19 275 ARG B CA 1
ATOM 7543 C C . ARG B 1 275 ? 11.422 -16.641 -5.785 1 96.19 275 ARG B C 1
ATOM 7545 O O . ARG B 1 275 ? 11.922 -17.75 -5.605 1 96.19 275 ARG B O 1
ATOM 7552 N N . ALA B 1 276 ? 10.5 -16.125 -5.062 1 97.75 276 ALA B N 1
ATOM 7553 C CA . ALA B 1 276 ? 10.039 -16.797 -3.855 1 97.75 276 ALA B CA 1
ATOM 7554 C C . ALA B 1 276 ? 9.367 -18.125 -4.199 1 97.75 276 ALA B C 1
ATOM 7556 O O . ALA B 1 276 ? 9.789 -19.188 -3.723 1 97.75 276 ALA B O 1
ATOM 7557 N N . ASN B 1 277 ? 8.383 -18.078 -5.012 1 98.5 277 ASN B N 1
ATOM 7558 C CA . ASN B 1 277 ? 7.602 -19.266 -5.312 1 98.5 277 ASN B CA 1
ATOM 7559 C C . ASN B 1 277 ? 8.461 -20.359 -5.961 1 98.5 277 ASN B C 1
ATOM 7561 O O . ASN B 1 277 ? 8.273 -21.547 -5.691 1 98.5 277 ASN B O 1
ATOM 7565 N N . TYR B 1 278 ? 9.391 -19.969 -6.828 1 97.56 278 TYR B N 1
ATOM 7566 C CA . TYR B 1 278 ? 10.281 -20.953 -7.441 1 97.56 278 TYR B CA 1
ATOM 7567 C C . TYR B 1 278 ? 11.242 -21.531 -6.406 1 97.56 278 TYR B C 1
ATOM 7569 O O . TYR B 1 278 ? 11.555 -22.734 -6.453 1 97.56 278 TYR B O 1
ATOM 7577 N N . LEU B 1 279 ? 11.727 -20.672 -5.535 1 97.12 279 LEU B N 1
ATOM 7578 C CA . LEU B 1 279 ? 12.562 -21.172 -4.449 1 97.12 279 LEU B CA 1
ATOM 7579 C C . LEU B 1 279 ? 11.82 -22.188 -3.604 1 97.12 279 LEU B C 1
ATOM 7581 O O . LEU B 1 279 ? 12.352 -23.266 -3.299 1 97.12 279 LEU B O 1
ATOM 7585 N N . TYR B 1 280 ? 10.602 -21.875 -3.24 1 98.56 280 TYR B N 1
ATOM 7586 C CA . TYR B 1 280 ? 9.805 -22.766 -2.412 1 98.56 280 TYR B CA 1
ATOM 7587 C C . TYR B 1 280 ? 9.57 -24.094 -3.117 1 98.56 280 TYR B C 1
ATOM 7589 O O . TYR B 1 280 ? 9.625 -25.156 -2.488 1 98.56 280 TYR B O 1
ATOM 7597 N N . ALA B 1 281 ? 9.32 -24.062 -4.395 1 98.56 281 ALA B N 1
ATOM 7598 C CA . ALA B 1 281 ? 9.164 -25.281 -5.172 1 98.56 281 ALA B CA 1
ATOM 7599 C C . ALA B 1 281 ? 10.445 -26.125 -5.141 1 98.56 281 ALA B C 1
ATOM 7601 O O . ALA B 1 281 ? 10.398 -27.328 -4.938 1 98.56 281 ALA B O 1
ATOM 7602 N N . GLY B 1 282 ? 11.57 -25.469 -5.305 1 98.06 282 GLY B N 1
ATOM 7603 C CA . GLY B 1 282 ? 12.852 -26.156 -5.254 1 98.06 282 GLY B CA 1
ATOM 7604 C C . GLY B 1 282 ? 13.148 -26.766 -3.896 1 98.06 282 GLY B C 1
ATOM 7605 O O . GLY B 1 282 ? 13.672 -27.875 -3.811 1 98.06 282 GLY B O 1
ATOM 7606 N N . VAL B 1 283 ? 12.82 -26.047 -2.879 1 98.38 283 VAL B N 1
ATOM 7607 C CA . VAL B 1 283 ? 13.039 -26.531 -1.523 1 98.38 283 VAL B CA 1
ATOM 7608 C C . VAL B 1 283 ? 12.133 -27.734 -1.264 1 98.38 283 VAL B C 1
ATOM 7610 O O . VAL B 1 283 ? 12.539 -28.688 -0.593 1 98.38 283 VAL B O 1
ATOM 7613 N N . ALA B 1 284 ? 10.922 -27.688 -1.747 1 98.81 284 ALA B N 1
ATOM 7614 C CA . ALA B 1 284 ? 10.039 -28.844 -1.635 1 98.81 284 ALA B CA 1
ATOM 7615 C C . ALA B 1 284 ? 10.641 -30.062 -2.326 1 98.81 284 ALA B C 1
ATOM 7617 O O . ALA B 1 284 ? 10.547 -31.188 -1.814 1 98.81 284 ALA B O 1
ATOM 7618 N N . ASP B 1 285 ? 11.25 -29.875 -3.477 1 98.69 285 ASP B N 1
ATOM 7619 C CA . ASP B 1 285 ? 11.945 -30.953 -4.168 1 98.69 285 ASP B CA 1
ATOM 7620 C C . ASP B 1 285 ? 13.086 -31.516 -3.318 1 98.69 285 ASP B C 1
ATOM 7622 O O . ASP B 1 285 ? 13.289 -32.719 -3.26 1 98.69 285 ASP B O 1
ATOM 7626 N N . LEU B 1 286 ? 13.82 -30.641 -2.756 1 98.44 286 LEU B N 1
ATOM 7627 C CA . LEU B 1 286 ? 14.922 -31.078 -1.911 1 98.44 286 LEU B CA 1
ATOM 7628 C C . LEU B 1 286 ? 14.414 -31.891 -0.73 1 98.44 286 LEU B C 1
ATOM 7630 O O . LEU B 1 286 ? 15 -32.938 -0.386 1 98.44 286 LEU B O 1
ATOM 7634 N N . TYR B 1 287 ? 13.398 -31.453 -0.111 1 98.69 287 TYR B N 1
ATOM 7635 C CA . TYR B 1 287 ? 12.805 -32.219 0.972 1 98.69 287 TYR B CA 1
ATOM 7636 C C . TYR B 1 287 ? 12.43 -33.625 0.501 1 98.69 287 TYR B C 1
ATOM 7638 O O . TYR B 1 287 ? 12.672 -34.594 1.207 1 98.69 287 TYR B O 1
ATOM 7646 N N . ALA B 1 288 ? 11.766 -33.719 -0.644 1 98.69 288 ALA B N 1
ATOM 7647 C CA . ALA B 1 288 ? 11.305 -35 -1.172 1 98.69 288 ALA B CA 1
ATOM 7648 C C . ALA B 1 288 ? 12.461 -36 -1.257 1 98.69 288 ALA B C 1
ATOM 7650 O O . ALA B 1 288 ? 12.25 -37.219 -1.168 1 98.69 288 ALA B O 1
ATOM 7651 N N . GLU B 1 289 ? 13.672 -35.531 -1.413 1 98.56 289 GLU B N 1
ATOM 7652 C CA . GLU B 1 289 ? 14.836 -36.375 -1.579 1 98.56 289 GLU B CA 1
ATOM 7653 C C . GLU B 1 289 ? 15.555 -36.594 -0.25 1 98.56 289 GLU B C 1
ATOM 7655 O O . GLU B 1 289 ? 16.156 -37.656 -0.03 1 98.56 289 GLU B O 1
ATOM 7660 N N . THR B 1 290 ? 15.484 -35.594 0.708 1 98.25 290 THR B N 1
ATOM 7661 C CA . THR B 1 290 ? 16.359 -35.656 1.875 1 98.25 290 THR B CA 1
ATOM 7662 C C . THR B 1 290 ? 15.547 -35.938 3.143 1 98.25 290 THR B C 1
ATOM 7664 O O . THR B 1 290 ? 16.109 -36.375 4.145 1 98.25 290 THR B O 1
ATOM 7667 N N . GLY B 1 291 ? 14.305 -35.469 3.156 1 98.38 291 GLY B N 1
ATOM 7668 C CA . GLY B 1 291 ? 13.453 -35.656 4.316 1 98.38 291 GLY B CA 1
ATOM 7669 C C . GLY B 1 291 ? 13.766 -34.719 5.461 1 98.38 291 GLY B C 1
ATOM 7670 O O . GLY B 1 291 ? 13.289 -34.906 6.582 1 98.38 291 GLY B O 1
ATOM 7671 N N . GLU B 1 292 ? 14.523 -33.656 5.184 1 98.38 292 GLU B N 1
ATOM 7672 C CA . GLU B 1 292 ? 14.852 -32.75 6.262 1 98.38 292 GLU B CA 1
ATOM 7673 C C . GLU B 1 292 ? 13.602 -32.031 6.766 1 98.38 292 GLU B C 1
ATOM 7675 O O . GLU B 1 292 ? 13.102 -31.109 6.109 1 98.38 292 GLU B O 1
ATOM 7680 N N . LYS B 1 293 ? 13.227 -32.281 7.949 1 98.44 293 LYS B N 1
ATOM 7681 C CA . LYS B 1 293 ? 11.969 -31.812 8.516 1 98.44 293 LYS B CA 1
ATOM 7682 C C . LYS B 1 293 ? 11.93 -30.297 8.594 1 98.44 293 LYS B C 1
ATOM 7684 O O . LYS B 1 293 ? 10.875 -29.672 8.43 1 98.44 293 LYS B O 1
ATOM 7689 N N . LYS B 1 294 ? 13.023 -29.656 8.906 1 98.31 294 LYS B N 1
ATOM 7690 C CA . LYS B 1 294 ? 13.094 -28.203 9.039 1 98.31 294 LYS B CA 1
ATOM 7691 C C . LYS B 1 294 ? 12.672 -27.516 7.742 1 98.31 294 LYS B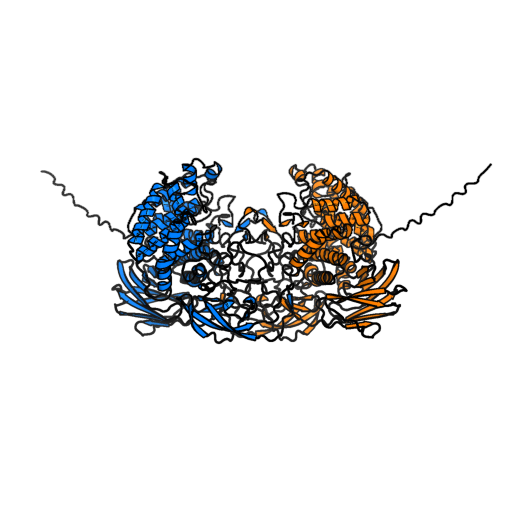 C 1
ATOM 7693 O O . LYS B 1 294 ? 12.039 -26.453 7.773 1 98.31 294 LYS B O 1
ATOM 7698 N N . LEU B 1 295 ? 13.016 -28.062 6.594 1 98.56 295 LEU B N 1
ATOM 7699 C CA . LEU B 1 295 ? 12.609 -27.5 5.309 1 98.56 295 LEU B CA 1
ATOM 7700 C C . LEU B 1 295 ? 11.086 -27.516 5.168 1 98.56 295 LEU B C 1
ATOM 7702 O O . LEU B 1 295 ? 10.484 -26.531 4.754 1 98.56 295 LEU B O 1
ATOM 7706 N N . LEU B 1 296 ? 10.492 -28.656 5.523 1 98.81 296 LEU B N 1
ATOM 7707 C CA . LEU B 1 296 ? 9.039 -28.797 5.41 1 98.81 296 LEU B CA 1
ATOM 7708 C C . LEU B 1 296 ? 8.328 -27.859 6.383 1 98.81 296 LEU B C 1
ATOM 7710 O O . LEU B 1 296 ? 7.328 -27.234 6.027 1 98.81 296 LEU B O 1
ATOM 7714 N N . ASP B 1 297 ? 8.852 -27.75 7.645 1 98.69 297 ASP B N 1
ATOM 7715 C CA . ASP B 1 297 ? 8.266 -26.859 8.633 1 98.69 297 ASP B CA 1
ATOM 7716 C C . ASP B 1 297 ? 8.234 -25.422 8.125 1 98.69 297 ASP B C 1
ATOM 7718 O O . ASP B 1 297 ? 7.23 -24.719 8.289 1 98.69 297 ASP B O 1
ATOM 7722 N N . ASN B 1 298 ? 9.344 -24.984 7.57 1 98.62 298 ASN B N 1
ATOM 7723 C CA . ASN B 1 298 ? 9.43 -23.625 7.039 1 98.62 298 ASN B CA 1
ATOM 7724 C C . ASN B 1 298 ? 8.484 -23.422 5.859 1 98.62 298 ASN B C 1
ATOM 7726 O O . ASN B 1 298 ? 7.809 -22.391 5.77 1 98.62 298 ASN B O 1
ATOM 7730 N N . LEU B 1 299 ? 8.422 -24.406 4.953 1 98.81 299 LEU B N 1
ATOM 7731 C CA . LEU B 1 299 ? 7.535 -24.328 3.801 1 98.81 299 LEU B CA 1
ATOM 7732 C C . LEU B 1 299 ? 6.082 -24.203 4.242 1 98.81 299 LEU B C 1
ATOM 7734 O O . LEU B 1 299 ? 5.312 -23.438 3.67 1 98.81 299 LEU B O 1
ATOM 7738 N N . GLU B 1 300 ? 5.711 -25 5.246 1 98.81 300 GLU B N 1
ATOM 7739 C CA . GLU B 1 300 ? 4.336 -24.969 5.73 1 98.81 300 GLU B CA 1
ATOM 7740 C C . GLU B 1 300 ? 3.996 -23.625 6.363 1 98.81 300 GLU B C 1
ATOM 7742 O O . GLU B 1 300 ? 2.898 -23.094 6.164 1 98.81 300 GLU B O 1
ATOM 7747 N N . SER B 1 301 ? 4.938 -23.078 7.121 1 98.75 301 SER B N 1
ATOM 7748 C CA . SER B 1 301 ? 4.727 -21.766 7.715 1 98.75 301 SER B CA 1
ATOM 7749 C C . SER B 1 301 ? 4.578 -20.688 6.645 1 98.75 301 SER B C 1
ATOM 7751 O O . SER B 1 301 ? 3.688 -19.844 6.723 1 98.75 301 SER B O 1
ATOM 7753 N N . ILE B 1 302 ? 5.461 -20.719 5.676 1 98.81 302 ILE B N 1
ATOM 7754 C CA . ILE B 1 302 ? 5.43 -19.75 4.578 1 98.81 302 ILE B CA 1
ATOM 7755 C C . ILE B 1 302 ? 4.133 -19.922 3.789 1 98.81 302 ILE B C 1
ATOM 7757 O O . ILE B 1 302 ? 3.512 -18.922 3.395 1 98.81 302 ILE B O 1
ATOM 7761 N N . TRP B 1 303 ? 3.732 -21.156 3.594 1 98.88 303 TRP B N 1
ATOM 7762 C CA . TRP B 1 303 ? 2.5 -21.438 2.861 1 98.88 303 TRP B CA 1
ATOM 7763 C C . TRP B 1 303 ? 1.295 -20.844 3.584 1 98.88 303 TRP B C 1
ATOM 7765 O O . TRP B 1 303 ? 0.419 -20.25 2.955 1 98.88 303 TRP B O 1
ATOM 7775 N N . ASP B 1 304 ? 1.246 -21 4.891 1 98.56 304 ASP B N 1
ATOM 7776 C CA . ASP B 1 304 ? 0.174 -20.406 5.684 1 98.56 304 ASP B CA 1
ATOM 7777 C C . ASP B 1 304 ? 0.14 -18.891 5.516 1 98.56 304 ASP B C 1
ATOM 7779 O O . ASP B 1 304 ? -0.933 -18.297 5.375 1 98.56 304 ASP B O 1
ATOM 7783 N N . ASP B 1 305 ? 1.28 -18.281 5.535 1 98.44 305 ASP B N 1
ATOM 7784 C CA . ASP B 1 305 ? 1.379 -16.844 5.363 1 98.44 305 ASP B CA 1
ATOM 7785 C C . ASP B 1 305 ? 0.818 -16.406 4.012 1 98.44 305 ASP B C 1
ATOM 7787 O O . ASP B 1 305 ? 0.009 -15.484 3.938 1 98.44 305 ASP B O 1
ATOM 7791 N N . VAL B 1 306 ? 1.239 -17.078 2.953 1 98.81 306 VAL B N 1
ATOM 7792 C CA . VAL B 1 306 ? 0.818 -16.719 1.602 1 98.81 306 VAL B CA 1
ATOM 7793 C C . VAL B 1 306 ? -0.684 -16.953 1.451 1 98.81 306 VAL B C 1
ATOM 7795 O O . VAL B 1 306 ? -1.418 -16.062 1.035 1 98.81 306 VAL B O 1
ATOM 7798 N N . THR B 1 307 ? -1.182 -18.109 1.85 1 98.69 307 THR B N 1
ATOM 7799 C CA . THR B 1 307 ? -2.535 -18.547 1.541 1 98.69 307 THR B CA 1
ATOM 7800 C C . THR B 1 307 ? -3.559 -17.812 2.395 1 98.69 307 THR B C 1
ATOM 7802 O O . THR B 1 307 ? -4.652 -17.484 1.924 1 98.69 307 THR B O 1
ATOM 7805 N N . TYR B 1 308 ? -3.156 -17.5 3.605 1 98.19 308 TYR B N 1
ATOM 7806 C CA . TYR B 1 308 ? -4.176 -16.984 4.516 1 98.19 308 TYR B CA 1
ATOM 7807 C C . TYR B 1 308 ? -4.02 -15.484 4.723 1 98.19 308 TYR B C 1
ATOM 7809 O O . TYR B 1 308 ? -4.852 -14.852 5.379 1 98.19 308 TYR B O 1
ATOM 7817 N N . ARG B 1 309 ? -2.975 -14.859 4.07 1 98.25 309 ARG B N 1
ATOM 7818 C CA . ARG B 1 309 ? -2.801 -13.438 4.355 1 98.25 309 ARG B CA 1
ATOM 7819 C C . ARG B 1 309 ? -2.377 -12.672 3.105 1 98.25 309 ARG B C 1
ATOM 7821 O O . ARG B 1 309 ? -2.547 -11.453 3.029 1 98.25 309 ARG B O 1
ATOM 7828 N N . LYS B 1 310 ? -1.811 -13.344 2.096 1 98.69 310 LYS B N 1
ATOM 7829 C CA . LYS B 1 310 ? -1.115 -12.562 1.077 1 98.69 310 LYS B CA 1
ATOM 7830 C C . LYS B 1 310 ? -1.568 -12.961 -0.325 1 98.69 310 LYS B C 1
ATOM 7832 O O . LYS B 1 310 ? -1.152 -12.352 -1.313 1 98.69 310 LYS B O 1
ATOM 7837 N N . MET B 1 311 ? -2.432 -13.906 -0.488 1 98.88 311 MET B N 1
ATOM 7838 C CA . MET B 1 311 ? -2.859 -14.398 -1.795 1 98.88 311 MET B CA 1
ATOM 7839 C C . MET B 1 311 ? -4.184 -13.766 -2.207 1 98.88 311 MET B C 1
ATOM 7841 O O . MET B 1 311 ? -5.086 -13.609 -1.38 1 98.88 311 MET B O 1
ATOM 7845 N N . TYR B 1 312 ? -4.32 -13.383 -3.443 1 98.88 312 TYR B N 1
ATOM 7846 C CA . TYR B 1 312 ? -5.582 -12.852 -3.951 1 98.88 312 TYR B CA 1
ATOM 7847 C C . TYR B 1 312 ? -6.613 -13.961 -4.109 1 98.88 312 TYR B C 1
ATOM 7849 O O . TYR B 1 312 ? -6.262 -15.133 -4.207 1 98.88 312 TYR B O 1
ATOM 7857 N N . ILE B 1 313 ? -7.848 -13.633 -4.211 1 98.88 313 ILE B N 1
ATOM 7858 C CA . ILE B 1 313 ? -8.961 -14.57 -4.309 1 98.88 313 ILE B CA 1
ATOM 7859 C C . ILE B 1 313 ? -8.844 -15.383 -5.594 1 98.88 313 ILE B C 1
ATOM 7861 O O . ILE B 1 313 ? -9.445 -16.453 -5.719 1 98.88 313 ILE B O 1
ATOM 7865 N N . THR B 1 314 ? -8.016 -14.945 -6.57 1 98.88 314 THR B N 1
ATOM 7866 C CA . THR B 1 314 ? -7.797 -15.602 -7.855 1 98.88 314 THR B CA 1
ATOM 7867 C C . THR B 1 314 ? -6.621 -16.562 -7.777 1 98.88 314 THR B C 1
ATOM 7869 O O . THR B 1 314 ? -6.254 -17.188 -8.773 1 98.88 314 THR B O 1
ATOM 7872 N N . GLY B 1 315 ? -5.965 -16.656 -6.656 1 98.81 315 GLY B N 1
ATOM 7873 C CA . GLY B 1 315 ? -4.746 -17.438 -6.527 1 98.81 315 GLY B CA 1
ATOM 7874 C C . GLY B 1 315 ? -3.494 -16.656 -6.883 1 98.81 315 GLY B C 1
ATOM 7875 O O . GLY B 1 315 ? -2.389 -17.203 -6.84 1 98.81 315 GLY B O 1
ATOM 7876 N N . GLY B 1 316 ? -3.658 -15.352 -7.207 1 98.81 316 GLY B N 1
ATOM 7877 C CA . GLY B 1 316 ? -2.531 -14.516 -7.594 1 98.81 316 GLY B CA 1
ATOM 7878 C C . GLY B 1 316 ? -1.596 -14.203 -6.438 1 98.81 316 GLY B C 1
ATOM 7879 O O . GLY B 1 316 ? -2.033 -14.078 -5.293 1 98.81 316 GLY B O 1
ATOM 7880 N N . CYS B 1 317 ? -0.267 -14.102 -6.734 1 98.69 317 CYS B N 1
ATOM 7881 C CA . CYS B 1 317 ? 0.781 -13.812 -5.762 1 98.69 317 CYS B CA 1
ATOM 7882 C C . CYS B 1 317 ? 1.594 -12.594 -6.18 1 98.69 317 CYS B C 1
ATOM 7884 O O . CYS B 1 317 ? 1.812 -12.367 -7.371 1 98.69 317 CYS B O 1
ATOM 7886 N N . GLY B 1 318 ? 2.111 -11.883 -5.156 1 98.31 318 GLY B N 1
ATOM 7887 C CA . GLY B 1 318 ? 2.891 -10.688 -5.445 1 98.31 318 GLY B CA 1
ATOM 7888 C C . GLY B 1 318 ? 2.037 -9.453 -5.664 1 98.31 318 GLY B C 1
ATOM 7889 O O . GLY B 1 318 ? 1.737 -9.094 -6.805 1 98.31 318 GLY B O 1
ATOM 7890 N N . SER B 1 319 ? 1.766 -8.75 -4.574 1 97.94 319 SER B N 1
ATOM 7891 C CA . SER B 1 319 ? 0.8 -7.652 -4.625 1 97.94 319 SER B CA 1
ATOM 7892 C C . SER B 1 319 ? 1.462 -6.352 -5.066 1 97.94 319 SER B C 1
ATOM 7894 O O . SER B 1 319 ? 0.793 -5.449 -5.574 1 97.94 319 SER B O 1
ATOM 7896 N N . LEU B 1 320 ? 2.779 -6.227 -4.965 1 97.44 320 LEU B N 1
ATOM 7897 C CA . LEU B 1 320 ? 3.412 -4.918 -5.109 1 97.44 320 LEU B CA 1
ATOM 7898 C C . LEU B 1 320 ? 4.207 -4.84 -6.41 1 97.44 320 LEU B C 1
ATOM 7900 O O . LEU B 1 320 ? 4.977 -5.746 -6.727 1 97.44 320 LEU B O 1
ATOM 7904 N N . TYR B 1 321 ? 4.074 -3.686 -7.148 1 96.44 321 TYR B N 1
ATOM 7905 C CA . TYR B 1 321 ? 5.027 -3.354 -8.203 1 96.44 321 TYR B CA 1
ATOM 7906 C C . TYR B 1 321 ? 6.398 -3.041 -7.617 1 96.44 321 TYR B C 1
ATOM 7908 O O . TYR B 1 321 ? 7.383 -3.709 -7.941 1 96.44 321 TYR B O 1
ATOM 7916 N N . ASP B 1 322 ? 6.41 -1.994 -6.82 1 96.75 322 ASP B N 1
ATOM 7917 C CA . ASP B 1 322 ? 7.559 -1.574 -6.023 1 96.75 322 ASP B CA 1
ATOM 7918 C C . ASP B 1 322 ? 7.152 -1.308 -4.574 1 96.75 322 ASP B C 1
ATOM 7920 O O . ASP B 1 322 ? 6.008 -0.936 -4.305 1 96.75 322 ASP B O 1
ATOM 7924 N N . GLY B 1 323 ? 8.047 -1.564 -3.623 1 96.56 323 GLY B N 1
ATOM 7925 C CA . GLY B 1 323 ? 7.828 -1.322 -2.207 1 96.56 323 GLY B CA 1
ATOM 7926 C C . GLY B 1 323 ? 9.086 -1.479 -1.371 1 96.56 323 GLY B C 1
ATOM 7927 O O . GLY B 1 323 ? 10.195 -1.254 -1.861 1 96.56 323 GLY B O 1
ATOM 7928 N N . VAL B 1 324 ? 8.922 -1.75 -0.093 1 96.88 324 VAL B N 1
ATOM 7929 C CA . VAL B 1 324 ? 10.055 -1.956 0.802 1 96.88 324 VAL B CA 1
ATOM 7930 C C . VAL B 1 324 ? 9.773 -3.139 1.727 1 96.88 324 VAL B C 1
ATOM 7932 O O . VAL B 1 324 ? 8.625 -3.553 1.884 1 96.88 324 VAL B O 1
ATOM 7935 N N . SER B 1 325 ? 10.75 -3.654 2.287 1 95.44 325 SER B N 1
ATOM 7936 C CA . SER B 1 325 ? 10.688 -4.711 3.291 1 95.44 325 SER B CA 1
ATOM 7937 C C . SER B 1 325 ? 11.844 -4.602 4.281 1 95.44 325 SER B C 1
ATOM 7939 O O . SER B 1 325 ? 13 -4.5 3.883 1 95.44 325 SER B O 1
ATOM 7941 N N . PRO B 1 326 ? 11.625 -4.613 5.684 1 94.5 326 PRO B N 1
ATOM 7942 C CA . PRO B 1 326 ? 10.273 -4.566 6.246 1 94.5 326 PRO B CA 1
ATOM 7943 C C . PRO B 1 326 ? 9.633 -3.186 6.125 1 94.5 326 PRO B C 1
ATOM 7945 O O . PRO B 1 326 ? 10.336 -2.174 6.086 1 94.5 326 PRO B O 1
ATOM 7948 N N . ASP B 1 327 ? 8.305 -3.174 6.031 1 93.56 327 ASP B N 1
ATOM 7949 C CA . ASP B 1 327 ? 7.559 -1.927 5.91 1 93.56 327 ASP B CA 1
ATOM 7950 C C . ASP B 1 327 ? 6.969 -1.509 7.254 1 93.56 327 ASP B C 1
ATOM 7952 O O . ASP B 1 327 ? 6.113 -2.207 7.809 1 93.56 327 ASP B O 1
ATOM 7956 N N . GLY B 1 328 ? 7.43 -0.345 7.711 1 93.19 328 GLY B N 1
ATOM 7957 C CA . GLY B 1 328 ? 6.805 0.355 8.82 1 93.19 328 GLY B CA 1
ATOM 7958 C C . GLY B 1 328 ? 7.098 -0.279 10.164 1 93.19 328 GLY B C 1
ATOM 7959 O O . GLY B 1 328 ? 6.52 0.11 11.18 1 93.19 328 GLY B O 1
ATOM 7960 N N . THR B 1 329 ? 7.98 -1.225 10.297 1 92.31 329 THR B N 1
ATOM 7961 C CA . THR B 1 329 ? 8.109 -1.964 11.547 1 92.31 329 THR B CA 1
ATOM 7962 C C . THR B 1 329 ? 9.492 -1.763 12.156 1 92.31 329 THR B C 1
ATOM 7964 O O . THR B 1 329 ? 9.711 -2.062 13.336 1 92.31 329 THR B O 1
ATOM 7967 N N . SER B 1 330 ? 10.438 -1.281 11.375 1 91.75 330 SER B N 1
ATOM 7968 C CA . SER B 1 330 ? 11.805 -1.125 11.867 1 91.75 330 SER B CA 1
ATOM 7969 C C . SER B 1 330 ? 12.109 0.333 12.188 1 91.75 330 SER B C 1
ATOM 7971 O O . SER B 1 330 ? 11.75 1.232 11.422 1 91.75 330 SER B O 1
ATOM 7973 N N . TYR B 1 331 ? 12.828 0.577 13.281 1 88.31 331 TYR B N 1
ATOM 7974 C CA . TYR B 1 331 ? 13.312 1.907 13.633 1 88.31 331 TYR B CA 1
ATOM 7975 C C . TYR B 1 331 ? 14.648 2.197 12.961 1 88.31 331 TYR B C 1
ATOM 7977 O O . TYR B 1 331 ? 15.102 3.344 12.93 1 88.31 331 TYR B O 1
ATOM 7985 N N . ASP B 1 332 ? 15.266 1.078 12.414 1 89 332 ASP B N 1
ATOM 7986 C CA . ASP B 1 332 ? 16.531 1.214 11.711 1 89 332 ASP B CA 1
ATOM 7987 C C . ASP B 1 332 ? 16.328 1.277 10.195 1 89 332 ASP B C 1
ATOM 7989 O O . ASP B 1 332 ? 16.094 0.251 9.555 1 89 332 ASP B O 1
ATOM 7993 N N . PRO B 1 333 ? 16.453 2.377 9.664 1 85.44 333 PRO B N 1
ATOM 7994 C CA . PRO B 1 333 ? 16.188 2.514 8.234 1 85.44 333 PRO B CA 1
ATOM 7995 C C . PRO B 1 333 ? 17.141 1.683 7.371 1 85.44 333 PRO B C 1
ATOM 7997 O O . PRO B 1 333 ? 16.828 1.396 6.211 1 85.44 333 PRO B O 1
ATOM 8000 N N . THR B 1 334 ? 18.281 1.276 7.949 1 88.44 334 THR B N 1
ATOM 8001 C CA . THR B 1 334 ? 19.281 0.575 7.148 1 88.44 334 THR B CA 1
ATOM 8002 C C . THR B 1 334 ? 18.828 -0.85 6.844 1 88.44 334 THR B C 1
ATOM 8004 O O . THR B 1 334 ? 19.344 -1.489 5.926 1 88.44 334 THR B O 1
ATOM 8007 N N . VAL B 1 335 ? 17.891 -1.336 7.629 1 92.69 335 VAL B N 1
ATOM 8008 C CA . VAL B 1 335 ? 17.438 -2.703 7.391 1 92.69 335 VAL B CA 1
ATOM 8009 C C . VAL B 1 335 ? 16.266 -2.701 6.414 1 92.69 335 VAL B C 1
ATOM 8011 O O . VAL B 1 335 ? 15.891 -3.75 5.887 1 92.69 335 VAL B O 1
ATOM 8014 N N . VAL B 1 336 ? 15.625 -1.517 6.145 1 95.19 336 VAL B N 1
ATOM 8015 C CA . VAL B 1 336 ? 14.539 -1.402 5.184 1 95.19 336 VAL B CA 1
ATOM 8016 C C . VAL B 1 336 ? 15.094 -1.425 3.764 1 95.19 336 VAL B C 1
ATOM 8018 O O . VAL B 1 336 ? 15.906 -0.574 3.395 1 95.19 336 VAL B O 1
ATOM 8021 N N . GLN B 1 337 ? 14.68 -2.359 2.975 1 95.44 337 GLN B N 1
ATOM 8022 C CA . GLN B 1 337 ? 15.203 -2.559 1.627 1 95.44 337 GLN B CA 1
ATOM 8023 C C . GLN B 1 337 ? 14.117 -2.357 0.577 1 95.44 337 GLN B C 1
ATOM 8025 O O . GLN B 1 337 ? 12.945 -2.658 0.823 1 95.44 337 GLN B O 1
ATOM 8030 N N . LYS B 1 338 ? 14.531 -1.888 -0.592 1 95.44 338 LYS B N 1
ATOM 8031 C CA . LYS B 1 338 ? 13.617 -1.858 -1.734 1 95.44 338 LYS B CA 1
ATOM 8032 C C . LYS B 1 338 ? 13.352 -3.266 -2.258 1 95.44 338 LYS B C 1
ATOM 8034 O O . LYS B 1 338 ? 14.258 -4.102 -2.309 1 95.44 338 LYS B O 1
ATOM 8039 N N . ILE B 1 339 ? 12.125 -3.51 -2.59 1 96.31 339 ILE B N 1
ATOM 8040 C CA . ILE B 1 339 ? 11.719 -4.758 -3.229 1 96.31 339 ILE B CA 1
ATOM 8041 C C . ILE B 1 339 ? 10.891 -4.461 -4.473 1 96.31 339 ILE B C 1
ATOM 8043 O O . ILE B 1 339 ? 10.328 -3.369 -4.602 1 96.31 339 ILE B O 1
ATOM 8047 N N . HIS B 1 340 ? 10.797 -5.371 -5.461 1 95.12 340 HIS B N 1
ATOM 8048 C CA . HIS B 1 340 ? 10.07 -5.207 -6.711 1 95.12 340 HIS B CA 1
ATOM 8049 C C . HIS B 1 340 ? 9.336 -6.484 -7.094 1 95.12 340 HIS B C 1
ATOM 8051 O O . HIS B 1 340 ? 9.805 -7.59 -6.805 1 95.12 340 HIS B O 1
ATOM 8057 N N . GLN B 1 341 ? 8.055 -6.266 -7.656 1 96.12 341 GLN B N 1
ATOM 8058 C CA . GLN B 1 341 ? 7.246 -7.402 -8.078 1 96.12 341 GLN B CA 1
ATOM 8059 C C . GLN B 1 341 ? 7.074 -8.406 -6.945 1 96.12 341 GLN B C 1
ATOM 8061 O O . GLN B 1 341 ? 7.305 -9.609 -7.129 1 96.12 341 GLN B O 1
ATOM 8066 N N . ALA B 1 342 ? 6.656 -7.895 -5.754 1 97.94 342 ALA B N 1
ATOM 8067 C CA . ALA B 1 342 ? 6.949 -8.578 -4.5 1 97.94 342 ALA B CA 1
ATOM 8068 C C . ALA B 1 342 ? 5.672 -8.836 -3.703 1 97.94 342 ALA B C 1
ATOM 8070 O O . ALA B 1 342 ? 4.633 -8.234 -3.977 1 97.94 342 ALA B O 1
ATOM 8071 N N . TYR B 1 343 ? 5.816 -9.734 -2.744 1 98.38 343 TYR B N 1
ATOM 8072 C CA . TYR B 1 343 ? 4.828 -9.82 -1.676 1 98.38 343 TYR B CA 1
ATOM 8073 C C . TYR B 1 343 ? 4.848 -8.57 -0.808 1 98.38 343 TYR B C 1
ATOM 8075 O O . TYR B 1 343 ? 5.906 -7.977 -0.59 1 98.38 343 TYR B O 1
ATOM 8083 N N . GLY B 1 344 ? 3.682 -8.141 -0.377 1 96.38 344 GLY B N 1
ATOM 8084 C CA . GLY B 1 344 ? 3.584 -7.043 0.577 1 96.38 344 GLY B CA 1
ATOM 8085 C C . GLY B 1 344 ? 3.391 -7.516 2.006 1 96.38 344 GLY B C 1
ATOM 8086 O O . GLY B 1 344 ? 3.617 -8.688 2.316 1 96.38 344 GLY B O 1
ATOM 8087 N N . ARG B 1 345 ? 2.99 -6.648 2.896 1 95.31 345 ARG B N 1
ATOM 8088 C CA . ARG B 1 345 ? 2.619 -6.992 4.266 1 95.31 345 ARG B CA 1
ATOM 8089 C C . ARG B 1 345 ? 1.394 -7.898 4.289 1 95.31 345 ARG B C 1
ATOM 8091 O O . ARG B 1 345 ? 0.654 -7.98 3.307 1 95.31 345 ARG B O 1
ATOM 8098 N N . PRO B 1 346 ? 1.249 -8.57 5.465 1 97.31 346 PRO B N 1
ATOM 8099 C CA . PRO B 1 346 ? -0.016 -9.297 5.586 1 97.31 346 PRO B CA 1
ATOM 8100 C C . PRO B 1 346 ? -1.232 -8.43 5.289 1 97.31 346 PRO B C 1
ATOM 8102 O O . PRO B 1 346 ? -1.331 -7.309 5.797 1 97.31 346 PRO B O 1
ATOM 8105 N N . PHE B 1 347 ? -2.117 -8.875 4.332 1 97.88 347 PHE B N 1
ATOM 8106 C CA . PHE B 1 347 ? -3.434 -8.328 4.016 1 97.88 347 PHE B CA 1
ATOM 8107 C C . PHE B 1 347 ? -3.312 -7.113 3.111 1 97.88 347 PHE B C 1
ATOM 8109 O O . PHE B 1 347 ? -4.312 -6.457 2.807 1 97.88 347 PHE B O 1
ATOM 8116 N N . GLN B 1 348 ? -2.057 -6.723 2.699 1 97.62 348 GLN B N 1
ATOM 8117 C CA . GLN B 1 348 ? -1.888 -5.656 1.719 1 97.62 348 GLN B CA 1
ATOM 8118 C C . GLN B 1 348 ? -2.152 -6.164 0.304 1 97.62 348 GLN B C 1
ATOM 8120 O O . GLN B 1 348 ? -1.243 -6.66 -0.365 1 97.62 348 GLN B O 1
ATOM 8125 N N . LEU B 1 349 ? -3.406 -6.008 -0.124 1 98.5 349 LEU B N 1
ATOM 8126 C CA . LEU B 1 349 ? -3.826 -6.602 -1.389 1 98.5 349 LEU B CA 1
ATOM 8127 C C . LEU B 1 349 ? -4.602 -5.594 -2.232 1 98.5 349 LEU B C 1
ATOM 8129 O O . LEU B 1 349 ? -5.793 -5.781 -2.492 1 98.5 349 LEU B O 1
ATOM 8133 N N . PRO B 1 350 ? -3.93 -4.543 -2.756 1 97.62 350 PRO B N 1
ATOM 8134 C CA . PRO B 1 350 ? -4.609 -3.621 -3.668 1 97.62 350 PRO B CA 1
ATOM 8135 C C . PRO B 1 350 ? -5.094 -4.305 -4.945 1 97.62 350 PRO B C 1
ATOM 8137 O O . PRO B 1 350 ? -4.551 -5.34 -5.34 1 97.62 350 PRO B O 1
ATOM 8140 N N . ASN B 1 351 ? -6.102 -3.729 -5.598 1 98 351 ASN B N 1
ATOM 8141 C CA . ASN B 1 351 ? -6.68 -4.371 -6.77 1 98 351 ASN B CA 1
ATOM 8142 C C . ASN B 1 351 ? -6.215 -3.709 -8.062 1 98 351 ASN B C 1
ATOM 8144 O O . ASN B 1 351 ? -5.816 -4.391 -9.008 1 98 351 ASN B O 1
ATOM 8148 N N . ALA B 1 352 ? -6.238 -2.354 -8.141 1 96.5 352 ALA B N 1
ATOM 8149 C CA . ALA B 1 352 ? -5.863 -1.625 -9.352 1 96.5 352 ALA B CA 1
ATOM 8150 C C . ALA B 1 352 ? -4.367 -1.74 -9.617 1 96.5 352 ALA B C 1
ATOM 8152 O O . ALA B 1 352 ? -3.936 -1.744 -10.773 1 96.5 352 ALA B O 1
ATOM 8153 N N . THR B 1 353 ? -3.59 -1.873 -8.539 1 96.19 353 THR B N 1
ATOM 8154 C CA . THR B 1 353 ? -2.139 -1.96 -8.68 1 96.19 353 THR B CA 1
ATOM 8155 C C . THR B 1 353 ? -1.644 -3.354 -8.305 1 96.19 353 THR B C 1
ATOM 8157 O O . THR B 1 353 ? -0.49 -3.521 -7.906 1 96.19 353 THR B O 1
ATOM 8160 N N . ALA B 1 354 ? -2.537 -4.344 -8.312 1 97.25 354 ALA B N 1
ATOM 8161 C CA . ALA B 1 354 ? -2.092 -5.719 -8.109 1 97.25 354 ALA B CA 1
ATOM 8162 C C . ALA B 1 354 ? -1.076 -6.129 -9.172 1 97.25 354 ALA B C 1
ATOM 8164 O O . ALA B 1 354 ? -1.375 -6.109 -10.367 1 97.25 354 ALA B O 1
ATOM 8165 N N . HIS B 1 355 ? 0.096 -6.43 -8.734 1 97.31 355 HIS B N 1
ATOM 8166 C CA . HIS B 1 355 ? 1.086 -6.891 -9.695 1 97.31 355 HIS B CA 1
ATOM 8167 C C . HIS B 1 355 ? 0.754 -8.297 -10.195 1 97.31 355 HIS B C 1
ATOM 8169 O O . HIS B 1 355 ? 0.365 -8.469 -11.352 1 97.31 355 HIS B O 1
ATOM 8175 N N . THR B 1 356 ? 0.755 -9.297 -9.25 1 97.81 356 THR B N 1
ATOM 8176 C CA . THR B 1 356 ? 0.331 -10.656 -9.562 1 97.81 356 THR B CA 1
ATOM 8177 C C . THR B 1 356 ? 0.911 -11.102 -10.898 1 97.81 356 THR B C 1
ATOM 8179 O O . THR B 1 356 ? 0.175 -11.555 -11.781 1 97.81 356 THR B O 1
ATOM 8182 N N . GLU B 1 357 ? 2.232 -11.055 -11.008 1 97.94 357 GLU B N 1
ATOM 8183 C CA . GLU B 1 357 ? 2.9 -11.5 -12.227 1 97.94 357 GLU B CA 1
ATOM 8184 C C . GLU B 1 357 ? 2.459 -12.906 -12.617 1 97.94 357 GLU B C 1
ATOM 8186 O O . GLU B 1 357 ? 2.383 -13.797 -11.766 1 97.94 357 GLU B O 1
ATOM 8191 N N . THR B 1 358 ? 2.209 -13.078 -13.891 1 98.31 358 THR B N 1
ATOM 8192 C CA . THR B 1 358 ? 1.779 -14.391 -14.352 1 98.31 358 THR B CA 1
ATOM 8193 C C . THR B 1 358 ? 2.787 -15.469 -13.953 1 98.31 358 THR B C 1
ATOM 8195 O O . THR B 1 358 ? 2.402 -16.562 -13.523 1 98.31 358 THR B O 1
ATOM 8198 N N . CYS B 1 359 ? 4.082 -15.156 -14.008 1 98 359 CYS B N 1
ATOM 8199 C CA . CYS B 1 359 ? 5.109 -16.125 -13.633 1 98 359 CYS B CA 1
ATOM 8200 C C . CYS B 1 359 ? 5.031 -16.453 -12.148 1 98 359 CYS B C 1
ATOM 8202 O O . CYS B 1 359 ? 5.312 -17.578 -11.742 1 98 359 CYS B O 1
ATOM 8204 N N . ALA B 1 360 ? 4.703 -15.477 -11.336 1 98.56 360 ALA B N 1
ATOM 8205 C CA . ALA B 1 360 ? 4.535 -15.742 -9.914 1 98.56 360 ALA B CA 1
ATOM 8206 C C . ALA B 1 360 ? 3.373 -16.703 -9.672 1 98.56 360 ALA B C 1
ATOM 8208 O O . ALA B 1 360 ? 3.453 -17.578 -8.805 1 98.56 360 ALA B O 1
ATOM 8209 N N . ASN B 1 361 ? 2.326 -16.531 -10.398 1 98.81 361 ASN B N 1
ATOM 8210 C CA . ASN B 1 361 ? 1.163 -17.406 -10.289 1 98.81 361 ASN B CA 1
ATOM 8211 C C . ASN B 1 361 ? 1.484 -18.828 -10.742 1 98.81 361 ASN B C 1
ATOM 8213 O O . ASN B 1 361 ? 1.004 -19.797 -10.148 1 98.81 361 ASN B O 1
ATOM 8217 N N . ILE B 1 362 ? 2.268 -18.938 -11.773 1 98.81 362 ILE B N 1
ATOM 8218 C CA . ILE B 1 362 ? 2.725 -20.25 -12.211 1 98.81 362 ILE B CA 1
ATOM 8219 C C . ILE B 1 362 ? 3.633 -20.859 -11.148 1 98.81 362 ILE B C 1
ATOM 8221 O O . ILE B 1 362 ? 3.531 -22.047 -10.852 1 98.81 362 ILE B O 1
ATOM 8225 N N . GLY B 1 363 ? 4.527 -20.031 -10.586 1 98.69 363 GLY B N 1
ATOM 8226 C CA . GLY B 1 363 ? 5.328 -20.516 -9.469 1 98.69 363 GLY B CA 1
ATOM 8227 C C . GLY B 1 363 ? 4.492 -21.062 -8.328 1 98.69 363 GLY B C 1
ATOM 8228 O O . GLY B 1 363 ? 4.871 -22.047 -7.688 1 98.69 363 GLY B O 1
ATOM 8229 N N . ASN B 1 364 ? 3.357 -20.422 -8.094 1 98.88 364 ASN B N 1
ATOM 8230 C CA . ASN B 1 364 ? 2.418 -20.891 -7.078 1 98.88 364 ASN B CA 1
ATOM 8231 C C . ASN B 1 364 ? 1.904 -22.297 -7.402 1 98.88 364 ASN B C 1
ATOM 8233 O O . ASN B 1 364 ? 1.815 -23.141 -6.516 1 98.88 364 ASN B O 1
ATOM 8237 N N . VAL B 1 365 ? 1.621 -22.562 -8.633 1 98.88 365 VAL B N 1
ATOM 8238 C CA . VAL B 1 365 ? 1.172 -23.875 -9.086 1 98.88 365 VAL B CA 1
ATOM 8239 C C . VAL B 1 365 ? 2.283 -24.891 -8.883 1 98.88 365 VAL B C 1
ATOM 8241 O O . VAL B 1 365 ? 2.049 -25.969 -8.32 1 98.88 365 VAL B O 1
ATOM 8244 N N . LEU B 1 366 ? 3.514 -24.578 -9.281 1 98.81 366 LEU B N 1
ATOM 8245 C CA . LEU B 1 366 ? 4.648 -25.484 -9.164 1 98.81 366 LEU B CA 1
ATOM 8246 C C . LEU B 1 366 ? 4.91 -25.828 -7.703 1 98.81 366 LEU B C 1
ATOM 8248 O O . LEU B 1 366 ? 5.137 -27 -7.375 1 98.81 366 LEU B O 1
ATOM 8252 N N . TRP B 1 367 ? 4.828 -24.812 -6.863 1 98.81 367 TRP B N 1
ATOM 8253 C CA . TRP B 1 367 ? 5.07 -24.984 -5.434 1 98.81 367 TRP B CA 1
ATOM 8254 C C . TRP B 1 367 ? 3.994 -25.859 -4.805 1 98.81 367 TRP B C 1
ATOM 8256 O O . TRP B 1 367 ? 4.305 -26.844 -4.129 1 98.81 367 TRP B O 1
ATOM 8266 N N . ASN B 1 368 ? 2.768 -25.609 -5.094 1 98.94 368 ASN B N 1
ATOM 8267 C CA . ASN B 1 368 ? 1.669 -26.359 -4.488 1 98.94 368 ASN B CA 1
ATOM 8268 C C . ASN B 1 368 ? 1.6 -27.781 -5.023 1 98.94 368 ASN B C 1
ATOM 8270 O O . ASN B 1 368 ? 1.214 -28.703 -4.297 1 98.94 368 ASN B O 1
ATOM 8274 N N . TRP B 1 369 ? 1.989 -28 -6.258 1 98.88 369 TRP B N 1
ATOM 8275 C CA . TRP B 1 369 ? 2.064 -29.359 -6.785 1 98.88 369 TRP B CA 1
ATOM 8276 C C . TRP B 1 369 ? 3.041 -30.203 -5.977 1 98.88 369 TRP B C 1
ATOM 8278 O O . TRP B 1 369 ? 2.723 -31.328 -5.59 1 98.88 369 TRP B O 1
ATOM 8288 N N . ARG B 1 370 ? 4.168 -29.656 -5.699 1 98.81 370 ARG B N 1
ATOM 8289 C CA . ARG B 1 370 ? 5.188 -30.375 -4.93 1 98.81 370 ARG B CA 1
ATOM 8290 C C . ARG B 1 370 ? 4.742 -30.578 -3.488 1 98.81 370 ARG B C 1
ATOM 8292 O O . ARG B 1 370 ? 4.965 -31.641 -2.91 1 98.81 370 ARG B O 1
ATOM 8299 N N . MET B 1 371 ? 4.094 -29.516 -2.957 1 98.94 371 MET B N 1
ATOM 8300 C CA . MET B 1 371 ? 3.562 -29.672 -1.607 1 98.94 371 MET B CA 1
ATOM 8301 C C . MET B 1 371 ? 2.518 -30.797 -1.562 1 98.94 371 MET B C 1
ATOM 8303 O O . MET B 1 371 ? 2.482 -31.578 -0.613 1 98.94 371 MET B O 1
ATOM 8307 N N . LEU B 1 372 ? 1.639 -30.875 -2.535 1 98.88 372 LEU B N 1
ATOM 8308 C CA . LEU B 1 372 ? 0.669 -31.953 -2.633 1 98.88 372 LEU B CA 1
ATOM 8309 C C . LEU B 1 372 ? 1.371 -33.312 -2.668 1 98.88 372 LEU B C 1
ATOM 8311 O O . LEU B 1 372 ? 0.987 -34.219 -1.943 1 98.88 372 LEU B O 1
ATOM 8315 N N . GLN B 1 373 ? 2.412 -33.438 -3.436 1 98.69 373 GLN B N 1
ATOM 8316 C CA . GLN B 1 373 ? 3.09 -34.719 -3.639 1 98.69 373 GLN B CA 1
ATOM 8317 C C . GLN B 1 373 ? 3.811 -35.156 -2.371 1 98.69 373 GLN B C 1
ATOM 8319 O O . GLN B 1 373 ? 3.896 -36.344 -2.092 1 98.69 373 GLN B O 1
ATOM 8324 N N . ILE B 1 374 ? 4.293 -34.219 -1.598 1 98.38 374 ILE B N 1
ATOM 8325 C CA . ILE B 1 374 ? 5.051 -34.594 -0.412 1 98.38 374 ILE B CA 1
ATOM 8326 C C . ILE B 1 374 ? 4.098 -34.844 0.75 1 98.38 374 ILE B C 1
ATOM 8328 O O . ILE B 1 374 ? 4.418 -35.625 1.668 1 98.38 374 ILE B O 1
ATOM 8332 N N . THR B 1 375 ? 2.775 -34.281 0.688 1 98.19 375 THR B N 1
ATOM 8333 C CA . THR B 1 375 ? 1.915 -34.344 1.864 1 98.19 375 THR B CA 1
ATOM 8334 C C . THR B 1 375 ? 0.672 -35.188 1.579 1 98.19 375 THR B C 1
ATOM 8336 O O . THR B 1 375 ? 0.073 -35.75 2.496 1 98.19 375 THR B O 1
ATOM 8339 N N . GLY B 1 376 ? 0.202 -35.188 0.334 1 98.31 376 GLY B N 1
ATOM 8340 C CA . GLY B 1 376 ? -1.062 -35.844 -0.011 1 98.31 376 GLY B CA 1
ATOM 8341 C C . GLY B 1 376 ? -2.27 -35.031 0.46 1 98.31 376 GLY B C 1
ATOM 8342 O O . GLY B 1 376 ? -3.387 -35.562 0.485 1 98.31 376 GLY B O 1
ATOM 8343 N N . ASP B 1 377 ? -2.064 -33.75 0.879 1 98.56 377 ASP B N 1
ATOM 8344 C CA . ASP B 1 377 ? -3.135 -32.906 1.406 1 98.56 377 ASP B CA 1
ATOM 8345 C C . ASP B 1 377 ? -3.869 -32.188 0.281 1 98.56 377 ASP B C 1
ATOM 8347 O O . ASP B 1 377 ? -3.25 -31.469 -0.513 1 98.56 377 ASP B O 1
ATOM 8351 N N . ALA B 1 378 ? -5.219 -32.25 0.274 1 98.75 378 ALA B N 1
ATOM 8352 C CA . ALA B 1 378 ? -6.051 -31.75 -0.819 1 98.75 378 ALA B CA 1
ATOM 8353 C C . ALA B 1 378 ? -5.996 -30.219 -0.898 1 98.75 378 ALA B C 1
ATOM 8355 O O . ALA B 1 378 ? -6.285 -29.641 -1.945 1 98.75 378 ALA B O 1
ATOM 8356 N N . LYS B 1 379 ? -5.617 -29.562 0.224 1 98.5 379 LYS B N 1
ATOM 8357 C CA . LYS B 1 379 ? -5.605 -28.094 0.235 1 98.5 379 LYS B CA 1
ATOM 8358 C C . LYS B 1 379 ? -4.625 -27.547 -0.799 1 98.5 379 LYS B C 1
ATOM 8360 O O . LYS B 1 379 ? -4.852 -26.484 -1.367 1 98.5 379 LYS B O 1
ATOM 8365 N N . TYR B 1 380 ? -3.547 -28.281 -1.053 1 98.88 380 TYR B N 1
ATOM 8366 C CA . TYR B 1 380 ? -2.584 -27.844 -2.057 1 98.88 380 TYR B CA 1
ATOM 8367 C C . TYR B 1 380 ? -3.16 -27.984 -3.461 1 98.88 380 TYR B C 1
ATOM 8369 O O . TYR B 1 380 ? -2.924 -27.125 -4.32 1 98.88 380 TYR B O 1
ATOM 8377 N N . ALA B 1 381 ? -3.947 -29.047 -3.771 1 98.81 381 ALA B N 1
ATOM 8378 C CA . ALA B 1 381 ? -4.625 -29.203 -5.055 1 98.81 381 ALA B CA 1
ATOM 8379 C C . ALA B 1 381 ? -5.672 -28.125 -5.27 1 98.81 381 ALA B C 1
ATOM 8381 O O . ALA B 1 381 ? -5.902 -27.688 -6.398 1 98.81 381 ALA B O 1
ATOM 8382 N N . ASP B 1 382 ? -6.273 -27.719 -4.145 1 98.81 382 ASP B N 1
ATOM 8383 C CA . ASP B 1 382 ? -7.242 -26.625 -4.23 1 98.81 382 ASP B CA 1
ATOM 8384 C C . ASP B 1 382 ? -6.594 -25.359 -4.773 1 98.81 382 ASP B C 1
ATOM 8386 O O . ASP B 1 382 ? -7.195 -24.641 -5.578 1 98.81 382 ASP B O 1
ATOM 8390 N N . ILE B 1 383 ? -5.379 -25.109 -4.359 1 98.88 383 ILE B N 1
ATOM 8391 C CA . ILE B 1 383 ? -4.684 -23.906 -4.809 1 98.88 383 ILE B CA 1
ATOM 8392 C C . ILE B 1 383 ? -4.258 -24.062 -6.266 1 98.88 383 ILE B C 1
ATOM 8394 O O . ILE B 1 383 ? -4.297 -23.109 -7.039 1 98.88 383 ILE B O 1
ATOM 8398 N N . ILE B 1 384 ? -3.834 -25.234 -6.664 1 98.88 384 ILE B N 1
ATOM 8399 C CA . ILE B 1 384 ? -3.477 -25.5 -8.055 1 98.88 384 ILE B CA 1
ATOM 8400 C C . ILE B 1 384 ? -4.668 -25.188 -8.961 1 98.88 384 ILE B C 1
ATOM 8402 O O . ILE B 1 384 ? -4.543 -24.453 -9.938 1 98.88 384 ILE B O 1
ATOM 8406 N N . GLU B 1 385 ? -5.828 -25.734 -8.562 1 98.88 385 GLU B N 1
ATOM 8407 C CA . GLU B 1 385 ? -7.043 -25.516 -9.344 1 98.88 385 GLU B CA 1
ATOM 8408 C C . GLU B 1 385 ? -7.387 -24.031 -9.414 1 98.88 385 GLU B C 1
ATOM 8410 O O . GLU B 1 385 ? -7.664 -23.5 -10.5 1 98.88 385 GLU B O 1
ATOM 8415 N N . LEU B 1 386 ? -7.316 -23.391 -8.289 1 98.88 386 LEU B N 1
ATOM 8416 C CA . LEU B 1 386 ? -7.645 -21.969 -8.188 1 98.88 386 LEU B CA 1
ATOM 8417 C C . LEU B 1 386 ? -6.762 -21.141 -9.117 1 98.88 386 LEU B C 1
ATOM 8419 O O . LEU B 1 386 ? -7.266 -20.328 -9.898 1 98.88 386 LEU B O 1
ATOM 8423 N N . ALA B 1 387 ? -5.465 -21.359 -9.039 1 98.88 387 ALA B N 1
ATOM 8424 C CA . ALA B 1 387 ? -4.523 -20.562 -9.82 1 98.88 387 ALA B CA 1
ATOM 8425 C C . ALA B 1 387 ? -4.656 -20.859 -11.312 1 98.88 387 ALA B C 1
ATOM 8427 O O . ALA B 1 387 ? -4.676 -19.953 -12.133 1 98.88 387 ALA B O 1
ATOM 8428 N N . LEU B 1 388 ? -4.781 -22.125 -11.688 1 98.88 388 LEU B N 1
ATOM 8429 C CA . LEU B 1 388 ? -4.848 -22.5 -13.094 1 98.88 388 LEU B CA 1
ATOM 8430 C C . LEU B 1 388 ? -6.059 -21.875 -13.773 1 98.88 388 LEU B C 1
ATOM 8432 O O . LEU B 1 388 ? -5.938 -21.297 -14.852 1 98.88 388 LEU B O 1
ATOM 8436 N N . TYR B 1 389 ? -7.238 -21.875 -13.102 1 98.75 389 TYR B N 1
ATOM 8437 C CA . TYR B 1 389 ? -8.484 -21.438 -13.727 1 98.75 389 TYR B CA 1
ATOM 8438 C C . TYR B 1 389 ? -8.594 -19.922 -13.719 1 98.75 389 TYR B C 1
ATOM 8440 O O . TYR B 1 389 ? -9.438 -19.359 -14.422 1 98.75 389 TYR B O 1
ATOM 8448 N N . ASN B 1 390 ? -7.785 -19.234 -12.867 1 98.81 390 ASN B N 1
ATOM 8449 C CA . ASN B 1 390 ? -7.996 -17.797 -12.711 1 98.81 390 ASN B CA 1
ATOM 8450 C C . ASN B 1 390 ? -6.723 -17.016 -13 1 98.81 390 ASN B C 1
ATOM 8452 O O . ASN B 1 390 ? -6.496 -16.594 -14.133 1 98.81 390 ASN B O 1
ATOM 8456 N N . SER B 1 391 ? -5.73 -17.047 -12.117 1 98.56 391 SER B N 1
ATOM 8457 C CA . SER B 1 391 ? -4.605 -16.125 -12.195 1 98.56 391 SER B CA 1
ATOM 8458 C C . SER B 1 391 ? -3.604 -16.562 -13.258 1 98.56 391 SER B C 1
ATOM 8460 O O . SER B 1 391 ? -2.857 -15.742 -13.797 1 98.56 391 SER B O 1
ATOM 8462 N N . VAL B 1 392 ? -3.525 -17.859 -13.586 1 98.75 392 VAL B N 1
ATOM 8463 C CA . VAL B 1 392 ? -2.635 -18.312 -14.648 1 98.75 392 VAL B CA 1
ATOM 8464 C C . VAL B 1 392 ? -3.273 -18.031 -16 1 98.75 392 VAL B C 1
ATOM 8466 O O . VAL B 1 392 ? -2.668 -17.375 -16.859 1 98.75 392 VAL B O 1
ATOM 8469 N N . LEU B 1 393 ? -4.523 -18.391 -16.156 1 98.56 393 LEU B N 1
ATOM 8470 C CA . LEU B 1 393 ? -5.184 -18.266 -17.438 1 98.56 393 LEU B CA 1
ATOM 8471 C C . LEU B 1 393 ? -5.465 -16.797 -17.766 1 98.56 393 LEU B C 1
ATOM 8473 O O . LEU B 1 393 ? -5.594 -16.422 -18.938 1 98.56 393 LEU B O 1
ATOM 8477 N N . SER B 1 394 ? -5.602 -15.953 -16.703 1 98 394 SER B N 1
ATOM 8478 C CA . SER B 1 394 ? -5.785 -14.531 -16.984 1 98 394 SER B CA 1
ATOM 8479 C C . SER B 1 394 ? -4.578 -13.953 -17.719 1 98 394 SER B C 1
ATOM 8481 O O . SER B 1 394 ? -4.68 -12.906 -18.359 1 98 394 SER B O 1
ATOM 8483 N N . GLY B 1 395 ? -3.449 -14.633 -17.688 1 97.5 395 GLY B N 1
ATOM 8484 C CA . GLY B 1 395 ? -2.209 -14.172 -18.297 1 97.5 395 GLY B CA 1
ATOM 8485 C C . GLY B 1 395 ? -2.178 -14.336 -19.797 1 97.5 395 GLY B C 1
ATOM 8486 O O . GLY B 1 395 ? -1.227 -13.898 -20.453 1 97.5 395 GLY B O 1
ATOM 8487 N N . MET B 1 396 ? -3.25 -14.883 -20.391 1 97.25 396 MET B N 1
ATOM 8488 C CA . MET B 1 396 ? -3.295 -15.094 -21.844 1 97.25 396 MET B CA 1
ATOM 8489 C C . MET B 1 396 ? -4.699 -14.836 -22.375 1 97.25 396 MET B C 1
ATOM 8491 O O . MET B 1 396 ? -5.688 -15.008 -21.672 1 97.25 396 MET B O 1
ATOM 8495 N N . ASP B 1 397 ? -4.777 -14.344 -23.609 1 97.44 397 ASP B N 1
ATOM 8496 C CA . ASP B 1 397 ? -6.094 -14.164 -24.219 1 97.44 397 ASP B CA 1
ATOM 8497 C C . ASP B 1 397 ? -6.676 -15.5 -24.672 1 97.44 397 ASP B C 1
ATOM 8499 O O . ASP B 1 397 ? -5.996 -16.531 -24.625 1 97.44 397 ASP B O 1
ATOM 8503 N N . LEU B 1 398 ? -7.922 -15.523 -25.047 1 97.94 398 LEU B N 1
ATOM 8504 C CA . LEU B 1 398 ? -8.648 -16.75 -25.375 1 97.94 398 LEU B CA 1
ATOM 8505 C C . LEU B 1 398 ? -8.07 -17.406 -26.625 1 97.94 398 LEU B C 1
ATOM 8507 O O . LEU B 1 398 ? -8.164 -18.625 -26.797 1 97.94 398 LEU B O 1
ATOM 8511 N N . GLU B 1 399 ? -7.398 -16.625 -27.453 1 97.12 399 GLU B N 1
ATOM 8512 C CA . GLU B 1 399 ? -6.816 -17.141 -28.688 1 97.12 399 GLU B CA 1
ATOM 8513 C C . GLU B 1 399 ? -5.395 -17.641 -28.469 1 97.12 399 GLU B C 1
ATOM 8515 O O . GLU B 1 399 ? -4.848 -18.375 -29.297 1 97.12 399 GLU B O 1
ATOM 8520 N N . GLY B 1 400 ? -4.762 -17.219 -27.406 1 97.44 400 GLY B N 1
ATOM 8521 C CA . GLY B 1 400 ? -3.469 -17.75 -27 1 97.44 400 GLY B CA 1
ATOM 8522 C C . GLY B 1 400 ? -2.301 -17.047 -27.656 1 97.44 400 GLY B C 1
ATOM 8523 O O . GLY B 1 400 ? -1.206 -17.594 -27.75 1 97.44 400 GLY B O 1
ATOM 8524 N N . GLU B 1 401 ? -2.477 -15.75 -28.078 1 97.5 401 GLU B N 1
ATOM 8525 C CA . GLU B 1 401 ? -1.398 -15.078 -28.797 1 97.5 401 GLU B CA 1
ATOM 8526 C C . GLU B 1 401 ? -1.079 -13.727 -28.172 1 97.5 401 GLU B C 1
ATOM 8528 O O . GLU B 1 401 ? -0.216 -13 -28.672 1 97.5 401 GLU B O 1
ATOM 8533 N N . LYS B 1 402 ? -1.763 -13.312 -27.188 1 96.88 402 LYS B N 1
ATOM 8534 C CA . LYS B 1 402 ? -1.5 -12.109 -26.406 1 96.88 402 LYS B CA 1
ATOM 8535 C C . LYS B 1 402 ? -1.464 -12.422 -24.906 1 96.88 402 LYS B C 1
ATOM 8537 O O . LYS B 1 402 ? -2.162 -13.32 -24.438 1 96.88 402 LYS B O 1
ATOM 8542 N N . PHE B 1 403 ? -0.636 -11.633 -24.219 1 96.81 403 PHE B N 1
ATOM 8543 C CA . PHE B 1 403 ? -0.331 -12.055 -22.859 1 96.81 403 PHE B CA 1
ATOM 8544 C C . PHE B 1 403 ? -0.283 -10.852 -21.922 1 96.81 403 PHE B C 1
ATOM 8546 O O . PHE B 1 403 ? -0.057 -9.719 -22.359 1 96.81 403 PHE B O 1
ATOM 8553 N N . LEU B 1 404 ? -0.552 -11.094 -20.625 1 96.19 404 LEU B N 1
ATOM 8554 C CA . LEU B 1 404 ? -0.353 -10.117 -19.562 1 96.19 404 LEU B CA 1
ATOM 8555 C C . LEU B 1 404 ? 0.881 -10.461 -18.734 1 96.19 404 LEU B C 1
ATOM 8557 O O . LEU B 1 404 ? 1.134 -11.633 -18.453 1 96.19 404 LEU B O 1
ATOM 8561 N N . TYR B 1 405 ? 1.62 -9.414 -18.422 1 96.25 405 TYR B N 1
ATOM 8562 C CA . TYR B 1 405 ? 2.664 -9.555 -17.406 1 96.25 405 TYR B CA 1
ATOM 8563 C C . TYR B 1 405 ? 2.068 -9.539 -16.016 1 96.25 405 TYR B C 1
ATOM 8565 O O . TYR B 1 405 ? 2.322 -10.453 -15.211 1 96.25 405 TYR B O 1
ATOM 8573 N N . ASN B 1 406 ? 1.332 -8.492 -15.664 1 95.94 406 ASN B N 1
ATOM 8574 C CA . ASN B 1 406 ? 0.599 -8.359 -14.406 1 95.94 406 ASN B CA 1
ATOM 8575 C C . ASN B 1 406 ? -0.873 -8.727 -14.578 1 95.94 406 ASN B C 1
ATOM 8577 O O . ASN B 1 406 ? -1.403 -8.68 -15.688 1 95.94 406 ASN B O 1
ATOM 8581 N N . ASN B 1 407 ? -1.516 -9.109 -13.508 1 97.62 407 ASN B N 1
ATOM 8582 C CA . ASN B 1 407 ? -2.92 -9.508 -13.508 1 97.62 407 ASN B CA 1
ATOM 8583 C C . ASN B 1 407 ? -3.719 -8.742 -12.461 1 97.62 407 ASN B C 1
ATOM 8585 O O . ASN B 1 407 ? -3.916 -9.234 -11.344 1 97.62 407 ASN B O 1
ATOM 8589 N N . PRO B 1 408 ? -4.215 -7.57 -12.82 1 97.25 408 PRO B N 1
ATOM 8590 C CA . PRO B 1 408 ? -4.965 -6.762 -11.852 1 97.25 408 PRO B CA 1
ATOM 8591 C C . PRO B 1 408 ? -6.355 -7.32 -11.57 1 97.25 408 PRO B C 1
ATOM 8593 O O . PRO B 1 408 ? -6.852 -8.164 -12.32 1 97.25 408 PRO B O 1
ATOM 8596 N N . LEU B 1 409 ? -6.973 -6.902 -10.461 1 98.5 409 LEU B N 1
ATOM 8597 C CA . LEU B 1 409 ? -8.352 -7.281 -10.148 1 98.5 409 LEU B CA 1
ATOM 8598 C C . LEU B 1 409 ? -9.297 -6.098 -10.336 1 98.5 409 LEU B C 1
ATOM 8600 O O . LEU B 1 409 ? -10.508 -6.234 -10.156 1 98.5 409 LEU B O 1
ATOM 8604 N N . ASN B 1 410 ? -8.711 -4.895 -10.664 1 97.94 410 ASN B N 1
ATOM 8605 C CA . ASN B 1 410 ? -9.453 -3.707 -11.078 1 97.94 410 ASN B CA 1
ATOM 8606 C C . ASN B 1 410 ? -8.711 -2.934 -12.164 1 97.94 410 ASN B C 1
ATOM 8608 O O . ASN B 1 410 ? -7.504 -2.715 -12.062 1 97.94 410 ASN B O 1
ATOM 8612 N N . VAL B 1 411 ? -9.328 -2.693 -13.242 1 96.94 411 VAL B N 1
ATOM 8613 C CA . VAL B 1 411 ? -8.859 -1.814 -14.305 1 96.94 411 VAL B CA 1
ATOM 8614 C C . VAL B 1 411 ? -9.781 -0.603 -14.422 1 96.94 411 VAL B C 1
ATOM 8616 O O . VAL B 1 411 ? -10.977 -0.75 -14.656 1 96.94 411 VAL B O 1
ATOM 8619 N N . SER B 1 412 ? -9.242 0.522 -14.148 1 94.19 412 SER B N 1
ATOM 8620 C CA . SER B 1 412 ? -10.016 1.758 -14.188 1 94.19 412 SER B CA 1
ATOM 8621 C C . SER B 1 412 ? -9.391 2.771 -15.148 1 94.19 412 SER B C 1
ATOM 8623 O O . SER B 1 412 ? -8.172 2.945 -15.164 1 94.19 412 SER B O 1
ATOM 8625 N N . ASN B 1 413 ? -10.219 3.457 -15.891 1 91.94 413 ASN B N 1
ATOM 8626 C CA . ASN B 1 413 ? -9.75 4.5 -16.797 1 91.94 413 ASN B CA 1
ATOM 8627 C C . ASN B 1 413 ? -9.445 5.793 -16.062 1 91.94 413 ASN B C 1
ATOM 8629 O O . ASN B 1 413 ? -8.789 6.684 -16.594 1 91.94 413 ASN B O 1
ATOM 8633 N N . ASP B 1 414 ? -9.844 5.898 -14.82 1 90.38 414 ASP B N 1
ATOM 8634 C CA . ASP B 1 414 ? -9.773 7.164 -14.094 1 90.38 414 ASP B CA 1
ATOM 8635 C C . ASP B 1 414 ? -8.484 7.258 -13.273 1 90.38 414 ASP B C 1
ATOM 8637 O O . ASP B 1 414 ? -8.219 8.289 -12.648 1 90.38 414 ASP B O 1
ATOM 8641 N N . LEU B 1 415 ? -7.684 6.215 -13.258 1 92.31 415 LEU B N 1
ATOM 8642 C CA . LEU B 1 415 ? -6.418 6.301 -12.547 1 92.31 415 LEU B CA 1
ATOM 8643 C C . LEU B 1 415 ? -5.535 7.398 -13.133 1 92.31 415 LEU B C 1
ATOM 8645 O O . LEU B 1 415 ? -5.301 7.43 -14.336 1 92.31 415 LEU B O 1
ATOM 8649 N N . PRO B 1 416 ? -4.98 8.281 -12.344 1 93.62 416 PRO B N 1
ATOM 8650 C CA . PRO B 1 416 ? -4.223 9.422 -12.875 1 93.62 416 PRO B CA 1
ATOM 8651 C C . PRO B 1 416 ? -2.754 9.078 -13.133 1 93.62 416 PRO B C 1
ATOM 8653 O O . PRO B 1 416 ? -1.909 9.977 -13.172 1 93.62 416 PRO B O 1
ATOM 8656 N N . PHE B 1 417 ? -2.352 7.863 -13.148 1 91.5 417 PHE B N 1
ATOM 8657 C CA . PHE B 1 417 ? -1.004 7.402 -13.461 1 91.5 417 PHE B CA 1
ATOM 8658 C C . PHE B 1 417 ? -1.047 6.109 -14.273 1 91.5 417 PHE B C 1
ATOM 8660 O O . PHE B 1 417 ? -2.08 5.441 -14.328 1 91.5 417 PHE B O 1
ATOM 8667 N N . HIS B 1 418 ? 0.071 5.828 -14.93 1 90.62 418 HIS B N 1
ATOM 8668 C CA . HIS B 1 418 ? 0.193 4.613 -15.719 1 90.62 418 HIS B CA 1
ATOM 8669 C C . HIS B 1 418 ? 1.243 3.674 -15.141 1 90.62 418 HIS B C 1
ATOM 8671 O O . HIS B 1 418 ? 2.383 4.082 -14.898 1 90.62 418 HIS B O 1
ATOM 8677 N N . GLN B 1 419 ? 0.836 2.453 -14.984 1 90.69 419 GLN B N 1
ATOM 8678 C CA . GLN B 1 419 ? 1.76 1.45 -14.469 1 90.69 419 GLN B CA 1
ATOM 8679 C C . GLN B 1 419 ? 2.629 0.875 -15.578 1 90.69 419 GLN B C 1
ATOM 8681 O O . GLN B 1 419 ? 2.23 0.875 -16.75 1 90.69 419 GLN B O 1
ATOM 8686 N N . ARG B 1 420 ? 3.842 0.421 -15.234 1 88.38 420 ARG B N 1
ATOM 8687 C CA . ARG B 1 420 ? 4.844 -0.078 -16.172 1 88.38 420 ARG B CA 1
ATOM 8688 C C . ARG B 1 420 ? 4.266 -1.183 -17.047 1 88.38 420 ARG B C 1
ATOM 8690 O O . ARG B 1 420 ? 4.535 -1.228 -18.25 1 88.38 420 ARG B O 1
ATOM 8697 N N . TRP B 1 421 ? 3.547 -2.221 -16.359 1 85.94 421 TRP B N 1
ATOM 8698 C CA . TRP B 1 421 ? 2.947 -3.307 -17.141 1 85.94 421 TRP B CA 1
ATOM 8699 C C . TRP B 1 421 ? 1.427 -3.191 -17.141 1 85.94 421 TRP B C 1
ATOM 8701 O O . TRP B 1 421 ? 0.8 -3.068 -16.094 1 85.94 421 TRP B O 1
ATOM 8711 N N . GLY B 1 422 ? 0.864 -2.316 -18.156 1 73.94 422 GLY B N 1
ATOM 8712 C CA . GLY B 1 422 ? -0.51 -1.9 -18.391 1 73.94 422 GLY B CA 1
ATOM 8713 C C . GLY B 1 422 ? -1.523 -2.984 -18.078 1 73.94 422 GLY B C 1
ATOM 8714 O O . GLY B 1 422 ? -1.27 -3.854 -17.234 1 73.94 422 GLY B O 1
ATOM 8715 N N . ASN B 1 423 ? -2.66 -2.805 -18.453 1 86.69 423 ASN B N 1
ATOM 8716 C CA . ASN B 1 423 ? -3.838 -3.643 -18.266 1 86.69 423 ASN B CA 1
ATOM 8717 C C . ASN B 1 423 ? -4.352 -4.199 -19.594 1 86.69 423 ASN B C 1
ATOM 8719 O O . ASN B 1 423 ? -5.516 -4.586 -19.688 1 86.69 423 ASN B O 1
ATOM 8723 N N . GLU B 1 424 ? -3.373 -4.184 -20.547 1 91.44 424 GLU B N 1
ATOM 8724 C CA . GLU B 1 424 ? -3.713 -4.734 -21.859 1 91.44 424 GLU B CA 1
ATOM 8725 C C . GLU B 1 424 ? -2.76 -5.863 -22.25 1 91.44 424 GLU B C 1
ATOM 8727 O O . GLU B 1 424 ? -1.551 -5.766 -22.031 1 91.44 424 GLU B O 1
ATOM 8732 N N . ARG B 1 425 ? -3.316 -6.941 -22.828 1 95.25 425 ARG B N 1
ATOM 8733 C CA . ARG B 1 425 ? -2.488 -8.055 -23.297 1 95.25 425 ARG B CA 1
ATOM 8734 C C . ARG B 1 425 ? -1.711 -7.676 -24.547 1 95.25 425 ARG B C 1
ATOM 8736 O O . ARG B 1 425 ? -2.223 -6.961 -25.406 1 95.25 425 ARG B O 1
ATOM 8743 N N . GLU B 1 426 ? -0.521 -8.164 -24.641 1 94.19 426 GLU B N 1
ATOM 8744 C CA . GLU B 1 426 ? 0.375 -7.883 -25.75 1 94.19 426 GLU B CA 1
ATOM 8745 C C . GLU B 1 426 ? 0.943 -9.164 -26.344 1 94.19 426 GLU B C 1
ATOM 8747 O O . GLU B 1 426 ? 1.138 -10.156 -25.641 1 94.19 426 GLU B O 1
ATOM 8752 N N . GLY B 1 427 ? 1.16 -9.047 -27.609 1 94.38 427 GLY B N 1
ATOM 8753 C CA . GLY B 1 427 ? 1.759 -10.203 -28.266 1 94.38 427 GLY B CA 1
ATOM 8754 C C . GLY B 1 427 ? 3.201 -10.438 -27.859 1 94.38 427 GLY B C 1
ATOM 8755 O O . GLY B 1 427 ? 3.666 -11.578 -27.828 1 94.38 427 GLY B O 1
ATOM 8756 N N . TYR B 1 428 ? 3.955 -9.391 -27.656 1 93.56 428 TYR B N 1
ATOM 8757 C CA . TYR B 1 428 ? 5.348 -9.445 -27.219 1 93.56 428 TYR B CA 1
ATOM 8758 C C . TYR B 1 428 ? 5.656 -8.32 -26.234 1 93.56 428 TYR B C 1
ATOM 8760 O O . TYR B 1 428 ? 5.496 -7.145 -26.562 1 93.56 428 TYR B O 1
ATOM 8768 N N . ILE B 1 429 ? 6.066 -8.688 -25.047 1 89.44 429 ILE B N 1
ATOM 8769 C CA . ILE B 1 429 ? 6.488 -7.73 -24.031 1 89.44 429 ILE B CA 1
ATOM 8770 C C . ILE B 1 429 ? 8.016 -7.645 -24.016 1 89.44 429 ILE B C 1
ATOM 8772 O O . ILE B 1 429 ? 8.672 -8.438 -23.328 1 89.44 429 ILE B O 1
ATOM 8776 N N . ALA B 1 430 ? 8.578 -6.746 -24.594 1 83.88 430 ALA B N 1
ATOM 8777 C CA . ALA B 1 430 ? 9.984 -6.699 -24.969 1 83.88 430 ALA B CA 1
ATOM 8778 C C . ALA B 1 430 ? 10.883 -6.742 -23.75 1 83.88 430 ALA B C 1
ATOM 8780 O O . ALA B 1 430 ? 11.906 -7.438 -23.734 1 83.88 430 ALA B O 1
ATOM 8781 N N . LEU B 1 431 ? 10.508 -6.035 -22.672 1 79.38 431 LEU B N 1
ATOM 8782 C CA . LEU B 1 431 ? 11.422 -5.922 -21.547 1 79.38 431 LEU B CA 1
ATOM 8783 C C . LEU B 1 431 ? 11.133 -6.996 -20.5 1 79.38 431 LEU B C 1
ATOM 8785 O O . LEU B 1 431 ? 11.93 -7.199 -19.578 1 79.38 431 LEU B O 1
ATOM 8789 N N . SER B 1 432 ? 10.039 -7.75 -20.703 1 83.25 432 SER B N 1
ATOM 8790 C CA . SER B 1 432 ? 9.633 -8.75 -19.719 1 83.25 432 SER B CA 1
ATOM 8791 C C . SER B 1 432 ? 8.75 -9.82 -20.344 1 83.25 432 SER B C 1
ATOM 8793 O O . SER B 1 432 ? 7.602 -10.008 -19.938 1 83.25 432 SER B O 1
ATOM 8795 N N . ASN B 1 433 ? 9.383 -10.562 -21.141 1 89.25 433 ASN B N 1
ATOM 8796 C CA . ASN B 1 433 ? 8.57 -11.508 -21.891 1 89.25 433 ASN B CA 1
ATOM 8797 C C . ASN B 1 433 ? 8.562 -12.891 -21.25 1 89.25 433 ASN B C 1
ATOM 8799 O O . ASN B 1 433 ? 8.242 -13.891 -21.891 1 89.25 433 ASN B O 1
ATOM 8803 N N . CYS B 1 434 ? 8.922 -12.977 -20.031 1 94.44 434 CYS B N 1
ATOM 8804 C CA . CYS B 1 434 ? 9.102 -14.273 -19.406 1 94.44 434 CYS B CA 1
ATOM 8805 C C . CYS B 1 434 ? 7.766 -14.977 -19.188 1 94.44 434 CYS B C 1
ATOM 8807 O O . CYS B 1 434 ? 7.707 -16.203 -19.109 1 94.44 434 CYS B O 1
ATOM 8809 N N . CYS B 1 435 ? 6.691 -14.242 -19.094 1 96.88 435 CYS B N 1
ATOM 8810 C CA . CYS B 1 435 ? 5.402 -14.805 -18.719 1 96.88 435 CYS B CA 1
ATOM 8811 C C . CYS B 1 435 ? 4.801 -15.602 -19.875 1 96.88 435 CYS B C 1
ATOM 8813 O O . CYS B 1 435 ? 4.227 -16.672 -19.656 1 96.88 435 CYS B O 1
ATOM 8815 N N . ALA B 1 436 ? 4.961 -15.148 -21.125 1 96.88 436 ALA B N 1
ATOM 8816 C CA . ALA B 1 436 ? 4.34 -15.789 -22.281 1 96.88 436 ALA B CA 1
ATOM 8817 C C . ALA B 1 436 ? 4.91 -17.188 -22.5 1 96.88 436 ALA B C 1
ATOM 8819 O O . ALA B 1 436 ? 4.16 -18.172 -22.562 1 96.88 436 ALA B O 1
ATOM 8820 N N . PRO B 1 437 ? 6.227 -17.391 -22.562 1 97.38 437 PRO B N 1
ATOM 8821 C CA . PRO B 1 437 ? 6.77 -18.734 -22.672 1 97.38 437 PRO B CA 1
ATOM 8822 C C . PRO B 1 437 ? 6.379 -19.625 -21.484 1 97.38 437 PRO B C 1
ATOM 8824 O O . PRO B 1 437 ? 6.156 -20.828 -21.641 1 97.38 437 PRO B O 1
ATOM 8827 N N . ASN B 1 438 ? 6.293 -19.016 -20.297 1 98.19 438 ASN B N 1
ATOM 8828 C CA . ASN B 1 438 ? 5.969 -19.781 -19.094 1 98.19 438 ASN B CA 1
ATOM 8829 C C . ASN B 1 438 ? 4.527 -20.281 -19.125 1 98.19 438 ASN B C 1
ATOM 8831 O O . ASN B 1 438 ? 4.254 -21.406 -18.719 1 98.19 438 ASN B O 1
ATOM 8835 N N . VAL B 1 439 ? 3.596 -19.5 -19.625 1 97.31 439 VAL B N 1
ATOM 8836 C CA . VAL B 1 439 ? 2.211 -19.938 -19.766 1 97.31 439 VAL B CA 1
ATOM 8837 C C . VAL B 1 439 ? 2.121 -21.031 -20.828 1 97.31 439 VAL B C 1
ATOM 8839 O O . VAL B 1 439 ? 1.381 -22 -20.656 1 97.31 439 VAL B O 1
ATOM 8842 N N . THR B 1 440 ? 2.883 -20.891 -21.844 1 96.62 440 THR B N 1
ATOM 8843 C CA . THR B 1 440 ? 2.906 -21.859 -22.953 1 96.62 440 THR B CA 1
ATOM 8844 C C . THR B 1 440 ? 3.238 -23.25 -22.438 1 96.62 440 THR B C 1
ATOM 8846 O O . THR B 1 440 ? 2.496 -24.203 -22.688 1 96.62 440 THR B O 1
ATOM 8849 N N . ARG B 1 441 ? 4.301 -23.375 -21.75 1 97.88 441 ARG B N 1
ATOM 8850 C CA . ARG B 1 441 ? 4.676 -24.703 -21.266 1 97.88 441 ARG B CA 1
ATOM 8851 C C . ARG B 1 441 ? 3.699 -25.188 -20.203 1 97.88 441 ARG B C 1
ATOM 8853 O O . ARG B 1 441 ? 3.426 -26.391 -20.109 1 97.88 441 ARG B O 1
ATOM 8860 N N . THR B 1 442 ? 3.164 -24.266 -19.359 1 98.56 442 THR B N 1
ATOM 8861 C CA . THR B 1 442 ? 2.252 -24.656 -18.297 1 98.56 442 THR B CA 1
ATOM 8862 C C . THR B 1 442 ? 0.977 -25.281 -18.859 1 98.56 442 THR B C 1
ATOM 8864 O O . THR B 1 442 ? 0.531 -26.328 -18.406 1 98.56 442 THR B O 1
ATOM 8867 N N . ILE B 1 443 ? 0.424 -24.656 -19.906 1 98.12 443 ILE B N 1
ATOM 8868 C CA . ILE B 1 443 ? -0.807 -25.156 -20.5 1 98.12 443 ILE B CA 1
ATOM 8869 C C . ILE B 1 443 ? -0.547 -26.516 -21.156 1 98.12 443 ILE B C 1
ATOM 8871 O O . ILE B 1 443 ? -1.384 -27.422 -21.078 1 98.12 443 ILE B O 1
ATOM 8875 N N . ALA B 1 444 ? 0.611 -26.703 -21.734 1 98.06 444 ALA B N 1
ATOM 8876 C CA . ALA B 1 444 ? 0.987 -27.984 -22.328 1 98.06 444 ALA B CA 1
ATOM 8877 C C . ALA B 1 444 ? 1.059 -29.094 -21.281 1 98.06 444 ALA B C 1
ATOM 8879 O O . ALA B 1 444 ? 0.831 -30.266 -21.578 1 98.06 444 ALA B O 1
ATOM 8880 N N . GLU B 1 445 ? 1.256 -28.703 -20.078 1 98.38 445 GLU B N 1
ATOM 8881 C CA . GLU B 1 445 ? 1.624 -29.672 -19.047 1 98.38 445 GLU B CA 1
ATOM 8882 C C . GLU B 1 445 ? 0.469 -29.906 -18.078 1 98.38 445 GLU B C 1
ATOM 8884 O O . GLU B 1 445 ? 0.58 -30.734 -17.156 1 98.38 445 GLU B O 1
ATOM 8889 N N . VAL B 1 446 ? -0.695 -29.312 -18.203 1 98.5 446 VAL B N 1
ATOM 8890 C CA . VAL B 1 446 ? -1.769 -29.328 -17.203 1 98.5 446 VAL B CA 1
ATOM 8891 C C . VAL B 1 446 ? -2.227 -30.766 -16.969 1 98.5 446 VAL B C 1
ATOM 8893 O O . VAL B 1 446 ? -2.588 -31.141 -15.852 1 98.5 446 VAL B O 1
ATOM 8896 N N . GLY B 1 447 ? -2.221 -31.625 -18 1 97.75 447 GLY B N 1
ATOM 8897 C CA . GLY B 1 447 ? -2.643 -33 -17.859 1 97.75 447 GLY B CA 1
ATOM 8898 C C . GLY B 1 447 ? -1.89 -33.75 -16.766 1 97.75 447 GLY B C 1
ATOM 8899 O O . GLY B 1 447 ? -2.441 -34.656 -16.125 1 97.75 447 GLY B O 1
ATOM 8900 N N . ASN B 1 448 ? -0.658 -33.375 -16.562 1 97.44 448 ASN B N 1
ATOM 8901 C CA . ASN B 1 448 ? 0.185 -34.031 -15.578 1 97.44 448 ASN B CA 1
ATOM 8902 C C . ASN B 1 448 ? -0.233 -33.688 -14.148 1 97.44 448 ASN B C 1
ATOM 8904 O O . ASN B 1 448 ? 0.18 -34.375 -13.203 1 97.44 448 ASN B O 1
ATOM 8908 N N . TYR B 1 449 ? -1.1 -32.719 -13.961 1 98.56 449 TYR B N 1
ATOM 8909 C CA . TYR B 1 449 ? -1.568 -32.344 -12.633 1 98.56 449 TYR B CA 1
ATOM 8910 C C . TYR B 1 449 ? -2.867 -33.062 -12.289 1 98.56 449 TYR B C 1
ATOM 8912 O O . TYR B 1 449 ? -3.361 -32.969 -11.156 1 98.56 449 TYR B O 1
ATOM 8920 N N . ALA B 1 450 ? -3.43 -33.812 -13.195 1 98.62 450 ALA B N 1
ATOM 8921 C CA . ALA B 1 450 ? -4.77 -34.375 -13.031 1 98.62 450 ALA B CA 1
ATOM 8922 C C . ALA B 1 450 ? -4.758 -35.562 -12.07 1 98.62 450 ALA B C 1
ATOM 8924 O O . ALA B 1 450 ? -5.746 -35.812 -11.375 1 98.62 450 ALA B O 1
ATOM 8925 N N . TYR B 1 451 ? -3.617 -36.25 -12.047 1 98.62 451 TYR B N 1
ATOM 8926 C CA . TYR B 1 451 ? -3.566 -37.5 -11.273 1 98.62 451 TYR B CA 1
ATOM 8927 C C . TYR B 1 451 ? -2.223 -37.656 -10.57 1 98.62 451 TYR B C 1
ATOM 8929 O O . TYR B 1 451 ? -1.234 -37.031 -10.969 1 98.62 451 TYR B O 1
ATOM 8937 N N . ASN B 1 452 ? -2.215 -38.438 -9.531 1 98.38 452 ASN B N 1
ATOM 8938 C CA . ASN B 1 452 ? -1.022 -39.031 -8.922 1 98.38 452 ASN B CA 1
ATOM 8939 C C . ASN B 1 452 ? -1.213 -40.5 -8.609 1 98.38 452 ASN B C 1
ATOM 8941 O O . ASN B 1 452 ? -2.344 -41 -8.539 1 98.38 452 ASN B O 1
ATOM 8945 N N . ILE B 1 453 ? -0.104 -41.156 -8.539 1 96.44 453 ILE B N 1
ATOM 8946 C CA . ILE B 1 453 ? -0.09 -42.531 -8.07 1 96.44 453 ILE B CA 1
ATOM 8947 C C . ILE B 1 453 ? 0.666 -42.625 -6.746 1 96.44 453 ILE B C 1
ATOM 8949 O O . ILE B 1 453 ? 1.628 -41.875 -6.523 1 96.44 453 ILE B O 1
ATOM 8953 N N . SER B 1 454 ? 0.183 -43.438 -5.852 1 96.31 454 SER B N 1
ATOM 8954 C CA . SER B 1 454 ? 0.879 -43.75 -4.605 1 96.31 454 SER B CA 1
ATOM 8955 C C . SER B 1 454 ? 0.878 -45.219 -4.312 1 96.31 454 SER B C 1
ATOM 8957 O O . SER B 1 454 ? 0.291 -46.031 -5.062 1 96.31 454 SER B O 1
ATOM 8959 N N . LYS B 1 455 ? 1.547 -45.562 -3.258 1 92.81 455 LYS B N 1
ATOM 8960 C CA . LYS B 1 455 ? 1.508 -46.969 -2.801 1 92.81 455 LYS B CA 1
ATOM 8961 C C . LYS B 1 455 ? 0.089 -47.375 -2.416 1 92.81 455 LYS B C 1
ATOM 8963 O O . LYS B 1 455 ? -0.267 -48.562 -2.508 1 92.81 455 LYS B O 1
ATOM 8968 N N . GLU B 1 456 ? -0.633 -46.375 -2.078 1 94.31 456 GLU B N 1
ATOM 8969 C CA . GLU B 1 456 ? -1.977 -46.656 -1.585 1 94.31 456 GLU B CA 1
ATOM 8970 C C . GLU B 1 456 ? -2.988 -46.688 -2.727 1 94.31 456 GLU B C 1
ATOM 8972 O O . GLU B 1 456 ? -4.09 -47.219 -2.574 1 94.31 456 GLU B O 1
ATOM 8977 N N . GLY B 1 457 ? -2.639 -46.094 -3.836 1 95.88 457 GLY B N 1
ATOM 8978 C CA . GLY B 1 457 ? -3.59 -46.125 -4.934 1 95.88 457 GLY B CA 1
ATOM 8979 C C . GLY B 1 457 ? -3.521 -44.875 -5.805 1 95.88 457 GLY B C 1
ATOM 8980 O O . GLY B 1 457 ? -2.49 -44.219 -5.855 1 95.88 457 GLY B O 1
ATOM 8981 N N . LEU B 1 458 ? -4.617 -44.656 -6.602 1 97.75 458 LEU B N 1
ATOM 8982 C CA . LEU B 1 458 ? -4.715 -43.562 -7.578 1 97.75 458 LEU B CA 1
ATOM 8983 C C . LEU B 1 458 ? -5.352 -42.344 -6.957 1 97.75 458 LEU B C 1
ATOM 8985 O O . LEU B 1 458 ? -6.395 -42.438 -6.301 1 97.75 458 LEU B O 1
ATOM 8989 N N . TYR B 1 459 ? -4.75 -41.188 -7.125 1 98.62 459 TYR B N 1
ATOM 8990 C CA . TYR B 1 459 ? -5.309 -39.906 -6.711 1 98.62 459 TYR B CA 1
ATOM 8991 C C . TYR B 1 459 ? -5.84 -39.125 -7.91 1 98.62 459 TYR B C 1
ATOM 8993 O O . TYR B 1 459 ? -5.129 -38.938 -8.906 1 98.62 459 TYR B O 1
ATOM 9001 N N . VAL B 1 460 ? -7.066 -38.688 -7.891 1 98.81 460 VAL B N 1
ATOM 9002 C CA . VAL B 1 460 ? -7.656 -37.781 -8.875 1 98.81 460 VAL B CA 1
ATOM 9003 C C . VAL B 1 460 ? -7.645 -36.344 -8.344 1 98.81 460 VAL B C 1
ATOM 9005 O O . VAL B 1 460 ? -8.383 -36.031 -7.406 1 98.81 460 VAL B O 1
ATOM 9008 N N . ASN B 1 461 ? -6.863 -35.5 -8.93 1 98.81 461 ASN B N 1
ATOM 9009 C CA . ASN B 1 461 ? -6.613 -34.156 -8.391 1 98.81 461 ASN B CA 1
ATOM 9010 C C . ASN B 1 461 ? -7.449 -33.094 -9.109 1 98.81 461 ASN B C 1
ATOM 9012 O O . ASN B 1 461 ? -7.996 -32.188 -8.469 1 98.81 461 ASN B O 1
ATOM 9016 N N . LEU B 1 462 ? -7.43 -33.125 -10.445 1 98.62 462 LEU B N 1
ATOM 9017 C CA . LEU B 1 462 ? -8.172 -32.156 -11.266 1 98.62 462 LEU B CA 1
ATOM 9018 C C . LEU B 1 462 ? -9.258 -32.875 -12.07 1 98.62 462 LEU B C 1
ATOM 9020 O O . LEU B 1 462 ? -9.109 -34.062 -12.414 1 98.62 462 LEU B O 1
ATOM 9024 N N . TYR B 1 463 ? -10.273 -32.188 -12.32 1 98.75 463 TYR B N 1
ATOM 9025 C CA . TYR B 1 463 ? -11.391 -32.75 -13.078 1 98.75 463 TYR B CA 1
ATOM 9026 C C . TYR B 1 463 ? -11.5 -32.094 -14.453 1 98.75 463 TYR B C 1
ATOM 9028 O O . TYR B 1 463 ? -11.453 -30.875 -14.562 1 98.75 463 TYR B O 1
ATOM 9036 N N . GLY B 1 464 ? -11.625 -32.844 -15.461 1 98.56 464 GLY B N 1
ATOM 9037 C CA . GLY B 1 464 ? -11.75 -32.531 -16.875 1 98.56 464 GLY B CA 1
ATOM 9038 C C . GLY B 1 464 ? -11.805 -33.781 -17.75 1 98.56 464 GLY B C 1
ATOM 9039 O O . GLY B 1 464 ? -11.172 -34.781 -17.422 1 98.56 464 GLY B O 1
ATOM 9040 N N . SER B 1 465 ? -12.539 -33.719 -18.781 1 98.75 465 SER B N 1
ATOM 9041 C CA . SER B 1 465 ? -12.672 -34.906 -19.625 1 98.75 465 SER B CA 1
ATOM 9042 C C . SER B 1 465 ? -11.32 -35.344 -20.188 1 98.75 465 SER B C 1
ATOM 9044 O O . SER B 1 465 ? -10.656 -34.562 -20.875 1 98.75 465 SER B O 1
ATOM 9046 N N . ASN B 1 466 ? -11 -36.625 -19.844 1 98.75 466 ASN B N 1
ATOM 9047 C CA . ASN B 1 466 ? -9.719 -37.156 -20.297 1 98.75 466 ASN B CA 1
ATOM 9048 C C . ASN B 1 466 ? -9.695 -38.688 -20.25 1 98.75 466 ASN B C 1
ATOM 9050 O O . ASN B 1 466 ? -10.641 -39.312 -19.781 1 98.75 466 ASN B O 1
ATOM 9054 N N . GLN B 1 467 ? -8.695 -39.219 -20.828 1 98.69 467 GLN B N 1
ATOM 9055 C CA . GLN B 1 467 ? -8.336 -40.625 -20.703 1 98.69 467 GLN B CA 1
ATOM 9056 C C . GLN B 1 467 ? -7.012 -40.781 -19.969 1 98.69 467 GLN B C 1
ATOM 9058 O O . GLN B 1 467 ? -6.012 -40.156 -20.328 1 98.69 467 GLN B O 1
ATOM 9063 N N . LEU B 1 468 ? -7.055 -41.531 -18.922 1 98.62 468 LEU B N 1
ATOM 9064 C CA . LEU B 1 468 ? -5.844 -41.906 -18.203 1 98.62 468 LEU B CA 1
ATOM 9065 C C . LEU B 1 468 ? -5.406 -43.312 -18.578 1 98.62 468 LEU B C 1
ATOM 9067 O O . LEU B 1 468 ? -6.199 -44.25 -18.5 1 98.62 468 LEU B O 1
ATOM 9071 N N . LYS B 1 469 ? -4.285 -43.531 -19.031 1 98.19 469 LYS B N 1
ATOM 9072 C CA . LYS B 1 469 ? -3.607 -44.812 -19.203 1 98.19 469 LYS B CA 1
ATOM 9073 C C . LYS B 1 469 ? -2.26 -44.812 -18.484 1 98.19 469 LYS B C 1
ATOM 9075 O O . LYS B 1 469 ? -1.296 -44.219 -18.969 1 98.19 469 LYS B O 1
ATOM 9080 N N . THR B 1 470 ? -2.221 -45.5 -17.375 1 96.75 470 THR B N 1
ATOM 9081 C CA . THR B 1 470 ? -1.01 -45.5 -16.562 1 96.75 470 THR B CA 1
ATOM 9082 C C . THR B 1 470 ? -0.827 -46.875 -15.883 1 96.75 470 THR B C 1
ATOM 9084 O O . THR B 1 470 ? -1.491 -47.844 -16.234 1 96.75 470 THR B O 1
ATOM 9087 N N . LYS B 1 471 ? 0.175 -46.938 -15.086 1 94.31 471 LYS B N 1
ATOM 9088 C CA . LYS B 1 471 ? 0.439 -48.156 -14.297 1 94.31 471 LYS B CA 1
ATOM 9089 C C . LYS B 1 471 ? 0.562 -47.812 -12.812 1 94.31 471 LYS B C 1
ATOM 9091 O O . LYS B 1 471 ? 1.089 -46.75 -12.453 1 94.31 471 LYS B O 1
ATOM 9096 N N . SER B 1 472 ? 0 -48.719 -12.039 1 91.88 472 SER B N 1
ATOM 9097 C CA . SER B 1 472 ? 0.245 -48.594 -10.609 1 91.88 472 SER B CA 1
ATOM 9098 C C . SER B 1 472 ? 1.713 -48.844 -10.273 1 91.88 472 SER B C 1
ATOM 9100 O O . SER B 1 472 ? 2.49 -49.25 -11.148 1 91.88 472 SER B O 1
ATOM 9102 N N . LEU B 1 473 ? 2.055 -48.562 -9.055 1 87.44 473 LEU B N 1
ATOM 9103 C CA . LEU B 1 473 ? 3.445 -48.75 -8.648 1 87.44 473 LEU B CA 1
ATOM 9104 C C . LEU B 1 473 ? 3.857 -50.219 -8.734 1 87.44 473 LEU B C 1
ATOM 9106 O O . LEU B 1 473 ? 5.039 -50.531 -8.883 1 87.44 473 LEU B O 1
ATOM 9110 N N . ASN B 1 474 ? 2.918 -51.125 -8.672 1 86.75 474 ASN B N 1
ATOM 9111 C CA . ASN B 1 474 ? 3.211 -52.562 -8.781 1 86.75 474 ASN B CA 1
ATOM 9112 C C . ASN B 1 474 ? 3.227 -53 -10.242 1 86.75 474 ASN B C 1
ATOM 9114 O O . ASN B 1 474 ? 3.34 -54.188 -10.516 1 86.75 474 ASN B O 1
ATOM 9118 N N . GLY B 1 475 ? 2.93 -52.062 -11.156 1 89.75 475 GLY B N 1
ATOM 9119 C CA . GLY B 1 475 ? 3.076 -52.344 -12.57 1 89.75 475 GLY B CA 1
ATOM 9120 C C . GLY B 1 475 ? 1.766 -52.719 -13.242 1 89.75 475 GLY B C 1
ATOM 9121 O O . GLY B 1 475 ? 1.732 -53 -14.445 1 89.75 475 GLY B O 1
ATOM 9122 N N . GLU B 1 476 ? 0.74 -52.719 -12.508 1 93.12 476 GLU B N 1
ATOM 9123 C CA . GLU B 1 476 ? -0.553 -53.094 -13.086 1 93.12 476 GLU B CA 1
ATOM 9124 C C . GLU B 1 476 ? -1.175 -51.875 -13.812 1 93.12 476 GLU B C 1
ATOM 9126 O O . GLU B 1 476 ? -1.058 -50.75 -13.359 1 93.12 476 GLU B O 1
ATOM 9131 N N . GLU B 1 477 ? -1.865 -52.188 -14.836 1 95.5 477 GLU B N 1
ATOM 9132 C CA . GLU B 1 477 ? -2.418 -51.156 -15.695 1 95.5 477 GLU B CA 1
ATOM 9133 C C . GLU B 1 477 ? -3.67 -50.531 -15.07 1 95.5 477 GLU B C 1
ATOM 9135 O O . GLU B 1 477 ? -4.484 -51.25 -14.477 1 95.5 477 GLU B O 1
ATOM 9140 N N . ILE B 1 478 ? -3.777 -49.312 -15.18 1 97 478 ILE B N 1
ATOM 9141 C CA . ILE B 1 478 ? -4.961 -48.562 -14.805 1 97 478 ILE B CA 1
ATOM 9142 C C . ILE B 1 478 ? -5.395 -47.656 -15.969 1 97 478 ILE B C 1
ATOM 9144 O O . ILE B 1 478 ? -4.617 -46.844 -16.453 1 97 478 ILE B O 1
ATOM 9148 N N . GLU B 1 479 ? -6.57 -47.844 -16.484 1 98.31 479 GLU B N 1
ATOM 9149 C CA . GLU B 1 479 ? -7.168 -47.031 -17.531 1 98.31 479 GLU B CA 1
ATOM 9150 C C . GLU B 1 479 ? -8.539 -46.5 -17.109 1 98.31 479 GLU B C 1
ATOM 9152 O O . GLU B 1 479 ? -9.43 -47.281 -16.766 1 98.31 479 GLU B O 1
ATOM 9157 N N . ILE B 1 480 ? -8.656 -45.219 -17.125 1 98.44 480 ILE B N 1
ATOM 9158 C CA . ILE B 1 480 ? -9.891 -44.562 -16.703 1 98.44 480 ILE B CA 1
ATOM 9159 C C . ILE B 1 480 ? -10.312 -43.531 -17.75 1 98.44 480 ILE B C 1
ATOM 9161 O O . ILE B 1 480 ? -9.477 -42.812 -18.297 1 98.44 480 ILE B O 1
ATOM 9165 N N . GLU B 1 481 ? -11.594 -43.5 -18.062 1 98.69 481 GLU B N 1
ATOM 9166 C CA . GLU B 1 481 ? -12.195 -42.438 -18.844 1 98.69 481 GLU B CA 1
ATOM 9167 C C . GLU B 1 481 ? -12.969 -41.469 -17.953 1 98.69 481 GLU B C 1
ATOM 9169 O O . GLU B 1 481 ? -13.922 -41.844 -17.297 1 98.69 481 GLU B O 1
ATOM 9174 N N . GLN B 1 482 ? -12.523 -40.25 -17.922 1 98.75 482 GLN B N 1
ATOM 9175 C CA . GLN B 1 482 ? -13.203 -39.188 -17.188 1 98.75 482 GLN B CA 1
ATOM 9176 C C . GLN B 1 482 ? -14.047 -38.344 -18.125 1 98.75 482 GLN B C 1
ATOM 9178 O O . GLN B 1 482 ? -13.531 -37.812 -19.125 1 98.75 482 GLN B O 1
ATOM 9183 N N . GLN B 1 483 ? -15.312 -38.219 -17.891 1 98.69 483 GLN B N 1
ATOM 9184 C CA . GLN B 1 483 ? -16.234 -37.406 -18.672 1 98.69 483 GLN B CA 1
ATOM 9185 C C . GLN B 1 483 ? -16.906 -36.344 -17.812 1 98.69 483 GLN B C 1
ATOM 9187 O O . GLN B 1 483 ? -17.516 -36.688 -16.781 1 98.69 483 GLN B O 1
ATOM 9192 N N . THR B 1 484 ? -16.781 -35.125 -18.203 1 98.62 484 THR B N 1
ATOM 9193 C CA . THR B 1 484 ? -17.359 -34.031 -17.406 1 98.62 484 THR B CA 1
ATOM 9194 C C . THR B 1 484 ? -17.422 -32.75 -18.219 1 98.62 484 THR B C 1
ATOM 9196 O O . THR B 1 484 ? -16.734 -32.625 -19.234 1 98.62 484 THR B O 1
ATOM 9199 N N . ASN B 1 485 ? -18.281 -31.812 -17.891 1 97.75 485 ASN B N 1
ATOM 9200 C CA . ASN B 1 485 ? -18.312 -30.438 -18.375 1 97.75 485 ASN B CA 1
ATOM 9201 C C . ASN B 1 485 ? -17.672 -29.469 -17.375 1 97.75 485 ASN B C 1
ATOM 9203 O O . ASN B 1 485 ? -17.906 -28.266 -17.453 1 97.75 485 ASN B O 1
ATOM 9207 N N . TYR B 1 486 ? -16.938 -30.016 -16.391 1 98.12 486 TYR B N 1
ATOM 9208 C CA . TYR B 1 486 ? -16.188 -29.188 -15.453 1 98.12 486 TYR B CA 1
ATOM 9209 C C . TYR B 1 486 ? -15.297 -28.188 -16.203 1 98.12 486 TYR B C 1
ATOM 9211 O O . TYR B 1 486 ? -14.688 -28.531 -17.219 1 98.12 486 TYR B O 1
ATOM 9219 N N . PRO B 1 487 ? -15.312 -26.922 -15.789 1 98.19 487 PRO B N 1
ATOM 9220 C CA . PRO B 1 487 ? -15.766 -26.359 -14.516 1 98.19 487 PRO B CA 1
ATOM 9221 C C . PRO B 1 487 ? -17.156 -25.75 -14.602 1 98.19 487 PRO B C 1
ATOM 9223 O O . PRO B 1 487 ? -17.609 -25.094 -13.664 1 98.19 487 PRO B O 1
ATOM 9226 N N . TRP B 1 488 ? -17.875 -25.922 -15.75 1 98.25 488 TRP B N 1
ATOM 9227 C CA . TRP B 1 488 ? -19.188 -25.312 -15.953 1 98.25 488 TRP B CA 1
ATOM 9228 C C . TRP B 1 488 ? -20.266 -26.094 -15.211 1 98.25 488 TRP B C 1
ATOM 9230 O O . TRP B 1 488 ? -21.297 -25.531 -14.836 1 98.25 488 TRP B O 1
ATOM 9240 N N . ASP B 1 489 ? -20.031 -27.359 -15.055 1 96.94 489 ASP B N 1
ATOM 9241 C CA . ASP B 1 489 ? -20.922 -28.266 -14.352 1 96.94 489 ASP B CA 1
ATOM 9242 C C . ASP B 1 489 ? -20.141 -29.188 -13.422 1 96.94 489 ASP B C 1
ATOM 9244 O O . ASP B 1 489 ? -19.031 -29.625 -13.75 1 96.94 489 ASP B O 1
ATOM 9248 N N . GLY B 1 490 ? -20.75 -29.609 -12.242 1 97.94 490 GLY B N 1
ATOM 9249 C CA . GLY B 1 490 ? -20.031 -30.344 -11.211 1 97.94 490 GLY B CA 1
ATOM 9250 C C . GLY B 1 490 ? -20.188 -31.859 -11.336 1 97.94 490 GLY B C 1
ATOM 9251 O O . GLY B 1 490 ? -19.625 -32.594 -10.531 1 97.94 490 GLY B O 1
ATOM 9252 N N . LYS B 1 491 ? -20.859 -32.25 -12.344 1 98.31 491 LYS B N 1
ATOM 9253 C CA . LYS B 1 491 ? -21.031 -33.688 -12.555 1 98.31 491 LYS B CA 1
ATOM 9254 C C . LYS B 1 491 ? -19.812 -34.281 -13.242 1 98.31 491 LYS B C 1
ATOM 9256 O O . LYS B 1 491 ? -19.406 -33.844 -14.32 1 98.31 491 LYS B O 1
ATOM 9261 N N . ILE B 1 492 ? -19.188 -35.312 -12.648 1 98.69 492 ILE B N 1
ATOM 9262 C CA . ILE B 1 492 ? -18.016 -36 -13.156 1 98.69 492 ILE B CA 1
ATOM 9263 C C . ILE B 1 492 ? -18.281 -37.5 -13.203 1 98.69 492 ILE B C 1
ATOM 9265 O O . ILE B 1 492 ? -18.797 -38.094 -12.242 1 98.69 492 ILE B O 1
ATOM 9269 N N . THR B 1 493 ? -17.969 -38.125 -14.266 1 98.75 493 THR B N 1
ATOM 9270 C CA . THR B 1 493 ? -18.078 -39.562 -14.406 1 98.75 493 THR B CA 1
ATOM 9271 C C . THR B 1 493 ? -16.703 -40.188 -14.672 1 98.75 493 THR B C 1
ATOM 9273 O O . THR B 1 493 ? -16.016 -39.781 -15.617 1 98.75 493 THR B O 1
ATOM 9276 N N . LEU B 1 494 ? -16.297 -41.094 -13.859 1 98.75 494 LEU B N 1
ATOM 9277 C CA . LEU B 1 494 ? -15.109 -41.906 -14.07 1 98.75 494 LEU B CA 1
ATOM 9278 C C . LEU B 1 494 ? -15.484 -43.344 -14.453 1 98.75 494 LEU B C 1
ATOM 9280 O O . LEU B 1 494 ? -16.031 -44.094 -13.633 1 98.75 494 LEU B O 1
ATOM 9284 N N . LYS B 1 495 ? -15.211 -43.688 -15.609 1 98.69 495 LYS B N 1
ATOM 9285 C CA . LYS B 1 495 ? -15.438 -45.062 -16.078 1 98.69 495 LYS B CA 1
ATOM 9286 C C . LYS B 1 495 ? -14.148 -45.875 -16.047 1 98.69 495 LYS B C 1
ATOM 9288 O O . LYS B 1 495 ? -13.148 -45.469 -16.672 1 98.69 495 LYS B O 1
ATOM 9293 N N . ILE B 1 496 ? -14.195 -47 -15.422 1 98.19 496 ILE B N 1
ATOM 9294 C CA . ILE B 1 496 ? -13.023 -47.875 -15.336 1 98.19 496 ILE B CA 1
ATOM 9295 C C . ILE B 1 496 ? -12.922 -48.719 -16.609 1 98.19 496 ILE B C 1
ATOM 9297 O O . ILE B 1 496 ? -13.844 -49.469 -16.938 1 98.19 496 ILE B O 1
ATOM 9301 N N . VAL B 1 497 ? -11.875 -48.594 -17.297 1 98.38 497 VAL B N 1
ATOM 9302 C CA . VAL B 1 497 ? -11.617 -49.375 -18.5 1 98.38 497 VAL B CA 1
ATOM 9303 C C . VAL B 1 497 ? -10.727 -50.562 -18.172 1 98.38 497 VAL B C 1
ATOM 9305 O O . VAL B 1 497 ? -10.961 -51.656 -18.656 1 98.38 497 VAL B O 1
ATOM 9308 N N . LYS B 1 498 ? -9.656 -50.312 -17.406 1 96.81 498 LYS B N 1
ATOM 9309 C CA . LYS B 1 498 ? -8.758 -51.312 -16.859 1 96.81 498 LYS B CA 1
ATOM 9310 C C . LYS B 1 498 ? -8.375 -51 -15.422 1 96.81 498 LYS B C 1
ATOM 9312 O O . LYS B 1 498 ? -8.141 -49.844 -15.07 1 96.81 498 LYS B O 1
ATOM 9317 N N . ALA B 1 499 ? -8.391 -52 -14.617 1 94.12 499 ALA B N 1
ATOM 9318 C CA . ALA B 1 499 ? -7.957 -51.875 -13.227 1 94.12 499 ALA B CA 1
ATOM 9319 C C . ALA B 1 499 ? -7.188 -53.125 -12.773 1 94.12 499 ALA B C 1
ATOM 9321 O O . ALA B 1 499 ? -7.332 -54.188 -13.359 1 94.12 499 ALA B O 1
ATOM 9322 N N . PRO B 1 500 ? -6.41 -52.844 -11.758 1 90.44 500 PRO B N 1
ATOM 9323 C CA . PRO B 1 500 ? -5.742 -54.031 -11.188 1 90.44 500 PRO B CA 1
ATOM 9324 C C . PRO B 1 500 ? -6.727 -55.094 -10.695 1 90.44 500 PRO B C 1
ATOM 9326 O O . PRO B 1 500 ? -7.871 -54.75 -10.352 1 90.44 500 PRO B O 1
ATOM 9329 N N . LYS B 1 501 ? -6.207 -56.281 -10.539 1 88.56 501 LYS B N 1
ATOM 9330 C CA . LYS B 1 501 ? -7.051 -57.406 -10.172 1 88.56 501 LYS B CA 1
ATOM 9331 C C . LYS B 1 501 ? -7.434 -57.375 -8.695 1 88.56 501 LYS B C 1
ATOM 9333 O O . LYS B 1 501 ? -8.531 -57.781 -8.32 1 88.56 501 LYS B O 1
ATOM 9338 N N . ASP B 1 502 ? -6.543 -56.875 -7.91 1 89 502 ASP B N 1
ATOM 9339 C CA . ASP B 1 502 ? -6.77 -56.844 -6.469 1 89 502 ASP B CA 1
ATOM 9340 C C . ASP B 1 502 ? -7.406 -55.531 -6.031 1 89 502 ASP B C 1
ATOM 9342 O O . ASP B 1 502 ? -7.629 -54.625 -6.855 1 89 502 ASP B O 1
ATOM 9346 N N . LEU B 1 503 ? -7.727 -55.469 -4.797 1 89.38 503 LEU B N 1
ATOM 9347 C CA . LEU B 1 503 ? -8.289 -54.25 -4.195 1 89.38 503 LEU B CA 1
ATOM 9348 C C . LEU B 1 503 ? -7.406 -53.062 -4.469 1 89.38 503 LEU B C 1
ATOM 9350 O O . LEU B 1 503 ? -6.184 -53.125 -4.305 1 89.38 503 LEU B O 1
ATOM 9354 N N . GLN B 1 504 ? -8.055 -52 -5 1 91.75 504 GLN B N 1
ATOM 9355 C CA . GLN B 1 504 ? -7.352 -50.75 -5.293 1 91.75 504 GLN B CA 1
ATOM 9356 C C . GLN B 1 504 ? -8.078 -49.531 -4.695 1 91.75 504 GLN B C 1
ATOM 9358 O O . GLN B 1 504 ? -9.312 -49.469 -4.758 1 91.75 504 GLN B O 1
ATOM 9363 N N . ASN B 1 505 ? -7.305 -48.688 -4.051 1 96.06 505 ASN B N 1
ATOM 9364 C CA . ASN B 1 505 ? -7.863 -47.406 -3.566 1 96.06 505 ASN B CA 1
ATOM 9365 C C . ASN B 1 505 ? -7.859 -46.344 -4.648 1 96.06 505 ASN B C 1
ATOM 9367 O O . ASN B 1 505 ? -6.859 -46.156 -5.348 1 96.06 505 ASN B O 1
ATOM 9371 N N . PHE B 1 506 ? -8.969 -45.719 -4.84 1 97.69 506 PHE B N 1
ATOM 9372 C CA . PHE B 1 506 ? -9.07 -44.469 -5.555 1 97.69 506 PHE B CA 1
ATOM 9373 C C . PHE B 1 506 ? -9.352 -43.312 -4.59 1 97.69 506 PHE B C 1
ATOM 9375 O O . PHE B 1 506 ? -10.289 -43.375 -3.793 1 97.69 506 PHE B O 1
ATOM 9382 N N . PHE B 1 507 ? -8.484 -42.344 -4.566 1 98.5 507 PHE B N 1
ATOM 9383 C CA . PHE B 1 507 ? -8.656 -41.125 -3.771 1 98.5 507 PHE B CA 1
ATOM 9384 C C . PHE B 1 507 ? -9.219 -40 -4.621 1 98.5 507 PHE B C 1
ATOM 9386 O O . PHE B 1 507 ? -8.539 -39.5 -5.516 1 98.5 507 PHE B O 1
ATOM 9393 N N . LEU B 1 508 ? -10.445 -39.594 -4.426 1 98.69 508 LEU B N 1
ATOM 9394 C CA . LEU B 1 508 ? -11.133 -38.562 -5.184 1 98.69 508 LEU B CA 1
ATOM 9395 C C . LEU B 1 508 ? -11.125 -37.25 -4.426 1 98.69 508 LEU B C 1
ATOM 9397 O O . LEU B 1 508 ? -11.625 -37.156 -3.303 1 98.69 508 LEU B O 1
ATOM 9401 N N . ARG B 1 509 ? -10.57 -36.219 -5.012 1 98.81 509 ARG B N 1
ATOM 9402 C CA . ARG B 1 509 ? -10.547 -34.938 -4.344 1 98.81 509 ARG B CA 1
ATOM 9403 C C . ARG B 1 509 ? -11.953 -34.344 -4.227 1 98.81 509 ARG B C 1
ATOM 9405 O O . ARG B 1 509 ? -12.695 -34.312 -5.207 1 98.81 509 ARG B O 1
ATOM 9412 N N . ILE B 1 510 ? -12.297 -33.969 -3.051 1 98.69 510 ILE B N 1
ATOM 9413 C CA . ILE B 1 510 ? -13.461 -33.125 -2.822 1 98.69 510 ILE B CA 1
ATOM 9414 C C . ILE B 1 510 ? -13.008 -31.672 -2.668 1 98.69 510 ILE B C 1
ATOM 9416 O O . ILE B 1 510 ? -12.445 -31.297 -1.641 1 98.69 510 ILE B O 1
ATOM 9420 N N . PRO B 1 511 ? -13.242 -30.844 -3.717 1 98.5 511 PRO B N 1
ATOM 9421 C CA . PRO B 1 511 ? -12.75 -29.469 -3.627 1 98.5 511 PRO B CA 1
ATOM 9422 C C . PRO B 1 511 ? -13.219 -28.766 -2.357 1 98.5 511 PRO B C 1
ATOM 9424 O O . PRO B 1 511 ? -14.344 -28.969 -1.902 1 98.5 511 PRO B O 1
ATOM 9427 N N . GLY B 1 512 ? -12.312 -27.922 -1.829 1 97.81 512 GLY B N 1
ATOM 9428 C CA . GLY B 1 512 ? -12.625 -27.203 -0.604 1 97.81 512 GLY B CA 1
ATOM 9429 C C . GLY B 1 512 ? -13.859 -26.328 -0.721 1 97.81 512 GLY B C 1
ATOM 9430 O O . GLY B 1 512 ? -14.57 -26.125 0.263 1 97.81 512 GLY B O 1
ATOM 9431 N N . TRP B 1 513 ? -14.18 -25.797 -1.836 1 96.94 513 TRP B N 1
ATOM 9432 C CA . TRP B 1 513 ? -15.328 -24.922 -2.043 1 96.94 513 TRP B CA 1
ATOM 9433 C C . TRP B 1 513 ? -16.609 -25.734 -2.166 1 96.94 513 TRP B C 1
ATOM 9435 O O . TRP B 1 513 ? -17.703 -25.172 -2.107 1 96.94 513 TRP B O 1
ATOM 9445 N N . SER B 1 514 ? -16.547 -27.031 -2.414 1 96.94 514 SER B N 1
ATOM 9446 C CA . SER B 1 514 ? -17.719 -27.859 -2.688 1 96.94 514 SER B CA 1
ATOM 9447 C C . SER B 1 514 ? -18.422 -28.25 -1.397 1 96.94 514 SER B C 1
ATOM 9449 O O . SER B 1 514 ? -17.797 -28.797 -0.479 1 96.94 514 SER B O 1
ATOM 9451 N N . GLN B 1 515 ? -19.672 -27.969 -1.348 1 95.06 515 GLN B N 1
ATOM 9452 C CA . GLN B 1 515 ? -20.516 -28.422 -0.247 1 95.06 515 GLN B CA 1
ATOM 9453 C C . GLN B 1 515 ? -21.578 -29.391 -0.734 1 95.06 515 GLN B C 1
ATOM 9455 O O . GLN B 1 515 ? -22.078 -29.281 -1.86 1 95.06 515 GLN B O 1
ATOM 9460 N N . ASN B 1 516 ? -21.875 -30.406 0.044 1 95.75 516 ASN B N 1
ATOM 9461 C CA . ASN B 1 516 ? -22.922 -31.375 -0.234 1 95.75 516 ASN B CA 1
ATOM 9462 C C . ASN B 1 516 ? -22.609 -32.188 -1.477 1 95.75 516 ASN B C 1
ATOM 9464 O O . ASN B 1 516 ? -23.5 -32.438 -2.303 1 95.75 516 ASN B O 1
ATOM 9468 N N . ALA B 1 517 ? -21.375 -32.562 -1.636 1 97.75 517 ALA B N 1
ATOM 9469 C CA . ALA B 1 517 ? -20.984 -33.438 -2.74 1 97.75 517 ALA B CA 1
ATOM 9470 C C . ALA B 1 517 ? -21.625 -34.812 -2.613 1 97.75 517 ALA B C 1
ATOM 9472 O O . ALA B 1 517 ? -21.859 -35.281 -1.502 1 97.75 517 ALA B O 1
ATOM 9473 N N . GLU B 1 518 ? -21.969 -35.406 -3.732 1 97.5 518 GLU B N 1
ATOM 9474 C CA . GLU B 1 518 ? -22.516 -36.781 -3.779 1 97.5 518 GLU B CA 1
ATOM 9475 C C . GLU B 1 518 ? -21.672 -37.656 -4.672 1 97.5 518 GLU B C 1
ATOM 9477 O O . GLU B 1 518 ? -21.203 -37.25 -5.734 1 97.5 518 GLU B O 1
ATOM 9482 N N . ILE B 1 519 ? -21.484 -38.906 -4.246 1 98.06 519 ILE B N 1
ATOM 9483 C CA . ILE B 1 519 ? -20.719 -39.875 -5.008 1 98.06 519 ILE B CA 1
ATOM 9484 C C . ILE B 1 519 ? -21.516 -41.156 -5.152 1 98.06 519 ILE B C 1
ATOM 9486 O O . ILE B 1 519 ? -22.109 -41.656 -4.184 1 98.06 519 ILE B O 1
ATOM 9490 N N . LEU B 1 520 ? -21.594 -41.688 -6.316 1 98.06 520 LEU B N 1
ATOM 9491 C CA . LEU B 1 520 ? -22.234 -42.969 -6.621 1 98.06 520 LEU B CA 1
ATOM 9492 C C . LEU B 1 520 ? -21.234 -43.938 -7.258 1 98.06 520 LEU B C 1
ATOM 9494 O O . LEU B 1 520 ? -20.391 -43.531 -8.062 1 98.06 520 LEU B O 1
ATOM 9498 N N . ILE B 1 521 ? -21.328 -45.188 -6.953 1 97.94 521 ILE B N 1
ATOM 9499 C CA . ILE B 1 521 ? -20.641 -46.281 -7.637 1 97.94 521 ILE B CA 1
ATOM 9500 C C . ILE B 1 521 ? -21.656 -47.219 -8.281 1 97.94 521 ILE B C 1
ATOM 9502 O O . ILE B 1 521 ? -22.469 -47.812 -7.582 1 97.94 521 ILE B O 1
ATOM 9506 N N . ASN B 1 522 ? -21.641 -47.219 -9.531 1 97.69 522 ASN B N 1
ATOM 9507 C CA . ASN B 1 522 ? -22.609 -48.031 -10.273 1 97.69 522 ASN B CA 1
ATOM 9508 C C . ASN B 1 522 ? -24.047 -47.688 -9.867 1 97.69 522 ASN B C 1
ATOM 9510 O O . ASN B 1 522 ? -24.828 -48.562 -9.516 1 97.69 522 ASN B O 1
ATOM 9514 N N . ASN B 1 523 ? -24.281 -46.438 -9.805 1 96.12 523 ASN B N 1
ATOM 9515 C CA . ASN B 1 523 ? -25.594 -45.844 -9.578 1 96.12 523 ASN B CA 1
ATOM 9516 C C . ASN B 1 523 ? -26.062 -46.031 -8.133 1 96.12 523 ASN B C 1
ATOM 9518 O O . ASN B 1 523 ? -27.234 -45.844 -7.816 1 96.12 523 ASN B O 1
ATOM 9522 N N . SER B 1 524 ? -25.203 -46.5 -7.277 1 96.69 524 SER B N 1
ATOM 9523 C CA . SER B 1 524 ? -25.531 -46.594 -5.859 1 96.69 524 SER B CA 1
ATOM 9524 C C . SER B 1 524 ? -24.734 -45.594 -5.031 1 96.69 524 SER B C 1
ATOM 9526 O O . SER B 1 524 ? -23.516 -45.562 -5.094 1 96.69 524 SER B O 1
ATOM 9528 N N . LYS B 1 525 ? -25.438 -44.906 -4.281 1 96.06 525 LYS B N 1
ATOM 9529 C CA . LYS B 1 525 ? -24.797 -43.906 -3.414 1 96.06 525 LYS B CA 1
ATOM 9530 C C . LYS B 1 525 ? -23.891 -44.594 -2.385 1 96.06 525 LYS B C 1
ATOM 9532 O O . LYS B 1 525 ? -24.25 -45.625 -1.822 1 96.06 525 LYS B O 1
ATOM 9537 N N . ILE B 1 526 ? -22.812 -44 -2.197 1 94.88 526 ILE B N 1
ATOM 9538 C CA . ILE B 1 526 ? -21.938 -44.562 -1.187 1 94.88 526 ILE B CA 1
ATOM 9539 C C . ILE B 1 526 ? -22.359 -44.094 0.2 1 94.88 526 ILE B C 1
ATOM 9541 O O . ILE B 1 526 ? -23.078 -43.094 0.329 1 94.88 526 ILE B O 1
ATOM 9545 N N . ASN B 1 527 ? -21.859 -44.781 1.291 1 90.44 527 ASN B N 1
ATOM 9546 C CA . ASN B 1 527 ? -22.203 -44.438 2.668 1 90.44 527 ASN B CA 1
ATOM 9547 C C . ASN B 1 527 ? -21.094 -43.656 3.359 1 90.44 527 ASN B C 1
ATOM 9549 O O . ASN B 1 527 ? -21.312 -43.062 4.43 1 90.44 527 ASN B O 1
ATOM 9553 N N . ASP B 1 528 ? -20.047 -43.5 2.734 1 92.88 528 ASP B N 1
ATOM 9554 C CA . ASP B 1 528 ? -18.906 -42.812 3.35 1 92.88 528 ASP B CA 1
ATOM 9555 C C . ASP B 1 528 ? -19.203 -41.344 3.57 1 92.88 528 ASP B C 1
ATOM 9557 O O . ASP B 1 528 ? -19.969 -40.75 2.822 1 92.88 528 ASP B O 1
ATOM 9561 N N . LYS B 1 529 ? -18.609 -40.844 4.578 1 94.62 529 LYS B N 1
ATOM 9562 C CA . LYS B 1 529 ? -18.688 -39.406 4.809 1 94.62 529 LYS B CA 1
ATOM 9563 C C . LYS B 1 529 ? -17.859 -38.625 3.787 1 94.62 529 LYS B C 1
ATOM 9565 O O . LYS B 1 529 ? -16.688 -38.969 3.557 1 94.62 529 LYS B O 1
ATOM 9570 N N . ILE B 1 530 ? -18.453 -37.719 3.123 1 96.88 530 ILE B N 1
ATOM 9571 C CA . ILE B 1 530 ? -17.781 -36.844 2.148 1 96.88 530 ILE B CA 1
ATOM 9572 C C . ILE B 1 530 ? -17.422 -35.5 2.799 1 96.88 530 ILE B C 1
ATOM 9574 O O . ILE B 1 530 ? -18.297 -34.781 3.275 1 96.88 530 ILE B O 1
ATOM 9578 N N . VAL B 1 531 ? -16.125 -35.188 2.934 1 97.44 531 VAL B N 1
ATOM 9579 C CA . VAL B 1 531 ? -15.641 -34 3.611 1 97.44 531 VAL B CA 1
ATOM 9580 C C . VAL B 1 531 ? -14.969 -33.062 2.602 1 97.44 531 VAL B C 1
ATOM 9582 O O . VAL B 1 531 ? -14.039 -33.469 1.901 1 97.44 531 VAL B O 1
ATOM 9585 N N . SER B 1 532 ? -15.438 -31.797 2.525 1 97.38 532 SER B N 1
ATOM 9586 C CA . SER B 1 532 ? -14.844 -30.797 1.641 1 97.38 532 SER B CA 1
ATOM 9587 C C . SER B 1 532 ? -13.375 -30.562 1.974 1 97.38 532 SER B C 1
ATOM 9589 O O . SER B 1 532 ? -12.992 -30.547 3.146 1 97.38 532 SER B O 1
ATOM 9591 N N . GLY B 1 533 ? -12.578 -30.406 0.917 1 97.5 533 GLY B N 1
ATOM 9592 C CA . GLY B 1 533 ? -11.172 -30.078 1.091 1 97.5 533 GLY B CA 1
ATOM 9593 C C . GLY B 1 533 ? -10.328 -31.266 1.472 1 97.5 533 GLY B C 1
ATOM 9594 O O . GLY B 1 533 ? -9.25 -31.109 2.055 1 97.5 533 GLY B O 1
ATOM 9595 N N . THR B 1 534 ? -10.805 -32.438 1.244 1 98.44 534 THR B N 1
ATOM 9596 C CA . THR B 1 534 ? -10.07 -33.656 1.522 1 98.44 534 THR B CA 1
ATOM 9597 C C . THR B 1 534 ? -10.172 -34.625 0.349 1 98.44 534 THR B C 1
ATOM 9599 O O . THR B 1 534 ? -10.859 -34.344 -0.639 1 98.44 534 THR B O 1
ATOM 9602 N N . TYR B 1 535 ? -9.492 -35.75 0.425 1 98.56 535 TYR B N 1
ATOM 9603 C CA . TYR B 1 535 ? -9.664 -36.875 -0.503 1 98.56 535 TYR B CA 1
ATOM 9604 C C . TYR B 1 535 ? -10.602 -37.938 0.076 1 98.56 535 TYR B C 1
ATOM 9606 O O . TYR B 1 535 ? -10.43 -38.344 1.22 1 98.56 535 TYR B O 1
ATOM 9614 N N . LEU B 1 536 ? -11.57 -38.312 -0.688 1 98.31 536 LEU B N 1
ATOM 9615 C CA . LEU B 1 536 ? -12.398 -39.469 -0.349 1 98.31 536 LEU B CA 1
ATOM 9616 C C . LEU B 1 536 ? -11.75 -40.781 -0.829 1 98.31 536 LEU B C 1
ATOM 9618 O O . LEU B 1 536 ? -11.438 -40.906 -2.014 1 98.31 536 LEU B O 1
ATOM 9622 N N . LYS B 1 537 ? -11.539 -41.688 0.028 1 97.81 537 LYS B N 1
ATOM 9623 C CA . LYS B 1 537 ? -10.938 -43 -0.3 1 97.81 537 LYS B CA 1
ATOM 9624 C C . LYS B 1 537 ? -12 -44.031 -0.646 1 97.81 537 LYS B C 1
ATOM 9626 O O . LYS B 1 537 ? -12.898 -44.281 0.16 1 97.81 537 LYS B O 1
ATOM 9631 N N . LEU B 1 538 ? -11.984 -44.5 -1.824 1 97.44 538 LEU B N 1
ATOM 9632 C CA . LEU B 1 538 ? -12.812 -45.625 -2.252 1 97.44 538 LEU B CA 1
ATOM 9633 C C . LEU B 1 538 ? -11.977 -46.906 -2.441 1 97.44 538 LEU B C 1
ATOM 9635 O O . LEU B 1 538 ? -11.078 -46.938 -3.279 1 97.44 538 LEU B O 1
ATOM 9639 N N . ASN B 1 539 ? -12.203 -47.844 -1.678 1 95.56 539 ASN B N 1
ATOM 9640 C CA . ASN B 1 539 ? -11.5 -49.125 -1.752 1 95.56 539 ASN B CA 1
ATOM 9641 C C . ASN B 1 539 ? -12.398 -50.219 -2.293 1 95.56 539 ASN B C 1
ATOM 9643 O O . ASN B 1 539 ? -13.289 -50.719 -1.59 1 95.56 539 ASN B O 1
ATOM 9647 N N . GLN B 1 540 ? -12.117 -50.688 -3.523 1 93.56 540 GLN B N 1
ATOM 9648 C CA . GLN B 1 540 ? -12.922 -51.719 -4.18 1 93.56 540 GLN B CA 1
ATOM 9649 C C . GLN B 1 540 ? -12.07 -52.562 -5.102 1 93.56 540 GLN B C 1
ATOM 9651 O O . GLN B 1 540 ? -10.945 -52.188 -5.441 1 93.56 540 GLN B O 1
ATOM 9656 N N . LYS B 1 541 ? -12.578 -53.75 -5.375 1 95.5 541 LYS B N 1
ATOM 9657 C CA . LYS B 1 541 ? -12.086 -54.469 -6.531 1 95.5 541 LYS B CA 1
ATOM 9658 C C . LYS B 1 541 ? -12.742 -54 -7.82 1 95.5 541 LYS B C 1
ATOM 9660 O O . LYS B 1 541 ? -13.75 -54.531 -8.258 1 95.5 541 LYS B O 1
ATOM 9665 N N . TRP B 1 542 ? -12.102 -53.094 -8.367 1 96.56 542 TRP B N 1
ATOM 9666 C CA . TRP B 1 542 ? -12.656 -52.438 -9.547 1 96.56 542 TRP B CA 1
ATOM 9667 C C . TRP B 1 542 ? -12.648 -53.375 -10.742 1 96.56 542 TRP B C 1
ATOM 9669 O O . TRP B 1 542 ? -11.703 -54.156 -10.93 1 96.56 542 TRP B O 1
ATOM 9679 N N . LYS B 1 543 ? -13.656 -53.344 -11.57 1 95.56 543 LYS B N 1
ATOM 9680 C CA . LYS B 1 543 ? -13.773 -54.125 -12.805 1 95.56 543 LYS B CA 1
ATOM 9681 C C . LYS B 1 543 ? -14.047 -53.188 -14 1 95.56 543 LYS B C 1
ATOM 9683 O O . LYS B 1 543 ? -14.562 -52.094 -13.844 1 95.56 543 LYS B O 1
ATOM 9688 N N . LYS B 1 544 ? -13.68 -53.75 -15.125 1 96.94 544 LYS B N 1
ATOM 9689 C CA . LYS B 1 544 ? -14.039 -53.062 -16.359 1 96.94 544 LYS B CA 1
ATOM 9690 C C . LYS B 1 544 ? -15.531 -52.75 -16.391 1 96.94 544 LYS B C 1
ATOM 9692 O O . LYS B 1 544 ? -16.359 -53.625 -16.156 1 96.94 544 LYS B O 1
ATOM 9697 N N . GLY B 1 545 ? -15.859 -51.469 -16.609 1 97.12 545 GLY B N 1
ATOM 9698 C CA . GLY B 1 545 ? -17.25 -51.094 -16.719 1 97.12 545 GLY B CA 1
ATOM 9699 C C . GLY B 1 545 ? -17.797 -50.406 -15.469 1 97.12 545 GLY B C 1
ATOM 9700 O O . GLY B 1 545 ? -18.828 -49.75 -15.508 1 97.12 545 GLY B O 1
ATOM 9701 N N . ASP B 1 546 ? -17.078 -50.594 -14.305 1 98 546 ASP B N 1
ATOM 9702 C CA . ASP B 1 546 ? -17.484 -49.875 -13.117 1 98 546 ASP B CA 1
ATOM 9703 C C . ASP B 1 546 ? -17.484 -48.375 -13.375 1 98 546 ASP B C 1
ATOM 9705 O O . ASP B 1 546 ? -16.656 -47.844 -14.133 1 98 546 ASP B O 1
ATOM 9709 N N . VAL B 1 547 ? -18.453 -47.688 -12.812 1 98.56 547 VAL B N 1
ATOM 9710 C CA . VAL B 1 547 ? -18.609 -46.25 -13.008 1 98.56 547 VAL B CA 1
ATOM 9711 C C . VAL B 1 547 ? -18.688 -45.562 -11.648 1 98.56 547 VAL B C 1
ATOM 9713 O O . VAL B 1 547 ? -19.5 -45.938 -10.797 1 98.56 547 VAL B O 1
ATOM 9716 N N . ILE B 1 548 ? -17.812 -44.625 -11.398 1 98.62 548 ILE B N 1
ATOM 9717 C CA . ILE B 1 548 ? -17.922 -43.719 -10.266 1 98.62 548 ILE B CA 1
ATOM 9718 C C . ILE B 1 548 ? -18.484 -42.375 -10.734 1 98.62 548 ILE B C 1
ATOM 9720 O O . ILE B 1 548 ? -17.969 -41.781 -11.68 1 98.62 548 ILE B O 1
ATOM 9724 N N . GLU B 1 549 ? -19.516 -41.906 -10.156 1 98.62 549 GLU B N 1
ATOM 9725 C CA . GLU B 1 549 ? -20.094 -40.594 -10.461 1 98.62 549 GLU B CA 1
ATOM 9726 C C . GLU B 1 549 ? -19.953 -39.656 -9.273 1 98.62 549 GLU B C 1
ATOM 9728 O O . GLU B 1 549 ? -20.281 -40 -8.141 1 98.62 549 GLU B O 1
ATOM 9733 N N . LEU B 1 550 ? -19.344 -38.562 -9.523 1 98.5 550 LEU B N 1
ATOM 9734 C CA . LEU B 1 550 ? -19.297 -37.469 -8.562 1 98.5 550 LEU B CA 1
ATOM 9735 C C . LEU B 1 550 ? -20.219 -36.312 -8.984 1 98.5 550 LEU B C 1
ATOM 9737 O O . LEU B 1 550 ? -20.344 -36.031 -10.18 1 98.5 550 LEU B O 1
ATOM 9741 N N . ASN B 1 551 ? -20.859 -35.688 -8.07 1 98.12 551 ASN B N 1
ATOM 9742 C CA . ASN B 1 551 ? -21.625 -34.469 -8.281 1 98.12 551 ASN B CA 1
ATOM 9743 C C . ASN B 1 551 ? -21.25 -33.406 -7.262 1 98.12 551 ASN B C 1
ATOM 9745 O O . ASN B 1 551 ? -21.531 -33.531 -6.07 1 98.12 551 ASN B O 1
ATOM 9749 N N . PHE B 1 552 ? -20.594 -32.375 -7.711 1 98.31 552 PHE B N 1
ATOM 9750 C CA . PHE B 1 552 ? -20.266 -31.219 -6.906 1 98.31 552 PHE B CA 1
ATOM 9751 C C . PHE B 1 552 ? -21.234 -30.078 -7.188 1 98.31 552 PHE B C 1
ATOM 9753 O O . PHE B 1 552 ? -21.078 -29.344 -8.172 1 98.31 552 PHE B O 1
ATOM 9760 N N . PRO B 1 553 ? -22.219 -29.859 -6.336 1 97.38 553 PRO B N 1
ATOM 9761 C CA . PRO B 1 553 ? -23.047 -28.672 -6.543 1 97.38 553 PRO B CA 1
ATOM 9762 C C . PRO B 1 553 ? -22.234 -27.391 -6.648 1 97.38 553 PRO B C 1
ATOM 9764 O O . PRO B 1 553 ? -21.281 -27.188 -5.883 1 97.38 553 PRO B O 1
ATOM 9767 N N . MET B 1 554 ? -22.547 -26.531 -7.625 1 96.75 554 MET B N 1
ATOM 9768 C CA . MET B 1 554 ? -21.812 -25.297 -7.848 1 96.75 554 MET B CA 1
ATOM 9769 C C . MET B 1 554 ? -22.75 -24.094 -7.812 1 96.75 554 MET B C 1
ATOM 9771 O O . MET B 1 554 ? -22.875 -23.375 -8.805 1 96.75 554 MET B O 1
ATOM 9775 N N . PRO B 1 555 ? -23.359 -23.781 -6.684 1 96.62 555 PRO B N 1
ATOM 9776 C CA . PRO B 1 555 ? -24.109 -22.531 -6.602 1 96.62 555 PRO B CA 1
ATOM 9777 C C . PRO B 1 555 ? -23.234 -21.297 -6.777 1 96.62 555 PRO B C 1
ATOM 9779 O O . PRO B 1 555 ? -22.031 -21.359 -6.555 1 96.62 555 PRO B O 1
ATOM 9782 N N . VAL B 1 556 ? -23.859 -20.188 -7.316 1 98.06 556 VAL B N 1
ATOM 9783 C CA . VAL B 1 556 ? -23.172 -18.906 -7.293 1 98.06 556 VAL B CA 1
ATOM 9784 C C . VAL B 1 556 ? -22.969 -18.453 -5.852 1 98.06 556 VAL B C 1
ATOM 9786 O O . VAL B 1 556 ? -23.922 -18.406 -5.07 1 98.06 556 VAL B O 1
ATOM 9789 N N . GLU B 1 557 ? -21.703 -18.203 -5.488 1 97.25 557 GLU B N 1
ATOM 9790 C CA . GLU B 1 557 ? -21.391 -17.781 -4.129 1 97.25 557 GLU B CA 1
ATOM 9791 C C . GLU B 1 557 ? -20.875 -16.344 -4.109 1 97.25 557 GLU B C 1
ATOM 9793 O O . GLU B 1 557 ? -20.062 -15.953 -4.949 1 97.25 557 GLU B O 1
ATOM 9798 N N . LEU B 1 558 ? -21.422 -15.547 -3.219 1 97.56 558 LEU B N 1
ATOM 9799 C CA . LEU B 1 558 ? -20.875 -14.227 -2.912 1 97.56 558 LEU B CA 1
ATOM 9800 C C . LEU B 1 558 ? -19.812 -14.32 -1.817 1 97.56 558 LEU B C 1
ATOM 9802 O O . LEU B 1 558 ? -20.094 -14.805 -0.719 1 97.56 558 LEU B O 1
ATOM 9806 N N . MET B 1 559 ? -18.609 -13.883 -2.17 1 97.94 559 MET B N 1
ATOM 9807 C CA . MET B 1 559 ? -17.469 -14.055 -1.281 1 97.94 559 MET B CA 1
ATOM 9808 C C . MET B 1 559 ? -17.094 -12.734 -0.605 1 97.94 559 MET B C 1
ATOM 9810 O O . MET B 1 559 ? -17.203 -11.672 -1.213 1 97.94 559 MET B O 1
ATOM 9814 N N . GLU B 1 560 ? -16.656 -12.758 0.596 1 95.88 560 GLU B N 1
ATOM 9815 C CA . GLU B 1 560 ? -16.062 -11.633 1.316 1 95.88 560 GLU B CA 1
ATOM 9816 C C . GLU B 1 560 ? -14.625 -11.945 1.738 1 95.88 560 GLU B C 1
ATOM 9818 O O . GLU B 1 560 ? -14.219 -13.109 1.74 1 95.88 560 GLU B O 1
ATOM 9823 N N . ALA B 1 561 ? -13.867 -10.984 2.023 1 96.94 561 ALA B N 1
ATOM 9824 C CA . ALA B 1 561 ? -12.484 -11.133 2.469 1 96.94 561 ALA B CA 1
ATOM 9825 C C . ALA B 1 561 ? -12.336 -10.781 3.947 1 96.94 561 ALA B C 1
ATOM 9827 O O . ALA B 1 561 ? -13.211 -10.117 4.516 1 96.94 561 ALA B O 1
ATOM 9828 N N . ASN B 1 562 ? -11.211 -11.289 4.586 1 96.25 562 ASN B N 1
ATOM 9829 C CA . ASN B 1 562 ? -10.789 -10.781 5.887 1 96.25 562 ASN B CA 1
ATOM 9830 C C . ASN B 1 562 ? -10.836 -9.258 5.941 1 96.25 562 ASN B C 1
ATOM 9832 O O . ASN B 1 562 ? -10.336 -8.586 5.035 1 96.25 562 ASN B O 1
ATOM 9836 N N . PRO B 1 563 ? -11.477 -8.711 6.977 1 94.44 563 PRO B N 1
ATOM 9837 C CA . PRO B 1 563 ? -11.656 -7.258 7.035 1 94.44 563 PRO B CA 1
ATOM 9838 C C . PRO B 1 563 ? -10.328 -6.504 7.125 1 94.44 563 PRO B C 1
ATOM 9840 O O . PRO B 1 563 ? -10.289 -5.285 6.934 1 94.44 563 PRO B O 1
ATOM 9843 N N . LEU B 1 564 ? -9.234 -7.172 7.441 1 96.38 564 LEU B N 1
ATOM 9844 C CA . LEU B 1 564 ? -7.918 -6.539 7.477 1 96.38 564 LEU B CA 1
ATOM 9845 C C . LEU B 1 564 ? -7.406 -6.266 6.062 1 96.38 564 LEU B C 1
ATOM 9847 O O . LEU B 1 564 ? -6.445 -5.516 5.879 1 96.38 564 LEU B O 1
ATOM 9851 N N . VAL B 1 565 ? -8.039 -6.879 5.062 1 98.19 565 VAL B N 1
ATOM 9852 C CA . VAL B 1 565 ? -7.816 -6.457 3.686 1 98.19 565 VAL B CA 1
ATOM 9853 C C . VAL B 1 565 ? -8.648 -5.215 3.383 1 98.19 565 VAL B C 1
ATOM 9855 O O . VAL B 1 565 ? -9.734 -5.312 2.805 1 98.19 565 VAL B O 1
ATOM 9858 N N . GLU B 1 566 ? -8.078 -4.098 3.645 1 97.75 566 GLU B N 1
ATOM 9859 C CA . GLU B 1 566 ? -8.828 -2.846 3.588 1 97.75 566 GLU B CA 1
ATOM 9860 C C . GLU B 1 566 ? -9.352 -2.58 2.178 1 97.75 566 GLU B C 1
ATOM 9862 O O . GLU B 1 566 ? -10.43 -2.016 2.01 1 97.75 566 GLU B O 1
ATOM 9867 N N . GLU B 1 567 ? -8.648 -2.992 1.186 1 98.25 567 GLU B N 1
ATOM 9868 C CA . GLU B 1 567 ? -8.906 -2.627 -0.204 1 98.25 567 GLU B CA 1
ATOM 9869 C C . GLU B 1 567 ? -10.219 -3.244 -0.698 1 98.25 567 GLU B C 1
ATOM 9871 O O . GLU B 1 567 ? -10.766 -2.814 -1.714 1 98.25 567 GLU B O 1
ATOM 9876 N N . VAL B 1 568 ? -10.719 -4.266 0.033 1 98.19 568 VAL B N 1
ATOM 9877 C CA . VAL B 1 568 ? -11.945 -4.883 -0.454 1 98.19 568 VAL B CA 1
ATOM 9878 C C . VAL B 1 568 ? -12.93 -5.066 0.702 1 98.19 568 VAL B C 1
ATOM 9880 O O . VAL B 1 568 ? -13.875 -5.852 0.604 1 98.19 568 VAL B O 1
ATOM 9883 N N . LYS B 1 569 ? -12.656 -4.418 1.848 1 96.31 569 LYS B N 1
ATOM 9884 C CA . LYS B 1 569 ? -13.586 -4.461 2.975 1 96.31 569 LYS B CA 1
ATOM 9885 C C . LYS B 1 569 ? -14.969 -3.959 2.566 1 96.31 569 LYS B C 1
ATOM 9887 O O . LYS B 1 569 ? -15.086 -2.953 1.863 1 96.31 569 LYS B O 1
ATOM 9892 N N . ASN B 1 570 ? -15.984 -4.688 2.949 1 95.19 570 ASN B N 1
ATOM 9893 C CA . ASN B 1 570 ? -17.375 -4.359 2.67 1 95.19 570 ASN B CA 1
ATOM 9894 C C . ASN B 1 570 ? -17.703 -4.484 1.182 1 95.19 570 ASN B C 1
ATOM 9896 O O . ASN B 1 570 ? -18.609 -3.834 0.682 1 95.19 570 ASN B O 1
ATOM 9900 N N . GLN B 1 571 ? -16.922 -5.16 0.399 1 97.31 571 GLN B N 1
ATOM 9901 C CA . GLN B 1 571 ? -17.188 -5.512 -0.992 1 97.31 571 GLN B CA 1
ATOM 9902 C C . GLN B 1 571 ? -17.375 -7.02 -1.151 1 97.31 571 GLN B C 1
ATOM 9904 O O . GLN B 1 571 ? -17.109 -7.785 -0.226 1 97.31 571 GLN B O 1
ATOM 9909 N N . VAL B 1 572 ? -17.906 -7.445 -2.271 1 97.56 572 VAL B N 1
ATOM 9910 C CA . VAL B 1 572 ? -18.125 -8.867 -2.51 1 97.56 572 VAL B CA 1
ATOM 9911 C C . VAL B 1 572 ? -17.547 -9.266 -3.863 1 97.56 572 VAL B C 1
ATOM 9913 O O . VAL B 1 572 ? -17.516 -8.453 -4.793 1 97.56 572 VAL B O 1
ATOM 9916 N N . ALA B 1 573 ? -17 -10.406 -3.965 1 98.62 573 ALA B N 1
ATOM 9917 C CA . ALA B 1 573 ? -16.625 -11.062 -5.215 1 98.62 573 ALA B CA 1
ATOM 9918 C C . ALA B 1 573 ? -17.562 -12.227 -5.516 1 98.62 573 ALA B C 1
ATOM 9920 O O . ALA B 1 573 ? -18.188 -12.789 -4.605 1 98.62 573 ALA B O 1
ATOM 9921 N N . VAL B 1 574 ? -17.734 -12.523 -6.758 1 98.81 574 VAL B N 1
ATOM 9922 C CA . VAL B 1 574 ? -18.609 -13.609 -7.176 1 98.81 574 VAL B CA 1
ATOM 9923 C C . VAL B 1 574 ? -17.781 -14.805 -7.641 1 98.81 574 VAL B C 1
ATOM 9925 O O . VAL B 1 574 ? -16.859 -14.648 -8.461 1 98.81 574 VAL B O 1
ATOM 9928 N N . LYS B 1 575 ? -18.078 -15.945 -7.047 1 98.69 575 LYS B N 1
ATOM 9929 C CA . LYS B 1 575 ? -17.438 -17.188 -7.434 1 98.69 575 LYS B CA 1
ATOM 9930 C C . LYS B 1 575 ? -18.453 -18.266 -7.781 1 98.69 575 LYS B C 1
ATOM 9932 O O . LYS B 1 575 ? -19.578 -18.25 -7.266 1 98.69 575 LYS B O 1
ATOM 9937 N N . ARG B 1 576 ? -18.156 -19.141 -8.586 1 98.69 576 ARG B N 1
ATOM 9938 C CA . ARG B 1 576 ? -18.891 -20.359 -8.898 1 98.69 576 ARG B CA 1
ATOM 9939 C C . ARG B 1 576 ? -17.938 -21.531 -9.156 1 98.69 576 ARG B C 1
ATOM 9941 O O . ARG B 1 576 ? -17.25 -21.562 -10.18 1 98.69 576 ARG B O 1
ATOM 9948 N N . GLY B 1 577 ? -18.016 -22.531 -8.266 1 98.06 577 GLY B N 1
ATOM 9949 C CA . GLY B 1 577 ? -16.984 -23.562 -8.336 1 98.06 577 GLY B CA 1
ATOM 9950 C C . GLY B 1 577 ? -15.578 -23 -8.219 1 98.06 577 GLY B C 1
ATOM 9951 O O . GLY B 1 577 ? -15.281 -22.234 -7.301 1 98.06 577 GLY B O 1
ATOM 9952 N N . PRO B 1 578 ? -14.695 -23.453 -9.125 1 98.12 578 PRO B N 1
ATOM 9953 C CA . PRO B 1 578 ? -13.305 -23 -9.039 1 98.12 578 PRO B CA 1
ATOM 9954 C C . PRO B 1 578 ? -13.094 -21.641 -9.695 1 98.12 578 PRO B C 1
ATOM 9956 O O . PRO B 1 578 ? -11.977 -21.109 -9.695 1 98.12 578 PRO B O 1
ATOM 9959 N N . LEU B 1 579 ? -14.125 -20.969 -10.242 1 98.81 579 LEU B N 1
ATOM 9960 C CA . LEU B 1 579 ? -13.969 -19.766 -11.07 1 98.81 579 LEU B CA 1
ATOM 9961 C C . LEU B 1 579 ? -14.328 -18.516 -10.281 1 98.81 579 LEU B C 1
ATOM 9963 O O . LEU B 1 579 ? -15.297 -18.516 -9.516 1 98.81 579 LEU B O 1
ATOM 9967 N N . VAL B 1 580 ? -13.547 -17.5 -10.445 1 98.94 580 VAL B N 1
ATOM 9968 C CA . VAL B 1 580 ? -13.852 -16.141 -10.016 1 98.94 580 VAL B CA 1
ATOM 9969 C C . VAL B 1 580 ? -14.43 -15.344 -11.18 1 98.94 580 VAL B C 1
ATOM 9971 O O . VAL B 1 580 ? -13.984 -15.484 -12.32 1 98.94 580 VAL B O 1
ATOM 9974 N N . TYR B 1 581 ? -15.414 -14.539 -10.938 1 98.88 581 TYR B N 1
ATOM 9975 C CA . TYR B 1 581 ? -16.062 -13.766 -11.984 1 98.88 581 TYR B CA 1
ATOM 9976 C C . TYR B 1 581 ? -15.766 -12.281 -11.836 1 98.88 581 TYR B C 1
ATOM 9978 O O . TYR B 1 581 ? -15.352 -11.828 -10.766 1 98.88 581 TYR B O 1
ATOM 9986 N N . CYS B 1 582 ? -15.945 -11.523 -12.922 1 98.69 582 CYS B N 1
ATOM 9987 C CA . CYS B 1 582 ? -15.703 -10.086 -12.922 1 98.69 582 CYS B CA 1
ATOM 9988 C C . CYS B 1 582 ? -16.703 -9.367 -13.805 1 98.69 582 CYS B C 1
ATOM 9990 O O . CYS B 1 582 ? -17.438 -10 -14.57 1 98.69 582 CYS B O 1
ATOM 9992 N N . LEU B 1 583 ? -16.797 -8.094 -13.625 1 98.31 583 LEU B N 1
ATOM 9993 C CA . LEU B 1 583 ? -17.609 -7.188 -14.43 1 98.31 583 LEU B CA 1
ATOM 9994 C C . LEU B 1 583 ? -16.734 -6.34 -15.352 1 98.31 583 LEU B C 1
ATOM 9996 O O . LEU B 1 583 ? -15.742 -5.77 -14.906 1 98.31 583 LEU B O 1
ATOM 10000 N N . GLU B 1 584 ? -17.047 -6.254 -16.625 1 97.31 584 GLU B N 1
ATOM 10001 C CA . GLU B 1 584 ? -16.391 -5.367 -17.578 1 97.31 584 GLU B CA 1
ATOM 10002 C C . GLU B 1 584 ? -17.297 -4.207 -17.984 1 97.31 584 GLU B C 1
ATOM 10004 O O . GLU B 1 584 ? -18.516 -4.332 -17.953 1 97.31 584 GLU B O 1
ATOM 10009 N N . SER B 1 585 ? -16.641 -3.158 -18.344 1 94 585 SER B N 1
ATOM 10010 C CA . SER B 1 585 ? -17.391 -1.948 -18.672 1 94 585 SER B CA 1
ATOM 10011 C C . SER B 1 585 ? -18.203 -2.121 -19.953 1 94 585 SER B C 1
ATOM 10013 O O . SER B 1 585 ? -19.156 -1.37 -20.188 1 94 585 SER B O 1
ATOM 10015 N N . ASP B 1 586 ? -17.844 -3.037 -20.844 1 91.19 586 ASP B N 1
ATOM 10016 C CA . ASP B 1 586 ? -18.609 -3.23 -22.078 1 91.19 586 ASP B CA 1
ATOM 10017 C C . ASP B 1 586 ? -20.016 -3.721 -21.781 1 91.19 586 ASP B C 1
ATOM 10019 O O . ASP B 1 586 ? -20.891 -3.676 -22.656 1 91.19 586 ASP B O 1
ATOM 10023 N N . GLN B 1 587 ? -20.25 -4.145 -20.531 1 86 587 GLN B N 1
ATOM 10024 C CA . GLN B 1 587 ? -21.562 -4.629 -20.109 1 86 587 GLN B CA 1
ATOM 10025 C C . GLN B 1 587 ? -22.375 -3.506 -19.484 1 86 587 GLN B C 1
ATOM 10027 O O . GLN B 1 587 ? -23.5 -3.734 -19.016 1 86 587 GLN B O 1
ATOM 10032 N N . LEU B 1 588 ? -21.797 -2.35 -19.359 1 91.44 588 LEU B N 1
ATOM 10033 C CA . LEU B 1 588 ? -22.422 -1.213 -18.703 1 91.44 588 LEU B CA 1
ATOM 10034 C C . LEU B 1 588 ? -22.797 -0.133 -19.703 1 91.44 588 LEU B C 1
ATOM 10036 O O . LEU B 1 588 ? -22.266 -0.102 -20.812 1 91.44 588 LEU B O 1
ATOM 10040 N N . PRO B 1 589 ? -23.781 0.708 -19.344 1 88.19 589 PRO B N 1
ATOM 10041 C CA . PRO B 1 589 ? -24.047 1.869 -20.203 1 88.19 589 PRO B CA 1
ATOM 10042 C C . PRO B 1 589 ? -22.812 2.73 -20.422 1 88.19 589 PRO B C 1
ATOM 10044 O O . PRO B 1 589 ? -21.859 2.67 -19.641 1 88.19 589 PRO B O 1
ATOM 10047 N N . ALA B 1 590 ? -22.922 3.514 -21.469 1 85.44 590 ALA B N 1
ATOM 10048 C CA . ALA B 1 590 ? -21.781 4.355 -21.828 1 85.44 590 ALA B CA 1
ATOM 10049 C C . ALA B 1 590 ? -21.406 5.289 -20.688 1 85.44 590 ALA B C 1
ATOM 10051 O O . ALA B 1 590 ? -22.281 5.836 -20 1 85.44 590 ALA B O 1
ATOM 10052 N N . LYS B 1 591 ? -20.172 5.422 -20.375 1 83.94 591 LYS B N 1
ATOM 10053 C CA . LYS B 1 591 ? -19.578 6.387 -19.469 1 83.94 591 LYS B CA 1
ATOM 10054 C C . LYS B 1 591 ? -19.75 5.957 -18.016 1 83.94 591 LYS B C 1
ATOM 10056 O O . LYS B 1 591 ? -19.516 6.742 -17.094 1 83.94 591 LYS B O 1
ATOM 10061 N N . VAL B 1 592 ? -20.328 4.754 -17.828 1 89.69 592 VAL B N 1
ATOM 10062 C CA . VAL B 1 592 ? -20.438 4.242 -16.469 1 89.69 592 VAL B CA 1
ATOM 10063 C C . VAL B 1 592 ? -19.172 3.463 -16.109 1 89.69 592 VAL B C 1
ATOM 10065 O O . VAL B 1 592 ? -18.75 2.574 -16.859 1 89.69 592 VAL B O 1
ATOM 10068 N N . SER B 1 593 ? -18.562 3.891 -15.023 1 92.62 593 SER B N 1
ATOM 10069 C CA . SER B 1 593 ? -17.391 3.18 -14.523 1 92.62 593 SER B CA 1
ATOM 10070 C C . SER B 1 593 ? -17.781 1.917 -13.766 1 92.62 593 SER B C 1
ATOM 10072 O O . SER B 1 593 ? -18.812 1.895 -13.086 1 92.62 593 SER B O 1
ATOM 10074 N N . VAL B 1 594 ? -16.953 0.858 -13.828 1 94.88 594 VAL B N 1
ATOM 10075 C CA . VAL B 1 594 ? -17.203 -0.357 -13.055 1 94.88 594 VAL B CA 1
ATOM 10076 C C . VAL B 1 594 ? -17.172 -0.034 -11.562 1 94.88 594 VAL B C 1
ATOM 10078 O O . VAL B 1 594 ? -17.812 -0.732 -10.766 1 94.88 594 VAL B O 1
ATOM 10081 N N . ASN B 1 595 ? -16.547 1.048 -11.219 1 93.5 595 ASN B N 1
ATOM 10082 C CA . ASN B 1 595 ? -16.438 1.439 -9.812 1 93.5 595 ASN B CA 1
ATOM 10083 C C . ASN B 1 595 ? -17.703 2.129 -9.32 1 93.5 595 ASN B C 1
ATOM 10085 O O . ASN B 1 595 ? -17.859 2.357 -8.117 1 93.5 595 ASN B O 1
ATOM 10089 N N . ASP B 1 596 ? -18.641 2.455 -10.219 1 90.88 596 ASP B N 1
ATOM 10090 C CA . ASP B 1 596 ? -19.906 3.102 -9.859 1 90.88 596 ASP B CA 1
ATOM 10091 C C . ASP B 1 596 ? -21.016 2.076 -9.703 1 90.88 596 ASP B C 1
ATOM 10093 O O . ASP B 1 596 ? -22.172 2.438 -9.445 1 90.88 596 ASP B O 1
ATOM 10097 N N . VAL B 1 597 ? -20.688 0.825 -9.852 1 93.38 597 VAL B N 1
ATOM 10098 C CA . VAL B 1 597 ? -21.688 -0.24 -9.852 1 93.38 597 VAL B CA 1
ATOM 10099 C C . VAL B 1 597 ? -21.734 -0.899 -8.477 1 93.38 597 VAL B C 1
ATOM 10101 O O . VAL B 1 597 ? -20.703 -1.239 -7.902 1 93.38 597 VAL B O 1
ATOM 10104 N N . ALA B 1 598 ? -22.922 -1.041 -7.883 1 94.69 598 ALA B N 1
ATOM 10105 C CA . ALA B 1 598 ? -23.172 -1.806 -6.664 1 94.69 598 ALA B CA 1
ATOM 10106 C C . ALA B 1 598 ? -24.031 -3.035 -6.945 1 94.69 598 ALA B C 1
ATOM 10108 O O . ALA B 1 598 ? -25.141 -2.916 -7.461 1 94.69 598 ALA B O 1
ATOM 10109 N N . LEU B 1 599 ? -23.516 -4.16 -6.613 1 96.44 599 LEU B N 1
ATOM 10110 C CA . LEU B 1 599 ? -24.188 -5.43 -6.879 1 96.44 599 LEU B CA 1
ATOM 10111 C C . LEU B 1 599 ? -25.359 -5.637 -5.922 1 96.44 599 LEU B C 1
ATOM 10113 O O . LEU B 1 599 ? -25.234 -5.379 -4.723 1 96.44 599 LEU B O 1
ATOM 10117 N N . ASN B 1 600 ? -26.547 -5.984 -6.488 1 96.5 600 ASN B N 1
ATOM 10118 C CA . ASN B 1 600 ? -27.672 -6.402 -5.645 1 96.5 600 ASN B CA 1
ATOM 10119 C C . ASN B 1 600 ? -27.453 -7.809 -5.09 1 96.5 600 ASN B C 1
ATOM 10121 O O . ASN B 1 600 ? -27.562 -8.797 -5.824 1 96.5 600 ASN B O 1
ATOM 10125 N N . LEU B 1 601 ? -27.234 -7.961 -3.799 1 94.88 601 LEU B N 1
ATOM 10126 C CA . LEU B 1 601 ? -26.891 -9.227 -3.162 1 94.88 601 LEU B CA 1
ATOM 10127 C C . LEU B 1 601 ? -28.062 -10.211 -3.236 1 94.88 601 LEU B C 1
ATOM 10129 O O . LEU B 1 601 ? -27.875 -11.414 -3.029 1 94.88 601 LEU B O 1
ATOM 10133 N N . LYS B 1 602 ? -29.203 -9.703 -3.516 1 93.81 602 LYS B N 1
ATOM 10134 C CA . LYS B 1 602 ? -30.391 -10.547 -3.559 1 93.81 602 LYS B CA 1
ATOM 10135 C C . LYS B 1 602 ? -30.734 -10.93 -4.992 1 93.81 602 LYS B C 1
ATOM 10137 O O . LYS B 1 602 ? -31.828 -11.453 -5.254 1 93.81 602 LYS B O 1
ATOM 10142 N N . SER B 1 603 ? -29.875 -10.633 -5.832 1 96 603 SER B N 1
ATOM 10143 C CA . SER B 1 603 ? -30.078 -11.008 -7.227 1 96 603 SER B CA 1
ATOM 10144 C C . SER B 1 603 ? -30.281 -12.516 -7.363 1 96 603 SER B C 1
ATOM 10146 O O . SER B 1 603 ? -29.922 -13.281 -6.465 1 96 603 SER B O 1
ATOM 10148 N N . ASN B 1 604 ? -30.922 -12.992 -8.43 1 94.88 604 ASN B N 1
ATOM 10149 C CA . ASN B 1 604 ? -31.078 -14.414 -8.711 1 94.88 604 ASN B CA 1
ATOM 10150 C C . ASN B 1 604 ? -29.766 -15.047 -9.156 1 94.88 604 ASN B C 1
ATOM 10152 O O . ASN B 1 604 ? -29.578 -16.25 -9.023 1 94.88 604 ASN B O 1
ATOM 10156 N N . PHE B 1 605 ? -28.859 -14.328 -9.68 1 97.81 605 PHE B N 1
ATOM 10157 C CA . PHE B 1 605 ? -27.578 -14.75 -10.203 1 97.81 605 PHE B CA 1
ATOM 10158 C C . PHE B 1 605 ? -27.719 -15.945 -11.133 1 97.81 605 PHE B C 1
ATOM 10160 O O . PHE B 1 605 ? -27.141 -17 -10.898 1 97.81 605 PHE B O 1
ATOM 10167 N N . ALA B 1 606 ? -28.375 -15.797 -12.219 1 98.06 606 ALA B N 1
ATOM 10168 C CA . ALA B 1 606 ? -28.656 -16.859 -13.18 1 98.06 606 ALA B CA 1
ATOM 10169 C C . ALA B 1 606 ? -27.453 -17.109 -14.086 1 98.06 606 ALA B C 1
ATOM 10171 O O . ALA B 1 606 ? -26.812 -16.156 -14.555 1 98.06 606 ALA B O 1
ATOM 10172 N N . THR B 1 607 ? -27.109 -18.359 -14.289 1 98.19 607 THR B N 1
ATOM 10173 C CA . THR B 1 607 ? -26.016 -18.703 -15.195 1 98.19 607 THR B CA 1
ATOM 10174 C C . THR B 1 607 ? -26.531 -18.828 -16.625 1 98.19 607 THR B C 1
ATOM 10176 O O . THR B 1 607 ? -27.641 -19.312 -16.859 1 98.19 607 THR B O 1
ATOM 10179 N N . ASN B 1 608 ? -25.703 -18.359 -17.547 1 97.56 608 ASN B N 1
ATOM 10180 C CA . ASN B 1 608 ? -26.016 -18.453 -18.969 1 97.56 608 ASN B CA 1
ATOM 10181 C C . ASN B 1 608 ? -24.797 -18.844 -19.797 1 97.56 608 ASN B C 1
ATOM 10183 O O . ASN B 1 608 ? -23.688 -18.391 -19.516 1 97.56 608 ASN B O 1
ATOM 10187 N N . ASN B 1 609 ? -25.078 -19.703 -20.766 1 97.19 609 ASN B N 1
ATOM 10188 C CA . ASN B 1 609 ? -24.016 -19.969 -21.734 1 97.19 609 ASN B CA 1
ATOM 10189 C C . ASN B 1 609 ? -23.828 -18.812 -22.703 1 97.19 609 ASN B C 1
ATOM 10191 O O . ASN B 1 609 ? -24.812 -18.172 -23.109 1 97.19 609 ASN B O 1
ATOM 10195 N N . PHE B 1 610 ? -22.594 -18.484 -23.031 1 95.75 610 PHE B N 1
ATOM 10196 C CA . PHE B 1 610 ? -22.328 -17.5 -24.078 1 95.75 610 PHE B CA 1
ATOM 10197 C C . PHE B 1 610 ? -21.016 -17.812 -24.781 1 95.75 610 PHE B C 1
ATOM 10199 O O . PHE B 1 610 ? -20.234 -18.641 -24.312 1 95.75 610 PHE B O 1
ATOM 10206 N N . ILE B 1 611 ? -20.891 -17.266 -25.969 1 95.88 611 ILE B N 1
ATOM 10207 C CA . ILE B 1 611 ? -19.688 -17.5 -26.781 1 95.88 611 ILE B CA 1
ATOM 10208 C C . ILE B 1 611 ? -18.844 -16.234 -26.828 1 95.88 611 ILE B C 1
ATOM 10210 O O . ILE B 1 611 ? -19.375 -15.141 -27.062 1 95.88 611 ILE B O 1
ATOM 10214 N N . LEU B 1 612 ? -17.641 -16.297 -26.516 1 95.75 612 LEU B N 1
ATOM 10215 C CA . LEU B 1 612 ? -16.656 -15.242 -26.656 1 95.75 612 LEU B CA 1
ATOM 10216 C C . LEU B 1 612 ? -15.43 -15.734 -27.422 1 95.75 612 LEU B C 1
ATOM 10218 O O . LEU B 1 612 ? -14.766 -16.688 -26.984 1 95.75 612 LEU B O 1
ATOM 10222 N N . ASN B 1 613 ? -15.086 -15.148 -28.562 1 94.44 613 ASN B N 1
ATOM 10223 C CA . ASN B 1 613 ? -13.953 -15.531 -29.406 1 94.44 613 ASN B CA 1
ATOM 10224 C C . ASN B 1 613 ? -13.938 -17.031 -29.672 1 94.44 613 ASN B C 1
ATOM 10226 O O . ASN B 1 613 ? -12.922 -17.688 -29.469 1 94.44 613 ASN B O 1
ATOM 10230 N N . ASN B 1 614 ? -15.094 -17.656 -29.953 1 91 614 ASN B N 1
ATOM 10231 C CA . ASN B 1 614 ? -15.289 -19.047 -30.344 1 91 614 ASN B CA 1
ATOM 10232 C C . ASN B 1 614 ? -15.125 -20 -29.156 1 91 614 ASN B C 1
ATOM 10234 O O . ASN B 1 614 ? -14.898 -21.188 -29.344 1 91 614 ASN B O 1
ATOM 10238 N N . ARG B 1 615 ? -15.086 -19.453 -27.969 1 95 615 ARG B N 1
ATOM 10239 C CA . ARG B 1 615 ? -15.047 -20.266 -26.766 1 95 615 ARG B CA 1
ATOM 10240 C C . ARG B 1 615 ? -16.406 -20.281 -26.078 1 95 615 ARG B C 1
ATOM 10242 O O . ARG B 1 615 ? -17.078 -19.25 -25.969 1 95 615 ARG B O 1
ATOM 10249 N N . ASN B 1 616 ? -16.859 -21.422 -25.75 1 93.5 616 ASN B N 1
ATOM 10250 C CA . ASN B 1 616 ? -18.078 -21.547 -24.938 1 93.5 616 ASN B CA 1
ATOM 10251 C C . ASN B 1 616 ? -17.781 -21.312 -23.453 1 93.5 616 ASN B C 1
ATOM 10253 O O . ASN B 1 616 ? -17.016 -22.062 -22.844 1 93.5 616 ASN B O 1
ATOM 10257 N N . LEU B 1 617 ? -18.406 -20.281 -22.922 1 97.5 617 LEU B N 1
ATOM 10258 C CA . LEU B 1 617 ? -18.219 -19.906 -21.531 1 97.5 617 LEU B CA 1
ATOM 10259 C C . LEU B 1 617 ? -19.547 -19.828 -20.797 1 97.5 617 LEU B C 1
ATOM 10261 O O . LEU B 1 617 ? -20.609 -19.953 -21.422 1 97.5 617 LEU B O 1
ATOM 10265 N N . VAL B 1 618 ? -19.516 -19.719 -19.516 1 98.31 618 VAL B N 1
ATOM 10266 C CA . VAL B 1 618 ? -20.703 -19.531 -18.672 1 98.31 618 VAL B CA 1
ATOM 10267 C C . VAL B 1 618 ? -20.625 -18.172 -17.984 1 98.31 618 VAL B C 1
ATOM 10269 O O . VAL B 1 618 ? -19.625 -17.859 -17.312 1 98.31 618 VAL B O 1
ATOM 10272 N N . SER B 1 619 ? -21.609 -17.297 -18.203 1 98.31 619 SER B N 1
ATOM 10273 C CA . SER B 1 619 ? -21.734 -16 -17.531 1 98.31 619 SER B CA 1
ATOM 10274 C C . SER B 1 619 ? -22.734 -16.078 -16.391 1 98.31 619 SER B C 1
ATOM 10276 O O . SER B 1 619 ? -23.453 -17.078 -16.234 1 98.31 619 SER B O 1
ATOM 10278 N N . ILE B 1 620 ? -22.719 -15.109 -15.516 1 98.62 620 ILE B N 1
ATOM 10279 C CA . ILE B 1 620 ? -23.688 -14.953 -14.438 1 98.62 620 ILE B CA 1
ATOM 10280 C C . ILE B 1 620 ? -24.422 -13.625 -14.594 1 98.62 620 ILE B C 1
ATOM 10282 O O . ILE B 1 620 ? -23.797 -12.562 -14.57 1 98.62 620 ILE B O 1
ATOM 10286 N N . ASP B 1 621 ? -25.734 -13.664 -14.773 1 98 621 ASP B N 1
ATOM 10287 C CA . ASP B 1 621 ? -26.562 -12.461 -14.828 1 98 621 ASP B CA 1
ATOM 10288 C C . ASP B 1 621 ? -26.984 -12.023 -13.43 1 98 621 ASP B C 1
ATOM 10290 O O . ASP B 1 621 ? -27.422 -12.844 -12.625 1 98 621 ASP B O 1
ATOM 10294 N N . ALA B 1 622 ? -26.797 -10.805 -13.148 1 97.44 622 ALA B N 1
ATOM 10295 C CA . ALA B 1 622 ? -27.156 -10.258 -11.844 1 97.44 622 ALA B CA 1
ATOM 10296 C C . ALA B 1 622 ? -27.75 -8.859 -11.977 1 97.44 622 ALA B C 1
ATOM 10298 O O . ALA B 1 622 ? -27.703 -8.266 -13.055 1 97.44 622 ALA B O 1
ATOM 10299 N N . GLU B 1 623 ? -28.422 -8.422 -10.938 1 96.81 623 GLU B N 1
ATOM 10300 C CA . GLU B 1 623 ? -28.922 -7.059 -10.836 1 96.81 623 GLU B CA 1
ATOM 10301 C C . GLU B 1 623 ? -27.953 -6.168 -10.062 1 96.81 623 GLU B C 1
ATOM 10303 O O . GLU B 1 623 ? -27.344 -6.609 -9.094 1 96.81 623 GLU B O 1
ATOM 10308 N N . ALA B 1 624 ? -27.766 -4.977 -10.555 1 94.94 624 ALA B N 1
ATOM 10309 C CA . ALA B 1 624 ? -26.938 -3.98 -9.891 1 94.94 624 ALA B CA 1
ATOM 10310 C C . ALA B 1 624 ? -27.594 -2.605 -9.914 1 94.94 624 ALA B C 1
ATOM 10312 O O . ALA B 1 624 ? -28.641 -2.428 -10.531 1 94.94 624 ALA B O 1
ATOM 10313 N N . VAL B 1 625 ? -27.031 -1.737 -9.117 1 92.69 625 VAL B N 1
ATOM 10314 C CA . VAL B 1 625 ? -27.453 -0.34 -9.141 1 92.69 625 VAL B CA 1
ATOM 10315 C C . VAL B 1 625 ? -26.281 0.552 -9.5 1 92.69 625 VAL B C 1
ATOM 10317 O O . VAL B 1 625 ? -25.141 0.273 -9.109 1 92.69 625 VAL B O 1
ATOM 10320 N N . ILE B 1 626 ? -26.547 1.505 -10.367 1 90.19 626 ILE B N 1
ATOM 10321 C CA . ILE B 1 626 ? -25.531 2.484 -10.734 1 90.19 626 ILE B CA 1
ATOM 10322 C C . ILE B 1 626 ? -25.734 3.771 -9.938 1 90.19 626 ILE B C 1
ATOM 10324 O O . ILE B 1 626 ? -26.844 4.332 -9.938 1 90.19 626 ILE B O 1
ATOM 10328 N N . ASN B 1 627 ? -24.703 4.152 -9.18 1 78.38 627 ASN B N 1
ATOM 10329 C CA . ASN B 1 627 ? -24.75 5.434 -8.484 1 78.38 627 ASN B CA 1
ATOM 10330 C C . ASN B 1 627 ? -24.516 6.602 -9.438 1 78.38 627 ASN B C 1
ATOM 10332 O O . ASN B 1 627 ? -23.484 6.684 -10.086 1 78.38 627 ASN B O 1
ATOM 10336 N N . SER B 1 628 ? -25.594 7.418 -10.008 1 62.34 628 SER B N 1
ATOM 10337 C CA . SER B 1 628 ? -25.641 8.445 -11.047 1 62.34 628 SER B CA 1
ATOM 10338 C C . SER B 1 628 ? -24.688 9.586 -10.742 1 62.34 628 SER B C 1
ATOM 10340 O O . SER B 1 628 ? -24.141 10.211 -11.656 1 62.34 628 SER B O 1
ATOM 10342 N N . ASN B 1 629 ? -24.656 10.18 -9.555 1 59.06 629 ASN B N 1
ATOM 10343 C CA . ASN B 1 629 ? -24.016 11.469 -9.297 1 59.06 629 ASN B CA 1
ATOM 10344 C C . ASN B 1 629 ? -22.531 11.297 -8.992 1 59.06 629 ASN B C 1
ATOM 10346 O O . ASN B 1 629 ? -22.062 11.711 -7.926 1 59.06 629 ASN B O 1
ATOM 10350 N N . ASN B 1 630 ? -21.797 10.742 -10.133 1 64.88 630 ASN B N 1
ATOM 10351 C CA . ASN B 1 630 ? -20.547 10.211 -9.617 1 64.88 630 ASN B CA 1
ATOM 10352 C C . ASN B 1 630 ? -19.344 11.023 -10.109 1 64.88 630 ASN B C 1
ATOM 10354 O O . ASN B 1 630 ? -18.266 10.477 -10.336 1 64.88 630 ASN B O 1
ATOM 10358 N N . SER B 1 631 ? -19.609 12.492 -10.172 1 82.06 631 SER B N 1
ATOM 10359 C CA . SER B 1 631 ? -18.375 13.156 -10.555 1 82.06 631 SER B CA 1
ATOM 10360 C C . SER B 1 631 ? -17.453 13.328 -9.359 1 82.06 631 SER B C 1
ATOM 10362 O O . SER B 1 631 ? -17.891 13.742 -8.281 1 82.06 631 SER B O 1
ATOM 10364 N N . TRP B 1 632 ? -16.297 12.938 -9.516 1 91 632 TRP B N 1
ATOM 10365 C CA . TRP B 1 632 ? -15.266 13.062 -8.5 1 91 632 TRP B CA 1
ATOM 10366 C C . TRP B 1 632 ? -14.211 14.078 -8.914 1 91 632 TRP B C 1
ATOM 10368 O O . TRP B 1 632 ? -13.078 14.039 -8.43 1 91 632 TRP B O 1
ATOM 10378 N N . ASN B 1 633 ? -14.594 15.008 -9.852 1 92.19 633 ASN B N 1
ATOM 10379 C CA . ASN B 1 633 ? -13.664 16.062 -10.242 1 92.19 633 ASN B CA 1
ATOM 10380 C C . ASN B 1 633 ? -13.312 16.969 -9.062 1 92.19 633 ASN B C 1
ATOM 10382 O O . ASN B 1 633 ? -14.195 17.562 -8.453 1 92.19 633 ASN B O 1
ATOM 10386 N N . LYS B 1 634 ? -12.078 17.078 -8.727 1 94.56 634 LYS B N 1
ATOM 10387 C CA . LYS B 1 634 ? -11.562 17.859 -7.609 1 94.56 634 LYS B CA 1
ATOM 10388 C C . LYS B 1 634 ? -12.359 17.578 -6.336 1 94.56 634 LYS B C 1
ATOM 10390 O O . LYS B 1 634 ? -12.781 18.516 -5.645 1 94.56 634 LYS B O 1
ATOM 10395 N N . THR B 1 635 ? -12.602 16.312 -6.145 1 95.81 635 THR B N 1
ATOM 10396 C CA . THR B 1 635 ? -13.352 15.844 -4.988 1 95.81 635 THR B CA 1
ATOM 10397 C C . THR B 1 635 ? -12.805 14.508 -4.492 1 95.81 635 THR B C 1
ATOM 10399 O O . THR B 1 635 ? -12.695 13.547 -5.258 1 95.81 635 THR B O 1
ATOM 10402 N N . LEU B 1 636 ? -12.43 14.43 -3.273 1 97.69 636 LEU B N 1
ATOM 10403 C CA . LEU B 1 636 ? -11.93 13.188 -2.688 1 97.69 636 LEU B CA 1
ATOM 10404 C C . LEU B 1 636 ? -12.969 12.562 -1.77 1 97.69 636 LEU B C 1
ATOM 10406 O O . LEU B 1 636 ? -13.055 11.336 -1.661 1 97.69 636 LEU B O 1
ATOM 10410 N N . TYR B 1 637 ? -13.758 13.375 -1.116 1 97.62 637 TYR B N 1
ATOM 10411 C CA . TYR B 1 637 ? -14.828 12.969 -0.211 1 97.62 637 TYR B CA 1
ATOM 10412 C C . TYR B 1 637 ? -16.109 13.766 -0.479 1 97.62 637 TYR B C 1
ATOM 10414 O O . TYR B 1 637 ? -16.047 14.953 -0.802 1 97.62 637 TYR B O 1
ATOM 10422 N N . LYS B 1 638 ? -17.266 13.258 -0.383 1 94.62 638 LYS B N 1
ATOM 10423 C CA . LYS B 1 638 ? -18.531 13.953 -0.489 1 94.62 638 LYS B CA 1
ATOM 10424 C C . LYS B 1 638 ? -19.625 13.219 0.278 1 94.62 638 LYS B C 1
ATOM 10426 O O . LYS B 1 638 ? -19.469 12.055 0.631 1 94.62 638 LYS B O 1
ATOM 10431 N N . PRO B 1 639 ? -20.703 13.859 0.685 1 94.06 639 PRO B N 1
ATOM 10432 C CA . PRO B 1 639 ? -21.812 13.18 1.348 1 94.06 639 PRO B CA 1
ATOM 10433 C C . PRO B 1 639 ? -22.406 12.047 0.504 1 94.06 639 PRO B C 1
ATOM 10435 O O . PRO B 1 639 ? -22.5 12.172 -0.719 1 94.06 639 PRO B O 1
ATOM 10438 N N . LEU B 1 640 ? -22.75 10.953 1.198 1 91.12 640 LEU B N 1
ATOM 10439 C CA . LEU B 1 640 ? -23.391 9.828 0.542 1 91.12 640 LEU B CA 1
ATOM 10440 C C . LEU B 1 640 ? -24.719 10.258 -0.104 1 91.12 640 LEU B C 1
ATOM 10442 O O . LEU B 1 640 ? -25.531 10.93 0.531 1 91.12 640 LEU B O 1
ATOM 10446 N N . SER B 1 641 ? -24.797 10.148 -1.398 1 78.44 641 SER B N 1
ATOM 10447 C CA . SER B 1 641 ? -26 10.562 -2.111 1 78.44 641 SER B CA 1
ATOM 10448 C C . SER B 1 641 ? -27.141 9.57 -1.895 1 78.44 641 SER B C 1
ATOM 10450 O O . SER B 1 641 ? -26.906 8.359 -1.797 1 78.44 641 SER B O 1
ATOM 10452 N N . SER B 1 642 ? -28.328 10.055 -1.38 1 62.78 642 SER B N 1
ATOM 10453 C CA . SER B 1 642 ? -29.516 9.219 -1.266 1 62.78 642 SER B CA 1
ATOM 10454 C C . SER B 1 642 ? -30.125 8.93 -2.635 1 62.78 642 SER B C 1
ATOM 10456 O O . SER B 1 642 ? -31.078 8.156 -2.748 1 62.78 642 SER B O 1
ATOM 10458 N N . LYS B 1 643 ? -29.578 9.734 -3.598 1 59.19 643 LYS B N 1
ATOM 10459 C CA . LYS B 1 643 ? -30.375 9.812 -4.816 1 59.19 643 LYS B CA 1
ATOM 10460 C C . LYS B 1 643 ? -30.578 8.43 -5.434 1 59.19 643 LYS B C 1
ATOM 10462 O O . LYS B 1 643 ? -29.844 7.488 -5.102 1 59.19 643 LYS B O 1
ATOM 10467 N N . ASN B 1 644 ? -31.438 8.492 -6.48 1 60.56 644 ASN B N 1
ATOM 10468 C CA . ASN B 1 644 ? -32.094 7.406 -7.199 1 60.56 644 ASN B CA 1
ATOM 10469 C C . ASN B 1 644 ? -31.094 6.516 -7.918 1 60.56 644 ASN B C 1
ATOM 10471 O O . ASN B 1 644 ? -30.234 7.004 -8.656 1 60.56 644 ASN B O 1
ATOM 10475 N N . ALA B 1 645 ? -30.766 5.336 -7.348 1 71.75 645 ALA B N 1
ATOM 10476 C CA . ALA B 1 645 ? -30.016 4.23 -7.941 1 71.75 645 ALA B CA 1
ATOM 10477 C C . ALA B 1 645 ? -30.828 3.547 -9.039 1 71.75 645 ALA B C 1
ATOM 10479 O O . ALA B 1 645 ? -32.031 3.273 -8.859 1 71.75 645 ALA B O 1
ATOM 10480 N N . ASP B 1 646 ? -30.25 3.717 -10.266 1 82.25 646 ASP B N 1
ATOM 10481 C CA . ASP B 1 646 ? -30.875 3.008 -11.367 1 82.25 646 ASP B CA 1
ATOM 10482 C C . ASP B 1 646 ? -30.5 1.529 -11.367 1 82.25 646 ASP B C 1
ATOM 10484 O O . ASP B 1 646 ? -29.312 1.188 -11.375 1 82.25 646 ASP B O 1
ATOM 10488 N N . ALA B 1 647 ? -31.562 0.787 -11.312 1 88.38 647 ALA B N 1
ATOM 10489 C CA . ALA B 1 647 ? -31.312 -0.648 -11.414 1 88.38 647 ALA B CA 1
ATOM 10490 C C . ALA B 1 647 ? -30.859 -1.028 -12.82 1 88.38 647 ALA B C 1
ATOM 10492 O O . ALA B 1 647 ? -31.359 -0.497 -13.812 1 88.38 647 ALA B O 1
ATOM 10493 N N . VAL B 1 648 ? -29.844 -1.842 -12.906 1 92 648 VAL B N 1
ATOM 10494 C CA . VAL B 1 648 ? -29.359 -2.311 -14.195 1 92 648 VAL B CA 1
ATOM 10495 C C . VAL B 1 648 ? -29.031 -3.801 -14.109 1 92 648 VAL B C 1
ATOM 10497 O O . VAL B 1 648 ? -28.703 -4.312 -13.039 1 92 648 VAL B O 1
ATOM 10500 N N . GLN B 1 649 ? -29.234 -4.441 -15.258 1 95.06 649 GLN B N 1
ATOM 10501 C CA . GLN B 1 649 ? -28.766 -5.82 -15.375 1 95.06 649 GLN B CA 1
ATOM 10502 C C . GLN B 1 649 ? -27.312 -5.875 -15.812 1 95.06 649 GLN B C 1
ATOM 10504 O O . GLN B 1 649 ? -26.891 -5.141 -16.703 1 95.06 649 GLN B O 1
ATOM 10509 N N . VAL B 1 650 ? -26.578 -6.676 -15.094 1 96.56 650 VAL B N 1
ATOM 10510 C CA . VAL B 1 650 ? -25.172 -6.824 -15.477 1 96.56 650 VAL B CA 1
ATOM 10511 C C . VAL B 1 650 ? -24.859 -8.297 -15.758 1 96.56 650 VAL B C 1
ATOM 10513 O O . VAL B 1 650 ? -25.578 -9.188 -15.273 1 96.56 650 VAL B O 1
ATOM 10516 N N . LYS B 1 651 ? -23.906 -8.492 -16.594 1 97.25 651 LYS B N 1
ATOM 10517 C CA . LYS B 1 651 ? -23.375 -9.812 -16.922 1 97.25 651 LYS B CA 1
ATOM 10518 C C . LYS B 1 651 ? -21.938 -9.977 -16.406 1 97.25 651 LYS B C 1
ATOM 10520 O O . LYS B 1 651 ? -21.047 -9.242 -16.828 1 97.25 651 LYS B O 1
ATOM 10525 N N . LEU B 1 652 ? -21.75 -10.852 -15.484 1 98.5 652 LEU B N 1
ATOM 10526 C CA . LEU B 1 652 ? -20.422 -11.195 -15.016 1 98.5 652 LEU B CA 1
ATOM 10527 C C . LEU B 1 652 ? -19.812 -12.328 -15.836 1 98.5 652 LEU B C 1
ATOM 10529 O O . LEU B 1 652 ? -20.531 -13.266 -16.219 1 98.5 652 LEU B O 1
ATOM 10533 N N . ILE B 1 653 ? -18.562 -12.289 -16.125 1 98.44 653 ILE B N 1
ATOM 10534 C CA . ILE B 1 653 ? -17.891 -13.312 -16.922 1 98.44 653 ILE B CA 1
ATOM 10535 C C . ILE B 1 653 ? -16.719 -13.883 -16.125 1 98.44 653 ILE B C 1
ATOM 10537 O O . ILE B 1 653 ? -16.266 -13.281 -15.148 1 98.44 653 ILE B O 1
ATOM 10541 N N . PRO B 1 654 ? -16.203 -15.094 -16.469 1 98.75 654 PRO B N 1
ATOM 10542 C CA . PRO B 1 654 ? -15.023 -15.609 -15.781 1 98.75 654 PRO B CA 1
ATOM 10543 C C . PRO B 1 654 ? -13.828 -14.656 -15.859 1 98.75 654 PRO B C 1
ATOM 10545 O O . PRO B 1 654 ? -13.516 -14.141 -16.938 1 98.75 654 PRO B O 1
ATOM 10548 N N . TYR B 1 655 ? -13.188 -14.453 -14.789 1 98.62 655 TYR B N 1
ATOM 10549 C CA . TYR B 1 655 ? -12.086 -13.508 -14.648 1 98.62 655 TYR B CA 1
ATOM 10550 C C . TYR B 1 655 ? -11.016 -13.758 -15.711 1 98.62 655 TYR B C 1
ATOM 10552 O O . TYR B 1 655 ? -10.461 -12.82 -16.281 1 98.62 655 TYR B O 1
ATOM 10560 N N . PHE B 1 656 ? -10.703 -15.023 -16 1 98.38 656 PHE B N 1
ATOM 10561 C CA . PHE B 1 656 ? -9.617 -15.32 -16.938 1 98.38 656 PHE B CA 1
ATOM 10562 C C . PHE B 1 656 ? -9.945 -14.812 -18.328 1 98.38 656 PHE B C 1
ATOM 10564 O O . PHE B 1 656 ? -9.055 -14.688 -19.172 1 98.38 656 PHE B O 1
ATOM 10571 N N . ALA B 1 657 ? -11.219 -14.445 -18.609 1 98 657 ALA B N 1
ATOM 10572 C CA . ALA B 1 657 ? -11.656 -14.086 -19.953 1 98 657 ALA B CA 1
ATOM 10573 C C . ALA B 1 657 ? -11.734 -12.57 -20.125 1 98 657 ALA B C 1
ATOM 10575 O O . ALA B 1 657 ? -12.055 -12.078 -21.219 1 98 657 ALA B O 1
ATOM 10576 N N . TRP B 1 658 ? -11.414 -11.789 -19.125 1 97.56 658 TRP B N 1
ATOM 10577 C CA . TRP B 1 658 ? -11.57 -10.344 -19.234 1 97.56 658 TRP B CA 1
ATOM 10578 C C . TRP B 1 658 ? -10.617 -9.781 -20.281 1 97.56 658 TRP B C 1
ATOM 10580 O O . TRP B 1 658 ? -9.625 -10.422 -20.641 1 97.56 658 TRP B O 1
ATOM 10590 N N . GLY B 1 659 ? -10.938 -8.672 -20.844 1 96.19 659 GLY B N 1
ATOM 10591 C CA . GLY B 1 659 ? -10.055 -7.949 -21.75 1 96.19 659 GLY B CA 1
ATOM 10592 C C . GLY B 1 659 ? -10.047 -8.516 -23.156 1 96.19 659 GLY B C 1
ATOM 10593 O O . GLY B 1 659 ? -9.297 -8.039 -24.016 1 96.19 659 GLY B O 1
ATOM 10594 N N . ASN B 1 660 ? -10.844 -9.516 -23.5 1 96.69 660 ASN B N 1
ATOM 10595 C CA . ASN B 1 660 ? -10.836 -10.141 -24.812 1 96.69 660 ASN B CA 1
ATOM 10596 C C . ASN B 1 660 ? -11.727 -9.383 -25.797 1 96.69 660 ASN B C 1
ATOM 10598 O O . ASN B 1 660 ? -11.664 -9.617 -27.016 1 96.69 660 ASN B O 1
ATOM 10602 N N . LYS B 1 661 ? -12.57 -8.492 -25.328 1 91.5 661 LYS B N 1
ATOM 10603 C CA . LYS B 1 661 ? -13.406 -7.688 -26.203 1 91.5 661 LYS B CA 1
ATOM 10604 C C . LYS B 1 661 ? -12.781 -6.32 -26.469 1 91.5 661 LYS B C 1
ATOM 10606 O O . LYS B 1 661 ? -13.406 -5.457 -27.094 1 91.5 661 LYS B O 1
ATOM 10611 N N . GLY B 1 662 ? -11.641 -6.102 -26.047 1 84.62 662 GLY B N 1
ATOM 10612 C CA . GLY B 1 662 ? -10.977 -4.828 -26.266 1 84.62 662 GLY B CA 1
ATOM 10613 C C . GLY B 1 662 ? -10.703 -4.07 -24.984 1 84.62 662 GLY B C 1
ATOM 10614 O O . GLY B 1 662 ? -10.789 -4.641 -23.891 1 84.62 662 GLY B O 1
ATOM 10615 N N . LYS B 1 663 ? -10.383 -2.742 -25.234 1 88.56 663 LYS B N 1
ATOM 10616 C CA . LYS B 1 663 ? -10.023 -1.894 -24.094 1 88.56 663 LYS B CA 1
ATOM 10617 C C . LYS B 1 663 ? -11.258 -1.511 -23.281 1 88.56 663 LYS B C 1
ATOM 10619 O O . LYS B 1 663 ? -12.328 -1.27 -23.844 1 88.56 663 LYS B O 1
ATOM 10624 N N . GLY B 1 664 ? -11.164 -1.55 -21.969 1 93 664 GLY B N 1
ATOM 10625 C CA . GLY B 1 664 ? -12.219 -1.171 -21.047 1 93 664 GLY B CA 1
ATOM 10626 C C . GLY B 1 664 ? -11.828 -1.343 -19.594 1 93 664 GLY B C 1
ATOM 10627 O O . GLY B 1 664 ? -10.648 -1.514 -19.281 1 93 664 GLY B O 1
ATOM 10628 N N . GLU B 1 665 ? -12.883 -1.154 -18.766 1 96.62 665 GLU B N 1
ATOM 10629 C CA . GLU B 1 665 ? -12.68 -1.333 -17.328 1 96.62 665 GLU B CA 1
ATOM 10630 C C . GLU B 1 665 ? -13.078 -2.738 -16.891 1 96.62 665 GLU B C 1
ATOM 10632 O O . GLU B 1 665 ? -13.82 -3.43 -17.594 1 96.62 665 GLU B O 1
ATOM 10637 N N . MET B 1 666 ? -12.594 -3.156 -15.828 1 97.94 666 MET B N 1
ATOM 10638 C CA . MET B 1 666 ? -12.906 -4.461 -15.242 1 97.94 666 MET B CA 1
ATOM 10639 C C . MET B 1 666 ? -12.789 -4.418 -13.727 1 97.94 666 MET B C 1
ATOM 10641 O O . MET B 1 666 ? -11.914 -3.74 -13.18 1 97.94 666 MET B O 1
ATOM 10645 N N . THR B 1 667 ? -13.695 -5.129 -13.016 1 98.38 667 THR B N 1
ATOM 10646 C CA . THR B 1 667 ? -13.555 -5.238 -11.57 1 98.38 667 THR B CA 1
ATOM 10647 C C . THR B 1 667 ? -14.016 -6.609 -11.078 1 98.38 667 THR B C 1
ATOM 10649 O O . THR B 1 667 ? -15 -7.156 -11.586 1 98.38 667 THR B O 1
ATOM 10652 N N . VAL B 1 668 ? -13.242 -7.184 -10.156 1 98.81 668 VAL B N 1
ATOM 10653 C CA . VAL B 1 668 ? -13.594 -8.445 -9.508 1 98.81 668 VAL B CA 1
ATOM 10654 C C . VAL B 1 668 ? -14.422 -8.164 -8.258 1 98.81 668 VAL B C 1
ATOM 10656 O O . VAL B 1 668 ? -15.438 -8.828 -8.023 1 98.81 668 VAL B O 1
ATOM 10659 N N . TRP B 1 669 ? -13.977 -7.242 -7.434 1 98.75 669 TRP B N 1
ATOM 10660 C CA . TRP B 1 669 ? -14.672 -6.879 -6.203 1 98.75 669 TRP B CA 1
ATOM 10661 C C . TRP B 1 669 ? -15.656 -5.742 -6.449 1 98.75 669 TRP B C 1
ATOM 10663 O O . TRP B 1 669 ? -15.312 -4.746 -7.098 1 98.75 669 TRP B O 1
ATOM 10673 N N . MET B 1 670 ? -16.859 -5.836 -5.938 1 97.62 670 MET B N 1
ATOM 10674 C CA . MET B 1 670 ? -17.906 -4.859 -6.223 1 97.62 670 MET B CA 1
ATOM 10675 C C . MET B 1 670 ? -18.562 -4.379 -4.938 1 97.62 670 MET B C 1
ATOM 10677 O O . MET B 1 670 ? -18.766 -5.16 -4.008 1 97.62 670 MET B O 1
ATOM 10681 N N . SER B 1 671 ? -18.859 -3.096 -4.953 1 95.94 671 SER B N 1
ATOM 10682 C CA . SER B 1 671 ? -19.75 -2.572 -3.922 1 95.94 671 SER B CA 1
ATOM 10683 C C . SER B 1 671 ? -21.109 -3.256 -3.969 1 95.94 671 SER B C 1
ATOM 10685 O O . SER B 1 671 ? -21.438 -3.926 -4.949 1 95.94 671 SER B O 1
ATOM 10687 N N . HIS B 1 672 ? -21.922 -3.049 -2.865 1 94 672 HIS B N 1
ATOM 10688 C CA . HIS B 1 672 ? -23.25 -3.656 -2.809 1 94 672 HIS B CA 1
ATOM 10689 C C . HIS B 1 672 ? -24.172 -2.877 -1.881 1 94 672 HIS B C 1
ATOM 10691 O O . HIS B 1 672 ? -23.719 -2.109 -1.035 1 94 672 HIS B O 1
#

Solvent-accessible surface area (backbone atoms only — not comparable to full-atom values): 67696 Å² total; per-residue (Å²): 134,82,82,77,79,78,79,79,80,77,80,74,74,72,75,74,73,75,72,62,32,19,89,56,54,36,72,81,28,79,43,35,54,35,18,50,41,37,50,50,24,37,42,64,71,36,50,57,62,27,52,51,39,46,31,36,68,71,34,24,48,53,50,52,54,53,43,35,59,29,64,86,75,47,19,45,48,49,32,44,37,29,33,44,63,76,41,87,78,75,73,58,70,56,83,47,41,65,20,36,52,27,29,41,49,31,16,47,25,42,40,31,31,59,67,65,43,64,66,54,53,51,53,50,51,54,50,42,55,48,50,59,57,40,37,42,96,66,18,52,66,50,46,68,60,44,32,27,54,73,71,70,62,61,48,76,62,56,66,70,50,61,50,50,44,44,43,28,22,45,7,33,39,29,42,24,18,52,48,34,25,52,45,69,69,50,52,72,50,36,53,51,30,50,29,35,52,49,32,51,44,56,47,63,74,66,44,48,77,75,69,54,50,70,56,55,42,33,41,32,44,45,11,35,43,49,47,18,58,72,67,65,42,64,64,33,48,51,42,44,53,49,55,55,68,54,31,22,71,51,93,80,41,36,52,34,55,63,17,48,49,34,58,86,72,43,50,58,66,47,15,14,23,41,36,40,26,29,35,50,26,16,50,44,53,50,28,22,65,67,56,48,59,61,56,53,54,27,50,52,40,21,47,49,40,35,62,34,33,50,44,45,98,40,44,25,30,14,28,24,42,44,34,45,42,64,62,36,46,63,91,51,68,85,67,46,36,75,26,48,46,8,39,52,57,82,30,50,59,52,37,69,60,20,21,19,31,22,49,16,17,46,18,45,36,53,24,26,51,44,50,21,23,46,66,66,45,37,61,30,45,44,48,34,50,26,14,52,56,19,31,38,39,42,23,32,44,90,67,35,64,29,26,23,47,36,52,53,47,27,41,68,88,78,58,92,69,67,52,65,61,54,94,62,65,37,72,73,46,80,92,59,50,56,28,57,27,49,50,47,23,49,57,44,42,50,54,48,59,26,41,31,39,30,95,70,31,43,35,42,59,53,79,47,11,25,38,38,51,50,60,46,87,86,64,39,49,35,24,38,40,32,47,33,54,25,78,83,37,44,50,37,35,41,34,32,63,37,50,42,86,52,77,42,31,40,31,41,56,32,52,59,86,36,56,82,58,47,52,25,50,70,87,36,71,63,84,71,84,80,58,57,35,28,62,46,77,44,77,41,66,54,46,66,71,43,33,41,36,38,36,34,56,58,64,78,39,51,28,31,54,41,61,74,26,33,43,47,29,60,27,35,32,44,31,39,65,67,36,44,29,23,39,45,25,89,57,42,61,88,93,49,53,57,79,40,37,25,45,43,89,80,41,84,51,47,74,40,80,45,74,58,93,90,37,84,45,64,31,35,38,36,39,26,28,38,60,74,87,69,79,53,79,88,33,36,62,48,67,59,76,85,66,80,58,46,76,41,71,39,56,28,36,48,46,26,60,63,71,72,90,48,92,71,27,31,29,34,66,32,31,95,133,82,79,78,74,78,80,80,81,78,80,75,76,74,76,72,71,75,74,62,32,18,90,57,53,36,72,79,28,79,42,34,52,34,19,51,41,38,53,48,23,38,43,61,70,37,50,56,62,26,51,51,39,48,32,37,68,70,33,23,47,52,50,51,54,51,42,35,60,29,65,88,76,46,19,45,49,50,32,44,36,30,33,45,64,77,41,86,78,74,74,58,68,55,81,47,41,66,20,36,51,27,30,41,49,31,18,45,26,41,40,29,30,58,66,64,43,63,66,51,55,53,54,50,52,55,50,44,54,48,51,60,57,40,39,42,95,66,18,51,66,50,48,66,59,43,33,27,54,73,70,70,64,62,48,75,63,55,66,68,52,60,53,51,44,45,45,28,22,45,8,32,39,28,42,25,18,52,48,36,26,54,46,67,68,51,53,71,52,36,52,51,31,50,29,35,54,49,31,51,44,53,46,63,74,67,44,49,77,74,68,54,49,70,54,56,40,34,42,32,42,44,1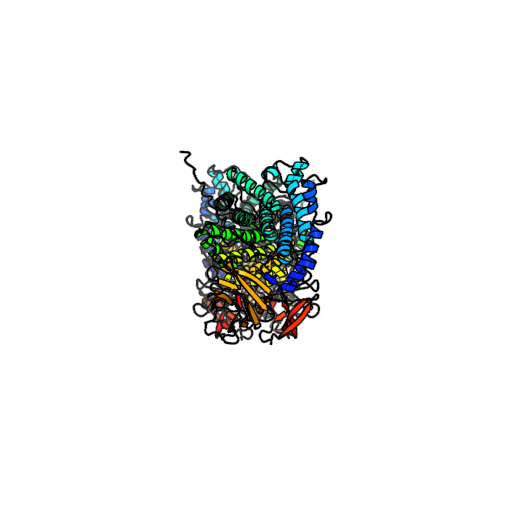2,33,44,48,47,18,58,73,67,66,42,64,66,34,48,53,40,46,53,49,56,56,68,55,31,22,73,50,93,80,38,36,51,34,56,62,17,48,48,34,58,86,72,42,50,60,65,48,15,15,22,41,34,40,26,30,37,52,26,16,50,44,52,48,29,20,65,66,56,48,59,62,56,54,54,27,48,52,40,20,46,49,39,35,64,33,34,50,44,45,98,39,44,25,31,14,28,25,42,44,33,45,42,65,61,39,46,63,90,52,68,86,67,45,35,76,27,47,47,8,40,51,56,82,29,51,60,51,36,67,60,19,22,19,33,22,50,16,16,47,19,45,35,54,24,26,52,43,50,21,24,46,66,67,46,38,61,29,45,44,48,32,50,27,13,53,56,21,31,36,39,44,25,31,43,90,65,35,63,29,26,24,52,36,52,53,46,28,43,65,88,78,58,94,70,65,52,63,66,58,93,64,65,36,72,73,46,80,92,60,50,58,29,55,27,49,50,45,23,49,56,44,43,50,56,49,60,27,38,32,39,30,94,70,31,42,34,43,59,53,79,47,13,24,38,39,52,49,59,47,87,87,64,39,48,36,25,37,40,34,47,34,53,26,80,83,38,44,48,35,35,38,34,32,64,37,48,43,86,53,77,43,31,40,29,42,56,31,53,58,86,37,56,84,58,47,51,25,51,70,87,36,72,63,86,71,84,82,57,57,34,27,63,44,77,44,77,42,66,55,47,66,70,44,35,40,35,40,36,36,57,58,64,79,39,50,30,30,54,39,59,73,26,34,43,47,29,60,27,37,31,44,32,38,65,66,36,44,30,25,38,46,27,88,56,42,63,88,94,48,55,58,79,38,38,25,44,43,89,80,41,84,51,46,75,41,80,45,75,57,93,90,38,85,45,64,30,35,38,35,40,27,28,37,58,73,88,68,79,53,79,89,34,35,64,48,68,59,75,84,65,79,60,45,76,42,74,39,56,29,35,47,45,27,59,63,69,70,90,46,90,71,27,32,29,34,65,32,30,97